Protein 4Y8W (pdb70)

Nearest PDB structures (foldseek):
  4y8w-assembly1_A  TM=1.002E+00  e=1.448E-76  Homo sapiens
  4y8w-assembly2_B  TM=9.944E-01  e=1.401E-67  Homo sapiens
  3g5n-assembly4_C  TM=7.911E-01  e=2.872E-20  Oryctolagus cuniculus
  4c0c-assembly1_A  TM=8.178E-01  e=2.407E-16  Trypanosoma cruzi
  2x2n-assembly1_B  TM=8.225E-01  e=1.013E-14  Trypanosoma brucei

Structure (mmCIF, N/CA/C/O backbone):
data_4Y8W
#
_entry.id   4Y8W
#
_cell.length_a   150.383
_cell.length_b   86.860
_cell.length_c   108.923
_cell.angle_alpha   90.00
_cell.angle_beta   102.11
_cell.angle_gamma   90.00
#
_symmetry.space_group_name_H-M   'C 1 2 1'
#
loop_
_entity.id
_entity.type
_entity.pdbx_description
1 polymer 'Cytochrome P450 21-hydroxylase'
2 non-polymer 'SULFATE ION'
3 non-polymer 'PROTOPORPHYRIN IX CONTAINING FE'
4 non-polymer PROGESTERONE
5 water water
#
loop_
_atom_site.group_PDB
_atom_site.id
_atom_site.type_symbol
_atom_site.label_atom_id
_atom_site.label_alt_id
_atom_site.label_comp_id
_atom_site.label_asym_id
_atom_site.label_entity_id
_atom_site.label_seq_id
_atom_site.pdbx_PDB_ins_code
_atom_site.Cartn_x
_atom_site.Cartn_y
_atom_site.Cartn_z
_atom_site.occupancy
_atom_site.B_iso_or_equiv
_atom_site.auth_seq_id
_atom_site.auth_comp_id
_atom_site.auth_asym_id
_atom_site.auth_atom_id
_atom_site.pdbx_PDB_model_num
ATOM 1 N N . LYS A 1 10 ? -28.372 16.573 59.144 1.00 43.53 29 LYS A N 1
ATOM 2 C CA . LYS A 1 10 ? -29.009 15.334 58.607 1.00 43.13 29 LYS A CA 1
ATOM 3 C C . LYS A 1 10 ? -28.495 14.957 57.209 1.00 42.25 29 LYS A C 1
ATOM 4 O O . LYS A 1 10 ? -28.852 15.584 56.202 1.00 41.96 29 LYS A O 1
ATOM 6 N N . LEU A 1 11 ? -27.644 13.932 57.180 1.00 40.68 30 LEU A N 1
ATOM 7 C CA . LEU A 1 11 ? -27.103 13.331 55.956 1.00 39.91 30 LEU A CA 1
ATOM 8 C C . LEU A 1 11 ? -28.186 12.566 55.171 1.00 39.93 30 LEU A C 1
ATOM 9 O O . LEU A 1 11 ? -29.171 12.130 55.775 1.00 40.85 30 LEU A O 1
ATOM 14 N N . PRO A 1 12 ? -28.018 12.404 53.831 1.00 39.64 31 PRO A N 1
ATOM 15 C CA . PRO A 1 12 ? -28.981 11.599 53.054 1.00 39.36 31 PRO A CA 1
ATOM 16 C C . PRO A 1 12 ? -29.012 10.122 53.495 1.00 39.83 31 PRO A C 1
ATOM 17 O O . PRO A 1 12 ? -27.957 9.588 53.856 1.00 41.24 31 PRO A O 1
ATOM 21 N N . PRO A 1 13 ? -30.208 9.473 53.477 1.00 39.43 32 PRO A N 1
ATOM 22 C CA . PRO A 1 13 ? -30.395 8.113 54.021 1.00 39.27 32 PRO A CA 1
ATOM 23 C C . PRO A 1 13 ? -29.411 7.075 53.476 1.00 40.13 32 PRO A C 1
ATOM 24 O O . PRO A 1 13 ? -29.063 7.107 52.294 1.00 41.06 32 PRO A O 1
ATOM 28 N N . LEU A 1 14 ? -28.977 6.168 54.348 1.00 40.47 33 LEU A N 1
ATOM 29 C CA . LEU A 1 14 ? -27.915 5.212 54.041 1.00 40.68 33 LEU A CA 1
ATOM 30 C C . LEU A 1 14 ? -28.456 3.817 53.699 1.00 42.06 33 LEU A C 1
ATOM 31 O O . LEU A 1 14 ? -29.047 3.130 54.548 1.00 43.77 33 LEU A O 1
ATOM 36 N N . ALA A 1 15 ? -28.257 3.419 52.443 1.00 41.46 34 ALA A N 1
ATOM 37 C CA . ALA A 1 15 ? -28.612 2.083 51.967 1.00 40.50 34 ALA A CA 1
ATOM 38 C C . ALA A 1 15 ? -27.613 1.053 52.507 1.00 40.64 34 ALA A C 1
ATOM 39 O O . ALA A 1 15 ? -26.402 1.293 52.455 1.00 41.65 34 ALA A O 1
ATOM 41 N N . PRO A 1 16 ? -28.112 -0.087 53.039 1.00 40.70 35 PRO A N 1
ATOM 42 C CA . PRO A 1 16 ? -27.220 -1.094 53.622 1.00 40.97 35 PRO A CA 1
ATOM 43 C C . PRO A 1 16 ? -26.520 -1.955 52.576 1.00 41.43 35 PRO A C 1
ATOM 44 O O . PRO A 1 16 ? -27.072 -2.195 51.500 1.00 41.36 35 PRO A O 1
ATOM 48 N N . GLY A 1 17 ? -25.309 -2.404 52.904 1.00 42.51 36 GLY A N 1
ATOM 49 C CA . GLY A 1 17 ? -24.529 -3.276 52.028 1.00 44.16 36 GLY A CA 1
ATOM 50 C C . GLY A 1 17 ? -23.149 -2.787 51.615 1.00 45.83 36 GLY A C 1
ATOM 51 O O . GLY A 1 17 ? -22.707 -1.701 52.000 1.00 45.46 36 GLY A O 1
ATOM 52 N N . PHE A 1 18 ? -22.499 -3.629 50.811 1.00 48.03 37 PHE A N 1
ATOM 53 C CA . PHE A 1 18 ? -21.140 -3.489 50.273 1.00 50.62 37 PHE A CA 1
ATOM 54 C C . PHE A 1 18 ? -20.965 -4.794 49.479 1.00 52.22 37 PHE A C 1
ATOM 55 O O . PHE A 1 18 ? -21.691 -5.754 49.748 1.00 55.01 37 PHE A O 1
ATOM 63 N N . LEU A 1 19 ? -20.083 -4.876 48.481 1.00 52.99 38 LEU A N 1
ATOM 64 C CA . LEU A 1 19 ? -19.648 -3.793 47.625 1.00 53.85 38 LEU A CA 1
ATOM 65 C C . LEU A 1 19 ? -20.692 -3.848 46.515 1.00 53.83 38 LEU A C 1
ATOM 66 O O . LEU A 1 19 ? -20.763 -4.835 45.763 1.00 52.96 38 LEU A O 1
ATOM 71 N N . HIS A 1 20 ? -21.511 -2.802 46.417 1.00 53.13 39 HIS A N 1
ATOM 72 C CA . HIS A 1 20 ? -22.540 -2.714 45.374 1.00 52.88 39 HIS A CA 1
ATOM 73 C C . HIS A 1 20 ? -21.935 -2.611 43.963 1.00 53.73 39 HIS A C 1
ATOM 74 O O . HIS A 1 20 ? -22.665 -2.672 42.969 1.00 55.35 39 HIS A O 1
ATOM 81 N N . LEU A 1 21 ? -20.607 -2.459 43.893 1.00 52.25 40 LEU A N 1
ATOM 82 C CA . LEU A 1 21 ? -19.836 -2.501 42.641 1.00 50.90 40 LEU A CA 1
ATOM 83 C C . LEU A 1 21 ? -20.068 -3.788 41.859 1.00 49.71 40 LEU A C 1
ATOM 84 O O . LEU A 1 21 ? -20.170 -3.758 40.629 1.00 49.53 40 LEU A O 1
ATOM 89 N N . LEU A 1 22 ? -20.140 -4.909 42.580 1.00 47.89 41 LEU A N 1
ATOM 90 C CA . LEU A 1 22 ? -20.258 -6.233 41.967 1.00 46.99 41 LEU A CA 1
ATOM 91 C C . LEU A 1 22 ? -21.620 -6.507 41.324 1.00 46.01 41 LEU A C 1
ATOM 92 O O . LEU A 1 22 ? -21.807 -7.552 40.691 1.00 45.50 41 LEU A O 1
ATOM 97 N N . GLN A 1 23 ? -22.553 -5.563 41.475 1.00 45.62 42 GLN A N 1
ATOM 98 C CA . GLN A 1 23 ? -23.854 -5.622 40.804 1.00 46.25 42 GLN A CA 1
ATOM 99 C C . GLN A 1 23 ? -23.712 -5.549 39.280 1.00 46.42 42 GLN A C 1
ATOM 100 O O . GLN A 1 23 ? -22.957 -4.711 38.778 1.00 45.09 42 GLN A O 1
ATOM 106 N N . PRO A 1 24 ? -24.426 -6.440 38.549 1.00 48.24 43 PRO A N 1
ATOM 107 C CA . PRO A 1 24 ? -24.320 -6.577 37.089 1.00 48.92 43 PRO A CA 1
ATOM 108 C C . PRO A 1 24 ? -24.462 -5.262 36.311 1.00 49.84 43 PRO A C 1
ATOM 109 O O . PRO A 1 24 ? -23.489 -4.833 35.696 1.00 49.90 43 PRO A O 1
ATOM 113 N N . ASP A 1 25 ? -25.634 -4.627 36.348 1.00 50.05 44 ASP A N 1
ATOM 114 C CA . ASP A 1 25 ? -25.827 -3.331 35.685 1.00 50.09 44 ASP A CA 1
ATOM 115 C C . ASP A 1 25 ? -25.933 -2.222 36.729 1.00 47.77 44 ASP A C 1
ATOM 116 O O . ASP A 1 25 ? -27.037 -1.800 37.097 1.00 48.82 44 ASP A O 1
ATOM 121 N N . LEU A 1 26 ? -24.767 -1.768 37.195 1.00 44.45 45 LEU A N 1
ATOM 122 C CA . LEU A 1 26 ? -24.643 -0.840 38.329 1.00 41.92 45 LEU A CA 1
ATOM 123 C C . LEU A 1 26 ? -25.534 0.418 38.231 1.00 41.00 45 LEU A C 1
ATOM 124 O O . LEU A 1 26 ? -26.303 0.666 39.161 1.00 41.14 45 LEU A O 1
ATOM 129 N N . PRO A 1 27 ? -25.448 1.201 37.118 1.00 39.63 46 PRO A N 1
ATOM 130 C CA . PRO A 1 27 ? -26.328 2.377 36.992 1.00 38.77 46 PRO A CA 1
ATOM 131 C C . PRO A 1 27 ? -27.826 2.067 37.111 1.00 38.41 46 PRO A C 1
ATOM 132 O O . PRO A 1 27 ? -28.577 2.883 37.650 1.00 38.47 46 PRO A O 1
ATOM 136 N N . ILE A 1 28 ? -28.242 0.896 36.629 1.00 38.10 47 ILE A N 1
ATOM 137 C CA . ILE A 1 28 ? -29.643 0.466 36.710 1.00 38.34 47 ILE A CA 1
ATOM 138 C C . ILE A 1 28 ? -29.969 -0.082 38.112 1.00 37.88 47 ILE A C 1
ATOM 139 O O . ILE A 1 28 ? -31.089 0.099 38.604 1.00 37.39 47 ILE A O 1
ATOM 144 N N . TYR A 1 29 ? -28.989 -0.719 38.755 1.00 38.12 48 TYR A N 1
ATOM 145 C CA . TYR A 1 29 ? -29.121 -1.142 40.158 1.00 38.85 48 TYR A CA 1
ATOM 146 C C . TYR A 1 29 ? -29.277 0.060 41.096 1.00 38.79 48 TYR A C 1
ATOM 147 O O . TYR A 1 29 ? -30.055 0.008 42.055 1.00 39.48 48 TYR A O 1
ATOM 156 N N . LEU A 1 30 ? -28.529 1.126 40.814 1.00 38.61 49 LEU A N 1
ATOM 157 C CA . LEU A 1 30 ? -28.594 2.365 41.591 1.00 38.51 49 LEU A CA 1
ATOM 158 C C . LEU A 1 30 ? -29.940 3.071 41.429 1.00 38.93 49 LEU A C 1
ATOM 159 O O . LEU A 1 30 ? -30.458 3.642 42.392 1.00 39.31 49 LEU A O 1
ATOM 164 N N . LEU A 1 31 ? -30.496 3.014 40.215 1.00 38.99 50 LEU A N 1
ATOM 165 C CA . LEU A 1 31 ? -31.835 3.538 39.924 1.00 39.17 50 LEU A CA 1
ATOM 166 C C . LEU A 1 31 ? -32.924 2.795 40.702 1.00 39.37 50 LEU A C 1
ATOM 167 O O . LEU A 1 31 ? -33.858 3.416 41.213 1.00 39.13 50 LEU A O 1
ATOM 172 N N . GLY A 1 32 ? -32.788 1.471 40.786 1.00 39.65 51 GLY A N 1
ATOM 173 C CA . GLY A 1 32 ? -33.717 0.616 41.526 1.00 40.50 51 GLY A CA 1
ATOM 174 C C . GLY A 1 32 ? -33.821 0.955 43.002 1.00 41.68 51 GLY A C 1
ATOM 175 O O . GLY A 1 32 ? -34.883 0.775 43.605 1.00 42.93 51 GLY A O 1
ATOM 176 N N . LEU A 1 33 ? -32.723 1.459 43.571 1.00 42.13 52 LEU A N 1
ATOM 177 C CA . LEU A 1 33 ? -32.656 1.852 44.984 1.00 42.22 52 LEU A CA 1
ATOM 178 C C . LEU A 1 33 ? -33.372 3.168 45.306 1.00 42.35 52 LEU A C 1
ATOM 179 O O . LEU A 1 33 ? -33.596 3.472 46.482 1.00 43.03 52 LEU A O 1
ATOM 184 N N . THR A 1 34 ? -33.726 3.938 44.273 1.00 42.81 53 THR A N 1
ATOM 185 C CA . THR A 1 34 ? -34.445 5.214 44.447 1.00 44.54 53 THR A CA 1
ATOM 186 C C . THR A 1 34 ? -35.897 5.019 44.878 1.00 46.05 53 THR A C 1
ATOM 187 O O . THR A 1 34 ? -36.490 5.906 45.498 1.00 45.86 53 THR A O 1
ATOM 191 N N . GLN A 1 35 ? -36.457 3.860 44.532 1.00 47.89 54 GLN A N 1
ATOM 192 C CA . GLN A 1 35 ? -37.800 3.463 44.946 1.00 50.24 54 GLN A CA 1
ATOM 193 C C . GLN A 1 35 ? -37.960 3.484 46.471 1.00 50.47 54 GLN A C 1
ATOM 194 O O . GLN A 1 35 ? -38.965 3.985 46.983 1.00 51.53 54 GLN A O 1
ATOM 200 N N . LYS A 1 36 ? -36.961 2.956 47.179 1.00 49.61 55 LYS A N 1
ATOM 201 C CA . LYS A 1 36 ? -36.989 2.882 48.638 1.00 48.14 55 LYS A CA 1
ATOM 202 C C . LYS A 1 36 ? -36.334 4.084 49.327 1.00 45.20 55 LYS A C 1
ATOM 203 O O . LYS A 1 36 ? -36.812 4.526 50.375 1.00 44.05 55 LYS A O 1
ATOM 209 N N . PHE A 1 37 ? -35.261 4.614 48.738 1.00 42.28 56 PHE A N 1
ATOM 210 C CA . PHE A 1 37 ? -34.454 5.653 49.399 1.00 40.30 56 PHE A CA 1
ATOM 211 C C . PHE A 1 37 ? -34.569 7.067 48.823 1.00 39.62 56 PHE A C 1
ATOM 212 O O . PHE A 1 37 ? -34.047 8.019 49.414 1.00 39.71 56 PHE A O 1
ATOM 220 N N . GLY A 1 38 ? -35.267 7.205 47.698 1.00 39.03 57 GLY A N 1
ATOM 221 C CA . GLY A 1 38 ? -35.410 8.497 47.023 1.00 38.48 57 GLY A CA 1
ATOM 222 C C . GLY A 1 38 ? -34.301 8.742 46.010 1.00 38.84 57 GLY A C 1
ATOM 223 O O . GLY A 1 38 ? -33.407 7.904 45.860 1.00 38.77 57 GLY A O 1
ATOM 224 N N . PRO A 1 39 ? -34.336 9.900 45.317 1.00 38.95 58 PRO A N 1
ATOM 225 C CA . PRO A 1 39 ? -33.343 10.209 44.277 1.00 38.70 58 PRO A CA 1
ATOM 226 C C . PRO A 1 39 ? -31.908 10.364 44.803 1.00 38.93 58 PRO A C 1
ATOM 227 O O . PRO A 1 39 ? -30.956 10.091 44.067 1.00 39.27 58 PRO A O 1
ATOM 231 N N . ILE A 1 40 ? -31.769 10.794 46.058 1.00 38.82 59 ILE A N 1
ATOM 232 C CA . ILE A 1 40 ? -30.463 11.010 46.701 1.00 38.33 59 ILE A CA 1
ATOM 233 C C . ILE A 1 40 ? -30.327 10.154 47.966 1.00 38.60 59 ILE A C 1
ATOM 234 O O . ILE A 1 40 ? -31.222 10.148 48.820 1.00 38.97 59 ILE A O 1
ATOM 239 N N . TYR A 1 41 ? -29.209 9.428 48.056 1.00 38.70 60 TYR A N 1
ATOM 240 C CA . TYR A 1 41 ? -28.892 8.547 49.195 1.00 39.42 60 TYR A CA 1
ATOM 241 C C . TYR A 1 41 ? -27.380 8.296 49.343 1.00 40.28 60 TYR A C 1
ATOM 242 O O . TYR A 1 41 ? -26.602 8.587 48.428 1.00 40.57 60 TYR A O 1
ATOM 251 N N . ARG A 1 42 ? -26.988 7.750 50.497 1.00 40.00 61 ARG A N 1
ATOM 252 C CA . ARG A 1 42 ? -25.626 7.270 50.743 1.00 40.06 61 ARG A CA 1
ATOM 253 C C . ARG A 1 42 ? -25.562 5.746 50.606 1.00 40.95 61 ARG A C 1
ATOM 254 O O . ARG A 1 42 ? -26.521 5.052 50.960 1.00 41.64 61 ARG A O 1
ATOM 262 N N . LEU A 1 43 ? -24.442 5.235 50.089 1.00 41.40 62 LEU A N 1
ATOM 263 C CA . LEU A 1 43 ? -24.156 3.787 50.077 1.00 42.94 62 LEU A CA 1
ATOM 264 C C . LEU A 1 43 ? -22.658 3.490 49.930 1.00 44.04 62 LEU A C 1
ATOM 265 O O . LEU A 1 43 ? -21.896 4.335 49.457 1.00 43.44 62 LEU A O 1
ATOM 270 N N . HIS A 1 44 ? -22.260 2.280 50.328 1.00 46.39 63 HIS A N 1
ATOM 271 C CA . HIS A 1 44 ? -20.867 1.835 50.251 1.00 48.44 63 HIS A CA 1
ATOM 272 C C . HIS A 1 44 ? -20.492 1.271 48.878 1.00 49.92 63 HIS A C 1
ATOM 273 O O . HIS A 1 44 ? -20.657 0.070 48.615 1.00 49.80 63 HIS A O 1
ATOM 280 N N . LEU A 1 45 ? -20.000 2.145 48.003 1.00 51.20 64 LEU A N 1
ATOM 281 C CA . LEU A 1 45 ? -19.343 1.706 46.782 1.00 53.32 64 LEU A CA 1
ATOM 282 C C . LEU A 1 45 ? -17.917 1.313 47.137 1.00 55.44 64 LEU A C 1
ATOM 283 O O . LEU A 1 45 ? -17.085 2.167 47.465 1.00 56.23 64 LEU A O 1
ATOM 288 N N . GLY A 1 46 ? -17.660 0.007 47.098 1.00 57.12 65 GLY A N 1
ATOM 289 C CA . GLY A 1 46 ? -16.417 -0.562 47.602 1.00 59.47 65 GLY A CA 1
ATOM 290 C C . GLY A 1 46 ? -16.431 -0.574 49.118 1.00 61.30 65 GLY A C 1
ATOM 291 O O . GLY A 1 46 ? -17.346 -1.126 49.735 1.00 62.19 65 GLY A O 1
ATOM 292 N N . LEU A 1 47 ? -15.416 0.052 49.707 1.00 62.98 66 LEU A N 1
ATOM 293 C CA . LEU A 1 47 ? -15.280 0.160 51.158 1.00 65.27 66 LEU A CA 1
ATOM 294 C C . LEU A 1 47 ? -15.557 1.587 51.640 1.00 65.73 66 LEU A C 1
ATOM 295 O O . LEU A 1 47 ? -15.616 1.854 52.846 1.00 66.66 66 LEU A O 1
ATOM 300 N N . GLN A 1 48 ? -15.746 2.484 50.676 1.00 65.75 67 GLN A N 1
ATOM 301 C CA . GLN A 1 48 ? -15.906 3.912 50.915 1.00 65.07 67 GLN A CA 1
ATOM 302 C C . GLN A 1 48 ? -17.381 4.307 50.964 1.00 62.82 67 GLN A C 1
ATOM 303 O O . GLN A 1 48 ? -18.208 3.732 50.250 1.00 61.53 67 GLN A O 1
ATOM 309 N N . ASP A 1 49 ? -17.695 5.287 51.812 1.00 60.17 68 ASP A N 1
ATOM 310 C CA . ASP A 1 49 ? -19.027 5.897 51.867 1.00 57.58 68 ASP A CA 1
ATOM 311 C C . ASP A 1 49 ? -19.136 6.987 50.792 1.00 54.52 68 ASP A C 1
ATOM 312 O O . ASP A 1 49 ? -18.302 7.900 50.737 1.00 55.70 68 ASP A O 1
ATOM 317 N N . VAL A 1 50 ? -20.161 6.873 49.943 1.00 49.53 69 VAL A N 1
ATOM 318 C CA . VAL A 1 50 ? -20.363 7.747 48.770 1.00 45.19 69 VAL A CA 1
ATOM 319 C C . VAL A 1 50 ? -21.860 8.065 48.604 1.00 42.45 69 VAL A C 1
ATOM 320 O O . VAL A 1 50 ? -22.711 7.196 48.831 1.00 41.47 69 VAL A O 1
ATOM 324 N N . VAL A 1 51 ? -22.177 9.305 48.218 1.00 39.82 70 VAL A N 1
ATOM 325 C CA . VAL A 1 51 ? -23.565 9.668 47.877 1.00 38.02 70 VAL A CA 1
ATOM 326 C C . VAL A 1 51 ? -23.807 9.610 46.357 1.00 37.02 70 VAL A C 1
ATOM 327 O O . VAL A 1 51 ? -22.944 9.996 45.563 1.00 36.53 70 VAL A O 1
ATOM 331 N N . VAL A 1 52 ? -24.980 9.107 45.975 1.00 36.64 71 VAL A N 1
ATOM 332 C CA . VAL A 1 52 ? -25.345 8.901 44.567 1.00 36.15 71 VAL A CA 1
ATOM 333 C C . VAL A 1 52 ? -26.568 9.749 44.208 1.00 35.97 71 VAL A C 1
ATOM 334 O O . VAL A 1 52 ? -27.550 9.792 44.959 1.00 36.79 71 VAL A O 1
ATOM 338 N N . LEU A 1 53 ? -26.485 10.426 43.062 1.00 34.73 72 LEU A N 1
ATOM 339 C CA . LEU A 1 53 ? -27.584 11.228 42.529 1.00 33.75 72 LEU A CA 1
ATOM 340 C C . LEU A 1 53 ? -28.205 10.504 41.339 1.00 33.63 72 LEU A C 1
ATOM 341 O O . LEU A 1 53 ? -27.488 10.031 40.459 1.00 33.50 72 LEU A O 1
ATOM 346 N N . ASN A 1 54 ? -29.536 10.417 41.322 1.00 34.36 73 ASN A N 1
ATOM 347 C CA . ASN A 1 54 ? -30.262 9.603 40.331 1.00 34.47 73 ASN A CA 1
ATOM 348 C C . ASN A 1 54 ? -31.394 10.325 39.586 1.00 34.35 73 ASN A C 1
ATOM 349 O O . ASN A 1 54 ? -32.198 9.688 38.899 1.00 34.44 73 ASN A O 1
ATOM 354 N N . SER A 1 55 ? -31.455 11.647 39.732 1.00 34.74 74 SER A N 1
ATOM 355 C CA . SER A 1 55 ? -32.405 12.477 38.991 1.00 35.22 74 SER A CA 1
ATOM 356 C C . SER A 1 55 ? -31.740 13.752 38.491 1.00 35.71 74 SER A C 1
ATOM 357 O O . SER A 1 55 ? -30.867 14.315 39.162 1.00 35.38 74 SER A O 1
ATOM 360 N N . LYS A 1 56 ? -32.172 14.191 37.309 1.00 36.57 75 LYS A N 1
ATOM 361 C CA . LYS A 1 56 ? -31.738 15.442 36.684 1.00 36.21 75 LYS A CA 1
ATOM 362 C C . LYS A 1 56 ? -31.807 16.629 37.654 1.00 37.06 75 LYS A C 1
ATOM 363 O O . LYS A 1 56 ? -30.855 17.406 37.744 1.00 37.92 75 LYS A O 1
ATOM 369 N N . ARG A 1 57 ? -32.920 16.741 38.384 1.00 37.80 76 ARG A N 1
ATOM 370 C CA . ARG A 1 57 ? -33.124 17.789 39.394 1.00 37.93 76 ARG A CA 1
ATOM 371 C C . ARG A 1 57 ? -32.011 17.831 40.457 1.00 37.54 76 ARG A C 1
ATOM 372 O O . ARG A 1 57 ? -31.479 18.905 40.746 1.00 37.99 76 ARG A O 1
ATOM 380 N N . THR A 1 58 ? -31.652 16.668 41.004 1.00 37.18 77 THR A N 1
ATOM 381 C CA . THR A 1 58 ? -30.592 16.567 42.024 1.00 36.59 77 THR A CA 1
ATOM 382 C C . THR A 1 58 ? -29.185 16.779 41.459 1.00 36.27 77 THR A C 1
ATOM 383 O O . THR A 1 58 ? -28.334 17.371 42.134 1.00 36.40 77 THR A O 1
ATOM 387 N N . ILE A 1 59 ? -28.950 16.301 40.232 1.00 35.37 78 ILE A N 1
ATOM 388 C CA . ILE A 1 59 ? -27.667 16.501 39.534 1.00 34.34 78 ILE A CA 1
ATOM 389 C C . ILE A 1 59 ? -27.449 17.986 39.184 1.00 34.55 78 ILE A C 1
ATOM 390 O O . ILE A 1 59 ? -26.351 18.525 39.385 1.00 33.78 78 ILE A O 1
ATOM 395 N N . GLU A 1 60 ? -28.502 18.640 38.692 1.00 34.80 79 GLU A N 1
ATOM 396 C CA . GLU A 1 60 ? -28.440 20.063 38.337 1.00 35.17 79 GLU A CA 1
ATOM 397 C C . GLU A 1 60 ? -28.365 20.983 39.555 1.00 34.37 79 GLU A C 1
ATOM 398 O O . GLU A 1 60 ? -27.705 22.019 39.503 1.00 34.11 79 GLU A O 1
ATOM 404 N N . GLU A 1 61 ? -29.034 20.604 40.643 1.00 33.72 80 GLU A N 1
ATOM 405 C CA . GLU A 1 61 ? -28.927 21.336 41.904 1.00 33.67 80 GLU A CA 1
ATOM 406 C C . GLU A 1 61 ? -27.480 21.318 42.403 1.00 33.12 80 GLU A C 1
ATOM 407 O O . GLU A 1 61 ? -26.954 22.347 42.824 1.00 33.71 80 GLU A O 1
ATOM 413 N N . ALA A 1 62 ? -26.847 20.150 42.332 1.00 32.76 81 ALA A N 1
ATOM 414 C CA . ALA A 1 62 ? -25.464 19.987 42.756 1.00 32.91 81 ALA A CA 1
ATOM 415 C C . ALA A 1 62 ? -24.491 20.678 41.798 1.00 33.44 81 ALA A C 1
ATOM 416 O O . ALA A 1 62 ? -23.736 21.556 42.218 1.00 34.20 81 ALA A O 1
ATOM 418 N N . MET A 1 63 ? -24.546 20.318 40.513 1.00 33.52 82 MET A N 1
ATOM 419 C CA . MET A 1 63 ? -23.533 20.745 39.538 1.00 33.56 82 MET A CA 1
ATOM 420 C C . MET A 1 63 ? -23.742 22.127 38.906 1.00 33.50 82 MET A C 1
ATOM 421 O O . MET A 1 63 ? -22.762 22.792 38.563 1.00 34.23 82 MET A O 1
ATOM 426 N N . VAL A 1 64 ? -24.998 22.551 38.752 1.00 33.39 83 VAL A N 1
ATOM 427 C CA . VAL A 1 64 ? -25.315 23.830 38.085 1.00 33.62 83 VAL A CA 1
ATOM 428 C C . VAL A 1 64 ? -25.616 24.944 39.098 1.00 33.86 83 VAL A C 1
ATOM 429 O O . VAL A 1 64 ? -25.063 26.043 38.984 1.00 33.58 83 VAL A O 1
ATOM 433 N N . LYS A 1 65 ? -26.479 24.661 40.076 1.00 34.33 84 LYS A N 1
ATOM 434 C CA . LYS A 1 65 ? -26.831 25.653 41.099 1.00 35.52 84 LYS A CA 1
ATOM 435 C C . LYS A 1 65 ? -25.697 25.869 42.106 1.00 35.16 84 LYS A C 1
ATOM 436 O O . LYS A 1 65 ? -25.358 27.013 42.416 1.00 35.03 84 LYS A O 1
ATOM 442 N N . LYS A 1 66 ? -25.125 24.770 42.600 1.00 35.15 85 LYS A N 1
ATOM 443 C CA . LYS A 1 66 ? -24.020 24.808 43.563 1.00 35.62 85 LYS A CA 1
ATOM 444 C C . LYS A 1 66 ? -22.672 24.537 42.875 1.00 35.35 85 LYS A C 1
ATOM 445 O O . LYS A 1 66 ? -21.902 23.668 43.302 1.00 36.08 85 LYS A O 1
ATOM 451 N N . TRP A 1 67 ? -22.417 25.305 41.813 1.00 34.34 86 TRP A N 1
ATOM 452 C CA . TRP A 1 67 ? -21.232 25.224 40.944 1.00 33.50 86 TRP A CA 1
ATOM 453 C C . TRP A 1 67 ? -19.935 24.767 41.620 1.00 33.46 86 TRP A C 1
ATOM 454 O O . TRP A 1 67 ? -19.426 23.681 41.325 1.00 33.55 86 TRP A O 1
ATOM 465 N N . ALA A 1 68 ? -19.421 25.599 42.523 1.00 33.35 87 ALA A N 1
ATOM 466 C CA . ALA A 1 68 ? -18.132 25.369 43.175 1.00 33.66 87 ALA A CA 1
ATOM 467 C C . ALA A 1 68 ? -18.180 24.259 44.222 1.00 33.93 87 ALA A C 1
ATOM 468 O O . ALA A 1 68 ? -17.166 23.605 44.476 1.00 33.83 87 ALA A O 1
ATOM 470 N N . ASP A 1 69 ? -19.363 24.046 44.802 1.00 34.23 88 ASP A N 1
ATOM 471 C CA . ASP A 1 69 ? -19.549 23.148 45.947 1.00 34.86 88 ASP A CA 1
ATOM 472 C C . ASP A 1 69 ? -19.168 21.695 45.678 1.00 35.51 88 ASP A C 1
ATOM 473 O O . ASP A 1 69 ? -18.784 20.982 46.604 1.00 36.22 88 ASP A O 1
ATOM 478 N N . PHE A 1 70 ? -19.265 21.259 44.422 1.00 35.84 89 PHE A N 1
ATOM 479 C CA . PHE A 1 70 ? -19.023 19.852 44.092 1.00 35.99 89 PHE A CA 1
ATOM 480 C C . PHE A 1 70 ? -17.930 19.603 43.037 1.00 36.43 89 PHE A C 1
ATOM 481 O O . PHE A 1 70 ? -17.259 18.568 43.082 1.00 40.08 89 PHE A O 1
ATOM 489 N N . ALA A 1 71 ? -17.780 20.547 42.103 1.00 34.68 90 ALA A N 1
ATOM 490 C CA . ALA A 1 71 ? -16.594 20.733 41.220 1.00 32.91 90 ALA A CA 1
ATOM 491 C C . ALA A 1 71 ? -15.260 19.934 41.379 1.00 31.91 90 ALA A C 1
ATOM 492 O O . ALA A 1 71 ? -14.476 19.872 40.427 1.00 31.49 90 ALA A O 1
ATOM 494 N N . GLY A 1 72 ? -14.989 19.362 42.552 1.00 30.72 91 GLY A N 1
ATOM 495 C CA . GLY A 1 72 ? -13.726 18.656 42.811 1.00 30.17 91 GLY A CA 1
ATOM 496 C C . GLY A 1 72 ? -13.641 17.213 42.334 1.00 29.90 91 GLY A C 1
ATOM 497 O O . GLY A 1 72 ? -14.636 16.632 41.894 1.00 29.89 91 GLY A O 1
ATOM 498 N N . ARG A 1 73 ? -12.434 16.648 42.412 1.00 29.57 92 ARG A N 1
ATOM 499 C CA . ARG A 1 73 ? -12.186 15.228 42.122 1.00 29.30 92 ARG A CA 1
ATOM 500 C C . ARG A 1 73 ? -11.590 14.529 43.352 1.00 29.94 92 ARG A C 1
ATOM 501 O O . ARG A 1 73 ? -10.921 15.179 44.163 1.00 29.59 92 ARG A O 1
ATOM 509 N N . PRO A 1 74 ? -11.849 13.210 43.517 1.00 30.66 93 PRO A N 1
ATOM 510 C CA . PRO A 1 74 ? -11.084 12.476 44.533 1.00 30.92 93 PRO A CA 1
ATOM 511 C C . PRO A 1 74 ? -9.705 12.112 43.979 1.00 31.59 93 PRO A C 1
ATOM 512 O O . PRO A 1 74 ? -9.450 12.326 42.789 1.00 31.78 93 PRO A O 1
ATOM 516 N N . GLU A 1 75 ? -8.827 11.576 44.822 1.00 32.43 94 GLU A N 1
ATOM 517 C CA . GLU A 1 75 ? -7.494 11.187 44.368 1.00 34.10 94 GLU A CA 1
ATOM 518 C C . GLU A 1 75 ? -7.072 9.787 44.863 1.00 35.37 94 GLU A C 1
ATOM 519 O O . GLU A 1 75 ? -6.191 9.671 45.726 1.00 36.80 94 GLU A O 1
ATOM 525 N N . PRO A 1 76 ? -7.695 8.715 44.320 1.00 35.95 95 PRO A N 1
ATOM 526 C CA . PRO A 1 76 ? -7.197 7.379 44.652 1.00 36.49 95 PRO A CA 1
ATOM 527 C C . PRO A 1 76 ? -5.950 7.050 43.816 1.00 37.24 95 PRO A C 1
ATOM 528 O O . PRO A 1 76 ? -5.626 7.800 42.889 1.00 36.90 95 PRO A O 1
ATOM 532 N N . LEU A 1 77 ? -5.271 5.943 44.135 1.00 38.24 96 LEU A N 1
ATOM 533 C CA . LEU A 1 77 ? -3.927 5.639 43.589 1.00 38.79 96 LEU A CA 1
ATOM 534 C C . LEU A 1 77 ? -3.749 5.734 42.060 1.00 38.41 96 LEU A C 1
ATOM 535 O O . LEU A 1 77 ? -2.728 6.255 41.593 1.00 37.88 96 LEU A O 1
ATOM 540 N N . THR A 1 78 ? -4.731 5.246 41.299 1.00 38.16 97 THR A N 1
ATOM 541 C CA . THR A 1 78 ? -4.629 5.204 39.827 1.00 38.28 97 THR A CA 1
ATOM 542 C C . THR A 1 78 ? -4.626 6.589 39.170 1.00 37.79 97 THR A C 1
ATOM 543 O O . THR A 1 78 ? -4.070 6.756 38.084 1.00 38.89 97 THR A O 1
ATOM 547 N N . TYR A 1 79 ? -5.246 7.564 39.834 1.00 36.31 98 TYR A N 1
ATOM 548 C CA . TYR A 1 79 ? -5.209 8.968 39.419 1.00 35.23 98 TYR A CA 1
ATOM 549 C C . TYR A 1 79 ? -3.775 9.497 39.486 1.00 34.62 98 TYR A C 1
ATOM 550 O O . TYR A 1 79 ? -3.314 10.178 38.564 1.00 33.42 98 TYR A O 1
ATOM 559 N N . LYS A 1 80 ? -3.085 9.160 40.579 1.00 34.51 99 LYS A N 1
ATOM 560 C CA . LYS A 1 80 ? -1.669 9.479 40.777 1.00 34.23 99 LYS A CA 1
ATOM 561 C C . LYS A 1 80 ? -0.772 8.705 39.802 1.00 34.44 99 LYS A C 1
ATOM 562 O O . LYS A 1 80 ? 0.143 9.290 39.214 1.00 34.53 99 LYS A O 1
ATOM 568 N N . LEU A 1 81 ? -1.059 7.410 39.624 1.00 33.83 100 LEU A N 1
ATOM 569 C CA . LEU A 1 81 ? -0.294 6.522 38.734 1.00 33.85 100 LEU A CA 1
ATOM 570 C C . LEU A 1 81 ? -0.259 6.954 37.261 1.00 34.31 100 LEU A C 1
ATOM 571 O O . LEU A 1 81 ? 0.761 6.756 36.588 1.00 35.05 100 LEU A O 1
ATOM 576 N N . VAL A 1 82 ? -1.359 7.529 36.769 1.00 33.07 101 VAL A N 1
ATOM 577 C CA . VAL A 1 82 ? -1.454 7.957 35.359 1.00 32.31 101 VAL A CA 1
ATOM 578 C C . VAL A 1 82 ? -0.871 9.351 35.114 1.00 31.67 101 VAL A C 1
ATOM 579 O O . VAL A 1 82 ? -0.664 9.753 33.967 1.00 30.97 101 VAL A O 1
ATOM 583 N N . SER A 1 83 ? -0.612 10.078 36.196 1.00 31.95 102 SER A N 1
ATOM 584 C CA . SER A 1 83 ? -0.062 11.428 36.120 1.00 33.01 102 SER A CA 1
ATOM 585 C C . SER A 1 83 ? 0.941 11.661 37.246 1.00 33.58 102 SER A C 1
ATOM 586 O O . SER A 1 83 ? 0.701 12.468 38.154 1.00 34.01 102 SER A O 1
ATOM 589 N N . ARG A 1 84 ? 2.031 10.928 37.229 1.00 34.61 103 ARG A N 1
ATOM 590 C CA . ARG A 1 84 ? 3.078 11.093 38.222 1.00 35.86 103 ARG A CA 1
ATOM 591 C C . ARG A 1 84 ? 3.795 12.399 38.051 1.00 37.97 103 ARG A C 1
ATOM 592 O O . ARG A 1 84 ? 4.132 13.050 38.996 1.00 38.38 103 ARG A O 1
ATOM 600 N N . ASN A 1 85 ? 4.052 12.753 36.814 1.00 41.14 104 ASN A N 1
ATOM 601 C CA . ASN A 1 85 ? 4.661 14.004 36.463 1.00 44.63 104 ASN A CA 1
ATOM 602 C C . ASN A 1 85 ? 3.665 15.131 36.613 1.00 46.94 104 ASN A C 1
ATOM 603 O O . ASN A 1 85 ? 4.028 16.262 36.782 1.00 46.25 104 ASN A O 1
ATOM 608 N N . TYR A 1 86 ? 2.397 14.767 36.469 1.00 51.18 105 TYR A N 1
ATOM 609 C CA . TYR A 1 86 ? 1.204 15.588 36.621 1.00 53.49 105 TYR A CA 1
ATOM 610 C C . TYR A 1 86 ? 1.120 16.509 35.496 1.00 53.03 105 TYR A C 1
ATOM 611 O O . TYR A 1 86 ? 2.026 16.524 34.700 1.00 53.25 105 TYR A O 1
ATOM 620 N N . PRO A 1 87 ? 0.117 17.491 35.504 1.00 38.55 106 PRO A N 1
ATOM 621 C CA . PRO A 1 87 ? -1.043 17.337 36.388 1.00 37.42 106 PRO A CA 1
ATOM 622 C C . PRO A 1 87 ? -2.247 17.244 35.433 1.00 35.89 106 PRO A C 1
ATOM 623 O O . PRO A 1 87 ? -2.342 17.994 34.495 1.00 35.86 106 PRO A O 1
ATOM 627 N N . ASP A 1 88 ? -3.121 16.286 35.640 1.00 34.24 107 ASP A N 1
ATOM 628 C CA . ASP A 1 88 ? -4.241 16.050 34.761 1.00 32.39 107 ASP A CA 1
ATOM 629 C C . ASP A 1 88 ? -5.395 17.027 34.846 1.00 31.63 107 ASP A C 1
ATOM 630 O O . ASP A 1 88 ? -5.620 17.591 35.863 1.00 30.77 107 ASP A O 1
ATOM 635 N N . LEU A 1 89 ? -6.121 17.199 33.745 1.00 30.80 108 LEU A N 1
ATOM 636 C CA . LEU A 1 89 ? -7.300 18.045 33.722 1.00 29.59 108 LEU A CA 1
ATOM 637 C C . LEU A 1 89 ? -8.509 17.262 34.233 1.00 29.24 108 LEU A C 1
ATOM 638 O O . LEU A 1 89 ? -9.132 17.660 35.223 1.00 29.18 108 LEU A O 1
ATOM 643 N N . SER A 1 90 ? -8.810 16.142 33.575 1.00 28.83 109 SER A N 1
ATOM 644 C CA . SER A 1 90 ? -10.021 15.359 33.831 1.00 28.52 109 SER A CA 1
ATOM 645 C C . SER A 1 90 ? -10.102 14.769 35.239 1.00 28.82 109 SER A C 1
ATOM 646 O O . SER A 1 90 ? -11.198 14.604 35.782 1.00 28.77 109 SER A O 1
ATOM 649 N N . LEU A 1 91 ? -8.940 14.460 35.814 1.00 28.89 110 LEU A N 1
ATOM 650 C CA . LEU A 1 91 ? -8.841 13.911 37.167 1.00 29.00 110 LEU A CA 1
ATOM 651 C C . LEU A 1 91 ? -8.301 14.919 38.184 1.00 29.15 110 LEU A C 1
ATOM 652 O O . LEU A 1 91 ? -8.230 14.630 39.384 1.00 29.87 110 LEU A O 1
ATOM 657 N N . GLY A 1 92 ? -7.928 16.101 37.703 1.00 29.22 111 GLY A N 1
ATOM 658 C CA . GLY A 1 92 ? -7.447 17.175 38.562 1.00 29.82 111 GLY A CA 1
ATOM 659 C C . GLY A 1 92 ? -8.545 17.740 39.435 1.00 30.76 111 GLY A C 1
ATOM 660 O O . GLY A 1 92 ? -9.682 17.911 38.985 1.00 31.40 111 GLY A O 1
ATOM 661 N N . ASP A 1 93 ? -8.190 18.015 40.691 1.00 31.54 112 ASP A N 1
ATOM 662 C CA . ASP A 1 93 ? -9.080 18.644 41.674 1.00 31.69 112 ASP A CA 1
ATOM 663 C C . ASP A 1 93 ? -9.422 20.078 41.263 1.00 31.26 112 ASP A C 1
ATOM 664 O O . ASP A 1 93 ? -8.694 20.696 40.484 1.00 31.06 112 ASP A O 1
ATOM 669 N N . TYR A 1 94 ? -10.535 20.592 41.779 1.00 31.47 113 TYR A N 1
ATOM 670 C CA . TYR A 1 94 ? -10.955 21.961 41.515 1.00 31.68 113 TYR A CA 1
ATOM 671 C C . TYR A 1 94 ? -10.039 22.947 42.229 1.00 31.66 113 TYR A C 1
ATOM 672 O O . TYR A 1 94 ? -9.861 22.878 43.451 1.00 31.61 113 TYR A O 1
ATOM 681 N N . SER A 1 95 ? -9.443 23.836 41.438 1.00 31.39 114 SER A N 1
ATOM 682 C CA . SER A 1 95 ? -8.540 24.883 41.921 1.00 30.93 114 SER A CA 1
ATOM 683 C C . SER A 1 95 ? -8.598 26.060 40.958 1.00 30.92 114 SER A C 1
ATOM 684 O O . SER A 1 95 ? -9.253 25.974 39.914 1.00 31.39 114 SER A O 1
ATOM 687 N N . LEU A 1 96 ? -7.919 27.154 41.299 1.00 30.90 115 LEU A N 1
ATOM 688 C CA . LEU A 1 96 ? -7.836 28.302 40.397 1.00 31.14 115 LEU A CA 1
ATOM 689 C C . LEU A 1 96 ? -6.983 27.976 39.161 1.00 30.98 115 LEU A C 1
ATOM 690 O O . LEU A 1 96 ? -7.314 28.386 38.043 1.00 30.75 115 LEU A O 1
ATOM 695 N N . LEU A 1 97 ? -5.915 27.209 39.375 1.00 30.89 116 LEU A N 1
ATOM 696 C CA . LEU A 1 97 ? -5.033 26.740 38.304 1.00 31.19 116 LEU A CA 1
ATOM 697 C C . LEU A 1 97 ? -5.678 25.701 37.372 1.00 31.28 116 LEU A C 1
ATOM 698 O O . LEU A 1 97 ? -5.426 25.719 36.161 1.00 31.45 116 LEU A O 1
ATOM 703 N N . TRP A 1 98 ? -6.492 24.801 37.933 1.00 30.81 117 TRP A N 1
ATOM 704 C CA . TRP A 1 98 ? -7.270 23.844 37.134 1.00 30.72 117 TRP A CA 1
ATOM 705 C C . TRP A 1 98 ? -8.252 24.547 36.182 1.00 30.86 117 TRP A C 1
ATOM 706 O O . TRP A 1 98 ? -8.445 24.102 35.043 1.00 31.17 117 TRP A O 1
ATOM 717 N N . LYS A 1 99 ? -8.880 25.623 36.663 1.00 29.89 118 LYS A N 1
ATOM 718 C CA . LYS A 1 99 ? -9.815 26.416 35.863 1.00 29.19 118 LYS A CA 1
ATOM 719 C C . LYS A 1 99 ? -9.119 27.020 34.651 1.00 28.35 118 LYS A C 1
ATOM 720 O O . LYS A 1 99 ? -9.643 26.942 33.538 1.00 28.36 118 LYS A O 1
ATOM 726 N N . ALA A 1 100 ? -7.934 27.592 34.880 1.00 27.51 119 ALA A N 1
ATOM 727 C CA . ALA A 1 100 ? -7.068 28.110 33.816 1.00 26.54 119 ALA A CA 1
ATOM 728 C C . ALA A 1 100 ? -6.623 26.993 32.872 1.00 26.32 119 ALA A C 1
ATOM 729 O O . ALA A 1 100 ? -6.551 27.198 31.655 1.00 26.46 119 ALA A O 1
ATOM 731 N N . HIS A 1 101 ? -6.343 25.818 33.440 1.00 26.05 120 HIS A N 1
ATOM 732 C CA . HIS A 1 101 ? -5.993 24.624 32.669 1.00 26.00 120 HIS A CA 1
ATOM 733 C C . HIS A 1 101 ? -7.098 24.279 31.671 1.00 26.48 120 HIS A C 1
ATOM 734 O O . HIS A 1 101 ? -6.833 24.221 30.468 1.00 26.07 120 HIS A O 1
ATOM 741 N N . LYS A 1 102 ? -8.325 24.088 32.173 1.00 27.02 121 LYS A N 1
ATOM 742 C CA . LYS A 1 102 ? -9.478 23.725 31.338 1.00 27.96 121 LYS A CA 1
ATOM 743 C C . LYS A 1 102 ? -9.845 24.811 30.322 1.00 29.55 121 LYS A C 1
ATOM 744 O O . LYS A 1 102 ? -10.084 24.502 29.152 1.00 29.57 121 LYS A O 1
ATOM 750 N N . LYS A 1 103 ? -9.871 26.067 30.778 1.00 31.22 122 LYS A N 1
ATOM 751 C CA . LYS A 1 103 ? -10.136 27.236 29.932 1.00 33.19 122 LYS A CA 1
ATOM 752 C C . LYS A 1 103 ? -9.279 27.234 28.656 1.00 33.94 122 LYS A C 1
ATOM 753 O O . LYS A 1 103 ? -9.793 27.485 27.558 1.00 34.43 122 LYS A O 1
ATOM 759 N N . LEU A 1 104 ? -7.986 26.942 28.823 1.00 34.29 123 LEU A N 1
ATOM 760 C CA . LEU A 1 104 ? -7.002 26.952 27.739 1.00 33.79 123 LEU A CA 1
ATOM 761 C C . LEU A 1 104 ? -7.235 25.866 26.683 1.00 34.52 123 LEU A C 1
ATOM 762 O O . LEU A 1 104 ? -7.173 26.144 25.480 1.00 34.45 123 LEU A O 1
ATOM 767 N N . THR A 1 105 ? -7.493 24.640 27.140 1.00 35.08 124 THR A N 1
ATOM 768 C CA . THR A 1 105 ? -7.725 23.496 26.245 1.00 35.54 124 THR A CA 1
ATOM 769 C C . THR A 1 105 ? -9.094 23.600 25.565 1.00 35.08 124 THR A C 1
ATOM 770 O O . THR A 1 105 ? -9.277 23.137 24.434 1.00 34.92 124 THR A O 1
ATOM 774 N N . ARG A 1 106 ? -10.041 24.207 26.279 1.00 34.84 125 ARG A N 1
ATOM 775 C CA . ARG A 1 106 ? -11.356 24.556 25.756 1.00 34.96 125 ARG A CA 1
ATOM 776 C C . ARG A 1 106 ? -11.230 25.548 24.596 1.00 35.25 125 ARG A C 1
ATOM 777 O O . ARG A 1 106 ? -11.941 25.427 23.596 1.00 35.60 125 ARG A O 1
ATOM 785 N N . SER A 1 107 ? -10.317 26.512 24.741 1.00 35.16 126 SER A N 1
ATOM 786 C CA . SER A 1 107 ? -10.002 27.487 23.696 1.00 35.16 126 SER A CA 1
ATOM 787 C C . SER A 1 107 ? -9.312 26.870 22.472 1.00 36.08 126 SER A C 1
ATOM 788 O O . SER A 1 107 ? -9.523 27.331 21.346 1.00 35.76 126 SER A O 1
ATOM 791 N N . ALA A 1 108 ? -8.488 25.844 22.700 1.00 36.75 127 ALA A N 1
ATOM 792 C CA . ALA A 1 108 ? -7.817 25.109 21.618 1.00 37.49 127 ALA A CA 1
ATOM 793 C C . ALA A 1 108 ? -8.806 24.362 20.728 1.00 38.05 127 ALA A C 1
ATOM 794 O O . ALA A 1 108 ? -8.638 24.323 19.505 1.00 37.83 127 ALA A O 1
ATOM 796 N N . LEU A 1 109 ? -9.835 23.788 21.354 1.00 38.11 128 LEU A N 1
ATOM 797 C CA . LEU A 1 109 ? -10.904 23.080 20.653 1.00 38.66 128 LEU A CA 1
ATOM 798 C C . LEU A 1 109 ? -11.862 24.036 19.927 1.00 39.26 128 LEU A C 1
ATOM 799 O O . LEU A 1 109 ? -12.314 23.736 18.816 1.00 40.38 128 LEU A O 1
ATOM 804 N N . LEU A 1 110 ? -12.153 25.182 20.542 1.00 39.28 129 LEU A N 1
ATOM 805 C CA . LEU A 1 110 ? -13.165 26.108 20.020 1.00 39.94 129 LEU A CA 1
ATOM 806 C C . LEU A 1 110 ? -12.644 27.198 19.079 1.00 41.17 129 LEU A C 1
ATOM 807 O O . LEU A 1 110 ? -13.335 27.561 18.125 1.00 41.42 129 LEU A O 1
ATOM 812 N N . LEU A 1 111 ? -11.439 27.710 19.341 1.00 42.76 130 LEU A N 1
ATOM 813 C CA . LEU A 1 111 ? -10.834 28.769 18.512 1.00 43.88 130 LEU A CA 1
ATOM 814 C C . LEU A 1 111 ? -9.610 28.305 17.725 1.00 44.27 130 LEU A C 1
ATOM 815 O O . LEU A 1 111 ? -9.433 28.708 16.572 1.00 45.77 130 LEU A O 1
ATOM 820 N N . GLY A 1 112 ? -8.773 27.477 18.356 1.00 44.17 131 GLY A N 1
ATOM 821 C CA . GLY A 1 112 ? -7.553 26.939 17.742 1.00 43.39 131 GLY A CA 1
ATOM 822 C C . GLY A 1 112 ? -7.834 26.151 16.478 1.00 43.88 131 GLY A C 1
ATOM 823 O O . GLY A 1 112 ? -7.122 26.276 15.481 1.00 43.23 131 GLY A O 1
ATOM 824 N N . ILE A 1 113 ? -8.885 25.339 16.537 1.00 44.68 132 ILE A N 1
ATOM 825 C CA . ILE A 1 113 ? -9.409 24.633 15.375 1.00 44.54 132 ILE A CA 1
ATOM 826 C C . ILE A 1 113 ? -10.859 25.083 15.119 1.00 46.58 132 ILE A C 1
ATOM 827 O O . ILE A 1 113 ? -11.774 24.257 15.030 1.00 48.27 132 ILE A O 1
ATOM 832 N N . ARG A 1 114 ? -11.058 26.400 15.000 1.00 48.27 133 ARG A N 1
ATOM 833 C CA . ARG A 1 114 ? -12.377 26.975 14.672 1.00 49.51 133 ARG A CA 1
ATOM 834 C C . ARG A 1 114 ? -12.799 26.554 13.259 1.00 49.23 133 ARG A C 1
ATOM 835 O O . ARG A 1 114 ? -13.887 26.003 13.071 1.00 48.41 133 ARG A O 1
ATOM 843 N N . ASP A 1 115 ? -11.924 26.820 12.286 1.00 50.14 134 ASP A N 1
ATOM 844 C CA . ASP A 1 115 ? -11.949 26.165 10.976 1.00 50.21 134 ASP A CA 1
ATOM 845 C C . ASP A 1 115 ? -11.250 24.812 11.179 1.00 51.02 134 ASP A C 1
ATOM 846 O O . ASP A 1 115 ? -10.899 24.478 12.308 1.00 53.10 134 ASP A O 1
ATOM 851 N N . SER A 1 116 ? -11.048 24.025 10.122 1.00 49.35 135 SER A N 1
ATOM 852 C CA . SER A 1 116 ? -10.413 22.684 10.232 1.00 48.66 135 SER A CA 1
ATOM 853 C C . SER A 1 116 ? -11.306 21.602 10.859 1.00 47.86 135 SER A C 1
ATOM 854 O O . SER A 1 116 ? -11.454 20.531 10.272 1.00 47.65 135 SER A O 1
ATOM 857 N N . MET A 1 117 ? -11.890 21.882 12.031 1.00 46.08 136 MET A N 1
ATOM 858 C CA . MET A 1 117 ? -12.720 20.917 12.775 1.00 44.71 136 MET A CA 1
ATOM 859 C C . MET A 1 117 ? -13.786 20.237 11.905 1.00 44.84 136 MET A C 1
ATOM 860 O O . MET A 1 117 ? -13.917 19.015 11.935 1.00 44.14 136 MET A O 1
ATOM 865 N N . GLU A 1 118 ? -14.521 21.032 11.128 1.00 45.58 137 GLU A N 1
ATOM 866 C CA . GLU A 1 118 ? -15.476 20.510 10.138 1.00 45.54 137 GLU A CA 1
ATOM 867 C C . GLU A 1 118 ? -14.796 19.732 8.986 1.00 44.16 137 GLU A C 1
ATOM 868 O O . GLU A 1 118 ? -15.105 18.547 8.809 1.00 43.86 137 GLU A O 1
ATOM 874 N N . PRO A 1 119 ? -13.877 20.381 8.212 1.00 43.00 138 PRO A N 1
ATOM 875 C CA . PRO A 1 119 ? -13.199 19.683 7.100 1.00 42.21 138 PRO A CA 1
ATOM 876 C C . PRO A 1 119 ? -12.409 18.415 7.454 1.00 41.66 138 PRO A C 1
ATOM 877 O O . PRO A 1 119 ? -12.438 17.459 6.677 1.00 41.91 138 PRO A O 1
ATOM 881 N N . VAL A 1 120 ? -11.720 18.413 8.598 1.00 40.98 139 VAL A N 1
ATOM 882 C CA . VAL A 1 120 ? -10.973 17.237 9.078 1.00 40.30 139 VAL A CA 1
ATOM 883 C C . VAL A 1 120 ? -11.941 16.089 9.403 1.00 40.63 139 VAL A C 1
ATOM 884 O O . VAL A 1 120 ? -11.685 14.938 9.027 1.00 41.31 139 VAL A O 1
ATOM 888 N N . VAL A 1 121 ? -13.050 16.409 10.074 1.00 40.61 140 VAL A N 1
ATOM 889 C CA . VAL A 1 121 ? -14.092 15.416 10.371 1.00 41.00 140 VAL A CA 1
ATOM 890 C C . VAL A 1 121 ? -14.719 14.896 9.072 1.00 41.87 140 VAL A C 1
ATOM 891 O O . VAL A 1 121 ? -14.793 13.682 8.881 1.00 42.32 140 VAL A O 1
ATOM 895 N N . GLU A 1 122 ? -15.115 15.798 8.170 1.00 42.72 141 GLU A N 1
ATOM 896 C CA . GLU A 1 122 ? -15.739 15.374 6.908 1.00 43.47 141 GLU A CA 1
ATOM 897 C C . GLU A 1 122 ? -14.807 14.607 5.946 1.00 42.31 141 GLU A C 1
ATOM 898 O O . GLU A 1 122 ? -15.277 13.741 5.204 1.00 42.38 141 GLU A O 1
ATOM 904 N N . GLN A 1 123 ? -13.506 14.908 5.986 1.00 41.12 142 GLN A N 1
ATOM 905 C CA . GLN A 1 123 ? -12.515 14.191 5.169 1.00 40.53 142 GLN A CA 1
ATOM 906 C C . GLN A 1 123 ? -12.320 12.759 5.649 1.00 39.77 142 GLN A C 1
ATOM 907 O O . GLN A 1 123 ? -12.302 11.832 4.839 1.00 40.04 142 GLN A O 1
ATOM 913 N N . LEU A 1 124 ? -12.184 12.589 6.963 1.00 39.44 143 LEU A N 1
ATOM 914 C CA . LEU A 1 124 ? -11.920 11.280 7.564 1.00 39.85 143 LEU A CA 1
ATOM 915 C C . LEU A 1 124 ? -13.117 10.330 7.554 1.00 40.69 143 LEU A C 1
ATOM 916 O O . LEU A 1 124 ? -12.931 9.114 7.459 1.00 41.51 143 LEU A O 1
ATOM 921 N N . THR A 1 125 ? -14.332 10.876 7.654 1.00 41.08 144 THR A N 1
ATOM 922 C CA . THR A 1 125 ? -15.548 10.061 7.535 1.00 42.36 144 THR A CA 1
ATOM 923 C C . THR A 1 125 ? -15.757 9.599 6.091 1.00 43.23 144 THR A C 1
ATOM 924 O O . THR A 1 125 ? -16.276 8.503 5.860 1.00 43.81 144 THR A O 1
ATOM 928 N N . GLN A 1 126 ? -15.353 10.436 5.132 1.00 43.32 145 GLN A N 1
ATOM 929 C CA . GLN A 1 126 ? -15.430 10.081 3.713 1.00 44.28 145 GLN A CA 1
ATOM 930 C C . GLN A 1 126 ? -14.447 8.964 3.354 1.00 43.86 145 GLN A C 1
ATOM 931 O O . GLN A 1 126 ? -14.794 8.077 2.578 1.00 44.11 145 GLN A O 1
ATOM 937 N N . GLU A 1 127 ? -13.242 9.010 3.932 1.00 43.46 146 GLU A N 1
ATOM 938 C CA . GLU A 1 127 ? -12.264 7.911 3.838 1.00 43.74 146 GLU A CA 1
ATOM 939 C C . GLU A 1 127 ? -12.810 6.617 4.444 1.00 43.77 146 GLU A C 1
ATOM 940 O O . GLU A 1 127 ? -12.611 5.538 3.884 1.00 44.01 146 GLU A O 1
ATOM 946 N N . PHE A 1 128 ? -13.483 6.751 5.590 1.00 43.94 147 PHE A N 1
ATOM 947 C CA . PHE A 1 128 ? -14.185 5.657 6.268 1.00 44.38 147 PHE A CA 1
ATOM 948 C C . PHE A 1 128 ? -15.251 5.025 5.365 1.00 44.72 147 PHE A C 1
ATOM 949 O O . PHE A 1 128 ? -15.287 3.804 5.229 1.00 45.13 147 PHE A O 1
ATOM 957 N N . CYS A 1 129 ? -16.092 5.858 4.747 1.00 44.54 148 CYS A N 1
ATOM 958 C CA . CYS A 1 129 ? -17.126 5.391 3.813 1.00 45.48 148 CYS A CA 1
ATOM 959 C C . CYS A 1 129 ? -16.535 4.701 2.577 1.00 48.15 148 CYS A C 1
ATOM 960 O O . CYS A 1 129 ? -17.070 3.686 2.125 1.00 49.71 148 CYS A O 1
ATOM 963 N N . GLU A 1 130 ? -15.435 5.252 2.055 1.00 50.82 149 GLU A N 1
ATOM 964 C CA . GLU A 1 130 ? -14.674 4.648 0.949 1.00 52.86 149 GLU A CA 1
ATOM 965 C C . GLU A 1 130 ? -14.084 3.290 1.344 1.00 52.87 149 GLU A C 1
ATOM 966 O O . GLU A 1 130 ? -14.068 2.358 0.534 1.00 52.06 149 GLU A O 1
ATOM 972 N N . ARG A 1 131 ? -13.603 3.196 2.587 1.00 53.52 150 ARG A N 1
ATOM 973 C CA . ARG A 1 131 ? -13.027 1.967 3.148 1.00 53.73 150 ARG A CA 1
ATOM 974 C C . ARG A 1 131 ? -14.085 0.875 3.323 1.00 53.13 150 ARG A C 1
ATOM 975 O O . ARG A 1 131 ? -13.778 -0.313 3.209 1.00 53.16 150 ARG A O 1
ATOM 983 N N . MET A 1 132 ? -15.322 1.291 3.600 1.00 51.55 151 MET A N 1
ATOM 984 C CA . MET A 1 132 ? -16.452 0.372 3.757 1.00 50.50 151 MET A CA 1
ATOM 985 C C . MET A 1 132 ? -16.949 -0.165 2.418 1.00 50.40 151 MET A C 1
ATOM 986 O O . MET A 1 132 ? -17.534 -1.249 2.360 1.00 50.82 151 MET A O 1
ATOM 991 N N . ARG A 1 133 ? -16.705 0.596 1.352 1.00 50.61 152 ARG A N 1
ATOM 992 C CA . ARG A 1 133 ? -17.050 0.196 -0.015 1.00 50.93 152 ARG A CA 1
ATOM 993 C C . ARG A 1 133 ? -16.145 -0.905 -0.584 1.00 51.57 152 ARG A C 1
ATOM 994 O O . ARG A 1 133 ? -16.408 -1.405 -1.681 1.00 51.77 152 ARG A O 1
ATOM 1002 N N . ALA A 1 134 ? -15.096 -1.273 0.160 1.00 52.57 153 ALA A N 1
ATOM 1003 C CA . ALA A 1 134 ? -14.117 -2.288 -0.264 1.00 53.47 153 ALA A CA 1
ATOM 1004 C C . ALA A 1 134 ? -14.761 -3.639 -0.578 1.00 54.20 153 ALA A C 1
ATOM 1005 O O . ALA A 1 134 ? -14.502 -4.225 -1.636 1.00 53.79 153 ALA A O 1
ATOM 1007 N N . GLN A 1 135 ? -15.598 -4.119 0.341 1.00 54.68 154 GLN A N 1
ATOM 1008 C CA . GLN A 1 135 ? -16.320 -5.378 0.170 1.00 55.19 154 GLN A CA 1
ATOM 1009 C C . GLN A 1 135 ? -17.764 -5.234 0.667 1.00 55.26 154 GLN A C 1
ATOM 1010 O O . GLN A 1 135 ? -18.055 -5.571 1.822 1.00 56.76 154 GLN A O 1
ATOM 1016 N N . PRO A 1 136 ? -18.671 -4.717 -0.197 1.00 54.52 155 PRO A N 1
ATOM 1017 C CA . PRO A 1 136 ? -20.082 -4.538 0.180 1.00 54.74 155 PRO A CA 1
ATOM 1018 C C . PRO A 1 136 ? -20.754 -5.859 0.558 1.00 54.35 155 PRO A C 1
ATOM 1019 O O . PRO A 1 136 ? -20.467 -6.894 -0.053 1.00 54.23 155 PRO A O 1
ATOM 1023 N N . GLY A 1 137 ? -21.613 -5.815 1.576 1.00 54.30 156 GLY A N 1
ATOM 1024 C CA . GLY A 1 137 ? -22.336 -6.995 2.063 1.00 54.62 156 GLY A CA 1
ATOM 1025 C C . GLY A 1 137 ? -21.510 -8.058 2.772 1.00 55.12 156 GLY A C 1
ATOM 1026 O O . GLY A 1 137 ? -21.926 -9.216 2.850 1.00 55.50 156 GLY A O 1
ATOM 1027 N N . THR A 1 138 ? -20.342 -7.665 3.281 1.00 56.59 157 THR A N 1
ATOM 1028 C CA . THR A 1 138 ? -19.476 -8.536 4.085 1.00 57.50 157 THR A CA 1
ATOM 1029 C C . THR A 1 138 ? -19.598 -8.114 5.563 1.00 56.91 157 THR A C 1
ATOM 1030 O O . THR A 1 138 ? -19.628 -6.911 5.845 1.00 55.35 157 THR A O 1
ATOM 1034 N N . PRO A 1 139 ? -19.707 -9.095 6.500 1.00 56.73 158 PRO A N 1
ATOM 1035 C CA . PRO A 1 139 ? -19.747 -8.815 7.947 1.00 56.30 158 PRO A CA 1
ATOM 1036 C C . PRO A 1 139 ? -18.613 -7.897 8.412 1.00 55.45 158 PRO A C 1
ATOM 1037 O O . PRO A 1 139 ? -17.435 -8.222 8.212 1.00 56.02 158 PRO A O 1
ATOM 1041 N N . VAL A 1 140 ? -18.976 -6.759 9.007 1.00 52.81 159 VAL A N 1
ATOM 1042 C CA . VAL A 1 140 ? -17.998 -5.751 9.431 1.00 50.70 159 VAL A CA 1
ATOM 1043 C C . VAL A 1 140 ? -18.001 -5.538 10.944 1.00 49.10 159 VAL A C 1
ATOM 1044 O O . VAL A 1 140 ? -19.054 -5.291 11.542 1.00 48.91 159 VAL A O 1
ATOM 1048 N N . ALA A 1 141 ? -16.813 -5.629 11.543 1.00 47.15 160 ALA A N 1
ATOM 1049 C CA . ALA A 1 141 ? -16.598 -5.243 12.938 1.00 46.47 160 ALA A CA 1
ATOM 1050 C C . ALA A 1 141 ? -16.601 -3.709 13.057 1.00 45.51 160 ALA A C 1
ATOM 1051 O O . ALA A 1 141 ? -15.543 -3.061 13.088 1.00 44.71 160 ALA A O 1
ATOM 1053 N N . ILE A 1 142 ? -17.811 -3.150 13.123 1.00 45.01 161 ILE A N 1
ATOM 1054 C CA . ILE A 1 142 ? -18.041 -1.699 13.036 1.00 44.88 161 ILE A CA 1
ATOM 1055 C C . ILE A 1 142 ? -17.573 -0.924 14.279 1.00 45.09 161 ILE A C 1
ATOM 1056 O O . ILE A 1 142 ? -17.278 0.272 14.185 1.00 44.79 161 ILE A O 1
ATOM 1061 N N . GLU A 1 143 ? -17.509 -1.615 15.422 1.00 45.83 162 GLU A N 1
ATOM 1062 C CA . GLU A 1 143 ? -16.927 -1.081 16.660 1.00 46.20 162 GLU A CA 1
ATOM 1063 C C . GLU A 1 143 ? -15.508 -0.575 16.409 1.00 45.52 162 GLU A C 1
ATOM 1064 O O . GLU A 1 143 ? -15.191 0.578 16.713 1.00 44.52 162 GLU A O 1
ATOM 1070 N N . GLU A 1 144 ? -14.684 -1.454 15.830 1.00 46.21 163 GLU A N 1
ATOM 1071 C CA . GLU A 1 144 ? -13.276 -1.192 15.523 1.00 47.01 163 GLU A CA 1
ATOM 1072 C C . GLU A 1 144 ? -13.099 -0.131 14.438 1.00 44.90 163 GLU A C 1
ATOM 1073 O O . GLU A 1 144 ? -12.132 0.630 14.472 1.00 43.77 163 GLU A O 1
ATOM 1079 N N . GLU A 1 145 ? -14.038 -0.090 13.490 1.00 43.35 164 GLU A N 1
ATOM 1080 C CA . GLU A 1 145 ? -14.046 0.908 12.415 1.00 41.66 164 GLU A CA 1
ATOM 1081 C C . GLU A 1 145 ? -14.364 2.317 12.921 1.00 40.02 164 GLU A C 1
ATOM 1082 O O . GLU A 1 145 ? -13.661 3.269 12.568 1.00 39.76 164 GLU A O 1
ATOM 1088 N N . PHE A 1 146 ? -15.415 2.443 13.739 1.00 38.52 165 PHE A N 1
ATOM 1089 C CA . PHE A 1 146 ? -15.770 3.717 14.389 1.00 36.53 165 PHE A CA 1
ATOM 1090 C C . PHE A 1 146 ? -14.664 4.222 15.319 1.00 35.71 165 PHE A C 1
ATOM 1091 O O . PHE A 1 146 ? -14.395 5.424 15.364 1.00 35.10 165 PHE A O 1
ATOM 1099 N N . SER A 1 147 ? -14.032 3.293 16.042 1.00 35.01 166 SER A N 1
ATOM 1100 C CA . SER A 1 147 ? -12.885 3.583 16.910 1.00 34.40 166 SER A CA 1
ATOM 1101 C C . SER A 1 147 ? -11.692 4.164 16.162 1.00 34.42 166 SER A C 1
ATOM 1102 O O . SER A 1 147 ? -11.052 5.084 16.662 1.00 34.57 166 SER A O 1
ATOM 1105 N N . LEU A 1 148 ? -11.403 3.627 14.975 1.00 34.39 167 LEU A N 1
ATOM 1106 C CA . LEU A 1 148 ? -10.321 4.132 14.129 1.00 35.04 167 LEU A CA 1
ATOM 1107 C C . LEU A 1 148 ? -10.657 5.521 13.582 1.00 34.96 167 LEU A C 1
ATOM 1108 O O . LEU A 1 148 ? -9.780 6.380 13.506 1.00 34.52 167 LEU A O 1
ATOM 1113 N N . LEU A 1 149 ? -11.927 5.722 13.218 1.00 34.91 168 LEU A N 1
ATOM 1114 C CA . LEU A 1 149 ? -12.429 6.998 12.707 1.00 34.43 168 LEU A CA 1
ATOM 1115 C C . LEU A 1 149 ? -12.290 8.104 13.752 1.00 33.93 168 LEU A C 1
ATOM 1116 O O . LEU A 1 149 ? -11.691 9.151 13.477 1.00 34.15 168 LEU A O 1
ATOM 1121 N N . THR A 1 150 ? -12.838 7.851 14.943 1.00 32.70 169 THR A N 1
ATOM 1122 C CA . THR A 1 150 ? -12.880 8.836 16.029 1.00 31.45 169 THR A CA 1
ATOM 1123 C C . THR A 1 150 ? -11.487 9.140 16.583 1.00 31.49 169 THR A C 1
ATOM 1124 O O . THR A 1 150 ? -11.195 10.293 16.925 1.00 31.93 169 THR A O 1
ATOM 1128 N N . CYS A 1 151 ? -10.641 8.107 16.657 1.00 31.02 170 CYS A N 1
ATOM 1129 C CA . CYS A 1 151 ? -9.248 8.252 17.088 1.00 31.13 170 CYS A CA 1
ATOM 1130 C C . CYS A 1 151 ? -8.446 9.072 16.087 1.00 30.77 170 CYS A C 1
ATOM 1131 O O . CYS A 1 151 ? -7.689 9.959 16.487 1.00 29.99 170 CYS A O 1
ATOM 1134 N N . SER A 1 152 ? -8.632 8.773 14.796 1.00 30.61 171 SER A N 1
ATOM 1135 C CA . SER A 1 152 ? -8.011 9.528 13.707 1.00 30.30 171 SER A CA 1
ATOM 1136 C C . SER A 1 152 ? -8.357 11.005 13.819 1.00 30.56 171 SER A C 1
ATOM 1137 O O . SER A 1 152 ? -7.452 11.837 13.874 1.00 31.07 171 SER A O 1
ATOM 1140 N N . ILE A 1 153 ? -9.659 11.304 13.905 1.00 30.71 172 ILE A N 1
ATOM 1141 C CA . ILE A 1 153 ? -10.183 12.671 14.064 1.00 30.40 172 ILE A CA 1
ATOM 1142 C C . ILE A 1 153 ? -9.481 13.451 15.185 1.00 30.70 172 ILE A C 1
ATOM 1143 O O . ILE A 1 153 ? -8.924 14.525 14.926 1.00 31.03 172 ILE A O 1
ATOM 1148 N N . ILE A 1 154 ? -9.478 12.898 16.401 1.00 30.57 173 ILE A N 1
ATOM 1149 C CA . ILE A 1 154 ? -8.885 13.582 17.559 1.00 31.06 173 ILE A CA 1
ATOM 1150 C C . ILE A 1 154 ? -7.355 13.710 17.460 1.00 31.79 173 ILE A C 1
ATOM 1151 O O . ILE A 1 154 ? -6.786 14.701 17.930 1.00 32.07 173 ILE A O 1
ATOM 1156 N N . CYS A 1 155 ? -6.708 12.728 16.825 1.00 31.90 174 CYS A N 1
ATOM 1157 C CA . CYS A 1 155 ? -5.269 12.789 16.568 1.00 32.11 174 CYS A CA 1
ATOM 1158 C C . CYS A 1 155 ? -4.915 13.933 15.614 1.00 33.17 174 CYS A C 1
ATOM 1159 O O . CYS A 1 155 ? -4.094 14.787 15.968 1.00 33.77 174 CYS A O 1
ATOM 1162 N N . TYR A 1 156 ? -5.544 13.953 14.431 1.00 32.57 175 TYR A N 1
ATOM 1163 C CA . TYR A 1 156 ? -5.338 14.996 13.411 1.00 32.48 175 TYR A CA 1
ATOM 1164 C C . TYR A 1 156 ? -5.581 16.405 13.943 1.00 32.02 175 TYR A C 1
ATOM 1165 O O . TYR A 1 156 ? -4.871 17.343 13.580 1.00 31.21 175 TYR A O 1
ATOM 1174 N N . LEU A 1 157 ? -6.591 16.542 14.798 1.00 31.82 176 LEU A N 1
ATOM 1175 C CA . LEU A 1 157 ? -6.938 17.834 15.375 1.00 31.51 176 LEU A CA 1
ATOM 1176 C C . LEU A 1 157 ? -6.001 18.265 16.508 1.00 31.15 176 LEU A C 1
ATOM 1177 O O . LEU A 1 157 ? -5.817 19.464 16.731 1.00 31.51 176 LEU A O 1
ATOM 1182 N N . THR A 1 158 ? -5.415 17.294 17.211 1.00 30.60 177 THR A N 1
ATOM 1183 C CA . THR A 1 158 ? -4.442 17.582 18.273 1.00 30.64 177 THR A CA 1
ATOM 1184 C C . THR A 1 158 ? -3.021 17.712 17.716 1.00 30.73 177 THR A C 1
ATOM 1185 O O . THR A 1 158 ? -2.304 18.651 18.067 1.00 30.80 177 THR A O 1
ATOM 1189 N N . PHE A 1 159 ? -2.633 16.785 16.840 1.00 31.26 178 PHE A N 1
ATOM 1190 C CA . PHE A 1 159 ? -1.239 16.674 16.399 1.00 32.15 178 PHE A CA 1
ATOM 1191 C C . PHE A 1 159 ? -0.933 17.216 14.989 1.00 33.49 178 PHE A C 1
ATOM 1192 O O . PHE A 1 159 ? 0.227 17.503 14.677 1.00 33.52 178 PHE A O 1
ATOM 1200 N N . GLY A 1 160 ? -1.958 17.353 14.149 1.00 34.98 179 GLY A N 1
ATOM 1201 C CA . GLY A 1 160 ? -1.796 17.924 12.807 1.00 37.74 179 GLY A CA 1
ATOM 1202 C C . GLY A 1 160 ? -1.509 16.922 11.703 1.00 40.57 179 GLY A C 1
ATOM 1203 O O . GLY A 1 160 ? -1.871 15.747 11.809 1.00 41.00 179 GLY A O 1
ATOM 1204 N N . ASP A 1 161 ? -0.834 17.400 10.655 1.00 43.75 180 ASP A N 1
ATOM 1205 C CA . ASP A 1 161 ? -0.650 16.667 9.391 1.00 46.97 180 ASP A CA 1
ATOM 1206 C C . ASP A 1 161 ? 0.256 15.438 9.458 1.00 48.02 180 ASP A C 1
ATOM 1207 O O . ASP A 1 161 ? -0.003 14.445 8.771 1.00 47.97 180 ASP A O 1
ATOM 1212 N N . LYS A 1 162 ? 1.297 15.514 10.289 1.00 49.74 181 LYS A N 1
ATOM 1213 C CA . LYS A 1 162 ? 2.336 14.474 10.409 1.00 50.91 181 LYS A CA 1
ATOM 1214 C C . LYS A 1 162 ? 1.833 13.054 10.723 1.00 50.81 181 LYS A C 1
ATOM 1215 O O . LYS A 1 162 ? 2.586 12.085 10.586 1.00 50.56 181 LYS A O 1
ATOM 1221 N N . ILE A 1 163 ? 0.562 12.944 11.116 1.00 50.53 182 ILE A N 1
ATOM 1222 C CA . ILE A 1 163 ? -0.042 11.677 11.546 1.00 50.89 182 ILE A CA 1
ATOM 1223 C C . ILE A 1 163 ? -0.161 10.642 10.429 1.00 52.33 182 ILE A C 1
ATOM 1224 O O . ILE A 1 163 ? 0.278 9.515 10.611 1.00 53.46 182 ILE A O 1
ATOM 1229 N N . LYS A 1 164 ? -0.757 11.001 9.296 1.00 54.12 183 LYS A N 1
ATOM 1230 C CA . LYS A 1 164 ? -0.625 10.151 8.109 1.00 56.53 183 LYS A CA 1
ATOM 1231 C C . LYS A 1 164 ? 0.125 10.902 7.021 1.00 55.75 183 LYS A C 1
ATOM 1232 O O . LYS A 1 164 ? -0.451 11.596 6.175 1.00 55.92 183 LYS A O 1
ATOM 1238 N N . ASP A 1 165 ? 1.439 10.722 7.101 1.00 54.49 184 ASP A N 1
ATOM 1239 C CA . ASP A 1 165 ? 2.466 11.538 6.474 1.00 54.19 184 ASP A CA 1
ATOM 1240 C C . ASP A 1 165 ? 3.757 10.872 6.948 1.00 53.02 184 ASP A C 1
ATOM 1241 O O . ASP A 1 165 ? 4.647 10.571 6.147 1.00 52.77 184 ASP A O 1
ATOM 1246 N N . ASP A 1 166 ? 3.834 10.654 8.266 1.00 50.83 185 ASP A N 1
ATOM 1247 C CA . ASP A 1 166 ? 4.745 9.691 8.887 1.00 48.62 185 ASP A CA 1
ATOM 1248 C C . ASP A 1 166 ? 4.002 8.377 9.201 1.00 47.24 185 ASP A C 1
ATOM 1249 O O . ASP A 1 166 ? 4.585 7.451 9.779 1.00 46.73 185 ASP A O 1
ATOM 1254 N N . ASN A 1 167 ? 2.723 8.315 8.802 1.00 45.46 186 ASN A N 1
ATOM 1255 C CA . ASN A 1 167 ? 1.820 7.160 8.994 1.00 43.97 186 ASN A CA 1
ATOM 1256 C C . ASN A 1 167 ? 1.816 6.614 10.432 1.00 42.36 186 ASN A C 1
ATOM 1257 O O . ASN A 1 167 ? 2.216 5.475 10.689 1.00 42.92 186 ASN A O 1
ATOM 1259 N N . LEU A 1 168 ? 1.351 7.452 11.356 1.00 40.37 187 LEU A N 1
ATOM 1260 C CA . LEU A 1 168 ? 1.434 7.194 12.797 1.00 39.06 187 LEU A CA 1
ATOM 1261 C C . LEU A 1 168 ? 0.137 6.684 13.444 1.00 38.34 187 LEU A C 1
ATOM 1262 O O . LEU A 1 168 ? 0.171 6.219 14.582 1.00 38.16 187 LEU A O 1
ATOM 1267 N N . MET A 1 169 ? -0.984 6.756 12.723 1.00 38.52 188 MET A N 1
ATOM 1268 C CA . MET A 1 169 ? -2.268 6.212 13.203 1.00 38.64 188 MET A CA 1
ATOM 1269 C C . MET A 1 169 ? -2.246 4.756 13.700 1.00 38.98 188 MET A C 1
ATOM 1270 O O . MET A 1 169 ? -2.844 4.481 14.740 1.00 40.25 188 MET A O 1
ATOM 1275 N N . PRO A 1 170 ? -1.573 3.824 12.972 1.00 38.65 189 PRO A N 1
ATOM 1276 C CA . PRO A 1 170 ? -1.433 2.456 13.500 1.00 38.33 189 PRO A CA 1
ATOM 1277 C C . PRO A 1 170 ? -0.908 2.356 14.944 1.00 38.01 189 PRO A C 1
ATOM 1278 O O . PRO A 1 170 ? -1.591 1.788 15.803 1.00 38.07 189 PRO A O 1
ATOM 1282 N N . ALA A 1 171 ? 0.275 2.919 15.196 1.00 37.82 190 ALA A N 1
ATOM 1283 C CA . ALA A 1 171 ? 0.905 2.901 16.523 1.00 37.55 190 ALA A CA 1
ATOM 1284 C C . ALA A 1 171 ? 0.123 3.693 17.576 1.00 36.98 190 ALA A C 1
ATOM 1285 O O . ALA A 1 171 ? 0.033 3.270 18.733 1.00 37.28 190 ALA A O 1
ATOM 1287 N N . TYR A 1 172 ? -0.442 4.828 17.158 1.00 35.85 191 TYR A N 1
ATOM 1288 C CA . TYR A 1 172 ? -1.197 5.724 18.041 1.00 35.53 191 TYR A CA 1
ATOM 1289 C C . TYR A 1 172 ? -2.518 5.113 18.493 1.00 35.30 191 TYR A C 1
ATOM 1290 O O . TYR A 1 172 ? -2.860 5.189 19.675 1.00 35.31 191 TYR A O 1
ATOM 1299 N N . TYR A 1 173 ? -3.245 4.509 17.550 1.00 35.35 192 TYR A N 1
ATOM 1300 C CA . TYR A 1 173 ? -4.468 3.768 17.848 1.00 34.93 192 TYR A CA 1
ATOM 1301 C C . TYR A 1 173 ? -4.179 2.664 18.864 1.00 35.15 192 TYR A C 1
ATOM 1302 O O . TYR A 1 173 ? -4.821 2.618 19.916 1.00 35.43 192 TYR A O 1
ATOM 1311 N N . LYS A 1 174 ? -3.192 1.816 18.558 1.00 35.09 193 LYS A N 1
ATOM 1312 C CA . LYS A 1 174 ? -2.770 0.716 19.434 1.00 34.67 193 LYS A CA 1
ATOM 1313 C C . LYS A 1 174 ? -2.497 1.187 20.863 1.00 34.97 193 LYS A C 1
ATOM 1314 O O . LYS A 1 174 ? -2.991 0.582 21.821 1.00 35.39 193 LYS A O 1
ATOM 1316 N N . CYS A 1 175 ? -1.746 2.284 20.987 1.00 35.20 194 CYS A N 1
ATOM 1317 C CA . CYS A 1 175 ? -1.374 2.854 22.281 1.00 35.43 194 CYS A CA 1
ATOM 1318 C C . CYS A 1 175 ? -2.572 3.413 23.044 1.00 35.36 194 CYS A C 1
ATOM 1319 O O . CYS A 1 175 ? -2.785 3.039 24.198 1.00 34.73 194 CYS A O 1
ATOM 1322 N N . ILE A 1 176 ? -3.346 4.286 22.393 1.00 35.17 195 ILE A N 1
ATOM 1323 C CA . ILE A 1 176 ? -4.543 4.895 22.996 1.00 35.64 195 ILE A CA 1
ATOM 1324 C C . ILE A 1 176 ? -5.550 3.840 23.486 1.00 36.00 195 ILE A C 1
ATOM 1325 O O . ILE A 1 176 ? -6.059 3.947 24.605 1.00 35.76 195 ILE A O 1
ATOM 1330 N N . GLN A 1 177 ? -5.802 2.822 22.662 1.00 37.22 196 GLN A N 1
ATOM 1331 C CA . GLN A 1 177 ? -6.698 1.719 23.031 1.00 38.63 196 GLN A CA 1
ATOM 1332 C C . GLN A 1 177 ? -6.208 0.995 24.286 1.00 39.26 196 GLN A C 1
ATOM 1333 O O . GLN A 1 177 ? -6.988 0.790 25.217 1.00 39.20 196 GLN A O 1
ATOM 1339 N N . GLU A 1 178 ? -4.918 0.644 24.305 1.00 39.68 197 GLU A N 1
ATOM 1340 C CA . GLU A 1 178 ? -4.298 -0.100 25.409 1.00 40.07 197 GLU A CA 1
ATOM 1341 C C . GLU A 1 178 ? -4.340 0.618 26.753 1.00 39.26 197 GLU A C 1
ATOM 1342 O O . GLU A 1 178 ? -4.609 -0.009 27.781 1.00 38.38 197 GLU A O 1
ATOM 1348 N N . VAL A 1 179 ? -4.077 1.926 26.720 1.00 39.01 198 VAL A N 1
ATOM 1349 C CA . VAL A 1 179 ? -4.063 2.789 27.906 1.00 38.74 198 VAL A CA 1
ATOM 1350 C C . VAL A 1 179 ? -5.414 2.740 28.627 1.00 38.69 198 VAL A C 1
ATOM 1351 O O . VAL A 1 179 ? -5.465 2.484 29.833 1.00 38.81 198 VAL A O 1
ATOM 1355 N N . LEU A 1 180 ? -6.494 2.966 27.879 1.00 39.01 199 LEU A N 1
ATOM 1356 C CA . LEU A 1 180 ? -7.849 2.895 28.426 1.00 39.72 199 LEU A CA 1
ATOM 1357 C C . LEU A 1 180 ? -8.255 1.463 28.787 1.00 40.32 199 LEU A C 1
ATOM 1358 O O . LEU A 1 180 ? -8.930 1.252 29.798 1.00 40.57 199 LEU A O 1
ATOM 1363 N N . LYS A 1 181 ? -7.828 0.502 27.963 1.00 41.01 200 LYS A N 1
ATOM 1364 C CA . LYS A 1 181 ? -8.086 -0.931 28.171 1.00 41.88 200 LYS A CA 1
ATOM 1365 C C . LYS A 1 181 ? -7.550 -1.410 29.519 1.00 42.45 200 LYS A C 1
ATOM 1366 O O . LYS A 1 181 ? -8.242 -2.127 30.252 1.00 42.86 200 LYS A O 1
ATOM 1372 N N . THR A 1 182 ? -6.322 -1.001 29.837 1.00 41.93 201 THR A N 1
ATOM 1373 C CA . THR A 1 182 ? -5.675 -1.400 31.079 1.00 42.12 201 THR A CA 1
ATOM 1374 C C . THR A 1 182 ? -6.294 -0.677 32.271 1.00 41.52 201 THR A C 1
ATOM 1375 O O . THR A 1 182 ? -6.725 -1.329 33.220 1.00 43.75 201 THR A O 1
ATOM 1379 N N . TRP A 1 183 ? -6.379 0.652 32.196 1.00 39.81 202 TRP A N 1
ATOM 1380 C CA . TRP A 1 183 ? -6.891 1.475 33.300 1.00 38.82 202 TRP A CA 1
ATOM 1381 C C . TRP A 1 183 ? -8.304 1.100 33.768 1.00 39.56 202 TRP A C 1
ATOM 1382 O O . TRP A 1 183 ? -8.565 1.069 34.975 1.00 39.71 202 TRP A O 1
ATOM 1393 N N . SER A 1 184 ? -9.194 0.804 32.820 1.00 40.25 203 SER A N 1
ATOM 1394 C CA . SER A 1 184 ? -10.595 0.494 33.130 1.00 41.04 203 SER A CA 1
ATOM 1395 C C . SER A 1 184 ? -10.861 -0.966 33.552 1.00 42.28 203 SER A C 1
ATOM 1396 O O . SER A 1 184 ? -11.977 -1.299 33.956 1.00 41.82 203 SER A O 1
ATOM 1399 N N . HIS A 1 185 ? -9.838 -1.820 33.474 1.00 44.46 204 HIS A N 1
ATOM 1400 C CA . HIS A 1 185 ? -9.941 -3.229 33.886 1.00 47.07 204 HIS A CA 1
ATOM 1401 C C . HIS A 1 185 ? -10.188 -3.356 35.395 1.00 47.57 204 HIS A C 1
ATOM 1402 O O . HIS A 1 185 ? -9.817 -2.457 36.154 1.00 47.32 204 HIS A O 1
ATOM 1409 N N . TRP A 1 186 ? -10.816 -4.459 35.819 1.00 48.03 205 TRP A N 1
ATOM 1410 C CA . TRP A 1 186 ? -11.136 -4.687 37.240 1.00 47.76 205 TRP A CA 1
ATOM 1411 C C . TRP A 1 186 ? -9.879 -4.698 38.125 1.00 48.14 205 TRP A C 1
ATOM 1412 O O . TRP A 1 186 ? -9.859 -4.056 39.177 1.00 48.07 205 TRP A O 1
ATOM 1423 N N . SER A 1 187 ? -8.837 -5.405 37.683 1.00 47.81 206 SER A N 1
ATOM 1424 C CA . SER A 1 187 ? -7.492 -5.221 38.223 1.00 48.58 206 SER A CA 1
ATOM 1425 C C . SER A 1 187 ? -7.047 -3.831 37.777 1.00 49.52 206 SER A C 1
ATOM 1426 O O . SER A 1 187 ? -7.231 -3.480 36.608 1.00 52.15 206 SER A O 1
ATOM 1429 N N . ILE A 1 188 ? -6.463 -3.068 38.704 1.00 48.43 207 ILE A N 1
ATOM 1430 C CA . ILE A 1 188 ? -6.236 -1.602 38.600 1.00 47.00 207 ILE A CA 1
ATOM 1431 C C . ILE A 1 188 ? -7.373 -0.842 39.296 1.00 46.18 207 ILE A C 1
ATOM 1432 O O . ILE A 1 188 ? -7.123 -0.150 40.286 1.00 47.82 207 ILE A O 1
ATOM 1437 N N . GLN A 1 189 ? -8.606 -0.988 38.801 1.00 44.84 208 GLN A N 1
ATOM 1438 C CA . GLN A 1 189 ? -9.776 -0.312 39.396 1.00 43.97 208 GLN A CA 1
ATOM 1439 C C . GLN A 1 189 ? -10.096 -0.795 40.814 1.00 44.95 208 GLN A C 1
ATOM 1440 O O . GLN A 1 189 ? -10.691 -0.056 41.604 1.00 45.97 208 GLN A O 1
ATOM 1446 N N . ILE A 1 190 ? -9.691 -2.028 41.126 1.00 45.36 209 ILE A N 1
ATOM 1447 C CA . ILE A 1 190 ? -9.900 -2.628 42.449 1.00 45.57 209 ILE A CA 1
ATOM 1448 C C . ILE A 1 190 ? -8.974 -2.047 43.529 1.00 45.96 209 ILE A C 1
ATOM 1449 O O . ILE A 1 190 ? -9.280 -2.119 44.726 1.00 47.47 209 ILE A O 1
ATOM 1454 N N . VAL A 1 191 ? -7.854 -1.466 43.097 1.00 45.17 210 VAL A N 1
ATOM 1455 C CA . VAL A 1 191 ? -6.901 -0.815 44.002 1.00 45.02 210 VAL A CA 1
ATOM 1456 C C . VAL A 1 191 ? -7.455 0.543 44.467 1.00 45.52 210 VAL A C 1
ATOM 1457 O O . VAL A 1 191 ? -7.215 0.958 45.604 1.00 45.02 210 VAL A O 1
ATOM 1461 N N . ASP A 1 192 ? -8.209 1.213 43.592 1.00 47.17 211 ASP A N 1
ATOM 1462 C CA . ASP A 1 192 ? -8.890 2.475 43.921 1.00 47.95 211 ASP A CA 1
ATOM 1463 C C . ASP A 1 192 ? -9.948 2.322 45.014 1.00 48.05 211 ASP A C 1
ATOM 1464 O O . ASP A 1 192 ? -10.033 3.155 45.920 1.00 47.61 211 ASP A O 1
ATOM 1469 N N . VAL A 1 193 ? -10.737 1.251 44.924 1.00 49.18 212 VAL A N 1
ATOM 1470 C CA . VAL A 1 193 ? -11.840 1.003 45.864 1.00 50.68 212 VAL A CA 1
ATOM 1471 C C . VAL A 1 193 ? -11.387 0.346 47.173 1.00 50.47 212 VAL A C 1
ATOM 1472 O O . VAL A 1 193 ? -11.971 0.606 48.230 1.00 49.65 212 VAL A O 1
ATOM 1476 N N . ILE A 1 194 ? -10.366 -0.511 47.083 1.00 50.43 213 ILE A N 1
ATOM 1477 C CA . ILE A 1 194 ? -9.737 -1.142 48.251 1.00 50.83 213 ILE A CA 1
ATOM 1478 C C . ILE A 1 194 ? -8.222 -0.838 48.236 1.00 51.01 213 ILE A C 1
ATOM 1479 O O . ILE A 1 194 ? -7.442 -1.599 47.647 1.00 51.01 213 ILE A O 1
ATOM 1484 N N . PRO A 1 195 ? -7.804 0.278 48.887 1.00 50.81 214 PRO A N 1
ATOM 1485 C CA . PRO A 1 195 ? -6.446 0.838 48.765 1.00 50.44 214 PRO A CA 1
ATOM 1486 C C . PRO A 1 195 ? -5.280 -0.089 49.132 1.00 50.97 214 PRO A C 1
ATOM 1487 O O . PRO A 1 195 ? -4.213 0.031 48.524 1.00 50.81 214 PRO A O 1
ATOM 1491 N N . PHE A 1 196 ? -5.484 -0.997 50.092 1.00 51.34 215 PHE A N 1
ATOM 1492 C CA . PHE A 1 196 ? -4.395 -1.849 50.612 1.00 50.74 215 PHE A CA 1
ATOM 1493 C C . PHE A 1 196 ? -3.886 -2.935 49.647 1.00 49.49 215 PHE A C 1
ATOM 1494 O O . PHE A 1 196 ? -2.803 -3.491 49.856 1.00 50.09 215 PHE A O 1
ATOM 1502 N N . LEU A 1 197 ? -4.665 -3.231 48.605 1.00 47.92 216 LEU A N 1
ATOM 1503 C CA . LEU A 1 197 ? -4.258 -4.181 47.562 1.00 46.69 216 LEU A CA 1
ATOM 1504 C C . LEU A 1 197 ? -3.193 -3.628 46.609 1.00 44.53 216 LEU A C 1
ATOM 1505 O O . LEU A 1 197 ? -2.855 -4.271 45.612 1.00 44.03 216 LEU A O 1
ATOM 1510 N N . ARG A 1 198 ? -2.674 -2.442 46.924 1.00 43.20 217 ARG A N 1
ATOM 1511 C CA . ARG A 1 198 ? -1.566 -1.832 46.184 1.00 42.60 217 ARG A CA 1
ATOM 1512 C C . ARG A 1 198 ? -0.249 -2.593 46.376 1.00 42.74 217 ARG A C 1
ATOM 1513 O O . ARG A 1 198 ? 0.571 -2.660 45.460 1.00 41.47 217 ARG A O 1
ATOM 1521 N N . PHE A 1 199 ? -0.074 -3.163 47.568 1.00 44.40 218 PHE A N 1
ATOM 1522 C CA . PHE A 1 199 ? 1.131 -3.908 47.934 1.00 46.77 218 PHE A CA 1
ATOM 1523 C C . PHE A 1 199 ? 1.104 -5.345 47.409 1.00 48.39 218 PHE A C 1
ATOM 1524 O O . PHE A 1 199 ? 2.157 -5.985 47.287 1.00 48.55 218 PHE A O 1
ATOM 1532 N N . PHE A 1 200 ? -0.105 -5.834 47.116 1.00 49.43 219 PHE A N 1
ATOM 1533 C CA . PHE A 1 200 ? -0.338 -7.119 46.450 1.00 50.20 219 PHE A CA 1
ATOM 1534 C C . PHE A 1 200 ? 0.247 -7.139 45.034 1.00 49.85 219 PHE A C 1
ATOM 1535 O O . PHE A 1 200 ? 0.254 -6.105 44.357 1.00 49.97 219 PHE A O 1
ATOM 1543 N N . PRO A 1 201 ? 0.747 -8.311 44.585 1.00 49.82 220 PRO A N 1
ATOM 1544 C CA . PRO A 1 201 ? 1.149 -8.458 43.181 1.00 50.24 220 PRO A CA 1
ATOM 1545 C C . PRO A 1 201 ? -0.055 -8.355 42.240 1.00 49.84 220 PRO A C 1
ATOM 1546 O O . PRO A 1 201 ? -1.098 -8.966 42.493 1.00 50.40 220 PRO A O 1
ATOM 1550 N N . ASN A 1 202 ? 0.101 -7.569 41.178 1.00 50.03 221 ASN A N 1
ATOM 1551 C CA . ASN A 1 202 ? -0.984 -7.262 40.253 1.00 50.43 221 ASN A CA 1
ATOM 1552 C C . ASN A 1 202 ? -0.454 -7.107 38.827 1.00 51.39 221 ASN A C 1
ATOM 1553 O O . ASN A 1 202 ? 0.060 -6.043 38.478 1.00 53.85 221 ASN A O 1
ATOM 1558 N N . PRO A 1 203 ? -0.569 -8.172 37.998 1.00 52.51 222 PRO A N 1
ATOM 1559 C CA . PRO A 1 203 ? -0.415 -7.990 36.553 1.00 52.47 222 PRO A CA 1
ATOM 1560 C C . PRO A 1 203 ? -1.611 -7.193 36.051 1.00 53.03 222 PRO A C 1
ATOM 1561 O O . PRO A 1 203 ? -2.762 -7.639 36.153 1.00 54.27 222 PRO A O 1
ATOM 1565 N N . GLY A 1 204 ? -1.325 -6.002 35.546 1.00 52.02 223 GLY A N 1
ATOM 1566 C CA . GLY A 1 204 ? -2.342 -4.999 35.282 1.00 50.61 223 GLY A CA 1
ATOM 1567 C C . GLY A 1 204 ? -1.705 -3.663 35.581 1.00 50.09 223 GLY A C 1
ATOM 1568 O O . GLY A 1 204 ? -1.590 -2.824 34.689 1.00 49.70 223 GLY A O 1
ATOM 1569 N N . LEU A 1 205 ? -1.277 -3.480 36.833 1.00 49.33 224 LEU A N 1
ATOM 1570 C CA . LEU A 1 205 ? -0.530 -2.288 37.249 1.00 48.87 224 LEU A CA 1
ATOM 1571 C C . LEU A 1 205 ? 0.779 -2.142 36.475 1.00 48.91 224 LEU A C 1
ATOM 1572 O O . LEU A 1 205 ? 1.117 -1.042 36.028 1.00 49.13 224 LEU A O 1
ATOM 1577 N N . ARG A 1 206 ? 1.484 -3.263 36.306 1.00 48.89 225 ARG A N 1
ATOM 1578 C CA . ARG A 1 206 ? 2.750 -3.330 35.569 1.00 48.65 225 ARG A CA 1
ATOM 1579 C C . ARG A 1 206 ? 2.515 -3.167 34.067 1.00 47.78 225 ARG A C 1
ATOM 1580 O O . ARG A 1 206 ? 3.354 -2.599 33.361 1.00 47.86 225 ARG A O 1
ATOM 1588 N N . ARG A 1 207 ? 1.371 -3.666 33.597 1.00 47.09 226 ARG A N 1
ATOM 1589 C CA . ARG A 1 207 ? 0.908 -3.475 32.219 1.00 46.63 226 ARG A CA 1
ATOM 1590 C C . ARG A 1 207 ? 0.516 -2.013 31.964 1.00 45.51 226 ARG A C 1
ATOM 1591 O O . ARG A 1 207 ? 0.745 -1.491 30.870 1.00 45.37 226 ARG A O 1
ATOM 1599 N N . LEU A 1 208 ? -0.068 -1.374 32.982 1.00 44.96 227 LEU A N 1
ATOM 1600 C CA . LEU A 1 208 ? -0.491 0.032 32.936 1.00 43.46 227 LEU A CA 1
ATOM 1601 C C . LEU A 1 208 ? 0.698 0.991 32.884 1.00 43.79 227 LEU A C 1
ATOM 1602 O O . LEU A 1 208 ? 0.710 1.904 32.055 1.00 43.67 227 LEU A O 1
ATOM 1607 N N . LYS A 1 209 ? 1.681 0.779 33.766 1.00 44.03 228 LYS A N 1
ATOM 1608 C CA . LYS A 1 209 ? 2.927 1.563 33.790 1.00 44.64 228 LYS A CA 1
ATOM 1609 C C . LYS A 1 209 ? 3.666 1.539 32.450 1.00 45.31 228 LYS A C 1
ATOM 1610 O O . LYS A 1 209 ? 4.127 2.581 31.974 1.00 45.34 228 LYS A O 1
ATOM 1616 N N . GLN A 1 210 ? 3.753 0.353 31.845 1.00 46.55 229 GLN A N 1
ATOM 1617 C CA . GLN A 1 210 ? 4.346 0.174 30.512 1.00 47.21 229 GLN A CA 1
ATOM 1618 C C . GLN A 1 210 ? 3.516 0.821 29.394 1.00 45.82 229 GLN A C 1
ATOM 1619 O O . GLN A 1 210 ? 4.046 1.110 28.318 1.00 45.34 229 GLN A O 1
ATOM 1625 N N . ALA A 1 211 ? 2.225 1.033 29.662 1.00 45.18 230 ALA A N 1
ATOM 1626 C CA . ALA A 1 211 ? 1.309 1.715 28.741 1.00 44.24 230 ALA A CA 1
ATOM 1627 C C . ALA A 1 211 ? 1.260 3.235 28.953 1.00 43.70 230 ALA A C 1
ATOM 1628 O O . ALA A 1 211 ? 0.726 3.961 28.119 1.00 43.82 230 ALA A O 1
ATOM 1630 N N . ILE A 1 212 ? 1.808 3.710 30.069 1.00 43.65 231 ILE A N 1
ATOM 1631 C CA . ILE A 1 212 ? 1.911 5.149 30.333 1.00 43.37 231 ILE A CA 1
ATOM 1632 C C . ILE A 1 212 ? 3.227 5.724 29.774 1.00 43.87 231 ILE A C 1
ATOM 1633 O O . ILE A 1 212 ? 3.244 6.870 29.328 1.00 43.53 231 ILE A O 1
ATOM 1638 N N . GLU A 1 213 ? 4.298 4.918 29.777 1.00 45.12 232 GLU A N 1
ATOM 1639 C CA . GLU A 1 213 ? 5.635 5.312 29.267 1.00 46.14 232 GLU A CA 1
ATOM 1640 C C . GLU A 1 213 ? 5.572 5.935 27.864 1.00 45.83 232 GLU A C 1
ATOM 1641 O O . GLU A 1 213 ? 6.131 7.008 27.631 1.00 46.01 232 GLU A O 1
ATOM 1647 N N . LYS A 1 214 ? 4.938 5.217 26.941 1.00 44.50 233 LYS A N 1
ATOM 1648 C CA . LYS A 1 214 ? 4.188 5.800 25.831 1.00 44.60 233 LYS A CA 1
ATOM 1649 C C . LYS A 1 214 ? 2.833 5.184 26.118 1.00 44.67 233 LYS A C 1
ATOM 1650 O O . LYS A 1 214 ? 2.776 3.955 26.227 1.00 46.38 233 LYS A O 1
ATOM 1652 N N . ARG A 1 215 ? 1.727 5.932 26.258 1.00 42.63 234 ARG A N 1
ATOM 1653 C CA . ARG A 1 215 ? 1.419 7.331 25.841 1.00 40.78 234 ARG A CA 1
ATOM 1654 C C . ARG A 1 215 ? 2.356 8.537 26.039 1.00 39.69 234 ARG A C 1
ATOM 1655 O O . ARG A 1 215 ? 2.289 9.478 25.243 1.00 39.56 234 ARG A O 1
ATOM 1663 N N . ASP A 1 216 ? 3.180 8.545 27.086 1.00 39.12 235 ASP A N 1
ATOM 1664 C CA . ASP A 1 216 ? 4.056 9.701 27.349 1.00 39.74 235 ASP A CA 1
ATOM 1665 C C . ASP A 1 216 ? 5.144 9.963 26.300 1.00 40.62 235 ASP A C 1
ATOM 1666 O O . ASP A 1 216 ? 5.410 11.122 25.995 1.00 41.09 235 ASP A O 1
ATOM 1671 N N . HIS A 1 217 ? 5.754 8.909 25.751 1.00 42.43 236 HIS A N 1
ATOM 1672 C CA . HIS A 1 217 ? 6.738 9.060 24.667 1.00 44.15 236 HIS A CA 1
ATOM 1673 C C . HIS A 1 217 ? 6.105 9.703 23.430 1.00 43.26 236 HIS A C 1
ATOM 1674 O O . HIS A 1 217 ? 6.684 10.618 22.847 1.00 43.52 236 HIS A O 1
ATOM 1681 N N . ILE A 1 218 ? 4.914 9.224 23.061 1.00 42.18 237 ILE A N 1
ATOM 1682 C CA . ILE A 1 218 ? 4.132 9.739 21.925 1.00 41.08 237 ILE A CA 1
ATOM 1683 C C . ILE A 1 218 ? 3.822 11.240 22.056 1.00 41.28 237 ILE A C 1
ATOM 1684 O O . ILE A 1 218 ? 4.157 12.026 21.161 1.00 40.73 237 ILE A O 1
ATOM 1689 N N . VAL A 1 219 ? 3.211 11.616 23.182 1.00 41.73 238 VAL A N 1
ATOM 1690 C CA . VAL A 1 219 ? 2.749 12.986 23.440 1.00 41.62 238 VAL A CA 1
ATOM 1691 C C . VAL A 1 219 ? 3.941 13.948 23.566 1.00 42.65 238 VAL A C 1
ATOM 1692 O O . VAL A 1 219 ? 3.883 15.076 23.065 1.00 42.66 238 VAL A O 1
ATOM 1696 N N . GLU A 1 220 ? 5.020 13.475 24.197 1.00 43.22 239 GLU A N 1
ATOM 1697 C CA . GLU A 1 220 ? 6.259 14.245 24.364 1.00 43.74 239 GLU A CA 1
ATOM 1698 C C . GLU A 1 220 ? 7.012 14.453 23.050 1.00 43.59 239 GLU A C 1
ATOM 1699 O O . GLU A 1 220 ? 7.498 15.557 22.787 1.00 43.30 239 GLU A O 1
ATOM 1705 N N . MET A 1 221 ? 7.117 13.393 22.244 1.00 43.95 240 MET A N 1
ATOM 1706 C CA . MET A 1 221 ? 7.722 13.470 20.908 1.00 44.52 240 MET A CA 1
ATOM 1707 C C . MET A 1 221 ? 6.991 14.473 20.029 1.00 43.00 240 MET A C 1
ATOM 1708 O O . MET A 1 221 ? 7.619 15.247 19.305 1.00 42.80 240 MET A O 1
ATOM 1713 N N . GLN A 1 222 ? 5.665 14.455 20.122 1.00 41.67 241 GLN A N 1
ATOM 1714 C CA . GLN A 1 222 ? 4.812 15.364 19.380 1.00 40.47 241 GLN A CA 1
ATOM 1715 C C . GLN A 1 222 ? 4.845 16.787 19.948 1.00 40.55 241 GLN A C 1
ATOM 1716 O O . GLN A 1 222 ? 4.745 17.754 19.188 1.00 40.71 241 GLN A O 1
ATOM 1722 N N . LEU A 1 223 ? 4.988 16.897 21.273 1.00 40.61 242 LEU A N 1
ATOM 1723 C CA . LEU A 1 223 ? 5.136 18.182 21.978 1.00 40.87 242 LEU A CA 1
ATOM 1724 C C . LEU A 1 223 ? 6.365 18.945 21.478 1.00 40.86 242 LEU A C 1
ATOM 1725 O O . LEU A 1 223 ? 6.264 20.109 21.076 1.00 41.05 242 LEU A O 1
ATOM 1730 N N . ARG A 1 224 ? 7.510 18.264 21.495 1.00 40.94 243 ARG A N 1
ATOM 1731 C CA . ARG A 1 224 ? 8.788 18.809 21.043 1.00 41.48 243 ARG A CA 1
ATOM 1732 C C . ARG A 1 224 ? 8.823 19.103 19.541 1.00 41.56 243 ARG A C 1
ATOM 1733 O O . ARG A 1 224 ? 9.414 20.100 19.126 1.00 41.72 243 ARG A O 1
ATOM 1741 N N . GLN A 1 225 ? 8.200 18.232 18.742 1.00 41.65 244 GLN A N 1
ATOM 1742 C CA . GLN A 1 225 ? 8.091 18.422 17.289 1.00 42.02 244 GLN A CA 1
ATOM 1743 C C . GLN A 1 225 ? 7.237 19.628 16.904 1.00 41.57 244 GLN A C 1
ATOM 1744 O O . GLN A 1 225 ? 7.497 20.262 15.883 1.00 41.60 244 GLN A O 1
ATOM 1750 N N . HIS A 1 226 ? 6.213 19.919 17.708 1.00 41.35 245 HIS A N 1
ATOM 1751 C CA . HIS A 1 226 ? 5.396 21.119 17.529 1.00 40.27 245 HIS A CA 1
ATOM 1752 C C . HIS A 1 226 ? 6.137 22.382 17.952 1.00 41.41 245 HIS A C 1
ATOM 1753 O O . HIS A 1 226 ? 5.950 23.432 17.340 1.00 42.77 245 HIS A O 1
ATOM 1760 N N . LYS A 1 227 ? 6.976 22.266 18.985 1.00 41.67 246 LYS A N 1
ATOM 1761 C CA . LYS A 1 227 ? 7.783 23.380 19.509 1.00 42.36 246 LYS A CA 1
ATOM 1762 C C . LYS A 1 227 ? 8.815 23.922 18.518 1.00 43.15 246 LYS A C 1
ATOM 1763 O O . LYS A 1 227 ? 8.960 25.137 18.375 1.00 44.01 246 LYS A O 1
ATOM 1769 N N . GLU A 1 228 ? 9.544 23.018 17.862 1.00 44.30 247 GLU A N 1
ATOM 1770 C CA . GLU A 1 228 ? 10.258 23.335 16.626 1.00 45.16 247 GLU A CA 1
ATOM 1771 C C . GLU A 1 228 ? 9.160 23.509 15.590 1.00 47.10 247 GLU A C 1
ATOM 1772 O O . GLU A 1 228 ? 8.134 22.830 15.664 1.00 49.09 247 GLU A O 1
ATOM 1778 N N . SER A 1 229 ? 9.348 24.418 14.636 1.00 47.71 248 SER A N 1
ATOM 1779 C CA . SER A 1 229 ? 8.355 24.635 13.557 1.00 49.40 248 SER A CA 1
ATOM 1780 C C . SER A 1 229 ? 7.095 25.434 13.982 1.00 48.53 248 SER A C 1
ATOM 1781 O O . SER A 1 229 ? 6.235 25.731 13.143 1.00 48.99 248 SER A O 1
ATOM 1784 N N . LEU A 1 230 ? 7.002 25.785 15.267 1.00 47.37 249 LEU A N 1
ATOM 1785 C CA . LEU A 1 230 ? 5.919 26.629 15.789 1.00 46.52 249 LEU A CA 1
ATOM 1786 C C . LEU A 1 230 ? 6.131 28.086 15.385 1.00 46.06 249 LEU A C 1
ATOM 1787 O O . LEU A 1 230 ? 7.226 28.634 15.551 1.00 45.92 249 LEU A O 1
ATOM 1792 N N . VAL A 1 231 ? 5.075 28.704 14.865 1.00 45.36 250 VAL A N 1
ATOM 1793 C CA . VAL A 1 231 ? 5.086 30.126 14.519 1.00 44.68 250 VAL A CA 1
ATOM 1794 C C . VAL A 1 231 ? 4.157 30.867 15.484 1.00 43.68 250 VAL A C 1
ATOM 1795 O O . VAL A 1 231 ? 2.994 30.490 15.642 1.00 42.92 250 VAL A O 1
ATOM 1799 N N . ALA A 1 232 ? 4.686 31.906 16.131 1.00 43.74 251 ALA A N 1
ATOM 1800 C CA . ALA A 1 232 ? 3.918 32.733 17.063 1.00 43.57 251 ALA A CA 1
ATOM 1801 C C . ALA A 1 232 ? 2.866 33.550 16.312 1.00 44.28 251 ALA A C 1
ATOM 1802 O O . ALA A 1 232 ? 3.197 34.306 15.391 1.00 45.79 251 ALA A O 1
ATOM 1804 N N . GLY A 1 233 ? 1.603 33.369 16.703 1.00 43.56 252 GLY A N 1
ATOM 1805 C CA . GLY A 1 233 ? 0.454 33.998 16.040 1.00 43.36 252 GLY A CA 1
ATOM 1806 C C . GLY A 1 233 ? -0.348 33.067 15.139 1.00 42.97 252 GLY A C 1
ATOM 1807 O O . GLY A 1 233 ? -1.500 33.363 14.803 1.00 42.66 252 GLY A O 1
ATOM 1808 N N . GLN A 1 234 ? 0.267 31.950 14.748 1.00 42.52 253 GLN A N 1
ATOM 1809 C CA . GLN A 1 234 ? -0.355 30.952 13.875 1.00 42.44 253 GLN A CA 1
ATOM 1810 C C . GLN A 1 234 ? -0.513 29.602 14.584 1.00 42.53 253 GLN A C 1
ATOM 1811 O O . GLN A 1 234 ? 0.315 29.231 15.424 1.00 42.42 253 GLN A O 1
ATOM 1813 N N . TRP A 1 235 ? -1.584 28.881 14.243 1.00 42.01 254 TRP A N 1
ATOM 1814 C CA . TRP A 1 235 ? -1.845 27.544 14.793 1.00 40.97 254 TRP A CA 1
ATOM 1815 C C . TRP A 1 235 ? -2.518 26.587 13.805 1.00 39.89 254 TRP A C 1
ATOM 1816 O O . TRP A 1 235 ? -3.610 26.857 13.301 1.00 39.72 254 TRP A O 1
ATOM 1827 N N . ARG A 1 236 ? -1.844 25.468 13.549 1.00 39.27 255 ARG A N 1
ATOM 1828 C CA . ARG A 1 236 ? -2.304 24.436 12.609 1.00 39.57 255 ARG A CA 1
ATOM 1829 C C . ARG A 1 236 ? -3.194 23.385 13.292 1.00 37.93 255 ARG A C 1
ATOM 1830 O O . ARG A 1 236 ? -4.000 22.721 12.635 1.00 37.84 255 ARG A O 1
ATOM 1838 N N . ASP A 1 237 ? -3.024 23.239 14.606 1.00 36.31 256 ASP A N 1
ATOM 1839 C CA . ASP A 1 237 ? -3.755 22.261 15.421 1.00 35.09 256 ASP A CA 1
ATOM 1840 C C . ASP A 1 237 ? -3.938 22.761 16.862 1.00 34.40 256 ASP A C 1
ATOM 1841 O O . ASP A 1 237 ? -3.638 23.921 17.166 1.00 34.03 256 ASP A O 1
ATOM 1846 N N . MET A 1 238 ? -4.421 21.879 17.738 1.00 33.90 257 MET A N 1
ATOM 1847 C CA . MET A 1 238 ? -4.693 22.219 19.139 1.00 34.07 257 MET A CA 1
ATOM 1848 C C . MET A 1 238 ? -3.444 22.353 20.009 1.00 35.04 257 MET A C 1
ATOM 1849 O O . MET A 1 238 ? -3.460 23.089 21.000 1.00 35.49 257 MET A O 1
ATOM 1854 N N . MET A 1 239 ? -2.375 21.644 19.642 1.00 36.29 258 MET A N 1
ATOM 1855 C CA . MET A 1 239 ? -1.111 21.704 20.378 1.00 37.32 258 MET A CA 1
ATOM 1856 C C . MET A 1 239 ? -0.354 23.003 20.115 1.00 37.70 258 MET A C 1
ATOM 1857 O O . MET A 1 239 ? 0.254 23.561 21.033 1.00 38.36 258 MET A O 1
ATOM 1862 N N . ASP A 1 240 ? -0.392 23.470 18.868 1.00 38.26 259 ASP A N 1
ATOM 1863 C CA . ASP A 1 240 ? 0.139 24.784 18.506 1.00 38.97 259 ASP A CA 1
ATOM 1864 C C . ASP A 1 240 ? -0.520 25.886 19.338 1.00 38.79 259 ASP A C 1
ATOM 1865 O O . ASP A 1 240 ? 0.163 26.785 19.839 1.00 38.82 259 ASP A O 1
ATOM 1870 N N . TYR A 1 241 ? -1.842 25.786 19.495 1.00 38.32 260 TYR A N 1
ATOM 1871 C CA . TYR A 1 241 ? -2.613 26.732 20.288 1.00 38.24 260 TYR A CA 1
ATOM 1872 C C . TYR A 1 241 ? -2.217 26.713 21.768 1.00 37.66 260 TYR A C 1
ATOM 1873 O O . TYR A 1 241 ? -1.902 27.762 22.336 1.00 38.34 260 TYR A O 1
ATOM 1882 N N . MET A 1 242 ? -2.226 25.523 22.372 1.00 36.48 261 MET A N 1
ATOM 1883 C CA . MET A 1 242 ? -1.945 25.351 23.804 1.00 35.72 261 MET A CA 1
ATOM 1884 C C . MET A 1 242 ? -0.517 25.717 24.229 1.00 35.72 261 MET A C 1
ATOM 1885 O O . MET A 1 242 ? -0.316 26.228 25.333 1.00 35.86 261 MET A O 1
ATOM 1890 N N . LEU A 1 243 ? 0.457 25.462 23.354 1.00 35.79 262 LEU A N 1
ATOM 1891 C CA . LEU A 1 243 ? 1.861 25.831 23.590 1.00 36.24 262 LEU A CA 1
ATOM 1892 C C . LEU A 1 243 ? 2.074 27.341 23.739 1.00 37.29 262 LEU A C 1
ATOM 1893 O O . LEU A 1 243 ? 2.875 27.781 24.571 1.00 37.65 262 LEU A O 1
ATOM 1898 N N . GLN A 1 244 ? 1.336 28.118 22.946 1.00 38.34 263 GLN A N 1
ATOM 1899 C CA . GLN A 1 244 ? 1.427 29.583 22.934 1.00 38.80 263 GLN A CA 1
ATOM 1900 C C . GLN A 1 244 ? 0.655 30.292 24.057 1.00 39.63 263 GLN A C 1
ATOM 1901 O O . GLN A 1 244 ? 0.795 31.505 24.232 1.00 40.01 263 GLN A O 1
ATOM 1907 N N . GLY A 1 245 ? -0.155 29.539 24.804 1.00 40.53 264 GLY A N 1
ATOM 1908 C CA . GLY A 1 245 ? -0.822 30.049 26.009 1.00 41.95 264 GLY A CA 1
ATOM 1909 C C . GLY A 1 245 ? -0.128 29.596 27.282 1.00 43.36 264 GLY A C 1
ATOM 1910 O O . GLY A 1 245 ? -0.713 29.628 28.368 1.00 43.30 264 GLY A O 1
ATOM 1911 N N . VAL A 1 246 ? 1.135 29.201 27.137 1.00 45.17 265 VAL A N 1
ATOM 1912 C CA . VAL A 1 246 ? 1.901 28.501 28.167 1.00 47.35 265 VAL A CA 1
ATOM 1913 C C . VAL A 1 246 ? 3.362 28.983 28.165 1.00 48.79 265 VAL A C 1
ATOM 1914 O O . VAL A 1 246 ? 3.797 29.653 27.217 1.00 48.24 265 VAL A O 1
ATOM 1918 N N . ALA A 1 247 ? 4.073 28.653 29.253 1.00 50.25 266 ALA A N 1
ATOM 1919 C CA . ALA A 1 247 ? 5.518 28.872 29.497 1.00 51.89 266 ALA A CA 1
ATOM 1920 C C . ALA A 1 247 ? 5.738 30.040 30.449 1.00 52.83 266 ALA A C 1
ATOM 1921 O O . ALA A 1 247 ? 5.308 29.988 31.602 1.00 53.50 266 ALA A O 1
ATOM 1923 N N . GLN A 1 257 ? 2.165 30.383 35.010 1.00 49.58 276 GLN A N 1
ATOM 1924 C CA . GLN A 1 257 ? 2.014 29.221 35.892 1.00 49.75 276 GLN A CA 1
ATOM 1925 C C . GLN A 1 257 ? 1.482 27.965 35.190 1.00 47.20 276 GLN A C 1
ATOM 1926 O O . GLN A 1 257 ? 1.710 26.849 35.664 1.00 47.08 276 GLN A O 1
ATOM 1932 N N . LEU A 1 258 ? 0.762 28.148 34.084 1.00 44.88 277 LEU A N 1
ATOM 1933 C CA . LEU A 1 258 ? 0.427 27.029 33.210 1.00 43.66 277 LEU A CA 1
ATOM 1934 C C . LEU A 1 258 ? 1.671 26.667 32.411 1.00 44.12 277 LEU A C 1
ATOM 1935 O O . LEU A 1 258 ? 2.198 27.491 31.653 1.00 45.17 277 LEU A O 1
ATOM 1940 N N . LEU A 1 259 ? 2.143 25.440 32.619 1.00 43.75 278 LEU A N 1
ATOM 1941 C CA . LEU A 1 259 ? 3.384 24.941 32.030 1.00 42.72 278 LEU A CA 1
ATOM 1942 C C . LEU A 1 259 ? 3.104 23.936 30.912 1.00 42.52 278 LEU A C 1
ATOM 1943 O O . LEU A 1 259 ? 1.950 23.558 30.687 1.00 42.71 278 LEU A O 1
ATOM 1948 N N . GLU A 1 260 ? 4.159 23.522 30.208 1.00 41.86 279 GLU A N 1
ATOM 1949 C CA . GLU A 1 260 ? 4.064 22.537 29.122 1.00 41.45 279 GLU A CA 1
ATOM 1950 C C . GLU A 1 260 ? 3.556 21.169 29.586 1.00 41.03 279 GLU A C 1
ATOM 1951 O O . GLU A 1 260 ? 3.014 20.401 28.784 1.00 40.94 279 GLU A O 1
ATOM 1957 N N . GLY A 1 261 ? 3.733 20.882 30.878 1.00 40.04 280 GLY A N 1
ATOM 1958 C CA . GLY A 1 261 ? 3.163 19.701 31.533 1.00 38.47 280 GLY A CA 1
ATOM 1959 C C . GLY A 1 261 ? 1.641 19.674 31.549 1.00 37.67 280 GLY A C 1
ATOM 1960 O O . GLY A 1 261 ? 1.039 18.597 31.481 1.00 37.55 280 GLY A O 1
ATOM 1961 N N . HIS A 1 262 ? 1.024 20.854 31.649 1.00 37.06 281 HIS A N 1
ATOM 1962 C CA . HIS A 1 262 ? -0.430 20.999 31.516 1.00 36.88 281 HIS A CA 1
ATOM 1963 C C . HIS A 1 262 ? -0.890 20.658 30.101 1.00 36.28 281 HIS A C 1
ATOM 1964 O O . HIS A 1 262 ? -1.926 20.012 29.936 1.00 36.77 281 HIS A O 1
ATOM 1971 N N . VAL A 1 263 ? -0.111 21.089 29.102 1.00 34.71 282 VAL A N 1
ATOM 1972 C CA . VAL A 1 263 ? -0.376 20.807 27.679 1.00 32.98 282 VAL A CA 1
ATOM 1973 C C . VAL A 1 263 ? -0.301 19.300 27.408 1.00 32.18 282 VAL A C 1
ATOM 1974 O O . VAL A 1 263 ? -1.195 18.738 26.771 1.00 32.24 282 VAL A O 1
ATOM 1978 N N . HIS A 1 264 ? 0.764 18.669 27.909 1.00 31.67 283 HIS A N 1
ATOM 1979 C CA . HIS A 1 264 ? 1.016 17.230 27.774 1.00 30.95 283 HIS A CA 1
ATOM 1980 C C . HIS A 1 264 ? -0.202 16.394 28.188 1.00 31.27 283 HIS A C 1
ATOM 1981 O O . HIS A 1 264 ? -0.708 15.588 27.395 1.00 31.11 283 HIS A O 1
ATOM 1988 N N . MET A 1 265 ? -0.666 16.612 29.420 1.00 31.31 284 MET A N 1
ATOM 1989 C CA . MET A 1 265 ? -1.838 15.926 29.974 1.00 31.16 284 MET A CA 1
ATOM 1990 C C . MET A 1 265 ? -3.146 16.319 29.287 1.00 30.57 284 MET A C 1
ATOM 1991 O O . MET A 1 265 ? -4.055 15.495 29.167 1.00 30.33 284 MET A O 1
ATOM 1996 N N . ALA A 1 266 ? -3.230 17.576 28.848 1.00 30.31 285 ALA A N 1
ATOM 1997 C CA . ALA A 1 266 ? -4.396 18.093 28.123 1.00 30.14 285 ALA A CA 1
ATOM 1998 C C . ALA A 1 266 ? -4.600 17.370 26.794 1.00 29.75 285 ALA A C 1
ATOM 1999 O O . ALA A 1 266 ? -5.739 17.111 26.393 1.00 30.00 285 ALA A O 1
ATOM 2001 N N . ALA A 1 267 ? -3.489 17.056 26.124 1.00 29.43 286 ALA A N 1
ATOM 2002 C CA . ALA A 1 267 ? -3.502 16.271 24.893 1.00 29.27 286 ALA A CA 1
ATOM 2003 C C . ALA A 1 267 ? -3.939 14.838 25.184 1.00 28.82 286 ALA A C 1
ATOM 2004 O O . ALA A 1 267 ? -4.747 14.287 24.447 1.00 28.62 286 ALA A O 1
ATOM 2006 N N . VAL A 1 268 ? -3.413 14.266 26.272 1.00 28.83 287 VAL A N 1
ATOM 2007 C CA . VAL A 1 268 ? -3.757 12.917 26.758 1.00 28.80 287 VAL A CA 1
ATOM 2008 C C . VAL A 1 268 ? -5.270 12.786 27.005 1.00 29.53 287 VAL A C 1
ATOM 2009 O O . VAL A 1 268 ? -5.898 11.814 26.556 1.00 30.02 287 VAL A O 1
ATOM 2013 N N . ASP A 1 269 ? -5.838 13.779 27.694 1.00 29.51 288 ASP A N 1
ATOM 2014 C CA . ASP A 1 269 ? -7.269 13.834 28.006 1.00 29.45 288 ASP A CA 1
ATOM 2015 C C . ASP A 1 269 ? -8.150 13.975 26.765 1.00 29.59 288 ASP A C 1
ATOM 2016 O O . ASP A 1 269 ? -9.195 13.329 26.670 1.00 29.36 288 ASP A O 1
ATOM 2021 N N . LEU A 1 270 ? -7.717 14.821 25.828 1.00 29.80 289 LEU A N 1
ATOM 2022 C CA . LEU A 1 270 ? -8.306 14.909 24.490 1.00 30.28 289 LEU A CA 1
ATOM 2023 C C . LEU A 1 270 ? -8.275 13.561 23.769 1.00 30.80 289 LEU A C 1
ATOM 2024 O O . LEU A 1 270 ? -9.319 13.069 23.337 1.00 31.64 289 LEU A O 1
ATOM 2029 N N . LEU A 1 271 ? -7.086 12.960 23.674 1.00 31.09 290 LEU A N 1
ATOM 2030 C CA . LEU A 1 271 ? -6.886 11.695 22.956 1.00 31.35 290 LEU A CA 1
ATOM 2031 C C . LEU A 1 271 ? -7.739 10.549 23.507 1.00 32.45 290 LEU A C 1
ATOM 2032 O O . LEU A 1 271 ? -8.571 10.009 22.783 1.00 33.39 290 LEU A O 1
ATOM 2037 N N . ILE A 1 272 ? -7.557 10.207 24.783 1.00 33.14 291 ILE A N 1
ATOM 2038 C CA . ILE A 1 272 ? -8.255 9.061 25.399 1.00 33.30 291 ILE A CA 1
ATOM 2039 C C . ILE A 1 272 ? -9.745 9.338 25.617 1.00 33.36 291 ILE A C 1
ATOM 2040 O O . ILE A 1 272 ? -10.579 8.461 25.375 1.00 34.60 291 ILE A O 1
ATOM 2045 N N . GLY A 1 273 ? -10.071 10.559 26.042 1.00 33.12 292 GLY A N 1
ATOM 2046 C CA . GLY A 1 273 ? -11.458 10.975 26.240 1.00 32.67 292 GLY A CA 1
ATOM 2047 C C . GLY A 1 273 ? -12.272 11.092 24.963 1.00 32.81 292 GLY A C 1
ATOM 2048 O O . GLY A 1 273 ? -13.501 11.071 25.008 1.00 32.70 292 GLY A O 1
ATOM 2049 N N . GLY A 1 274 ? -11.582 11.188 23.827 1.00 32.88 293 GLY A N 1
ATOM 2050 C CA . GLY A 1 274 ? -12.211 11.463 22.542 1.00 32.38 293 GLY A CA 1
ATOM 2051 C C . GLY A 1 274 ? -12.413 10.318 21.568 1.00 33.05 293 GLY A C 1
ATOM 2052 O O . GLY A 1 274 ? -13.140 10.488 20.584 1.00 32.65 293 GLY A O 1
ATOM 2053 N N . THR A 1 275 ? -11.784 9.163 21.812 1.00 33.64 294 THR A N 1
ATOM 2054 C CA . THR A 1 275 ? -11.894 8.031 20.865 1.00 34.41 294 THR A CA 1
ATOM 2055 C C . THR A 1 275 ? -13.062 7.092 21.187 1.00 35.02 294 THR A C 1
ATOM 2056 O O . THR A 1 275 ? -14.053 7.077 20.458 1.00 35.99 294 THR A O 1
ATOM 2060 N N . GLU A 1 276 ? -12.945 6.335 22.279 1.00 35.88 295 GLU A N 1
ATOM 2061 C CA . GLU A 1 276 ? -13.904 5.275 22.628 1.00 36.77 295 GLU A CA 1
ATOM 2062 C C . GLU A 1 276 ? -15.306 5.767 23.009 1.00 36.31 295 GLU A C 1
ATOM 2063 O O . GLU A 1 276 ? -16.270 5.007 22.911 1.00 36.44 295 GLU A O 1
ATOM 2069 N N . THR A 1 277 ? -15.409 7.026 23.440 1.00 35.46 296 THR A N 1
ATOM 2070 C CA . THR A 1 277 ? -16.691 7.638 23.815 1.00 34.65 296 THR A CA 1
ATOM 2071 C C . THR A 1 277 ? -17.607 7.889 22.606 1.00 34.21 296 THR A C 1
ATOM 2072 O O . THR A 1 277 ? -18.762 7.450 22.593 1.00 33.48 296 THR A O 1
ATOM 2076 N N . THR A 1 278 ? -17.080 8.583 21.597 1.00 33.73 297 THR A N 1
ATOM 2077 C CA . THR A 1 278 ? -17.830 8.893 20.376 1.00 33.36 297 THR A CA 1
ATOM 2078 C C . THR A 1 278 ? -18.025 7.665 19.493 1.00 32.93 297 THR A C 1
ATOM 2079 O O . THR A 1 278 ? -19.041 7.560 18.804 1.00 32.95 297 THR A O 1
ATOM 2083 N N . ALA A 1 279 ? -17.057 6.746 19.529 1.00 32.37 298 ALA A N 1
ATOM 2084 C CA . ALA A 1 279 ? -17.122 5.489 18.770 1.00 31.97 298 ALA A CA 1
ATOM 2085 C C . ALA A 1 279 ? -18.223 4.554 19.272 1.00 31.91 298 ALA A C 1
ATOM 2086 O O . ALA A 1 279 ? -18.942 3.960 18.465 1.00 32.17 298 ALA A O 1
ATOM 2088 N N . ASN A 1 280 ? -18.349 4.427 20.594 1.00 31.30 299 ASN A N 1
ATOM 2089 C CA . ASN A 1 280 ? -19.380 3.577 21.188 1.00 31.45 299 ASN A CA 1
ATOM 2090 C C . ASN A 1 280 ? -20.786 4.167 21.088 1.00 31.88 299 ASN A C 1
ATOM 2091 O O . ASN A 1 280 ? -21.755 3.422 20.929 1.00 31.97 299 ASN A O 1
ATOM 2096 N N . THR A 1 281 ? -20.890 5.495 21.164 1.00 31.91 300 THR A N 1
ATOM 2097 C CA . THR A 1 281 ? -22.157 6.195 20.922 1.00 32.09 300 THR A CA 1
ATOM 2098 C C . THR A 1 281 ? -22.652 5.919 19.495 1.00 31.64 300 THR A C 1
ATOM 2099 O O . THR A 1 281 ? -23.834 5.610 19.299 1.00 30.67 300 THR A O 1
ATOM 2103 N N . LEU A 1 282 ? -21.738 6.015 18.523 1.00 31.42 301 LEU A N 1
ATOM 2104 C CA . LEU A 1 282 ? -22.024 5.693 17.118 1.00 32.02 301 LEU A CA 1
ATOM 2105 C C . LEU A 1 282 ? -22.494 4.249 16.942 1.00 32.89 301 LEU A C 1
ATOM 2106 O O . LEU A 1 282 ? -23.479 3.996 16.241 1.00 33.06 301 LEU A O 1
ATOM 2111 N N . SER A 1 283 ? -21.796 3.322 17.601 1.00 33.69 302 SER A N 1
ATOM 2112 C CA . SER A 1 283 ? -22.148 1.904 17.598 1.00 33.77 302 SER A CA 1
ATOM 2113 C C . SER A 1 283 ? -23.521 1.652 18.218 1.00 34.40 302 SER A C 1
ATOM 2114 O O . SER A 1 283 ? -24.289 0.846 17.695 1.00 35.65 302 SER A O 1
ATOM 2117 N N . TRP A 1 284 ? -23.828 2.349 19.314 1.00 34.12 303 TRP A N 1
ATOM 2118 C CA . TRP A 1 284 ? -25.150 2.272 19.945 1.00 33.86 303 TRP A CA 1
ATOM 2119 C C . TRP A 1 284 ? -26.278 2.690 19.000 1.00 33.69 303 TRP A C 1
ATOM 2120 O O . TRP A 1 284 ? -27.278 1.979 18.877 1.00 33.34 303 TRP A O 1
ATOM 2131 N N . ALA A 1 285 ? -26.090 3.828 18.329 1.00 33.81 304 ALA A N 1
ATOM 2132 C CA . ALA A 1 285 ? -27.003 4.319 17.297 1.00 34.14 304 ALA A CA 1
ATOM 2133 C C . ALA A 1 285 ? -27.244 3.281 16.196 1.00 34.68 304 ALA A C 1
ATOM 2134 O O . ALA A 1 285 ? -28.377 3.120 15.748 1.00 34.87 304 ALA A O 1
ATOM 2136 N N . VAL A 1 286 ? -26.184 2.575 15.795 1.00 34.95 305 VAL A N 1
ATOM 2137 C CA . VAL A 1 286 ? -26.256 1.510 14.783 1.00 35.77 305 VAL A CA 1
ATOM 2138 C C . VAL A 1 286 ? -27.193 0.374 15.224 1.00 36.74 305 VAL A C 1
ATOM 2139 O O . VAL A 1 286 ? -28.122 0.026 14.486 1.00 36.87 305 VAL A O 1
ATOM 2143 N N . VAL A 1 287 ? -26.955 -0.173 16.423 1.00 37.72 306 VAL A N 1
ATOM 2144 C CA . VAL A 1 287 ? -27.755 -1.286 16.968 1.00 39.12 306 VAL A CA 1
ATOM 2145 C C . VAL A 1 287 ? -29.224 -0.877 17.135 1.00 40.16 306 VAL A C 1
ATOM 2146 O O . VAL A 1 287 ? -30.125 -1.653 16.799 1.00 41.21 306 VAL A O 1
ATOM 2150 N N . PHE A 1 288 ? -29.448 0.340 17.634 1.00 40.91 307 PHE A N 1
ATOM 2151 C CA . PHE A 1 288 ? -30.792 0.912 17.745 1.00 41.64 307 PHE A CA 1
ATOM 2152 C C . PHE A 1 288 ? -31.480 1.036 16.386 1.00 42.25 307 PHE A C 1
ATOM 2153 O O . PHE A 1 288 ? -32.652 0.670 16.251 1.00 43.57 307 PHE A O 1
ATOM 2161 N N . LEU A 1 289 ? -30.746 1.539 15.390 1.00 41.70 308 LEU A N 1
ATOM 2162 C CA . LEU A 1 289 ? -31.251 1.643 14.018 1.00 41.33 308 LEU A CA 1
ATOM 2163 C C . LEU A 1 289 ? -31.624 0.276 13.456 1.00 41.36 308 LEU A C 1
ATOM 2164 O O . LEU A 1 289 ? -32.675 0.136 12.830 1.00 40.72 308 LEU A O 1
ATOM 2169 N N . LEU A 1 290 ? -30.772 -0.721 13.711 1.00 42.11 309 LEU A N 1
ATOM 2170 C CA . LEU A 1 290 ? -31.004 -2.107 13.283 1.00 43.26 309 LEU A CA 1
ATOM 2171 C C . LEU A 1 290 ? -32.285 -2.711 13.851 1.00 44.21 309 LEU A C 1
ATOM 2172 O O . LEU A 1 290 ? -32.955 -3.499 13.179 1.00 43.88 309 LEU A O 1
ATOM 2177 N N . HIS A 1 291 ? -32.609 -2.332 15.086 1.00 45.02 310 HIS A N 1
ATOM 2178 C CA . HIS A 1 291 ? -33.826 -2.771 15.759 1.00 45.78 310 HIS A CA 1
ATOM 2179 C C . HIS A 1 291 ? -35.070 -2.014 15.305 1.00 47.92 310 HIS A C 1
ATOM 2180 O O . HIS A 1 291 ? -36.190 -2.494 15.493 1.00 48.98 310 HIS A O 1
ATOM 2187 N N . HIS A 1 292 ? -34.869 -0.838 14.711 1.00 50.96 311 HIS A N 1
ATOM 2188 C CA . HIS A 1 292 ? -35.968 0.008 14.239 1.00 53.35 311 HIS A CA 1
ATOM 2189 C C . HIS A 1 292 ? -35.771 0.425 12.770 1.00 53.85 311 HIS A C 1
ATOM 2190 O O . HIS A 1 292 ? -35.355 1.561 12.504 1.00 55.06 311 HIS A O 1
ATOM 2197 N N . PRO A 1 293 ? -36.059 -0.492 11.809 1.00 54.51 312 PRO A N 1
ATOM 2198 C CA . PRO A 1 293 ? -35.979 -0.134 10.379 1.00 54.91 312 PRO A CA 1
ATOM 2199 C C . PRO A 1 293 ? -36.987 0.949 9.980 1.00 54.60 312 PRO A C 1
ATOM 2200 O O . PRO A 1 293 ? -36.812 1.606 8.951 1.00 54.47 312 PRO A O 1
ATOM 2204 N N . GLU A 1 294 ? -38.026 1.107 10.802 1.00 54.39 313 GLU A N 1
ATOM 2205 C CA . GLU A 1 294 ? -38.962 2.239 10.763 1.00 54.96 313 GLU A CA 1
ATOM 2206 C C . GLU A 1 294 ? -38.264 3.604 10.870 1.00 53.96 313 GLU A C 1
ATOM 2207 O O . GLU A 1 294 ? -38.634 4.554 10.171 1.00 52.91 313 GLU A O 1
ATOM 2213 N N . ILE A 1 295 ? -37.259 3.679 11.749 1.00 53.08 314 ILE A N 1
ATOM 2214 C CA . ILE A 1 295 ? -36.512 4.912 12.025 1.00 51.63 314 ILE A CA 1
ATOM 2215 C C . ILE A 1 295 ? -35.464 5.169 10.940 1.00 50.33 314 ILE A C 1
ATOM 2216 O O . ILE A 1 295 ? -35.371 6.290 10.427 1.00 49.47 314 ILE A O 1
ATOM 2221 N N . GLN A 1 296 ? -34.696 4.134 10.590 1.00 48.76 315 GLN A N 1
ATOM 2222 C CA . GLN A 1 296 ? -33.690 4.230 9.528 1.00 49.84 315 GLN A CA 1
ATOM 2223 C C . GLN A 1 296 ? -34.287 4.732 8.205 1.00 50.81 315 GLN A C 1
ATOM 2224 O O . GLN A 1 296 ? -33.734 5.645 7.589 1.00 50.51 315 GLN A O 1
ATOM 2230 N N . GLN A 1 297 ? -35.413 4.136 7.799 1.00 53.12 316 GLN A N 1
ATOM 2231 C CA . GLN A 1 297 ? -36.144 4.527 6.584 1.00 54.80 316 GLN A CA 1
ATOM 2232 C C . GLN A 1 297 ? -36.622 5.984 6.648 1.00 54.27 316 GLN A C 1
ATOM 2233 O O . GLN A 1 297 ? -36.429 6.736 5.685 1.00 55.53 316 GLN A O 1
ATOM 2239 N N . ARG A 1 298 ? -37.224 6.370 7.778 1.00 51.98 317 ARG A N 1
ATOM 2240 C CA . ARG A 1 298 ? -37.648 7.757 8.018 1.00 50.48 317 ARG A CA 1
ATOM 2241 C C . ARG A 1 298 ? -36.477 8.742 7.986 1.00 50.62 317 ARG A C 1
ATOM 2242 O O . ARG A 1 298 ? -36.648 9.899 7.585 1.00 50.22 317 ARG A O 1
ATOM 2250 N N . LEU A 1 299 ? -35.301 8.269 8.408 1.00 50.93 318 LEU A N 1
ATOM 2251 C CA . LEU A 1 299 ? -34.053 9.040 8.348 1.00 50.66 318 LEU A CA 1
ATOM 2252 C C . LEU A 1 299 ? -33.447 9.108 6.949 1.00 50.21 318 LEU A C 1
ATOM 2253 O O . LEU A 1 299 ? -32.829 10.115 6.592 1.00 50.91 318 LEU A O 1
ATOM 2258 N N . GLN A 1 300 ? -33.615 8.034 6.175 1.00 49.27 319 GLN A N 1
ATOM 2259 C CA . GLN A 1 300 ? -33.200 7.999 4.771 1.00 49.14 319 GLN A CA 1
ATOM 2260 C C . GLN A 1 300 ? -34.053 8.936 3.912 1.00 49.48 319 GLN A C 1
ATOM 2261 O O . GLN A 1 300 ? -33.543 9.554 2.975 1.00 48.99 319 GLN A O 1
ATOM 2267 N N . GLU A 1 301 ? -35.339 9.038 4.256 1.00 50.56 320 GLU A N 1
ATOM 2268 C CA . GLU A 1 301 ? -36.299 9.917 3.577 1.00 52.41 320 GLU A CA 1
ATOM 2269 C C . GLU A 1 301 ? -36.084 11.397 3.876 1.00 53.20 320 GLU A C 1
ATOM 2270 O O . GLU A 1 301 ? -36.393 12.250 3.039 1.00 53.78 320 GLU A O 1
ATOM 2276 N N . GLU A 1 302 ? -35.579 11.689 5.075 1.00 54.22 321 GLU A N 1
ATOM 2277 C CA . GLU A 1 302 ? -35.321 13.060 5.525 1.00 54.63 321 GLU A CA 1
ATOM 2278 C C . GLU A 1 302 ? -34.120 13.687 4.808 1.00 54.84 321 GLU A C 1
ATOM 2279 O O . GLU A 1 302 ? -34.199 14.833 4.358 1.00 55.44 321 GLU A O 1
ATOM 2285 N N . LEU A 1 303 ? -33.022 12.930 4.717 1.00 54.80 322 LEU A N 1
ATOM 2286 C CA . LEU A 1 303 ? -31.810 13.340 4.001 1.00 54.73 322 LEU A CA 1
ATOM 2287 C C . LEU A 1 303 ? -32.071 13.583 2.512 1.00 55.65 322 LEU A C 1
ATOM 2288 O O . LEU A 1 303 ? -31.648 14.610 1.966 1.00 55.68 322 LEU A O 1
ATOM 2293 N N . ASP A 1 304 ? -32.767 12.638 1.873 1.00 56.79 323 ASP A N 1
ATOM 2294 C CA . ASP A 1 304 ? -33.207 12.766 0.477 1.00 57.66 323 ASP A CA 1
ATOM 2295 C C . ASP A 1 304 ? -34.426 13.683 0.401 1.00 57.80 323 ASP A C 1
ATOM 2296 O O . ASP A 1 304 ? -35.576 13.219 0.359 1.00 58.93 323 ASP A O 1
ATOM 2301 N N . HIS A 1 305 ? -34.146 14.987 0.388 1.00 56.97 324 HIS A N 1
ATOM 2302 C CA . HIS A 1 305 ? -35.138 16.069 0.426 1.00 55.64 324 HIS A CA 1
ATOM 2303 C C . HIS A 1 305 ? -34.359 17.336 0.740 1.00 55.18 324 HIS A C 1
ATOM 2304 O O . HIS A 1 305 ? -34.632 18.402 0.181 1.00 57.43 324 HIS A O 1
ATOM 2311 N N . GLU A 1 306 ? -33.393 17.204 1.649 1.00 53.96 325 GLU A N 1
ATOM 2312 C CA . GLU A 1 306 ? -32.326 18.180 1.797 1.00 53.29 325 GLU A CA 1
ATOM 2313 C C . GLU A 1 306 ? -31.389 18.046 0.588 1.00 52.45 325 GLU A C 1
ATOM 2314 O O . GLU A 1 306 ? -30.872 19.049 0.087 1.00 51.80 325 GLU A O 1
ATOM 2316 N N . LEU A 1 307 ? -31.202 16.805 0.122 1.00 52.02 326 LEU A N 1
ATOM 2317 C CA . LEU A 1 307 ? -30.401 16.486 -1.068 1.00 51.59 326 LEU A CA 1
ATOM 2318 C C . LEU A 1 307 ? -31.292 15.915 -2.182 1.00 51.71 326 LEU A C 1
ATOM 2319 O O . LEU A 1 307 ? -30.819 15.546 -3.265 1.00 50.95 326 LEU A O 1
ATOM 2321 N N . SER A 1 314 ? -23.097 17.938 -1.751 1.00 61.70 333 SER A N 1
ATOM 2322 C CA . SER A 1 314 ? -23.950 16.764 -1.580 1.00 61.87 333 SER A CA 1
ATOM 2323 C C . SER A 1 314 ? -23.731 16.113 -0.208 1.00 62.14 333 SER A C 1
ATOM 2324 O O . SER A 1 314 ? -23.688 14.879 -0.094 1.00 62.22 333 SER A O 1
ATOM 2327 N N . ARG A 1 315 ? -23.612 16.942 0.833 1.00 62.30 334 ARG A N 1
ATOM 2328 C CA . ARG A 1 315 ? -23.236 16.453 2.169 1.00 61.00 334 ARG A CA 1
ATOM 2329 C C . ARG A 1 315 ? -24.143 16.844 3.353 1.00 58.70 334 ARG A C 1
ATOM 2330 O O . ARG A 1 315 ? -24.215 16.099 4.338 1.00 59.93 334 ARG A O 1
ATOM 2338 N N . VAL A 1 316 ? -24.827 17.990 3.236 1.00 54.15 335 VAL A N 1
ATOM 2339 C CA . VAL A 1 316 ? -25.574 18.648 4.342 1.00 50.39 335 VAL A CA 1
ATOM 2340 C C . VAL A 1 316 ? -24.605 19.065 5.472 1.00 48.10 335 VAL A C 1
ATOM 2341 O O . VAL A 1 316 ? -24.258 18.243 6.329 1.00 46.34 335 VAL A O 1
ATOM 2345 N N . PRO A 1 317 ? -24.157 20.343 5.462 1.00 46.52 336 PRO A N 1
ATOM 2346 C CA . PRO A 1 317 ? -23.183 20.824 6.447 1.00 45.78 336 PRO A CA 1
ATOM 2347 C C . PRO A 1 317 ? -23.793 20.969 7.836 1.00 45.79 336 PRO A C 1
ATOM 2348 O O . PRO A 1 317 ? -25.019 21.047 7.964 1.00 46.78 336 PRO A O 1
ATOM 2352 N N . TYR A 1 318 ? -22.933 21.006 8.856 1.00 45.18 337 TYR A N 1
ATOM 2353 C CA . TYR A 1 318 ? -23.343 21.167 10.258 1.00 43.89 337 TYR A CA 1
ATOM 2354 C C . TYR A 1 318 ? -24.047 22.498 10.500 1.00 45.01 337 TYR A C 1
ATOM 2355 O O . TYR A 1 318 ? -24.880 22.604 11.401 1.00 45.50 337 TYR A O 1
ATOM 2364 N N . LYS A 1 319 ? -23.696 23.496 9.687 1.00 46.20 338 LYS A N 1
ATOM 2365 C CA . LYS A 1 319 ? -24.351 24.806 9.653 1.00 48.78 338 LYS A CA 1
ATOM 2366 C C . LYS A 1 319 ? -25.876 24.693 9.516 1.00 49.94 338 LYS A C 1
ATOM 2367 O O . LYS A 1 319 ? -26.619 25.429 10.176 1.00 50.00 338 LYS A O 1
ATOM 2373 N N . ASP A 1 320 ? -26.325 23.763 8.669 1.00 49.97 339 ASP A N 1
ATOM 2374 C CA . ASP A 1 320 ? -27.747 23.518 8.440 1.00 49.94 339 ASP A CA 1
ATOM 2375 C C . ASP A 1 320 ? -28.361 22.787 9.627 1.00 50.44 339 ASP A C 1
ATOM 2376 O O . ASP A 1 320 ? -29.052 23.425 10.428 1.00 52.03 339 ASP A O 1
ATOM 2381 N N . ARG A 1 321 ? -28.100 21.477 9.738 1.00 49.57 340 ARG A N 1
ATOM 2382 C CA . ARG A 1 321 ? -28.420 20.643 10.922 1.00 49.49 340 ARG A CA 1
ATOM 2383 C C . ARG A 1 321 ? -29.908 20.602 11.294 1.00 49.46 340 ARG A C 1
ATOM 2384 O O . ARG A 1 321 ? -30.497 19.521 11.388 1.00 49.96 340 ARG A O 1
ATOM 2392 N N . ALA A 1 322 ? -30.483 21.787 11.517 1.00 48.81 341 ALA A N 1
ATOM 2393 C CA . ALA A 1 322 ? -31.908 21.993 11.772 1.00 48.92 341 ALA A CA 1
ATOM 2394 C C . ALA A 1 322 ? -32.803 21.451 10.655 1.00 49.72 341 ALA A C 1
ATOM 2395 O O . ALA A 1 322 ? -33.939 21.041 10.918 1.00 49.87 341 ALA A O 1
ATOM 2397 N N . ARG A 1 323 ? -32.285 21.444 9.422 1.00 50.23 342 ARG A N 1
ATOM 2398 C CA . ARG A 1 323 ? -32.970 20.836 8.269 1.00 50.10 342 ARG A CA 1
ATOM 2399 C C . ARG A 1 323 ? -33.197 19.324 8.389 1.00 49.21 342 ARG A C 1
ATOM 2400 O O . ARG A 1 323 ? -33.966 18.750 7.613 1.00 50.21 342 ARG A O 1
ATOM 2408 N N . LEU A 1 324 ? -32.538 18.690 9.361 1.00 47.53 343 LEU A N 1
ATOM 2409 C CA . LEU A 1 324 ? -32.757 17.275 9.658 1.00 46.60 343 LEU A CA 1
ATOM 2410 C C . LEU A 1 324 ? -33.208 17.092 11.120 1.00 45.81 343 LEU A C 1
ATOM 2411 O O . LEU A 1 324 ? -32.410 16.654 11.959 1.00 46.30 343 LEU A O 1
ATOM 2416 N N . PRO A 1 325 ? -34.490 17.424 11.429 1.00 45.09 344 PRO A N 1
ATOM 2417 C CA . PRO A 1 325 ? -34.947 17.441 12.829 1.00 43.96 344 PRO A CA 1
ATOM 2418 C C . PRO A 1 325 ? -35.055 16.071 13.500 1.00 42.85 344 PRO A C 1
ATOM 2419 O O . PRO A 1 325 ? -34.886 15.982 14.718 1.00 42.99 344 PRO A O 1
ATOM 2423 N N . LEU A 1 326 ? -35.329 15.028 12.719 1.00 42.22 345 LEU A N 1
ATOM 2424 C CA . LEU A 1 326 ? -35.482 13.671 13.252 1.00 42.13 345 LEU A CA 1
ATOM 2425 C C . LEU A 1 326 ? -34.132 13.014 13.538 1.00 42.81 345 LEU A C 1
ATOM 2426 O O . LEU A 1 326 ? -34.035 12.166 14.428 1.00 43.45 345 LEU A O 1
ATOM 2431 N N . LEU A 1 327 ? -33.101 13.422 12.792 1.00 42.74 346 LEU A N 1
ATOM 2432 C CA . LEU A 1 327 ? -31.728 12.927 12.972 1.00 42.60 346 LEU A CA 1
ATOM 2433 C C . LEU A 1 327 ? -31.118 13.413 14.282 1.00 42.42 346 LEU A C 1
ATOM 2434 O O . LEU A 1 327 ? -30.489 12.634 15.008 1.00 42.14 346 LEU A O 1
ATOM 2439 N N . ASN A 1 328 ? -31.318 14.700 14.570 1.00 41.87 347 ASN A N 1
ATOM 2440 C CA . ASN A 1 328 ? -30.920 15.304 15.841 1.00 41.19 347 ASN A CA 1
ATOM 2441 C C . ASN A 1 328 ? -31.720 14.749 17.018 1.00 40.74 347 ASN A C 1
ATOM 2442 O O . ASN A 1 328 ? -31.193 14.626 18.124 1.00 40.91 347 ASN A O 1
ATOM 2447 N N . ALA A 1 329 ? -32.986 14.415 16.764 1.00 40.06 348 ALA A N 1
ATOM 2448 C CA . ALA A 1 329 ? -33.846 13.770 17.754 1.00 39.44 348 ALA A CA 1
ATOM 2449 C C . ALA A 1 329 ? -33.417 12.324 18.012 1.00 39.09 348 ALA A C 1
ATOM 2450 O O . ALA A 1 329 ? -33.455 11.865 19.158 1.00 39.20 348 ALA A O 1
ATOM 2452 N N . THR A 1 330 ? -33.001 11.625 16.951 1.00 38.75 349 THR A N 1
ATOM 2453 C CA . THR A 1 330 ? -32.475 10.253 17.045 1.00 38.22 349 THR A CA 1
ATOM 2454 C C . THR A 1 330 ? -31.152 10.215 17.818 1.00 37.38 349 THR A C 1
ATOM 2455 O O . THR A 1 330 ? -30.997 9.394 18.720 1.00 37.09 349 THR A O 1
ATOM 2459 N N . ILE A 1 331 ? -30.222 11.110 17.465 1.00 37.51 350 ILE A N 1
ATOM 2460 C CA . ILE A 1 331 ? -28.921 11.252 18.152 1.00 36.84 350 ILE A CA 1
ATOM 2461 C C . ILE A 1 331 ? -29.113 11.517 19.657 1.00 37.19 350 ILE A C 1
ATOM 2462 O O . ILE A 1 331 ? -28.488 10.850 20.494 1.00 37.57 350 ILE A O 1
ATOM 2467 N N . ALA A 1 332 ? -30.003 12.462 19.978 1.00 35.88 351 ALA A N 1
ATOM 2468 C CA . ALA A 1 332 ? -30.341 12.808 21.359 1.00 34.91 351 ALA A CA 1
ATOM 2469 C C . ALA A 1 332 ? -30.890 11.626 22.156 1.00 35.10 351 ALA A C 1
ATOM 2470 O O . ALA A 1 332 ? -30.610 11.514 23.353 1.00 35.40 351 ALA A O 1
ATOM 2472 N N . GLU A 1 333 ? -31.652 10.751 21.490 1.00 34.38 352 GLU A N 1
ATOM 2473 C CA . GLU A 1 333 ? -32.224 9.562 22.127 1.00 33.81 352 GLU A CA 1
ATOM 2474 C C . GLU A 1 333 ? -31.195 8.502 22.465 1.00 34.19 352 GLU A C 1
ATOM 2475 O O . GLU A 1 333 ? -31.281 7.884 23.528 1.00 34.76 352 GLU A O 1
ATOM 2481 N N . VAL A 1 334 ? -30.233 8.295 21.563 1.00 33.76 353 VAL A N 1
ATOM 2482 C CA . VAL A 1 334 ? -29.117 7.374 21.800 1.00 33.48 353 VAL A CA 1
ATOM 2483 C C . VAL A 1 334 ? -28.304 7.862 23.005 1.00 33.01 353 VAL A C 1
ATOM 2484 O O . VAL A 1 334 ? -27.976 7.069 23.889 1.00 32.50 353 VAL A O 1
ATOM 2488 N N . LEU A 1 335 ? -28.019 9.166 23.035 1.00 33.02 354 LEU A N 1
ATOM 2489 C CA . LEU A 1 335 ? -27.351 9.820 24.168 1.00 33.77 354 LEU A CA 1
ATOM 2490 C C . LEU A 1 335 ? -28.154 9.711 25.472 1.00 34.49 354 LEU A C 1
ATOM 2491 O O . LEU A 1 335 ? -27.576 9.506 26.545 1.00 34.24 354 LEU A O 1
ATOM 2496 N N . ARG A 1 336 ? -29.479 9.833 25.359 1.00 35.39 355 ARG A N 1
ATOM 2497 C CA . ARG A 1 336 ? -30.402 9.737 26.497 1.00 36.94 355 ARG A CA 1
ATOM 2498 C C . ARG A 1 336 ? -30.490 8.307 27.035 1.00 37.91 355 ARG A C 1
ATOM 2499 O O . ARG A 1 336 ? -30.423 8.092 28.245 1.00 39.24 355 ARG A O 1
ATOM 2507 N N . LEU A 1 337 ? -30.610 7.337 26.130 1.00 37.94 356 LEU A N 1
ATOM 2508 C CA . LEU A 1 337 ? -30.904 5.954 26.501 1.00 37.65 356 LEU A CA 1
ATOM 2509 C C . LEU A 1 337 ? -29.663 5.087 26.735 1.00 37.18 356 LEU A C 1
ATOM 2510 O O . LEU A 1 337 ? -29.706 4.143 27.533 1.00 37.50 356 LEU A O 1
ATOM 2515 N N . ARG A 1 338 ? -28.573 5.404 26.036 1.00 35.72 357 ARG A N 1
ATOM 2516 C CA . ARG A 1 338 ? -27.280 4.751 26.240 1.00 33.93 357 ARG A CA 1
ATOM 2517 C C . ARG A 1 338 ? -26.143 5.773 26.377 1.00 33.16 357 ARG A C 1
ATOM 2518 O O . ARG A 1 338 ? -25.322 5.917 25.456 1.00 33.05 357 ARG A O 1
ATOM 2526 N N . PRO A 1 339 ? -26.091 6.490 27.530 1.00 32.20 358 PRO A N 1
ATOM 2527 C CA . PRO A 1 339 ? -25.023 7.468 27.715 1.00 31.25 358 PRO A CA 1
ATOM 2528 C C . PRO A 1 339 ? -23.704 6.743 27.947 1.00 31.05 358 PRO A C 1
ATOM 2529 O O . PRO A 1 339 ? -23.576 5.936 28.880 1.00 30.23 358 PRO A O 1
ATOM 2533 N N . VAL A 1 340 ? -22.746 7.028 27.069 1.00 30.99 359 VAL A N 1
ATOM 2534 C CA . VAL A 1 340 ? -21.506 6.259 26.966 1.00 30.52 359 VAL A CA 1
ATOM 2535 C C . VAL A 1 340 ? -20.613 6.341 28.221 1.00 30.19 359 VAL A C 1
ATOM 2536 O O . VAL A 1 340 ? -19.788 5.452 28.453 1.00 30.78 359 VAL A O 1
ATOM 2540 N N . VAL A 1 341 ? -20.793 7.398 29.017 1.00 28.99 360 VAL A N 1
ATOM 2541 C CA . VAL A 1 341 ? -20.167 7.519 30.339 1.00 28.01 360 VAL A CA 1
ATOM 2542 C C . VAL A 1 341 ? -21.309 7.549 31.380 1.00 27.74 360 VAL A C 1
ATOM 2543 O O . VAL A 1 341 ? -21.685 8.628 31.863 1.00 27.95 360 VAL A O 1
ATOM 2547 N N . PRO A 1 342 ? -21.864 6.358 31.722 1.00 27.19 361 PRO A N 1
ATOM 2548 C CA . PRO A 1 342 ? -23.147 6.257 32.442 1.00 26.90 361 PRO A CA 1
ATOM 2549 C C . PRO A 1 342 ? -23.159 6.791 33.876 1.00 26.90 361 PRO A C 1
ATOM 2550 O O . PRO A 1 342 ? -24.216 7.208 34.354 1.00 27.03 361 PRO A O 1
ATOM 2554 N N . LEU A 1 343 ? -22.012 6.763 34.553 1.00 27.06 362 LEU A N 1
ATOM 2555 C CA . LEU A 1 343 ? -21.909 7.273 35.929 1.00 27.50 362 LEU A CA 1
ATOM 2556 C C . LEU A 1 343 ? -21.030 8.515 36.027 1.00 28.03 362 LEU A C 1
ATOM 2557 O O . LEU A 1 343 ? -20.539 8.847 37.116 1.00 28.09 362 LEU A O 1
ATOM 2562 N N . ALA A 1 344 ? -20.867 9.206 34.891 1.00 28.35 363 ALA A N 1
ATOM 2563 C CA . ALA A 1 344 ? -19.937 10.335 34.732 1.00 28.67 363 ALA A CA 1
ATOM 2564 C C . ALA A 1 344 ? -18.537 9.987 35.274 1.00 28.99 363 ALA A C 1
ATOM 2565 O O . ALA A 1 344 ? -18.065 8.861 35.089 1.00 29.04 363 ALA A O 1
ATOM 2567 N N . LEU A 1 345 ? -17.883 10.956 35.915 1.00 29.31 364 LEU A N 1
ATOM 2568 C CA . LEU A 1 345 ? -16.684 10.720 36.713 1.00 29.25 364 LEU A CA 1
ATOM 2569 C C . LEU A 1 345 ? -16.970 11.130 38.157 1.00 29.40 364 LEU A C 1
ATOM 2570 O O . LEU A 1 345 ? -17.871 11.940 38.384 1.00 29.71 364 LEU A O 1
ATOM 2575 N N . PRO A 1 346 ? -16.227 10.566 39.139 1.00 29.44 365 PRO A N 1
ATOM 2576 C CA . PRO A 1 346 ? -16.508 10.924 40.540 1.00 29.72 365 PRO A CA 1
ATOM 2577 C C . PRO A 1 346 ? -16.238 12.397 40.876 1.00 30.15 365 PRO A C 1
ATOM 2578 O O . PRO A 1 346 ? -15.229 12.962 40.443 1.00 30.20 365 PRO A O 1
ATOM 2582 N N . HIS A 1 347 ? -17.165 13.001 41.620 1.00 30.64 366 HIS A N 1
ATOM 2583 C CA . HIS A 1 347 ? -17.043 14.379 42.104 1.00 30.89 366 HIS A CA 1
ATOM 2584 C C . HIS A 1 347 ? -16.712 14.386 43.594 1.00 31.60 366 HIS A C 1
ATOM 2585 O O . HIS A 1 347 ? -17.185 13.526 44.338 1.00 31.25 366 HIS A O 1
ATOM 2592 N N . ARG A 1 348 ? -15.905 15.358 44.019 1.00 32.40 367 ARG A N 1
ATOM 2593 C CA . ARG A 1 348 ? -15.603 15.561 45.435 1.00 33.28 367 ARG A CA 1
ATOM 2594 C C . ARG A 1 348 ? -16.097 16.930 45.895 1.00 34.07 367 ARG A C 1
ATOM 2595 O O . ARG A 1 348 ? -15.868 17.933 45.220 1.00 32.90 367 ARG A O 1
ATOM 2603 N N . THR A 1 349 ? -16.764 16.951 47.051 1.00 35.85 368 THR A N 1
ATOM 2604 C CA . THR A 1 349 ? -17.277 18.179 47.681 1.00 36.75 368 THR A CA 1
ATOM 2605 C C . THR A 1 349 ? -16.112 19.061 48.155 1.00 37.86 368 THR A C 1
ATOM 2606 O O . THR A 1 349 ? -15.216 18.589 48.867 1.00 38.15 368 THR A O 1
ATOM 2610 N N . THR A 1 350 ? -16.135 20.332 47.750 1.00 39.32 369 THR A N 1
ATOM 2611 C CA . THR A 1 350 ? -15.042 21.280 48.027 1.00 40.63 369 THR A CA 1
ATOM 2612 C C . THR A 1 350 ? -15.206 22.030 49.354 1.00 42.29 369 THR A C 1
ATOM 2613 O O . THR A 1 350 ? -14.211 22.356 50.011 1.00 43.24 369 THR A O 1
ATOM 2617 N N . ARG A 1 351 ? -16.455 22.316 49.724 1.00 43.85 370 ARG A N 1
ATOM 2618 C CA . ARG A 1 351 ? -16.795 22.957 51.004 1.00 44.80 370 ARG A CA 1
ATOM 2619 C C . ARG A 1 351 ? -18.157 22.452 51.518 1.00 43.30 370 ARG A C 1
ATOM 2620 O O . ARG A 1 351 ? -18.972 22.004 50.706 1.00 42.58 370 ARG A O 1
ATOM 2628 N N . PRO A 1 352 ? -18.406 22.511 52.855 1.00 42.69 371 PRO A N 1
ATOM 2629 C CA . PRO A 1 352 ? -19.702 22.065 53.399 1.00 41.92 371 PRO A CA 1
ATOM 2630 C C . PRO A 1 352 ? -20.898 22.652 52.648 1.00 41.24 371 PRO A C 1
ATOM 2631 O O . PRO A 1 352 ? -20.960 23.868 52.415 1.00 41.28 371 PRO A O 1
ATOM 2635 N N . SER A 1 353 ? -21.815 21.774 52.246 1.00 40.21 372 SER A N 1
ATOM 2636 C CA . SER A 1 353 ? -22.940 22.141 51.386 1.00 39.22 372 SER A CA 1
ATOM 2637 C C . SER A 1 353 ? -24.156 21.241 51.617 1.00 38.62 372 SER A C 1
ATOM 2638 O O . SER A 1 353 ? -24.182 20.452 52.562 1.00 38.41 372 SER A O 1
ATOM 2641 N N . SER A 1 354 ? -25.162 21.386 50.755 1.00 37.90 373 SER A N 1
ATOM 2642 C CA . SER A 1 354 ? -26.361 20.560 50.791 1.00 37.76 373 SER A CA 1
ATOM 2643 C C . SER A 1 354 ? -26.875 20.237 49.387 1.00 37.77 373 SER A C 1
ATOM 2644 O O . SER A 1 354 ? -26.676 21.013 48.445 1.00 38.76 373 SER A O 1
ATOM 2647 N N . ILE A 1 355 ? -27.507 19.072 49.252 1.00 36.76 374 ILE A N 1
ATOM 2648 C CA . ILE A 1 355 ? -28.307 18.738 48.070 1.00 37.02 374 ILE A CA 1
ATOM 2649 C C . ILE A 1 355 ? -29.653 18.209 48.556 1.00 37.27 374 ILE A C 1
ATOM 2650 O O . ILE A 1 355 ? -29.704 17.328 49.427 1.00 36.94 374 ILE A O 1
ATOM 2655 N N . SER A 1 356 ? -30.728 18.774 47.998 1.00 37.49 375 SER A N 1
ATOM 2656 C CA . SER A 1 356 ? -32.119 18.334 48.227 1.00 37.37 375 SER A CA 1
ATOM 2657 C C . SER A 1 356 ? -32.558 18.386 49.706 1.00 36.44 375 SER A C 1
ATOM 2658 O O . SER A 1 356 ? -33.415 17.613 50.144 1.00 36.17 375 SER A O 1
ATOM 2661 N N . GLY A 1 357 ? -31.963 19.314 50.455 1.00 36.22 376 GLY A N 1
ATOM 2662 C CA . GLY A 1 357 ? -32.265 19.515 51.875 1.00 36.84 376 GLY A CA 1
ATOM 2663 C C . GLY A 1 357 ? -31.405 18.734 52.857 1.00 37.31 376 GLY A C 1
ATOM 2664 O O . GLY A 1 357 ? -31.606 18.838 54.069 1.00 37.42 376 GLY A O 1
ATOM 2665 N N . TYR A 1 358 ? -30.450 17.959 52.337 1.00 37.43 377 TYR A N 1
ATOM 2666 C CA . TYR A 1 358 ? -29.584 17.107 53.153 1.00 37.45 377 TYR A CA 1
ATOM 2667 C C . TYR A 1 358 ? -28.187 17.685 53.272 1.00 38.52 377 TYR A C 1
ATOM 2668 O O . TYR A 1 358 ? -27.612 18.118 52.277 1.00 39.36 377 TYR A O 1
ATOM 2677 N N . ASP A 1 359 ? -27.636 17.652 54.484 1.00 39.27 378 ASP A N 1
ATOM 2678 C CA . ASP A 1 359 ? -26.261 18.082 54.738 1.00 40.06 378 ASP A CA 1
ATOM 2679 C C . ASP A 1 359 ? -25.243 17.208 53.998 1.00 39.80 378 ASP A C 1
ATOM 2680 O O . ASP A 1 359 ? -25.326 15.977 54.024 1.00 40.22 378 ASP A O 1
ATOM 2685 N N . ILE A 1 360 ? -24.310 17.866 53.315 1.00 39.82 379 ILE A N 1
ATOM 2686 C CA . ILE A 1 360 ? -23.249 17.206 52.543 1.00 39.89 379 ILE A CA 1
ATOM 2687 C C . ILE A 1 360 ? -21.886 17.763 53.009 1.00 39.61 379 ILE A C 1
ATOM 2688 O O . ILE A 1 360 ? -21.531 18.898 52.659 1.00 39.10 379 ILE A O 1
ATOM 2693 N N . PRO A 1 361 ? -21.128 16.974 53.809 1.00 39.37 380 PRO A N 1
ATOM 2694 C CA . PRO A 1 361 ? -19.820 17.406 54.326 1.00 39.78 380 PRO A CA 1
ATOM 2695 C C . PRO A 1 361 ? -18.752 17.549 53.241 1.00 40.74 380 PRO A C 1
ATOM 2696 O O . PRO A 1 361 ? -18.915 17.020 52.137 1.00 41.83 380 PRO A O 1
ATOM 2700 N N . GLU A 1 362 ? -17.681 18.274 53.572 1.00 41.09 381 GLU A N 1
ATOM 2701 C CA . GLU A 1 362 ? -16.502 18.440 52.715 1.00 40.80 381 GLU A CA 1
ATOM 2702 C C . GLU A 1 362 ? -15.744 17.118 52.570 1.00 40.02 381 GLU A C 1
ATOM 2703 O O . GLU A 1 362 ? -15.574 16.379 53.546 1.00 39.21 381 GLU A O 1
ATOM 2709 N N . GLY A 1 363 ? -15.301 16.828 51.346 1.00 39.36 382 GLY A N 1
ATOM 2710 C CA . GLY A 1 363 ? -14.537 15.611 51.053 1.00 37.65 382 GLY A CA 1
ATOM 2711 C C . GLY A 1 363 ? -15.358 14.403 50.622 1.00 37.07 382 GLY A C 1
ATOM 2712 O O . GLY A 1 363 ? -14.787 13.377 50.232 1.00 36.53 382 GLY A O 1
ATOM 2713 N N . THR A 1 364 ? -16.688 14.520 50.692 1.00 35.85 383 THR A N 1
ATOM 2714 C CA . THR A 1 364 ? -17.599 13.434 50.304 1.00 35.39 383 THR A CA 1
ATOM 2715 C C . THR A 1 364 ? -17.668 13.266 48.783 1.00 34.21 383 THR A C 1
ATOM 2716 O O . THR A 1 364 ? -17.873 14.237 48.040 1.00 33.31 383 THR A O 1
ATOM 2720 N N . VAL A 1 365 ? -17.477 12.024 48.342 1.00 32.76 384 VAL A N 1
ATOM 2721 C CA . VAL A 1 365 ? -17.509 11.656 46.924 1.00 31.49 384 VAL A CA 1
ATOM 2722 C C . VAL A 1 365 ? -18.967 11.523 46.443 1.00 30.65 384 VAL A C 1
ATOM 2723 O O . VAL A 1 365 ? -19.828 11.021 47.175 1.00 30.66 384 VAL A O 1
ATOM 2727 N N . ILE A 1 366 ? -19.223 11.997 45.221 1.00 29.62 385 ILE A N 1
ATOM 2728 C CA . ILE A 1 366 ? -20.555 12.010 44.604 1.00 28.73 385 ILE A CA 1
ATOM 2729 C C . ILE A 1 366 ? -20.508 11.328 43.238 1.00 27.99 385 ILE A C 1
ATOM 2730 O O . ILE A 1 366 ? -19.647 11.646 42.411 1.00 27.49 385 ILE A O 1
ATOM 2735 N N . ILE A 1 367 ? -21.433 10.393 43.020 1.00 27.23 386 ILE A N 1
ATOM 2736 C CA . ILE A 1 367 ? -21.592 9.731 41.725 1.00 26.17 386 ILE A CA 1
ATOM 2737 C C . ILE A 1 367 ? -22.842 10.280 41.028 1.00 26.20 386 ILE A C 1
ATOM 2738 O O . ILE A 1 367 ? -23.965 10.025 41.476 1.00 25.82 386 ILE A O 1
ATOM 2743 N N . PRO A 1 368 ? -22.652 11.054 39.938 1.00 26.70 387 PRO A N 1
ATOM 2744 C CA . PRO A 1 368 ? -23.817 11.431 39.153 1.00 26.78 387 PRO A CA 1
ATOM 2745 C C . PRO A 1 368 ? -24.185 10.281 38.219 1.00 27.04 387 PRO A C 1
ATOM 2746 O O . PRO A 1 368 ? -23.529 10.064 37.194 1.00 26.82 387 PRO A O 1
ATOM 2750 N N . ASN A 1 369 ? -25.208 9.530 38.616 1.00 27.35 388 ASN A N 1
ATOM 2751 C CA . ASN A 1 369 ? -25.749 8.442 37.809 1.00 28.00 388 ASN A CA 1
ATOM 2752 C C . ASN A 1 369 ? -26.561 9.016 36.648 1.00 28.09 388 ASN A C 1
ATOM 2753 O O . ASN A 1 369 ? -27.757 9.307 36.787 1.00 27.89 388 ASN A O 1
ATOM 2758 N N . LEU A 1 370 ? -25.888 9.175 35.508 1.00 27.99 389 LEU A N 1
ATOM 2759 C CA . LEU A 1 370 ? -26.491 9.774 34.318 1.00 27.78 389 LEU A CA 1
ATOM 2760 C C . LEU A 1 370 ? -27.488 8.853 33.616 1.00 28.29 389 LEU A C 1
ATOM 2761 O O . LEU A 1 370 ? -28.556 9.316 33.212 1.00 28.59 389 LEU A O 1
ATOM 2766 N N . GLN A 1 371 ? -27.152 7.566 33.488 1.00 28.77 390 GLN A N 1
ATOM 2767 C CA . GLN A 1 371 ? -28.043 6.581 32.856 1.00 29.75 390 GLN A CA 1
ATOM 2768 C C . GLN A 1 371 ? -29.370 6.404 33.604 1.00 30.19 390 GLN A C 1
ATOM 2769 O O . GLN A 1 371 ? -30.434 6.391 32.974 1.00 30.20 390 GLN A O 1
ATOM 2775 N N . GLY A 1 372 ? -29.288 6.267 34.931 1.00 30.33 391 GLY A N 1
ATOM 2776 C CA . GLY A 1 372 ? -30.460 6.188 35.811 1.00 30.48 391 GLY A CA 1
ATOM 2777 C C . GLY A 1 372 ? -31.357 7.413 35.734 1.00 31.28 391 GLY A C 1
ATOM 2778 O O . GLY A 1 372 ? -32.580 7.282 35.616 1.00 31.47 391 GLY A O 1
ATOM 2779 N N . ALA A 1 373 ? -30.739 8.597 35.776 1.00 31.66 392 ALA A N 1
ATOM 2780 C CA . ALA A 1 373 ? -31.440 9.885 35.696 1.00 31.98 392 ALA A CA 1
ATOM 2781 C C . ALA A 1 373 ? -32.275 10.039 34.429 1.00 33.12 392 ALA A C 1
ATOM 2782 O O . ALA A 1 373 ? -33.374 10.592 34.478 1.00 33.89 392 ALA A O 1
ATOM 2784 N N . HIS A 1 374 ? -31.751 9.537 33.309 1.00 34.22 393 HIS A N 1
ATOM 2785 C CA . HIS A 1 374 ? -32.438 9.574 32.013 1.00 34.46 393 HIS A CA 1
ATOM 2786 C C . HIS A 1 374 ? -33.637 8.627 31.947 1.00 35.17 393 HIS A C 1
ATOM 2787 O O . HIS A 1 374 ? -34.502 8.771 31.075 1.00 35.95 393 HIS A O 1
ATOM 2794 N N . LEU A 1 375 ? -33.672 7.664 32.868 1.00 34.87 394 LEU A N 1
ATOM 2795 C CA . LEU A 1 375 ? -34.737 6.668 32.945 1.00 34.07 394 LEU A CA 1
ATOM 2796 C C . LEU A 1 375 ? -35.877 7.077 33.898 1.00 33.61 394 LEU A C 1
ATOM 2797 O O . LEU A 1 375 ? -36.721 6.253 34.255 1.00 33.69 394 LEU A O 1
ATOM 2802 N N . ASP A 1 376 ? -35.897 8.356 34.283 1.00 33.38 395 ASP A N 1
ATOM 2803 C CA . ASP A 1 376 ? -36.947 8.936 35.124 1.00 33.57 395 ASP A CA 1
ATOM 2804 C C . ASP A 1 376 ? -38.252 9.102 34.327 1.00 34.49 395 ASP A C 1
ATOM 2805 O O . ASP A 1 376 ? -38.320 9.898 33.376 1.00 33.82 395 ASP A O 1
ATOM 2810 N N . GLU A 1 377 ? -39.275 8.342 34.728 1.00 35.38 396 GLU A N 1
ATOM 2811 C CA . GLU A 1 377 ? -40.598 8.353 34.081 1.00 36.70 396 GLU A CA 1
ATOM 2812 C C . GLU A 1 377 ? -41.339 9.689 34.245 1.00 37.30 396 GLU A C 1
ATOM 2813 O O . GLU A 1 377 ? -42.208 10.027 33.432 1.00 37.76 396 GLU A O 1
ATOM 2819 N N . THR A 1 378 ? -40.990 10.428 35.300 1.00 37.26 397 THR A N 1
ATOM 2820 C CA . THR A 1 378 ? -41.589 11.729 35.602 1.00 38.04 397 THR A CA 1
ATOM 2821 C C . THR A 1 378 ? -41.108 12.798 34.619 1.00 38.66 397 THR A C 1
ATOM 2822 O O . THR A 1 378 ? -41.811 13.778 34.363 1.00 39.95 397 THR A O 1
ATOM 2826 N N . VAL A 1 379 ? -39.911 12.590 34.075 1.00 38.85 398 VAL A N 1
ATOM 2827 C CA . VAL A 1 379 ? -39.287 13.517 33.128 1.00 39.24 398 VAL A CA 1
ATOM 2828 C C . VAL A 1 379 ? -39.458 13.016 31.684 1.00 39.63 398 VAL A C 1
ATOM 2829 O O . VAL A 1 379 ? -39.699 13.812 30.773 1.00 38.99 398 VAL A O 1
ATOM 2833 N N . TRP A 1 380 ? -39.337 11.700 31.496 1.00 41.31 399 TRP A N 1
ATOM 2834 C CA . TRP A 1 380 ? -39.490 11.055 30.185 1.00 42.40 399 TRP A CA 1
ATOM 2835 C C . TRP A 1 380 ? -40.479 9.888 30.239 1.00 43.85 399 TRP A C 1
ATOM 2836 O O . TRP A 1 380 ? -40.177 8.834 30.813 1.00 44.58 399 TRP A O 1
ATOM 2847 N N . GLU A 1 381 ? -41.657 10.089 29.645 1.00 45.37 400 GLU A N 1
ATOM 2848 C CA . GLU A 1 381 ? -42.693 9.047 29.567 1.00 46.88 400 GLU A CA 1
ATOM 2849 C C . GLU A 1 381 ? -42.249 7.888 28.674 1.00 47.17 400 GLU A C 1
ATOM 2850 O O . GLU A 1 381 ? -41.494 8.094 27.718 1.00 46.76 400 GLU A O 1
ATOM 2856 N N . ARG A 1 382 ? -42.734 6.684 28.996 1.00 48.33 401 ARG A N 1
ATOM 2857 C CA . ARG A 1 382 ? -42.282 5.412 28.396 1.00 48.54 401 ARG A CA 1
ATOM 2858 C C . ARG A 1 382 ? -40.739 5.352 28.295 1.00 48.68 401 ARG A C 1
ATOM 2859 O O . ARG A 1 382 ? -40.188 5.303 27.188 1.00 48.27 401 ARG A O 1
ATOM 2861 N N . PRO A 1 383 ? -40.043 5.357 29.460 1.00 49.29 402 PRO A N 1
ATOM 2862 C CA . PRO A 1 383 ? -38.607 5.692 29.511 1.00 48.84 402 PRO A CA 1
ATOM 2863 C C . PRO A 1 383 ? -37.590 4.668 28.985 1.00 48.57 402 PRO A C 1
ATOM 2864 O O . PRO A 1 383 ? -36.500 5.080 28.584 1.00 48.78 402 PRO A O 1
ATOM 2868 N N . HIS A 1 384 ? -37.923 3.375 28.993 1.00 48.51 403 HIS A N 1
ATOM 2869 C CA . HIS A 1 384 ? -36.998 2.326 28.513 1.00 50.15 403 HIS A CA 1
ATOM 2870 C C . HIS A 1 384 ? -37.087 2.085 27.002 1.00 50.61 403 HIS A C 1
ATOM 2871 O O . HIS A 1 384 ? -36.375 1.235 26.449 1.00 50.96 403 HIS A O 1
ATOM 2878 N N . GLU A 1 385 ? -37.954 2.860 26.352 1.00 51.51 404 GLU A N 1
ATOM 2879 C CA . GLU A 1 385 ? -38.263 2.731 24.932 1.00 52.73 404 GLU A CA 1
ATOM 2880 C C . GLU A 1 385 ? -37.432 3.694 24.094 1.00 51.72 404 GLU A C 1
ATOM 2881 O O . GLU A 1 385 ? -37.231 4.853 24.477 1.00 50.48 404 GLU A O 1
ATOM 2887 N N . PHE A 1 386 ? -36.956 3.202 22.953 1.00 50.99 405 PHE A N 1
ATOM 2888 C CA . PHE A 1 386 ? -36.266 4.037 21.980 1.00 50.83 405 PHE A CA 1
ATOM 2889 C C . PHE A 1 386 ? -37.305 4.768 21.146 1.00 50.71 405 PHE A C 1
ATOM 2890 O O . PHE A 1 386 ? -38.092 4.144 20.427 1.00 51.11 405 PHE A O 1
ATOM 2898 N N . TRP A 1 387 ? -37.300 6.093 21.256 1.00 51.32 406 TRP A N 1
ATOM 2899 C CA . TRP A 1 387 ? -38.364 6.916 20.705 1.00 52.00 406 TRP A CA 1
ATOM 2900 C C . TRP A 1 387 ? -37.867 8.324 20.334 1.00 49.38 406 TRP A C 1
ATOM 2901 O O . TRP A 1 387 ? -38.045 9.263 21.112 1.00 47.93 406 TRP A O 1
ATOM 2912 N N . PRO A 1 388 ? -37.238 8.471 19.139 1.00 48.53 407 PRO A N 1
ATOM 2913 C CA . PRO A 1 388 ? -36.731 9.775 18.688 1.00 48.49 407 PRO A CA 1
ATOM 2914 C C . PRO A 1 388 ? -37.794 10.868 18.570 1.00 48.34 407 PRO A C 1
ATOM 2915 O O . PRO A 1 388 ? -37.478 12.041 18.787 1.00 48.57 407 PRO A O 1
ATOM 2919 N N . ASP A 1 389 ? -39.034 10.482 18.258 1.00 47.31 408 ASP A N 1
ATOM 2920 C CA . ASP A 1 389 ? -40.161 11.421 18.124 1.00 46.91 408 ASP A CA 1
ATOM 2921 C C . ASP A 1 389 ? -40.438 12.283 19.354 1.00 46.29 408 ASP A C 1
ATOM 2922 O O . ASP A 1 389 ? -40.960 13.392 19.230 1.00 46.53 408 ASP A O 1
ATOM 2927 N N . ARG A 1 390 ? -40.091 11.753 20.526 1.00 46.19 409 ARG A N 1
ATOM 2928 C CA . ARG A 1 390 ? -40.156 12.449 21.816 1.00 45.89 409 ARG A CA 1
ATOM 2929 C C . ARG A 1 390 ? -39.460 13.819 21.816 1.00 46.19 409 ARG A C 1
ATOM 2930 O O . ARG A 1 390 ? -39.954 14.759 22.443 1.00 45.68 409 ARG A O 1
ATOM 2938 N N . PHE A 1 391 ? -38.332 13.922 21.107 1.00 47.59 410 PHE A N 1
ATOM 2939 C CA . PHE A 1 391 ? -37.577 15.181 20.989 1.00 49.04 410 PHE A CA 1
ATOM 2940 C C . PHE A 1 391 ? -37.994 16.093 19.821 1.00 51.16 410 PHE A C 1
ATOM 2941 O O . PHE A 1 391 ? -37.293 17.066 19.508 1.00 52.06 410 PHE A O 1
ATOM 2949 N N . LEU A 1 392 ? -39.142 15.795 19.205 1.00 53.09 411 LEU A N 1
ATOM 2950 C CA . LEU A 1 392 ? -39.717 16.636 18.144 1.00 53.97 411 LEU A CA 1
ATOM 2951 C C . LEU A 1 392 ? -40.889 17.477 18.647 1.00 55.48 411 LEU A C 1
ATOM 2952 O O . LEU A 1 392 ? -41.754 16.988 19.379 1.00 56.75 411 LEU A O 1
ATOM 2957 N N . GLY A 1 395 ? -36.372 22.154 19.228 1.00 81.23 414 GLY A N 1
ATOM 2958 C CA . GLY A 1 395 ? -35.940 21.673 20.535 1.00 80.42 414 GLY A CA 1
ATOM 2959 C C . GLY A 1 395 ? -37.102 21.423 21.477 1.00 80.66 414 GLY A C 1
ATOM 2960 O O . GLY A 1 395 ? -37.487 22.312 22.244 1.00 80.10 414 GLY A O 1
ATOM 2961 N N . LYS A 1 396 ? -37.653 20.209 21.413 1.00 79.80 415 LYS A N 1
ATOM 2962 C CA . LYS A 1 396 ? -38.768 19.793 22.272 1.00 78.22 415 LYS A CA 1
ATOM 2963 C C . LYS A 1 396 ? -38.341 19.559 23.724 1.00 77.42 415 LYS A C 1
ATOM 2964 O O . LYS A 1 396 ? -37.146 19.433 24.023 1.00 79.58 415 LYS A O 1
ATOM 2966 N N . ASN A 1 397 ? -39.343 19.474 24.601 1.00 73.04 416 ASN A N 1
ATOM 2967 C CA . ASN A 1 397 ? -39.186 19.592 26.056 1.00 69.21 416 ASN A CA 1
ATOM 2968 C C . ASN A 1 397 ? -38.249 18.599 26.757 1.00 65.63 416 ASN A C 1
ATOM 2969 O O . ASN A 1 397 ? -38.188 17.415 26.401 1.00 64.30 416 ASN A O 1
ATOM 2974 N N . SER A 1 398 ? -37.521 19.130 27.743 1.00 60.60 417 SER A N 1
ATOM 2975 C CA . SER A 1 398 ? -36.674 18.391 28.698 1.00 56.36 417 SER A CA 1
ATOM 2976 C C . SER A 1 398 ? -35.441 17.677 28.121 1.00 53.32 417 SER A C 1
ATOM 2977 O O . SER A 1 398 ? -35.543 16.655 27.428 1.00 53.38 417 SER A O 1
ATOM 2980 N N . ARG A 1 399 ? -34.281 18.234 28.463 1.00 48.13 418 ARG A N 1
ATOM 2981 C CA . ARG A 1 399 ? -32.970 17.834 27.940 1.00 45.18 418 ARG A CA 1
ATOM 2982 C C . ARG A 1 399 ? -32.280 16.824 28.860 1.00 42.06 418 ARG A C 1
ATOM 2983 O O . ARG A 1 399 ? -32.357 16.930 30.088 1.00 40.86 418 ARG A O 1
ATOM 2991 N N . ALA A 1 400 ? -31.600 15.856 28.248 1.00 38.99 419 ALA A N 1
ATOM 2992 C CA . ALA A 1 400 ? -30.755 14.899 28.964 1.00 36.60 419 ALA A CA 1
ATOM 2993 C C . ALA A 1 400 ? -29.363 15.489 29.220 1.00 35.03 419 ALA A C 1
ATOM 2994 O O . ALA A 1 400 ? -29.069 16.611 28.791 1.00 33.91 419 ALA A O 1
ATOM 2996 N N . LEU A 1 401 ? -28.519 14.741 29.934 1.00 34.00 420 LEU A N 1
ATOM 2997 C CA . LEU A 1 401 ? -27.152 15.184 30.231 1.00 33.42 420 LEU A CA 1
ATOM 2998 C C . LEU A 1 401 ? -26.126 14.059 30.089 1.00 32.48 420 LEU A C 1
ATOM 2999 O O . LEU A 1 401 ? -25.444 13.707 31.057 1.00 32.73 420 LEU A O 1
ATOM 3004 N N . ALA A 1 402 ? -26.011 13.513 28.876 1.00 31.08 421 ALA A N 1
ATOM 3005 C CA . ALA A 1 402 ? -24.988 12.504 28.557 1.00 30.27 421 ALA A CA 1
ATOM 3006 C C . ALA A 1 402 ? -23.563 13.048 28.729 1.00 29.81 421 ALA A C 1
ATOM 3007 O O . ALA A 1 402 ? -22.612 12.277 28.904 1.00 30.21 421 ALA A O 1
ATOM 3009 N N . PHE A 1 403 ? -23.443 14.377 28.693 1.00 28.48 422 PHE A N 1
ATOM 3010 C CA . PHE A 1 403 ? -22.173 15.092 28.798 1.00 27.73 422 PHE A CA 1
ATOM 3011 C C . PHE A 1 403 ? -21.963 15.729 30.172 1.00 27.57 422 PHE A C 1
ATOM 3012 O O . PHE A 1 403 ? -20.951 16.406 30.404 1.00 27.10 422 PHE A O 1
ATOM 3020 N N . GLY A 1 404 ? -22.917 15.508 31.074 1.00 27.40 423 GLY A N 1
ATOM 3021 C CA . GLY A 1 404 ? -22.915 16.138 32.387 1.00 27.43 423 GLY A CA 1
ATOM 3022 C C . GLY A 1 404 ? -23.296 17.603 32.309 1.00 28.10 423 GLY A C 1
ATOM 3023 O O . GLY A 1 404 ? -23.803 18.075 31.287 1.00 28.69 423 GLY A O 1
ATOM 3024 N N . CYS A 1 405 ? -23.049 18.315 33.403 1.00 28.77 424 CYS A N 1
ATOM 3025 C CA . CYS A 1 405 ? -23.372 19.735 33.532 1.00 29.29 424 CYS A CA 1
ATOM 3026 C C . CYS A 1 405 ? -22.486 20.377 34.602 1.00 29.38 424 CYS A C 1
ATOM 3027 O O . CYS A 1 405 ? -21.978 19.684 35.490 1.00 30.04 424 CYS A O 1
ATOM 3030 N N . GLY A 1 406 ? -22.300 21.693 34.510 1.00 28.95 425 GLY A N 1
ATOM 3031 C CA . GLY A 1 406 ? -21.506 22.438 35.487 1.00 28.89 425 GLY A CA 1
ATOM 3032 C C . GLY A 1 406 ? -20.042 22.546 35.106 1.00 29.19 425 GLY A C 1
ATOM 3033 O O . GLY A 1 406 ? -19.686 22.342 33.943 1.00 29.46 425 GLY A O 1
ATOM 3034 N N . ALA A 1 407 ? -19.196 22.852 36.094 1.00 28.91 426 ALA A N 1
ATOM 3035 C CA . ALA A 1 407 ? -17.746 23.042 35.892 1.00 29.01 426 ALA A CA 1
ATOM 3036 C C . ALA A 1 407 ? -17.026 21.852 35.245 1.00 29.50 426 ALA A C 1
ATOM 3037 O O . ALA A 1 407 ? -15.988 22.032 34.599 1.00 29.88 426 ALA A O 1
ATOM 3039 N N . ARG A 1 408 ? -17.593 20.653 35.403 1.00 29.74 427 ARG A N 1
ATOM 3040 C CA . ARG A 1 408 ? -16.970 19.423 34.904 1.00 29.48 427 ARG A CA 1
ATOM 3041 C C . ARG A 1 408 ? -17.570 18.886 33.596 1.00 29.44 427 ARG A C 1
ATOM 3042 O O . ARG A 1 408 ? -17.271 17.748 33.213 1.00 29.66 427 ARG A O 1
ATOM 3050 N N . VAL A 1 409 ? -18.387 19.701 32.911 1.00 29.00 428 VAL A N 1
ATOM 3051 C CA . VAL A 1 409 ? -18.931 19.351 31.581 1.00 29.00 428 VAL A CA 1
ATOM 3052 C C . VAL A 1 409 ? -17.863 18.764 30.679 1.00 28.79 428 VAL A C 1
ATOM 3053 O O . VAL A 1 409 ? -16.718 19.227 30.681 1.00 29.33 428 VAL A O 1
ATOM 3057 N N . CYS A 1 410 ? -18.250 17.748 29.916 1.00 28.31 429 CYS A N 1
ATOM 3058 C CA . C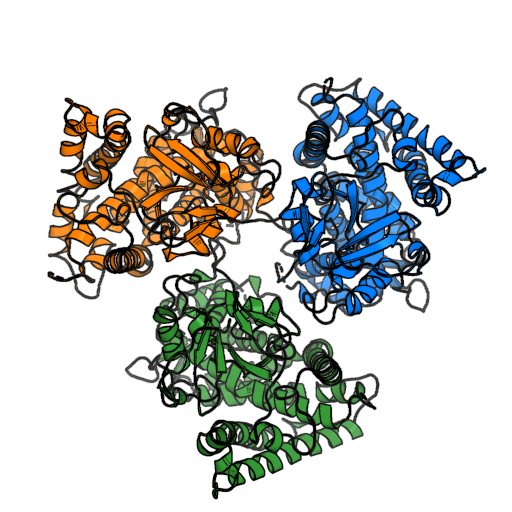YS A 1 410 ? -17.381 17.142 28.926 1.00 27.94 429 CYS A CA 1
ATOM 3059 C C . CYS A 1 410 ? -16.684 18.220 28.101 1.00 28.42 429 CYS A C 1
ATOM 3060 O O . CYS A 1 410 ? -17.339 19.097 27.530 1.00 28.50 429 CYS A O 1
ATOM 3063 N N . LEU A 1 411 ? -15.353 18.158 28.082 1.00 29.05 430 LEU A N 1
ATOM 3064 C CA . LEU A 1 411 ? -14.518 19.116 27.356 1.00 29.37 430 LEU A CA 1
ATOM 3065 C C . LEU A 1 411 ? -14.779 19.045 25.853 1.00 29.45 430 LEU A C 1
ATOM 3066 O O . LEU A 1 411 ? -14.756 20.068 25.170 1.00 28.98 430 LEU A O 1
ATOM 3071 N N . GLY A 1 412 ? -15.036 17.838 25.353 1.00 29.74 431 GLY A N 1
ATOM 3072 C CA . GLY A 1 412 ? -15.143 17.601 23.920 1.00 31.07 431 GLY A CA 1
ATOM 3073 C C . GLY A 1 412 ? -16.538 17.529 23.334 1.00 32.53 431 GLY A C 1
ATOM 3074 O O . GLY A 1 412 ? -16.684 17.139 22.177 1.00 32.86 431 GLY A O 1
ATOM 3075 N N . GLU A 1 413 ? -17.555 17.908 24.116 1.00 33.12 432 GLU A N 1
ATOM 3076 C CA . GLU A 1 413 ? -18.951 17.964 23.639 1.00 33.86 432 GLU A CA 1
ATOM 3077 C C . GLU A 1 413 ? -19.131 18.598 22.236 1.00 33.78 432 GLU A C 1
ATOM 3078 O O . GLU A 1 413 ? -19.699 17.938 21.365 1.00 33.82 432 GLU A O 1
ATOM 3084 N N . PRO A 1 414 ? -18.634 19.846 22.001 1.00 33.62 433 PRO A N 1
ATOM 3085 C CA . PRO A 1 414 ? -18.856 20.451 20.672 1.00 33.34 433 PRO A CA 1
ATOM 3086 C C . PRO A 1 414 ? -18.308 19.608 19.517 1.00 33.55 433 PRO A C 1
ATOM 3087 O O . PRO A 1 414 ? -18.984 19.455 18.492 1.00 34.11 433 PRO A O 1
ATOM 3091 N N . LEU A 1 415 ? -17.108 19.060 19.704 1.00 33.32 434 LEU A N 1
ATOM 3092 C CA . LEU A 1 415 ? -16.480 18.163 18.734 1.00 33.19 434 LEU A CA 1
ATOM 3093 C C . LEU A 1 415 ? -17.184 16.802 18.664 1.00 33.48 434 LEU A C 1
ATOM 3094 O O . LEU A 1 415 ? -17.247 16.198 17.595 1.00 34.48 434 LEU A O 1
ATOM 3099 N N . ALA A 1 416 ? -17.711 16.336 19.799 1.00 33.09 435 ALA A N 1
ATOM 3100 C CA . ALA A 1 416 ? -18.441 15.065 19.881 1.00 32.52 435 ALA A CA 1
ATOM 3101 C C . ALA A 1 416 ? -19.755 15.073 19.087 1.00 32.35 435 ALA A C 1
ATOM 3102 O O . ALA A 1 416 ? -20.029 14.135 18.328 1.00 32.02 435 ALA A O 1
ATOM 3104 N N . ARG A 1 417 ? -20.545 16.136 19.258 1.00 31.72 436 ARG A N 1
ATOM 3105 C CA . ARG A 1 417 ? -21.848 16.284 18.596 1.00 31.65 436 ARG A CA 1
ATOM 3106 C C . ARG A 1 417 ? -21.698 16.472 17.080 1.00 31.92 436 ARG A C 1
ATOM 3107 O O . ARG A 1 417 ? -22.561 16.040 16.310 1.00 31.76 436 ARG A O 1
ATOM 3115 N N . LEU A 1 418 ? -20.596 17.105 16.669 1.00 32.48 437 LEU A N 1
ATOM 3116 C CA . LEU A 1 418 ? -20.242 17.261 15.256 1.00 33.65 437 LEU A CA 1
ATOM 3117 C C . LEU A 1 418 ? -19.929 15.918 14.590 1.00 34.64 437 LEU A C 1
ATOM 3118 O O . LEU A 1 418 ? -20.373 15.662 13.467 1.00 35.26 437 LEU A O 1
ATOM 3123 N N . GLU A 1 419 ? -19.157 15.084 15.286 1.00 35.48 438 GLU A N 1
ATOM 3124 C CA . GLU A 1 419 ? -18.800 13.750 14.808 1.00 36.22 438 GLU A CA 1
ATOM 3125 C C . GLU A 1 419 ? -20.045 12.886 14.629 1.00 36.47 438 GLU A C 1
ATOM 3126 O O . GLU A 1 419 ? -20.212 12.255 13.592 1.00 37.16 438 GLU A O 1
ATOM 3132 N N . LEU A 1 420 ? -20.929 12.896 15.626 1.00 36.49 439 LEU A N 1
ATOM 3133 C CA . LEU A 1 420 ? -22.176 12.125 15.580 1.00 36.03 439 LEU A CA 1
ATOM 3134 C C . LEU A 1 420 ? -23.083 12.549 14.421 1.00 35.81 439 LEU A C 1
ATOM 3135 O O . LEU A 1 420 ? -23.694 11.701 13.771 1.00 35.32 439 LEU A O 1
ATOM 3140 N N . PHE A 1 421 ? -23.142 13.856 14.164 1.00 36.29 440 PHE A N 1
ATOM 3141 C CA . PHE A 1 421 ? -23.859 14.400 13.012 1.00 36.69 440 PHE A CA 1
ATOM 3142 C C . PHE A 1 421 ? -23.212 13.964 11.693 1.00 37.06 440 PHE A C 1
ATOM 3143 O O . PHE A 1 421 ? -23.861 13.294 10.895 1.00 37.31 440 PHE A O 1
ATOM 3151 N N . VAL A 1 422 ? -21.939 14.325 11.494 1.00 37.01 441 VAL A N 1
ATOM 3152 C CA . VAL A 1 422 ? -21.216 14.083 10.230 1.00 37.03 441 VAL A CA 1
ATOM 3153 C C . VAL A 1 422 ? -21.085 12.599 9.887 1.00 37.78 441 VAL A C 1
ATOM 3154 O O . VAL A 1 422 ? -21.337 12.221 8.742 1.00 39.50 441 VAL A O 1
ATOM 3158 N N . VAL A 1 423 ? -20.718 11.767 10.865 1.00 38.50 442 VAL A N 1
ATOM 3159 C CA . VAL A 1 423 ? -20.576 10.314 10.637 1.00 40.01 442 VAL A CA 1
ATOM 3160 C C . VAL A 1 423 ? -21.911 9.663 10.240 1.00 40.97 442 VAL A C 1
ATOM 3161 O O . VAL A 1 423 ? -21.985 9.019 9.188 1.00 42.04 442 VAL A O 1
ATOM 3165 N N . LEU A 1 424 ? -22.950 9.852 11.059 1.00 41.65 443 LEU A N 1
ATOM 3166 C CA . LEU A 1 424 ? -24.273 9.248 10.810 1.00 43.00 443 LEU A CA 1
ATOM 3167 C C . LEU A 1 424 ? -25.001 9.820 9.591 1.00 43.82 443 LEU A C 1
ATOM 3168 O O . LEU A 1 424 ? -25.768 9.106 8.935 1.00 43.52 443 LEU A O 1
ATOM 3173 N N . THR A 1 425 ? -24.762 11.102 9.302 1.00 45.12 444 THR A N 1
ATOM 3174 C CA . THR A 1 425 ? -25.360 11.773 8.141 1.00 45.34 444 THR A CA 1
ATOM 3175 C C . THR A 1 425 ? -24.770 11.236 6.828 1.00 45.69 444 THR A C 1
ATOM 3176 O O . THR A 1 425 ? -25.491 11.083 5.843 1.00 45.85 444 THR A O 1
ATOM 3180 N N . ARG A 1 426 ? -23.470 10.935 6.847 1.00 46.38 445 ARG A N 1
ATOM 3181 C CA . ARG A 1 426 ? -22.756 10.388 5.696 1.00 47.02 445 ARG A CA 1
ATOM 3182 C C . ARG A 1 426 ? -22.834 8.862 5.617 1.00 46.97 445 ARG A C 1
ATOM 3183 O O . ARG A 1 426 ? -22.456 8.276 4.600 1.00 47.20 445 ARG A O 1
ATOM 3191 N N . LEU A 1 427 ? -23.317 8.229 6.687 1.00 46.97 446 LEU A N 1
ATOM 3192 C CA . LEU A 1 427 ? -23.530 6.782 6.711 1.00 46.76 446 LEU A CA 1
ATOM 3193 C C . LEU A 1 427 ? -24.911 6.415 6.163 1.00 47.14 446 LEU A C 1
ATOM 3194 O O . LEU A 1 427 ? -25.031 5.485 5.363 1.00 47.33 446 LEU A O 1
ATOM 3199 N N . LEU A 1 428 ? -25.935 7.155 6.593 1.00 47.16 447 LEU A N 1
ATOM 3200 C CA . LEU A 1 428 ? -27.337 6.879 6.244 1.00 48.10 447 LEU A CA 1
ATOM 3201 C C . LEU A 1 428 ? -27.662 7.118 4.766 1.00 49.41 447 LEU A C 1
ATOM 3202 O O . LEU A 1 428 ? -28.405 6.337 4.162 1.00 50.20 447 LEU A O 1
ATOM 3207 N N . GLN A 1 429 ? -27.122 8.199 4.201 1.00 49.67 448 GLN A N 1
ATOM 3208 C CA . GLN A 1 429 ? -26.974 8.305 2.750 1.00 49.62 448 GLN A CA 1
ATOM 3209 C C . GLN A 1 429 ? -25.727 7.507 2.388 1.00 49.84 448 GLN A C 1
ATOM 3210 O O . GLN A 1 429 ? -24.760 7.494 3.151 1.00 52.24 448 GLN A O 1
ATOM 3216 N N . ALA A 1 430 ? -25.774 6.820 1.247 1.00 49.14 449 ALA A N 1
ATOM 3217 C CA . ALA A 1 430 ? -24.697 5.932 0.751 1.00 48.69 449 ALA A CA 1
ATOM 3218 C C . ALA A 1 430 ? -24.689 4.500 1.309 1.00 48.00 449 ALA A C 1
ATOM 3219 O O . ALA A 1 430 ? -24.115 3.613 0.677 1.00 48.55 449 ALA A O 1
ATOM 3221 N N . PHE A 1 431 ? -25.310 4.269 2.468 1.00 47.41 450 PHE A N 1
ATOM 3222 C CA . PHE A 1 431 ? -25.426 2.905 3.020 1.00 47.42 450 PHE A CA 1
ATOM 3223 C C . PHE A 1 431 ? -26.760 2.591 3.701 1.00 47.14 450 PHE A C 1
ATOM 3224 O O . PHE A 1 431 ? -27.416 3.475 4.263 1.00 47.58 450 PHE A O 1
ATOM 3232 N N . THR A 1 432 ? -27.147 1.319 3.623 1.00 46.15 451 THR A N 1
ATOM 3233 C CA . THR A 1 432 ? -28.246 0.773 4.404 1.00 45.79 451 THR A CA 1
ATOM 3234 C C . THR A 1 432 ? -27.648 -0.225 5.392 1.00 46.25 451 THR A C 1
ATOM 3235 O O . THR A 1 432 ? -26.897 -1.131 5.008 1.00 45.64 451 THR A O 1
ATOM 3239 N N . LEU A 1 433 ? -27.971 -0.028 6.667 1.00 46.87 452 LEU A N 1
ATOM 3240 C CA . LEU A 1 433 ? -27.506 -0.882 7.751 1.00 47.32 452 LEU A CA 1
ATOM 3241 C C . LEU A 1 433 ? -28.395 -2.116 7.840 1.00 47.90 452 LEU A C 1
ATOM 3242 O O . LEU A 1 433 ? -29.612 -2.012 8.024 1.00 46.91 452 LEU A O 1
ATOM 3247 N N . LEU A 1 434 ? -27.767 -3.278 7.678 1.00 49.50 453 LEU A N 1
ATOM 3248 C CA . LEU A 1 434 ? -28.429 -4.578 7.749 1.00 51.12 453 LEU A CA 1
ATOM 3249 C C . LEU A 1 434 ? -27.734 -5.456 8.790 1.00 53.21 453 LEU A C 1
ATOM 3250 O O . LEU A 1 434 ? -26.519 -5.325 8.980 1.00 54.83 453 LEU A O 1
ATOM 3255 N N . PRO A 1 435 ? -28.497 -6.335 9.485 1.00 53.67 454 PRO A N 1
ATOM 3256 C CA . PRO A 1 435 ? -27.877 -7.291 10.414 1.00 53.71 454 PRO A CA 1
ATOM 3257 C C . PRO A 1 435 ? -26.892 -8.225 9.711 1.00 54.60 454 PRO A C 1
ATOM 3258 O O . PRO A 1 435 ? -27.132 -8.624 8.566 1.00 55.97 454 PRO A O 1
ATOM 3262 N N . SER A 1 436 ? -25.788 -8.542 10.388 1.00 54.96 455 SER A N 1
ATOM 3263 C CA . SER A 1 436 ? -24.766 -9.450 9.862 1.00 55.69 455 SER A CA 1
ATOM 3264 C C . SER A 1 436 ? -25.311 -10.869 9.758 1.00 57.06 455 SER A C 1
ATOM 3265 O O . SER A 1 436 ? -25.308 -11.456 8.677 1.00 57.16 455 SER A O 1
ATOM 3268 N N . GLY A 1 437 ? -25.770 -11.408 10.887 1.00 58.55 456 GLY A N 1
ATOM 3269 C CA . GLY A 1 437 ? -26.452 -12.697 10.917 1.00 59.99 456 GLY A CA 1
ATOM 3270 C C . GLY A 1 437 ? -27.920 -12.563 10.557 1.00 61.69 456 GLY A C 1
ATOM 3271 O O . GLY A 1 437 ? -28.401 -11.474 10.213 1.00 62.02 456 GLY A O 1
ATOM 3272 N N . ASP A 1 438 ? -28.630 -13.683 10.631 1.00 62.66 457 ASP A N 1
ATOM 3273 C CA . ASP A 1 438 ? -30.079 -13.717 10.418 1.00 64.04 457 ASP A CA 1
ATOM 3274 C C . ASP A 1 438 ? -30.861 -13.171 11.621 1.00 64.23 457 ASP A C 1
ATOM 3275 O O . ASP A 1 438 ? -32.015 -12.756 11.479 1.00 64.27 457 ASP A O 1
ATOM 3280 N N . ALA A 1 439 ? -30.215 -13.166 12.789 1.00 64.60 458 ALA A N 1
ATOM 3281 C CA . ALA A 1 439 ? -30.785 -12.634 14.033 1.00 64.94 458 ALA A CA 1
ATOM 3282 C C . ALA A 1 439 ? -30.351 -11.184 14.306 1.00 64.02 458 ALA A C 1
ATOM 3283 O O . ALA A 1 439 ? -29.487 -10.644 13.609 1.00 64.75 458 ALA A O 1
ATOM 3285 N N . LEU A 1 440 ? -30.962 -10.567 15.318 1.00 62.68 459 LEU A N 1
ATOM 3286 C CA . LEU A 1 440 ? -30.647 -9.193 15.716 1.00 60.74 459 LEU A CA 1
ATOM 3287 C C . LEU A 1 440 ? -29.631 -9.114 16.865 1.00 59.28 459 LEU A C 1
ATOM 3288 O O . LEU A 1 440 ? -29.679 -9.939 17.783 1.00 59.05 459 LEU A O 1
ATOM 3293 N N . PRO A 1 441 ? -28.704 -8.127 16.813 1.00 57.67 460 PRO A N 1
ATOM 3294 C CA . PRO A 1 441 ? -27.732 -7.947 17.899 1.00 56.01 460 PRO A CA 1
ATOM 3295 C C . PRO A 1 441 ? -28.363 -7.326 19.147 1.00 54.19 460 PRO A C 1
ATOM 3296 O O . PRO A 1 441 ? -29.143 -6.374 19.041 1.00 54.20 460 PRO A O 1
ATOM 3300 N N . SER A 1 442 ? -28.014 -7.872 20.311 1.00 52.33 461 SER A N 1
ATOM 3301 C CA . SER A 1 442 ? -28.620 -7.498 21.591 1.00 50.47 461 SER A CA 1
ATOM 3302 C C . SER A 1 442 ? -28.358 -6.046 21.968 1.00 49.71 461 SER A C 1
ATOM 3303 O O . SER A 1 442 ? -27.242 -5.543 21.809 1.00 49.33 461 SER A O 1
ATOM 3306 N N . LEU A 1 443 ? -29.406 -5.387 22.457 1.00 48.85 462 LEU A N 1
ATOM 3307 C CA . LEU A 1 443 ? -29.307 -4.036 23.006 1.00 48.57 462 LEU A CA 1
ATOM 3308 C C . LEU A 1 443 ? -28.717 -4.021 24.418 1.00 49.03 462 LEU A C 1
ATOM 3309 O O . LEU A 1 443 ? -28.303 -2.967 24.903 1.00 48.25 462 LEU A O 1
ATOM 3314 N N . GLN A 1 444 ? -28.672 -5.190 25.060 1.00 50.49 463 GLN A N 1
ATOM 3315 C CA . GLN A 1 444 ? -28.143 -5.333 26.419 1.00 51.78 463 GLN A CA 1
ATOM 3316 C C . GLN A 1 444 ? -26.633 -5.079 26.489 1.00 51.45 463 GLN A C 1
ATOM 3317 O O . GLN A 1 444 ? -25.855 -5.790 25.841 1.00 51.10 463 GLN A O 1
ATOM 3323 N N . PRO A 1 445 ? -26.218 -4.052 27.264 1.00 51.04 464 PRO A N 1
ATOM 3324 C CA . PRO A 1 445 ? -24.794 -3.772 27.443 1.00 51.13 464 PRO A CA 1
ATOM 3325 C C . PRO A 1 445 ? -24.172 -4.771 28.411 1.00 52.40 464 PRO A C 1
ATOM 3326 O O . PRO A 1 445 ? -24.829 -5.157 29.387 1.00 52.82 464 PRO A O 1
ATOM 3330 N N . LEU A 1 446 ? -22.930 -5.190 28.147 1.00 54.05 465 LEU A N 1
ATOM 3331 C CA . LEU A 1 446 ? -22.278 -6.203 28.994 1.00 56.32 465 LEU A CA 1
ATOM 3332 C C . LEU A 1 446 ? -22.142 -5.742 30.453 1.00 57.85 465 LEU A C 1
ATOM 3333 O O . LEU A 1 446 ? -21.837 -4.569 30.692 1.00 57.36 465 LEU A O 1
ATOM 3338 N N . PRO A 1 447 ? -22.398 -6.655 31.423 1.00 59.96 466 PRO A N 1
ATOM 3339 C CA . PRO A 1 447 ? -22.587 -6.256 32.824 1.00 61.47 466 PRO A CA 1
ATOM 3340 C C . PRO A 1 447 ? -21.417 -5.492 33.451 1.00 62.49 466 PRO A C 1
ATOM 3341 O O . PRO A 1 447 ? -21.593 -4.332 33.828 1.00 63.60 466 PRO A O 1
ATOM 3345 N N . HIS A 1 448 ? -20.241 -6.110 33.532 1.00 64.11 467 HIS A N 1
ATOM 3346 C CA . HIS A 1 448 ? -19.113 -5.505 34.234 1.00 66.32 467 HIS A CA 1
ATOM 3347 C C . HIS A 1 448 ? -18.422 -4.426 33.403 1.00 67.61 467 HIS A C 1
ATOM 3348 O O . HIS A 1 448 ? -17.356 -4.639 32.808 1.00 69.47 467 HIS A O 1
ATOM 3355 N N . CYS A 1 449 ? -19.079 -3.267 33.369 1.00 67.32 468 CYS A N 1
ATOM 3356 C CA . CYS A 1 449 ? -18.581 -2.066 32.710 1.00 67.25 468 CYS A CA 1
ATOM 3357 C C . CYS A 1 449 ? -17.913 -1.144 33.717 1.00 66.49 468 CYS A C 1
ATOM 3358 O O . CYS A 1 449 ? -18.463 -0.872 34.794 1.00 68.35 468 CYS A O 1
ATOM 3361 N N . SER A 1 450 ? -16.718 -0.683 33.364 1.00 63.11 469 SER A N 1
ATOM 3362 C CA . SER A 1 450 ? -16.058 0.383 34.095 1.00 59.97 469 SER A CA 1
ATOM 3363 C C . SER A 1 450 ? -15.884 1.568 33.162 1.00 57.31 469 SER A C 1
ATOM 3364 O O . SER A 1 450 ? -15.282 1.440 32.086 1.00 58.32 469 SER A O 1
ATOM 3367 N N . VAL A 1 451 ? -16.455 2.703 33.573 1.00 52.73 470 VAL A N 1
ATOM 3368 C CA . VAL A 1 451 ? -16.282 4.020 32.926 1.00 50.01 470 VAL A CA 1
ATOM 3369 C C . VAL A 1 451 ? -17.007 4.167 31.575 1.00 47.91 470 VAL A C 1
ATOM 3370 O O . VAL A 1 451 ? -17.705 5.162 31.361 1.00 47.98 470 VAL A O 1
ATOM 3374 N N . ILE A 1 452 ? -16.851 3.190 30.681 1.00 45.24 471 ILE A N 1
ATOM 3375 C CA . ILE A 1 452 ? -17.503 3.236 29.365 1.00 43.21 471 ILE A CA 1
ATOM 3376 C C . ILE A 1 452 ? -18.568 2.147 29.190 1.00 42.08 471 ILE A C 1
ATOM 3377 O O . ILE A 1 452 ? -18.305 0.966 29.430 1.00 42.24 471 ILE A O 1
ATOM 3382 N N . LEU A 1 453 ? -19.765 2.575 28.781 1.00 40.37 472 LEU A N 1
ATOM 3383 C CA . LEU A 1 453 ? -20.904 1.691 28.536 1.00 40.00 472 LEU A CA 1
ATOM 3384 C C . LEU A 1 453 ? -20.806 1.017 27.157 1.00 40.68 472 LEU A C 1
ATOM 3385 O O . LEU A 1 453 ? -21.152 1.614 26.126 1.00 39.56 472 LEU A O 1
ATOM 3390 N N . LYS A 1 454 ? -20.345 -0.233 27.159 1.00 41.76 473 LYS A N 1
ATOM 3391 C CA . LYS A 1 454 ? -20.057 -0.986 25.935 1.00 41.89 473 LYS A CA 1
ATOM 3392 C C . LYS A 1 454 ? -21.164 -1.975 25.600 1.00 40.97 473 LYS A C 1
ATOM 3393 O O . LYS A 1 454 ? -21.728 -2.601 26.498 1.00 41.97 473 LYS A O 1
ATOM 3399 N N . MET A 1 455 ? -21.463 -2.113 24.308 1.00 40.26 474 MET A N 1
ATOM 3400 C CA . MET A 1 455 ? -22.412 -3.124 23.806 1.00 39.33 474 MET A CA 1
ATOM 3401 C C . MET A 1 455 ? -21.708 -4.448 23.535 1.00 39.55 474 MET A C 1
ATOM 3402 O O . MET A 1 455 ? -20.495 -4.468 23.295 1.00 40.45 474 MET A O 1
ATOM 3407 N N . GLN A 1 456 ? -22.470 -5.543 23.588 1.00 39.63 475 GLN A N 1
ATOM 3408 C CA . GLN A 1 456 ? -21.976 -6.872 23.217 1.00 40.79 475 GLN A CA 1
ATOM 3409 C C . GLN A 1 456 ? -21.437 -6.862 21.782 1.00 41.09 475 GLN A C 1
ATOM 3410 O O . GLN A 1 456 ? -22.132 -6.380 20.877 1.00 41.07 475 GLN A O 1
ATOM 3416 N N . PRO A 1 457 ? -20.194 -7.369 21.576 1.00 41.32 476 PRO A N 1
ATOM 3417 C CA . PRO A 1 457 ? -19.562 -7.394 20.250 1.00 41.46 476 PRO A CA 1
ATOM 3418 C C . PRO A 1 457 ? -20.509 -7.893 19.159 1.00 42.20 476 PRO A C 1
ATOM 3419 O O . PRO A 1 457 ? -21.002 -9.026 19.221 1.00 42.10 476 PRO A O 1
ATOM 3423 N N . PHE A 1 458 ? -20.792 -7.012 18.205 1.00 43.02 477 PHE A N 1
ATOM 3424 C CA . PHE A 1 458 ? -21.687 -7.308 17.090 1.00 43.24 477 PHE A CA 1
ATOM 3425 C C . PHE A 1 458 ? -21.000 -7.006 15.765 1.00 44.16 477 PHE A C 1
ATOM 3426 O O . PHE A 1 458 ? -19.924 -6.400 15.732 1.00 43.91 477 PHE A O 1
ATOM 3434 N N . GLN A 1 459 ? -21.629 -7.443 14.680 1.00 45.86 478 GLN A N 1
ATOM 3435 C CA . GLN A 1 459 ? -21.161 -7.138 13.334 1.00 47.37 478 GLN A CA 1
ATOM 3436 C C . GLN A 1 459 ? -22.314 -6.617 12.493 1.00 47.18 478 GLN A C 1
ATOM 3437 O O . GLN A 1 459 ? -23.470 -6.963 12.737 1.00 47.81 478 GLN A O 1
ATOM 3443 N N . VAL A 1 460 ? -21.994 -5.770 11.521 1.00 47.91 479 VAL A N 1
ATOM 3444 C CA . VAL A 1 460 ? -23.009 -5.134 10.683 1.00 49.42 479 VAL A CA 1
ATOM 3445 C C . VAL A 1 460 ? -22.759 -5.427 9.192 1.00 50.65 479 VAL A C 1
ATOM 3446 O O . VAL A 1 460 ? -21.635 -5.764 8.788 1.00 49.28 479 VAL A O 1
ATOM 3450 N N . ARG A 1 461 ? -23.825 -5.319 8.399 1.00 52.64 480 ARG A N 1
ATOM 3451 C CA . ARG A 1 461 ? -23.762 -5.444 6.947 1.00 54.62 480 ARG A CA 1
ATOM 3452 C C . ARG A 1 461 ? -24.084 -4.089 6.327 1.00 54.44 480 ARG A C 1
ATOM 3453 O O . ARG A 1 461 ? -25.142 -3.508 6.606 1.00 54.56 480 ARG A O 1
ATOM 3461 N N . LEU A 1 462 ? -23.164 -3.583 5.506 1.00 53.66 481 LEU A N 1
ATOM 3462 C CA . LEU A 1 462 ? -23.363 -2.308 4.813 1.00 53.23 481 LEU A CA 1
ATOM 3463 C C . LEU A 1 462 ? -23.599 -2.492 3.315 1.00 52.51 481 LEU A C 1
ATOM 3464 O O . LEU A 1 462 ? -22.698 -2.906 2.575 1.00 51.95 481 LEU A O 1
ATOM 3469 N N . GLN A 1 463 ? -24.825 -2.188 2.891 1.00 52.23 482 GLN A N 1
ATOM 3470 C CA . GLN A 1 463 ? -25.231 -2.273 1.488 1.00 52.06 482 GLN A CA 1
ATOM 3471 C C . GLN A 1 463 ? -25.380 -0.868 0.899 1.00 50.94 482 GLN A C 1
ATOM 3472 O O . GLN A 1 463 ? -26.181 -0.075 1.407 1.00 50.25 482 GLN A O 1
ATOM 3478 N N . PRO A 1 464 ? -24.600 -0.552 -0.163 1.00 50.74 483 PRO A N 1
ATOM 3479 C CA . PRO A 1 464 ? -24.657 0.729 -0.889 1.00 50.83 483 PRO A CA 1
ATOM 3480 C C . PRO A 1 464 ? -26.052 1.151 -1.356 1.00 50.56 483 PRO A C 1
ATOM 3481 O O . PRO A 1 464 ? -26.908 0.297 -1.592 1.00 50.99 483 PRO A O 1
ATOM 3485 N N . ARG A 1 465 ? -26.237 2.467 -1.505 1.00 51.68 484 ARG A N 1
ATOM 3486 C CA . ARG A 1 465 ? -27.535 3.140 -1.724 1.00 51.79 484 ARG A CA 1
ATOM 3487 C C . ARG A 1 465 ? -28.503 2.955 -0.548 1.00 51.81 484 ARG A C 1
ATOM 3488 O O . ARG A 1 465 ? -28.960 1.843 -0.268 1.00 52.25 484 ARG A O 1
ATOM 3490 N N . GLY A 1 466 ? -28.788 4.062 0.141 1.00 51.41 485 GLY A N 1
ATOM 3491 C CA . GLY A 1 466 ? -29.685 4.080 1.297 1.00 50.34 485 GLY A CA 1
ATOM 3492 C C . GLY A 1 466 ? -30.566 5.312 1.327 1.00 49.81 485 GLY A C 1
ATOM 3493 O O . GLY A 1 466 ? -30.141 6.377 1.771 1.00 49.43 485 GLY A O 1
ATOM 3494 N N . LYS B 1 10 ? -31.925 38.701 59.194 1.00 45.89 29 LYS B N 1
ATOM 3495 C CA . LYS B 1 10 ? -30.537 38.705 58.640 1.00 45.75 29 LYS B CA 1
ATOM 3496 C C . LYS B 1 10 ? -30.462 39.417 57.281 1.00 44.45 29 LYS B C 1
ATOM 3497 O O . LYS B 1 10 ? -30.920 38.894 56.257 1.00 44.28 29 LYS B O 1
ATOM 3499 N N . LEU B 1 11 ? -29.889 40.619 57.300 1.00 42.79 30 LEU B N 1
ATOM 3500 C CA . LEU B 1 11 ? -29.680 41.440 56.104 1.00 41.53 30 LEU B CA 1
ATOM 3501 C C . LEU B 1 11 ? -28.552 40.880 55.224 1.00 40.61 30 LEU B C 1
ATOM 3502 O O . LEU B 1 11 ? -27.723 40.112 55.720 1.00 41.64 30 LEU B O 1
ATOM 3507 N N . PRO B 1 12 ? -28.527 41.238 53.914 1.00 39.68 31 PRO B N 1
ATOM 3508 C CA . PRO B 1 12 ? -27.371 40.888 53.068 1.00 39.01 31 PRO B CA 1
ATOM 3509 C C . PRO B 1 12 ? -26.066 41.499 53.607 1.00 39.22 31 PRO B C 1
ATOM 3510 O O . PRO B 1 12 ? -26.106 42.621 54.127 1.00 40.07 31 PRO B O 1
ATOM 3514 N N . PRO B 1 13 ? -24.922 40.773 53.492 1.00 38.87 32 PRO B N 1
ATOM 3515 C CA . PRO B 1 13 ? -23.636 41.222 54.064 1.00 38.64 32 PRO B CA 1
ATOM 3516 C C . PRO B 1 13 ? -23.206 42.617 53.603 1.00 38.92 32 PRO B C 1
ATOM 3517 O O . PRO B 1 13 ? -23.388 42.963 52.434 1.00 38.59 32 PRO B O 1
ATOM 3521 N N . LEU B 1 14 ? -22.659 43.404 54.530 1.00 39.10 33 LEU B N 1
ATOM 3522 C CA . LEU B 1 14 ? -22.241 44.773 54.244 1.00 39.15 33 LEU B CA 1
ATOM 3523 C C . LEU B 1 14 ? -20.797 44.822 53.753 1.00 40.19 33 LEU B C 1
ATOM 3524 O O . LEU B 1 14 ? -19.863 44.451 54.479 1.00 40.95 33 LEU B O 1
ATOM 3529 N N . ALA B 1 15 ? -20.629 45.273 52.512 1.00 40.11 34 ALA B N 1
ATOM 3530 C CA . ALA B 1 15 ? -19.317 45.593 51.970 1.00 40.70 34 ALA B CA 1
ATOM 3531 C C . ALA B 1 15 ? -18.853 46.916 52.587 1.00 41.53 34 ALA B C 1
ATOM 3532 O O . ALA B 1 15 ? -19.621 47.883 52.602 1.00 41.77 34 ALA B O 1
ATOM 3534 N N . PRO B 1 16 ? -17.607 46.961 53.111 1.00 42.82 35 PRO B N 1
ATOM 3535 C CA . PRO B 1 16 ? -17.146 48.163 53.811 1.00 43.64 35 PRO B CA 1
ATOM 3536 C C . PRO B 1 16 ? -16.752 49.296 52.861 1.00 44.62 35 PRO B C 1
ATOM 3537 O O . PRO B 1 16 ? -16.550 49.066 51.665 1.00 44.19 35 PRO B O 1
ATOM 3541 N N . GLY B 1 17 ? -16.654 50.505 53.408 1.00 46.25 36 GLY B N 1
ATOM 3542 C CA . GLY B 1 17 ? -16.279 51.687 52.645 1.00 48.15 36 GLY B CA 1
ATOM 3543 C C . GLY B 1 17 ? -17.456 52.387 51.997 1.00 50.85 36 GLY B C 1
ATOM 3544 O O . GLY B 1 17 ? -18.530 51.797 51.805 1.00 51.14 36 GLY B O 1
ATOM 3545 N N . PHE B 1 18 ? -17.239 53.658 51.673 1.00 52.56 37 PHE B N 1
ATOM 3546 C CA . PHE B 1 18 ? -18.195 54.482 50.937 1.00 55.39 37 PHE B CA 1
ATOM 3547 C C . PHE B 1 18 ? -17.535 54.975 49.636 1.00 56.74 37 PHE B C 1
ATOM 3548 O O . PHE B 1 18 ? -16.475 54.463 49.255 1.00 55.26 37 PHE B O 1
ATOM 3556 N N . LEU B 1 19 ? -18.166 55.946 48.966 1.00 58.62 38 LEU B N 1
ATOM 3557 C CA . LEU B 1 19 ? -17.693 56.534 47.692 1.00 60.09 38 LEU B CA 1
ATOM 3558 C C . LEU B 1 19 ? -17.310 55.518 46.590 1.00 58.51 38 LEU B C 1
ATOM 3559 O O . LEU B 1 19 ? -16.331 55.707 45.856 1.00 57.36 38 LEU B O 1
ATOM 3564 N N . HIS B 1 20 ? -18.108 54.454 46.478 1.00 56.87 39 HIS B N 1
ATOM 3565 C CA . HIS B 1 20 ? -17.920 53.429 45.443 1.00 55.63 39 HIS B CA 1
ATOM 3566 C C . HIS B 1 20 ? -18.327 53.926 44.052 1.00 56.24 39 HIS B C 1
ATOM 3567 O O . HIS B 1 20 ? -17.954 53.318 43.048 1.00 56.28 39 HIS B O 1
ATOM 3574 N N . LEU B 1 21 ? -19.096 55.019 44.006 1.00 55.88 40 LEU B N 1
ATOM 3575 C CA . LEU B 1 21 ? -19.489 55.680 42.753 1.00 55.29 40 LEU B CA 1
ATOM 3576 C C . LEU B 1 21 ? -18.304 56.120 41.899 1.00 53.92 40 LEU B C 1
ATOM 3577 O O . LEU B 1 21 ? -18.379 56.090 40.665 1.00 53.89 40 LEU B O 1
ATOM 3582 N N . LEU B 1 22 ? -17.224 56.532 42.565 1.00 50.98 41 LEU B N 1
ATOM 3583 C CA . LEU B 1 22 ? -16.028 57.042 41.902 1.00 49.47 41 LEU B CA 1
ATOM 3584 C C . LEU B 1 22 ? -15.252 55.945 41.168 1.00 48.07 41 LEU B C 1
ATOM 3585 O O . LEU B 1 22 ? -14.387 56.246 40.339 1.00 47.06 41 LEU B O 1
ATOM 3590 N N . GLN B 1 23 ? -15.576 54.687 41.474 1.00 47.62 42 GLN B N 1
ATOM 3591 C CA . GLN B 1 23 ? -14.982 53.526 40.813 1.00 48.25 42 GLN B CA 1
ATOM 3592 C C . GLN B 1 23 ? -15.251 53.527 39.310 1.00 48.76 42 GLN B C 1
ATOM 3593 O O . GLN B 1 23 ? -16.411 53.605 38.890 1.00 50.08 42 GLN B O 1
ATOM 3599 N N . PRO B 1 24 ? -14.174 53.474 38.498 1.00 48.56 43 PRO B N 1
ATOM 3600 C CA . PRO B 1 24 ? -14.338 53.204 37.069 1.00 48.27 43 PRO B CA 1
ATOM 3601 C C . PRO B 1 24 ? -14.764 51.749 36.845 1.00 47.67 43 PRO B C 1
ATOM 3602 O O . PRO B 1 24 ? -14.381 50.869 37.629 1.00 47.61 43 PRO B O 1
ATOM 3606 N N . ASP B 1 25 ? -15.539 51.519 35.782 1.00 46.99 44 ASP B N 1
ATOM 3607 C CA . ASP B 1 25 ? -16.226 50.246 35.519 1.00 46.53 44 ASP B CA 1
ATOM 3608 C C . ASP B 1 25 ? -17.014 49.805 36.753 1.00 44.76 44 ASP B C 1
ATOM 3609 O O . ASP B 1 25 ? -16.732 48.755 37.350 1.00 43.62 44 ASP B O 1
ATOM 3614 N N . LEU B 1 26 ? -17.980 50.645 37.136 1.00 42.65 45 LEU B N 1
ATOM 3615 C CA . LEU B 1 26 ? -18.857 50.393 38.284 1.00 41.18 45 LEU B CA 1
ATOM 3616 C C . LEU B 1 26 ? -19.565 49.024 38.214 1.00 41.21 45 LEU B C 1
ATOM 3617 O O . LEU B 1 26 ? -19.538 48.301 39.209 1.00 41.58 45 LEU B O 1
ATOM 3622 N N . PRO B 1 27 ? -20.170 48.650 37.050 1.00 40.58 46 PRO B N 1
ATOM 3623 C CA . PRO B 1 27 ? -20.772 47.304 36.978 1.00 40.64 46 PRO B CA 1
ATOM 3624 C C . PRO B 1 27 ? -19.777 46.149 37.153 1.00 40.95 46 PRO B C 1
ATOM 3625 O O . PRO B 1 27 ? -20.149 45.098 37.681 1.00 41.54 46 PRO B O 1
ATOM 3629 N N . ILE B 1 28 ? -18.533 46.356 36.721 1.00 41.09 47 ILE B N 1
ATOM 3630 C CA . ILE B 1 28 ? -17.484 45.331 36.775 1.00 41.01 47 ILE B CA 1
ATOM 3631 C C . ILE B 1 28 ? -16.860 45.254 38.179 1.00 40.88 47 ILE B C 1
ATOM 3632 O O . ILE B 1 28 ? -16.605 44.158 38.688 1.00 40.61 47 ILE B O 1
ATOM 3637 N N . TYR B 1 29 ? -16.642 46.415 38.798 1.00 41.67 48 TYR B N 1
ATOM 3638 C CA . TYR B 1 29 ? -16.201 46.511 40.198 1.00 42.25 48 TYR B CA 1
ATOM 3639 C C . TYR B 1 29 ? -17.153 45.783 41.159 1.00 42.70 48 TYR B C 1
ATOM 3640 O O . TYR B 1 29 ? -16.703 45.074 42.067 1.00 43.02 48 TYR B O 1
ATOM 3649 N N . LEU B 1 30 ? -18.458 45.976 40.949 1.00 42.76 49 LEU B N 1
ATOM 3650 C CA . LEU B 1 30 ? -19.505 45.365 41.773 1.00 42.48 49 LEU B CA 1
ATOM 3651 C C . LEU B 1 30 ? -19.569 43.841 41.620 1.00 43.78 49 LEU B C 1
ATOM 3652 O O . LEU B 1 30 ? -19.874 43.130 42.584 1.00 43.79 49 LEU B O 1
ATOM 3657 N N . LEU B 1 31 ? -19.278 43.354 40.412 1.00 44.99 50 LEU B N 1
ATOM 3658 C CA . LEU B 1 31 ? -19.149 41.916 40.144 1.00 45.92 50 LEU B CA 1
ATOM 3659 C C . LEU B 1 31 ? -17.968 41.294 40.899 1.00 46.25 50 LEU B C 1
ATOM 3660 O O . LEU B 1 31 ? -18.072 40.169 41.390 1.00 46.81 50 LEU B O 1
ATOM 3665 N N . GLY B 1 32 ? -16.861 42.035 40.990 1.00 46.53 51 GLY B N 1
ATOM 3666 C CA . GLY B 1 32 ? -15.668 41.608 41.731 1.00 46.65 51 GLY B CA 1
ATOM 3667 C C . GLY B 1 32 ? -15.908 41.360 43.211 1.00 46.68 51 GLY B C 1
ATOM 3668 O O . GLY B 1 32 ? -15.226 40.536 43.824 1.00 46.42 51 GLY B O 1
ATOM 3669 N N . LEU B 1 33 ? -16.886 42.070 43.774 1.00 47.25 52 LEU B N 1
ATOM 3670 C CA . LEU B 1 33 ? -17.257 41.949 45.186 1.00 47.26 52 LEU B CA 1
ATOM 3671 C C . LEU B 1 33 ? -18.004 40.660 45.512 1.00 47.50 52 LEU B C 1
ATOM 3672 O O . LEU B 1 33 ? -18.044 40.256 46.679 1.00 47.94 52 LEU B O 1
ATOM 3677 N N . THR B 1 34 ? -18.586 40.022 44.490 1.00 47.62 53 THR B N 1
ATOM 3678 C CA . THR B 1 34 ? -19.323 38.755 44.656 1.00 47.40 53 THR B CA 1
ATOM 3679 C C . THR B 1 34 ? -18.404 37.589 45.029 1.00 49.50 53 THR B C 1
ATOM 3680 O O . THR B 1 34 ? -18.858 36.593 45.608 1.00 49.71 53 THR B O 1
ATOM 3684 N N . GLN B 1 35 ? -17.121 37.731 44.689 1.00 51.43 54 GLN B N 1
ATOM 3685 C CA . GLN B 1 35 ? -16.069 36.794 45.075 1.00 54.24 54 GLN B CA 1
ATOM 3686 C C . GLN B 1 35 ? -15.995 36.663 46.600 1.00 55.39 54 GLN B C 1
ATOM 3687 O O . GLN B 1 35 ? -15.927 35.546 47.125 1.00 57.62 54 GLN B O 1
ATOM 3693 N N . LYS B 1 36 ? -16.047 37.804 47.292 1.00 54.39 55 LYS B N 1
ATOM 3694 C CA . LYS B 1 36 ? -16.049 37.857 48.758 1.00 53.03 55 LYS B CA 1
ATOM 3695 C C . LYS B 1 36 ? -17.442 37.802 49.398 1.00 50.03 55 LYS B C 1
ATOM 3696 O O . LYS B 1 36 ? -17.608 37.169 50.440 1.00 50.11 55 LYS B O 1
ATOM 3702 N N . PHE B 1 37 ? -18.429 38.451 48.775 1.00 46.22 56 PHE B N 1
ATOM 3703 C CA . PHE B 1 37 ? -19.718 38.735 49.436 1.00 43.38 56 PHE B CA 1
ATOM 3704 C C . PHE B 1 37 ? -20.965 38.047 48.865 1.00 41.86 56 PHE B C 1
ATOM 3705 O O . PHE B 1 37 ? -22.072 38.234 49.382 1.00 40.57 56 PHE B O 1
ATOM 3713 N N . GLY B 1 38 ? -20.784 37.249 47.817 1.00 41.41 57 GLY B N 1
ATOM 3714 C CA . GLY B 1 38 ? -21.900 36.580 47.146 1.00 40.10 57 GLY B CA 1
ATOM 3715 C C . GLY B 1 38 ? -22.634 37.502 46.182 1.00 39.71 57 GLY B C 1
ATOM 3716 O O . GLY B 1 38 ? -22.296 38.688 46.082 1.00 39.52 57 GLY B O 1
ATOM 3717 N N . PRO B 1 39 ? -23.664 36.978 45.483 1.00 39.08 58 PRO B N 1
ATOM 3718 C CA . PRO B 1 39 ? -24.340 37.753 44.436 1.00 38.52 58 PRO B CA 1
ATOM 3719 C C . PRO B 1 39 ? -25.240 38.881 44.973 1.00 37.85 58 PRO B C 1
ATOM 3720 O O . PRO B 1 39 ? -25.625 39.777 44.212 1.00 38.79 58 PRO B O 1
ATOM 3724 N N . ILE B 1 40 ? -25.559 38.824 46.266 1.00 35.95 59 ILE B N 1
ATOM 3725 C CA . ILE B 1 40 ? -26.388 39.823 46.944 1.00 35.20 59 ILE B CA 1
ATOM 3726 C C . ILE B 1 40 ? -25.677 40.331 48.206 1.00 35.12 59 ILE B C 1
ATOM 3727 O O . ILE B 1 40 ? -25.354 39.550 49.107 1.00 34.90 59 ILE B O 1
ATOM 3732 N N . TYR B 1 41 ? -25.429 41.640 48.242 1.00 35.10 60 TYR B N 1
ATOM 3733 C CA . TYR B 1 41 ? -24.751 42.307 49.362 1.00 35.74 60 TYR B CA 1
ATOM 3734 C C . TYR B 1 41 ? -25.179 43.778 49.479 1.00 37.07 60 TYR B C 1
ATOM 3735 O O . TYR B 1 41 ? -25.745 44.345 48.541 1.00 36.70 60 TYR B O 1
ATOM 3744 N N . ARG B 1 42 ? -24.887 44.384 50.630 1.00 38.44 61 ARG B N 1
ATOM 3745 C CA . ARG B 1 42 ? -25.120 45.809 50.860 1.00 39.27 61 ARG B CA 1
ATOM 3746 C C . ARG B 1 42 ? -23.826 46.596 50.701 1.00 40.53 61 ARG B C 1
ATOM 3747 O O . ARG B 1 42 ? -22.747 46.085 51.011 1.00 41.20 61 ARG B O 1
ATOM 3755 N N . LEU B 1 43 ? -23.943 47.828 50.205 1.00 41.97 62 LEU B N 1
ATOM 3756 C CA . LEU B 1 43 ? -22.835 48.798 50.196 1.00 43.80 62 LEU B CA 1
ATOM 3757 C C . LEU B 1 43 ? -23.333 50.243 50.078 1.00 45.48 62 LEU B C 1
ATOM 3758 O O . LEU B 1 43 ? -24.481 50.487 49.691 1.00 45.24 62 LEU B O 1
ATOM 3763 N N . HIS B 1 44 ? -22.456 51.186 50.416 1.00 48.25 63 HIS B N 1
ATOM 3764 C CA . HIS B 1 44 ? -22.758 52.609 50.331 1.00 51.80 63 HIS B CA 1
ATOM 3765 C C . HIS B 1 44 ? -22.388 53.184 48.962 1.00 54.32 63 HIS B C 1
ATOM 3766 O O . HIS B 1 44 ? -21.254 53.631 48.749 1.00 55.17 63 HIS B O 1
ATOM 3773 N N . LEU B 1 45 ? -23.342 53.141 48.029 1.00 58.08 64 LEU B N 1
ATOM 3774 C CA . LEU B 1 45 ? -23.234 53.889 46.774 1.00 60.65 64 LEU B CA 1
ATOM 3775 C C . LEU B 1 45 ? -23.436 55.356 47.125 1.00 63.58 64 LEU B C 1
ATOM 3776 O O . LEU B 1 45 ? -24.529 55.763 47.542 1.00 65.28 64 LEU B O 1
ATOM 3781 N N . GLY B 1 46 ? -22.365 56.133 46.984 1.00 65.41 65 GLY B N 1
ATOM 3782 C CA . GLY B 1 46 ? -22.339 57.509 47.457 1.00 65.89 65 GLY B CA 1
ATOM 3783 C C . GLY B 1 46 ? -22.242 57.552 48.967 1.00 66.65 65 GLY B C 1
ATOM 3784 O O . GLY B 1 46 ? -21.160 57.354 49.528 1.00 68.71 65 GLY B O 1
ATOM 3785 N N . LEU B 1 47 ? -23.379 57.800 49.617 1.00 66.01 66 LEU B N 1
ATOM 3786 C CA . LEU B 1 47 ? -23.433 58.052 51.064 1.00 66.96 66 LEU B CA 1
ATOM 3787 C C . LEU B 1 47 ? -24.572 57.306 51.781 1.00 66.30 66 LEU B C 1
ATOM 3788 O O . LEU B 1 47 ? -24.788 57.493 52.984 1.00 67.56 66 LEU B O 1
ATOM 3793 N N . GLN B 1 48 ? -25.264 56.442 51.039 1.00 65.70 67 GLN B N 1
ATOM 3794 C CA . GLN B 1 48 ? -26.477 55.764 51.502 1.00 64.85 67 GLN B CA 1
ATOM 3795 C C . GLN B 1 48 ? -26.409 54.248 51.260 1.00 62.95 67 GLN B C 1
ATOM 3796 O O . GLN B 1 48 ? -25.897 53.800 50.229 1.00 62.75 67 GLN B O 1
ATOM 3802 N N . ASP B 1 49 ? -26.939 53.482 52.218 1.00 60.60 68 ASP B N 1
ATOM 3803 C CA . ASP B 1 49 ? -26.975 52.015 52.176 1.00 57.97 68 ASP B CA 1
ATOM 3804 C C . ASP B 1 49 ? -27.951 51.493 51.118 1.00 55.14 68 ASP B C 1
ATOM 3805 O O . ASP B 1 49 ? -29.131 51.852 51.123 1.00 55.49 68 ASP B O 1
ATOM 3810 N N . VAL B 1 50 ? -27.438 50.642 50.226 1.00 52.01 69 VAL B N 1
ATOM 3811 C CA . VAL B 1 50 ? -28.179 50.078 49.081 1.00 49.24 69 VAL B CA 1
ATOM 3812 C C . VAL B 1 50 ? -27.739 48.619 48.887 1.00 46.69 69 VAL B C 1
ATOM 3813 O O . VAL B 1 50 ? -26.563 48.303 49.094 1.00 48.22 69 VAL B O 1
ATOM 3817 N N . VAL B 1 51 ? -28.668 47.736 48.503 1.00 42.88 70 VAL B N 1
ATOM 3818 C CA . VAL B 1 51 ? -28.306 46.355 48.117 1.00 40.05 70 VAL B CA 1
ATOM 3819 C C . VAL B 1 51 ? -28.172 46.206 46.588 1.00 39.22 70 VAL B C 1
ATOM 3820 O O . VAL B 1 51 ? -28.907 46.841 45.822 1.00 40.16 70 VAL B O 1
ATOM 3824 N N . VAL B 1 52 ? -27.215 45.381 46.163 1.00 37.85 71 VAL B N 1
ATOM 3825 C CA . VAL B 1 52 ? -26.929 45.144 44.739 1.00 35.85 71 VAL B CA 1
ATOM 3826 C C . VAL B 1 52 ? -27.080 43.655 44.420 1.00 35.10 71 VAL B C 1
ATOM 3827 O O . VAL B 1 52 ? -26.592 42.797 45.165 1.00 36.05 71 VAL B O 1
ATOM 3831 N N . LEU B 1 53 ? -27.774 43.368 43.322 1.00 33.50 72 LEU B N 1
ATOM 3832 C CA . LEU B 1 53 ? -27.936 42.006 42.820 1.00 32.25 72 LEU B CA 1
ATOM 3833 C C . LEU B 1 53 ? -27.058 41.824 41.589 1.00 32.08 72 LEU B C 1
ATOM 3834 O O . LEU B 1 53 ? -27.141 42.605 40.633 1.00 32.14 72 LEU B O 1
ATOM 3839 N N . ASN B 1 54 ? -26.218 40.793 41.615 1.00 31.52 73 ASN B N 1
ATOM 3840 C CA . ASN B 1 54 ? -25.215 40.598 40.565 1.00 31.35 73 ASN B CA 1
ATOM 3841 C C . ASN B 1 54 ? -25.347 39.284 39.786 1.00 31.34 73 ASN B C 1
ATOM 3842 O O . ASN B 1 54 ? -24.445 38.912 39.024 1.00 31.52 73 ASN B O 1
ATOM 3847 N N . SER B 1 55 ? -26.470 38.592 39.973 1.00 31.23 74 SER B N 1
ATOM 3848 C CA . SER B 1 55 ? -26.738 37.346 39.258 1.00 31.50 74 SER B CA 1
ATOM 3849 C C . SER B 1 55 ? -28.145 37.295 38.665 1.00 31.84 74 SER B C 1
ATOM 3850 O O . SER B 1 55 ? -29.069 37.938 39.175 1.00 31.49 74 SER B O 1
ATOM 3853 N N . LYS B 1 56 ? -28.279 36.524 37.581 1.00 32.32 75 LYS B N 1
ATOM 3854 C CA . LYS B 1 56 ? -29.562 36.227 36.935 1.00 32.11 75 LYS B CA 1
ATOM 3855 C C . LYS B 1 56 ? -30.535 35.565 37.915 1.00 32.59 75 LYS B C 1
ATOM 3856 O O . LYS B 1 56 ? -31.722 35.882 37.916 1.00 32.81 75 LYS B O 1
ATOM 3862 N N . ARG B 1 57 ? -30.019 34.661 38.748 1.00 33.96 76 ARG B N 1
ATOM 3863 C CA . ARG B 1 57 ? -30.806 33.999 39.795 1.00 35.00 76 ARG B CA 1
ATOM 3864 C C . ARG B 1 57 ? -31.456 34.995 40.761 1.00 34.26 76 ARG B C 1
ATOM 3865 O O . ARG B 1 57 ? -32.673 34.963 40.942 1.00 34.50 76 ARG B O 1
ATOM 3873 N N . THR B 1 58 ? -30.643 35.878 41.346 1.00 33.34 77 THR B N 1
ATOM 3874 C CA . THR B 1 58 ? -31.109 36.887 42.314 1.00 33.03 77 THR B CA 1
ATOM 3875 C C . THR B 1 58 ? -32.037 37.956 41.709 1.00 32.67 77 THR B C 1
ATOM 3876 O O . THR B 1 58 ? -33.047 38.316 42.325 1.00 32.47 77 THR B O 1
ATOM 3880 N N . ILE B 1 59 ? -31.687 38.447 40.515 1.00 32.02 78 ILE B N 1
ATOM 3881 C CA . ILE B 1 59 ? -32.469 39.468 39.799 1.00 31.47 78 ILE B CA 1
ATOM 3882 C C . ILE B 1 59 ? -33.864 38.940 39.426 1.00 32.19 78 ILE B C 1
ATOM 3883 O O . ILE B 1 59 ? -34.866 39.614 39.678 1.00 31.84 78 ILE B O 1
ATOM 3888 N N . GLU B 1 60 ? -33.916 37.731 38.860 1.00 33.12 79 GLU B N 1
ATOM 3889 C CA . GLU B 1 60 ? -35.185 37.068 38.524 1.00 33.97 79 GLU B CA 1
ATOM 3890 C C . GLU B 1 60 ? -36.016 36.710 39.750 1.00 34.18 79 GLU B C 1
ATOM 3891 O O . GLU B 1 60 ? -37.243 36.765 39.698 1.00 34.28 79 GLU B O 1
ATOM 3897 N N . GLU B 1 61 ? -35.344 36.340 40.842 1.00 35.23 80 GLU B N 1
ATOM 3898 C CA . GLU B 1 61 ? -36.005 36.078 42.127 1.00 35.87 80 GLU B CA 1
ATOM 3899 C C . GLU B 1 61 ? -36.679 37.344 42.662 1.00 35.04 80 GLU B C 1
ATOM 3900 O O . GLU B 1 61 ? -37.802 37.289 43.169 1.00 34.89 80 GLU B O 1
ATOM 3906 N N . ALA B 1 62 ? -35.981 38.471 42.533 1.00 34.79 81 ALA B N 1
ATOM 3907 C CA . ALA B 1 62 ? -36.481 39.767 42.973 1.00 34.68 81 ALA B CA 1
ATOM 3908 C C . ALA B 1 62 ? -37.565 40.327 42.045 1.00 34.88 81 ALA B C 1
ATOM 3909 O O . ALA B 1 62 ? -38.619 40.752 42.519 1.00 35.01 81 ALA B O 1
ATOM 3911 N N . MET B 1 63 ? -37.314 40.305 40.735 1.00 35.14 82 MET B N 1
ATOM 3912 C CA . MET B 1 63 ? -38.190 40.982 39.770 1.00 35.67 82 MET B CA 1
ATOM 3913 C C . MET B 1 63 ? -39.308 40.108 39.203 1.00 35.81 82 MET B C 1
ATOM 3914 O O . MET B 1 63 ? -40.424 40.596 39.011 1.00 36.62 82 MET B O 1
ATOM 3919 N N . VAL B 1 64 ? -39.013 38.834 38.934 1.00 35.43 83 VAL B N 1
ATOM 3920 C CA . VAL B 1 64 ? -40.004 37.917 38.349 1.00 35.48 83 VAL B CA 1
ATOM 3921 C C . VAL B 1 64 ? -40.807 37.196 39.438 1.00 36.43 83 VAL B C 1
ATOM 3922 O O . VAL B 1 64 ? -42.032 37.347 39.496 1.00 36.99 83 VAL B O 1
ATOM 3926 N N . LYS B 1 65 ? -40.121 36.434 40.295 1.00 36.92 84 LYS B N 1
ATOM 3927 C CA . LYS B 1 65 ? -40.776 35.607 41.316 1.00 38.00 84 LYS B CA 1
ATOM 3928 C C . LYS B 1 65 ? -41.588 36.425 42.328 1.00 37.88 84 LYS B C 1
ATOM 3929 O O . LYS B 1 65 ? -42.766 36.136 42.555 1.00 38.26 84 LYS B O 1
ATOM 3935 N N . LYS B 1 66 ? -40.962 37.448 42.908 1.00 37.35 85 LYS B N 1
ATOM 3936 C CA . LYS B 1 66 ? -41.608 38.298 43.919 1.00 37.20 85 LYS B CA 1
ATOM 3937 C C . LYS B 1 66 ? -42.108 39.634 43.333 1.00 36.51 85 LYS B C 1
ATOM 3938 O O . LYS B 1 66 ? -41.898 40.698 43.922 1.00 37.39 85 LYS B O 1
ATOM 3944 N N . TRP B 1 67 ? -42.795 39.534 42.189 1.00 35.15 86 TRP B N 1
ATOM 3945 C CA . TRP B 1 67 ? -43.269 40.653 41.340 1.00 34.01 86 TRP B CA 1
ATOM 3946 C C . TRP B 1 67 ? -43.464 42.036 41.980 1.00 33.54 86 TRP B C 1
ATOM 3947 O O . TRP B 1 67 ? -42.779 42.992 41.611 1.00 33.34 86 TRP B O 1
ATOM 3958 N N . ALA B 1 68 ? -44.403 42.132 42.918 1.00 33.44 87 ALA B N 1
ATOM 3959 C CA . ALA B 1 68 ? -44.806 43.413 43.502 1.00 32.83 87 ALA B CA 1
ATOM 3960 C C . ALA B 1 68 ? -43.791 43.986 44.494 1.00 32.67 87 ALA B C 1
ATOM 3961 O O . ALA B 1 68 ? -43.713 45.209 44.669 1.00 32.13 87 ALA B O 1
ATOM 3963 N N . ASP B 1 69 ? -43.010 43.098 45.110 1.00 32.69 88 ASP B N 1
ATOM 3964 C CA . ASP B 1 69 ? -42.136 43.435 46.244 1.00 33.45 88 ASP B CA 1
ATOM 3965 C C . ASP B 1 69 ? -40.999 44.413 45.945 1.00 33.62 88 ASP B C 1
ATOM 3966 O O . ASP B 1 69 ? -40.597 45.172 46.830 1.00 34.41 88 ASP B O 1
ATOM 3971 N N . PHE B 1 70 ? -40.489 44.402 44.714 1.00 33.26 89 PHE B N 1
ATOM 3972 C CA . PHE B 1 70 ? -39.339 45.239 44.344 1.00 33.32 89 PHE B CA 1
ATOM 3973 C C . PHE B 1 70 ? -39.592 46.074 43.081 1.00 33.24 89 PHE B C 1
ATOM 3974 O O . PHE B 1 70 ? -38.650 46.471 42.386 1.00 33.68 89 PHE B O 1
ATOM 3982 N N . ALA B 1 71 ? -40.867 46.358 42.816 1.00 32.54 90 ALA B N 1
ATOM 3983 C CA . ALA B 1 71 ? -41.301 47.041 41.596 1.00 31.85 90 ALA B CA 1
ATOM 3984 C C . ALA B 1 71 ? -41.442 48.568 41.737 1.00 31.78 90 ALA B C 1
ATOM 3985 O O . ALA B 1 71 ? -41.985 49.234 40.849 1.00 32.04 90 ALA B O 1
ATOM 3987 N N . GLY B 1 72 ? -40.937 49.118 42.839 1.00 31.31 91 GLY B N 1
ATOM 3988 C CA . GLY B 1 72 ? -41.028 50.555 43.098 1.00 31.70 91 GLY B CA 1
ATOM 3989 C C . GLY B 1 72 ? -39.846 51.375 42.603 1.00 31.74 91 GLY B C 1
ATOM 3990 O O . GLY B 1 72 ? -38.894 50.831 42.030 1.00 32.25 91 GLY B O 1
ATOM 3991 N N . ARG B 1 73 ? -39.921 52.689 42.818 1.00 31.08 92 ARG B N 1
ATOM 3992 C CA . ARG B 1 73 ? -38.833 53.613 42.486 1.00 31.20 92 ARG B CA 1
ATOM 3993 C C . ARG B 1 73 ? -38.519 54.557 43.653 1.00 32.31 92 ARG B C 1
ATOM 3994 O O . ARG B 1 73 ? -39.435 54.976 44.371 1.00 32.96 92 ARG B O 1
ATOM 4002 N N . PRO B 1 74 ? -37.226 54.898 43.846 1.00 32.84 93 PRO B N 1
ATOM 4003 C CA . PRO B 1 74 ? -36.891 55.991 44.771 1.00 33.03 93 PRO B CA 1
ATOM 4004 C C . PRO B 1 74 ? -37.264 57.362 44.195 1.00 33.72 93 PRO B C 1
ATOM 4005 O O . PRO B 1 74 ? -37.499 57.487 42.987 1.00 33.76 93 PRO B O 1
ATOM 4009 N N . GLU B 1 75 ? -37.315 58.377 45.055 1.00 34.77 94 GLU B N 1
ATOM 4010 C CA . GLU B 1 75 ? -37.598 59.740 44.613 1.00 35.95 94 GLU B CA 1
ATOM 4011 C C . GLU B 1 75 ? -36.498 60.732 45.046 1.00 37.31 94 GLU B C 1
ATOM 4012 O O . GLU B 1 75 ? -36.703 61.531 45.973 1.00 38.34 94 GLU B O 1
ATOM 4018 N N . PRO B 1 76 ? -35.315 60.678 44.385 1.00 38.05 95 PRO B N 1
ATOM 4019 C CA . PRO B 1 76 ? -34.324 61.724 44.625 1.00 38.05 95 PRO B CA 1
ATOM 4020 C C . PRO B 1 76 ? -34.712 62.989 43.864 1.00 38.78 95 PRO B C 1
ATOM 4021 O O . PRO B 1 76 ? -35.561 62.921 42.968 1.00 40.12 95 PRO B O 1
ATOM 4025 N N . LEU B 1 77 ? -34.093 64.122 44.206 1.00 38.97 96 LEU B N 1
ATOM 4026 C CA . LEU B 1 77 ? -34.485 65.434 43.657 1.00 38.10 96 LEU B CA 1
ATOM 4027 C C . LEU B 1 77 ? -34.547 65.532 42.123 1.00 37.80 96 LEU B C 1
ATOM 4028 O O . LEU B 1 77 ? -35.437 66.206 41.597 1.00 37.53 96 LEU B O 1
ATOM 4033 N N . THR B 1 78 ? -33.629 64.858 41.422 1.00 37.31 97 THR B N 1
ATOM 4034 C CA . THR B 1 78 ? -33.590 64.895 39.946 1.00 37.44 97 THR B CA 1
ATOM 4035 C C . THR B 1 78 ? -34.840 64.305 39.299 1.00 37.39 97 THR B C 1
ATOM 4036 O O . THR B 1 78 ? -35.258 64.762 38.233 1.00 37.88 97 THR B O 1
ATOM 4040 N N . TYR B 1 79 ? -35.417 63.292 39.948 1.00 37.29 98 TYR B N 1
ATOM 4041 C CA . TYR B 1 79 ? -36.685 62.681 39.530 1.00 37.45 98 TYR B CA 1
ATOM 4042 C C . TYR B 1 79 ? -37.832 63.683 39.696 1.00 38.39 98 TYR B C 1
ATOM 4043 O O . TYR B 1 79 ? -38.726 63.759 38.849 1.00 38.70 98 TYR B O 1
ATOM 4052 N N . LYS B 1 80 ? -37.784 64.448 40.789 1.00 38.63 99 LYS B N 1
ATOM 4053 C CA . LYS B 1 80 ? -38.737 65.522 41.059 1.00 39.09 99 LYS B CA 1
ATOM 4054 C C . LYS B 1 80 ? -38.570 66.699 40.092 1.00 40.12 99 LYS B C 1
ATOM 4055 O O . LYS B 1 80 ? -39.567 67.264 39.635 1.00 41.49 99 LYS B O 1
ATOM 4061 N N . LEU B 1 81 ? -37.321 67.048 39.774 1.00 40.03 100 LEU B N 1
ATOM 4062 C CA . LEU B 1 81 ? -37.012 68.179 38.883 1.00 40.05 100 LEU B CA 1
ATOM 4063 C C . LEU B 1 81 ? -37.419 67.970 37.422 1.00 40.38 100 LEU B C 1
ATOM 4064 O O . LEU B 1 81 ? -37.699 68.942 36.711 1.00 40.73 100 LEU B O 1
ATOM 4069 N N . VAL B 1 82 ? -37.447 66.714 36.982 1.00 39.78 101 VAL B N 1
ATOM 4070 C CA . VAL B 1 82 ? -37.863 66.386 35.612 1.00 39.56 101 VAL B CA 1
ATOM 4071 C C . VAL B 1 82 ? -39.376 66.149 35.505 1.00 39.88 101 VAL B C 1
ATOM 4072 O O . VAL B 1 82 ? -39.899 65.957 34.408 1.00 39.37 101 VAL B O 1
ATOM 4076 N N . SER B 1 83 ? -40.068 66.191 36.645 1.00 41.10 102 SER B N 1
ATOM 4077 C CA . SER B 1 83 ? -41.465 65.764 36.747 1.00 42.13 102 SER B CA 1
ATOM 4078 C C . SER B 1 83 ? -42.293 66.611 37.738 1.00 42.27 102 SER B C 1
ATOM 4079 O O . SER B 1 83 ? -43.156 66.094 38.456 1.00 43.06 102 SER B O 1
ATOM 4082 N N . ARG B 1 84 ? -42.039 67.922 37.740 1.00 42.25 103 ARG B N 1
ATOM 4083 C CA . ARG B 1 84 ? -42.722 68.874 38.634 1.00 41.21 103 ARG B CA 1
ATOM 4084 C C . ARG B 1 84 ? -44.225 68.984 38.400 1.00 41.53 103 ARG B C 1
ATOM 4085 O O . ARG B 1 84 ? -44.989 69.147 39.353 1.00 41.08 103 ARG B O 1
ATOM 4093 N N . ASN B 1 85 ? -44.632 68.898 37.133 1.00 43.55 104 ASN B N 1
ATOM 4094 C CA . ASN B 1 85 ? -46.031 69.067 36.728 1.00 44.87 104 ASN B CA 1
ATOM 4095 C C . ASN B 1 85 ? -46.833 67.767 36.722 1.00 44.93 104 ASN B C 1
ATOM 4096 O O . ASN B 1 85 ? -47.940 67.716 37.260 1.00 44.96 104 ASN B O 1
ATOM 4101 N N . TYR B 1 86 ? -46.264 66.729 36.108 1.00 45.03 105 TYR B N 1
ATOM 4102 C CA . TYR B 1 86 ? -46.963 65.468 35.872 1.00 44.41 105 TYR B CA 1
ATOM 4103 C C . TYR B 1 86 ? -46.121 64.265 36.312 1.00 42.39 105 TYR B C 1
ATOM 4104 O O . TYR B 1 86 ? -44.887 64.343 36.285 1.00 41.79 105 TYR B O 1
ATOM 4113 N N . PRO B 1 87 ? -46.779 63.151 36.719 1.00 40.71 106 PRO B N 1
ATOM 4114 C CA . PRO B 1 87 ? -46.034 61.947 37.110 1.00 39.37 106 PRO B CA 1
ATOM 4115 C C . PRO B 1 87 ? -45.385 61.247 35.921 1.00 36.97 106 PRO B C 1
ATOM 4116 O O . PRO B 1 87 ? -45.967 61.182 34.837 1.00 36.52 106 PRO B O 1
ATOM 4120 N N . ASP B 1 88 ? -44.178 60.741 36.142 1.00 35.65 107 ASP B N 1
ATOM 4121 C CA . ASP B 1 88 ? -43.417 60.042 35.115 1.00 34.45 107 ASP B CA 1
ATOM 4122 C C . ASP B 1 88 ? -43.715 58.547 35.169 1.00 33.81 107 ASP B C 1
ATOM 4123 O O . ASP B 1 88 ? -44.073 58.023 36.222 1.00 33.42 107 ASP B O 1
ATOM 4128 N N . LEU B 1 89 ? -43.584 57.872 34.029 1.00 33.59 108 LEU B N 1
ATOM 4129 C CA . LEU B 1 89 ? -43.708 56.419 33.980 1.00 33.24 108 LEU B CA 1
ATOM 4130 C C . LEU B 1 89 ? -42.422 55.749 34.469 1.00 33.20 108 LEU B C 1
ATOM 4131 O O . LEU B 1 89 ? -42.461 54.965 35.423 1.00 32.66 108 LEU B O 1
ATOM 4136 N N . SER B 1 90 ? -41.299 56.079 33.823 1.00 33.29 109 SER B N 1
ATOM 4137 C CA . SER B 1 90 ? -40.001 55.428 34.063 1.00 33.24 109 SER B CA 1
ATOM 4138 C C . SER B 1 90 ? -39.483 55.625 35.484 1.00 33.43 109 SER B C 1
ATOM 4139 O O . SER B 1 90 ? -38.760 54.772 36.018 1.00 33.98 109 SER B O 1
ATOM 4142 N N . LEU B 1 91 ? -39.863 56.754 36.077 1.00 32.74 110 LEU B N 1
ATOM 4143 C CA . LEU B 1 91 ? -39.441 57.128 37.420 1.00 32.41 110 LEU B CA 1
ATOM 4144 C C . LEU B 1 91 ? -40.622 57.112 38.392 1.00 32.50 110 LEU B C 1
ATOM 4145 O O . LEU B 1 91 ? -40.492 57.525 39.551 1.00 32.68 110 LEU B O 1
ATOM 4150 N N . GLY B 1 92 ? -41.761 56.613 37.913 1.00 32.40 111 GLY B N 1
ATOM 4151 C CA . GLY B 1 92 ? -42.963 56.470 38.723 1.00 32.92 111 GLY B CA 1
ATOM 4152 C C . GLY B 1 92 ? -42.879 55.286 39.658 1.00 33.83 111 GLY B C 1
ATOM 4153 O O . GLY B 1 92 ? -42.518 54.181 39.242 1.00 34.32 111 GLY B O 1
ATOM 4154 N N . ASP B 1 93 ? -43.204 55.535 40.927 1.00 34.47 112 ASP B N 1
ATOM 4155 C CA . ASP B 1 93 ? -43.278 54.504 41.961 1.00 34.50 112 ASP B CA 1
ATOM 4156 C C . ASP B 1 93 ? -44.444 53.563 41.673 1.00 34.59 112 ASP B C 1
ATOM 4157 O O . ASP B 1 93 ? -45.456 53.980 41.105 1.00 34.95 112 ASP B O 1
ATOM 4162 N N . TYR B 1 94 ? -44.285 52.297 42.056 1.00 34.84 113 TYR B N 1
ATOM 4163 C CA . TYR B 1 94 ? -45.310 51.271 41.876 1.00 34.49 113 TYR B CA 1
ATOM 4164 C C . TYR B 1 94 ? -46.618 51.664 42.562 1.00 34.85 113 TYR B C 1
ATOM 4165 O O . TYR B 1 94 ? -46.649 51.899 43.775 1.00 35.42 113 TYR B O 1
ATOM 4174 N N . SER B 1 95 ? -47.676 51.774 41.759 1.00 34.97 114 SER B N 1
ATOM 4175 C CA . SER B 1 95 ? -49.046 51.996 42.234 1.00 34.90 114 SER B CA 1
ATOM 4176 C C . SER B 1 95 ? -50.035 51.365 41.251 1.00 35.57 114 SER B C 1
ATOM 4177 O O . SER B 1 95 ? -49.624 50.745 40.259 1.00 35.54 114 SER B O 1
ATOM 4180 N N . LEU B 1 96 ? -51.330 51.511 41.532 1.00 35.96 115 LEU B N 1
ATOM 4181 C CA . LEU B 1 96 ? -52.376 51.106 40.590 1.00 35.88 115 LEU B CA 1
ATOM 4182 C C . LEU B 1 96 ? -52.459 52.068 39.405 1.00 34.89 115 LEU B C 1
ATOM 4183 O O . LEU B 1 96 ? -52.657 51.636 38.268 1.00 34.76 115 LEU B O 1
ATOM 4188 N N . LEU B 1 97 ? -52.283 53.362 39.678 1.00 34.11 116 LEU B N 1
ATOM 4189 C CA . LEU B 1 97 ? -52.298 54.400 38.642 1.00 34.06 116 LEU B CA 1
ATOM 4190 C C . LEU B 1 97 ? -51.120 54.277 37.668 1.00 33.95 116 LEU B C 1
ATOM 4191 O O . LEU B 1 97 ? -51.306 54.420 36.452 1.00 33.06 116 LEU B O 1
ATOM 4196 N N . TRP B 1 98 ? -49.926 54.012 38.211 1.00 33.42 117 TRP B N 1
ATOM 4197 C CA . TRP B 1 98 ? -48.727 53.732 37.410 1.00 32.75 117 TRP B CA 1
ATOM 4198 C C . TRP B 1 98 ? -48.907 52.501 36.505 1.00 32.73 117 TRP B C 1
ATOM 4199 O O . TRP B 1 98 ? -48.426 52.487 35.365 1.00 32.49 117 TRP B O 1
ATOM 4210 N N . LYS B 1 99 ? -49.576 51.471 37.031 1.00 32.77 118 LYS B N 1
ATOM 4211 C CA . LYS B 1 99 ? -49.895 50.253 36.279 1.00 31.83 118 LYS B CA 1
ATOM 4212 C C . LYS B 1 99 ? -50.740 50.561 35.049 1.00 31.30 118 LYS B C 1
ATOM 4213 O O . LYS B 1 99 ? -50.434 50.083 33.957 1.00 31.39 118 LYS B O 1
ATOM 4219 N N . ALA B 1 100 ? -51.782 51.376 35.238 1.00 30.89 119 ALA B N 1
ATOM 4220 C CA . ALA B 1 100 ? -52.655 51.828 34.152 1.00 30.31 119 ALA B CA 1
ATOM 4221 C C . ALA B 1 100 ? -51.912 52.766 33.205 1.00 30.52 119 ALA B C 1
ATOM 4222 O O . ALA B 1 100 ? -52.185 52.781 32.000 1.00 30.34 119 ALA B O 1
ATOM 4224 N N . HIS B 1 101 ? -50.979 53.541 33.767 1.00 30.93 120 HIS B N 1
ATOM 4225 C CA . HIS B 1 101 ? -50.080 54.400 32.996 1.00 30.77 120 HIS B CA 1
ATOM 4226 C C . HIS B 1 101 ? -49.297 53.541 32.007 1.00 31.30 120 HIS B C 1
ATOM 4227 O O . HIS B 1 101 ? -49.439 53.732 30.799 1.00 31.61 120 HIS B O 1
ATOM 4234 N N . LYS B 1 102 ? -48.523 52.575 32.517 1.00 31.77 121 LYS B N 1
ATOM 4235 C CA . LYS B 1 102 ? -47.702 51.700 31.667 1.00 32.51 121 LYS B CA 1
ATOM 4236 C C . LYS B 1 102 ? -48.531 50.888 30.668 1.00 33.42 121 LYS B C 1
ATOM 4237 O O . LYS B 1 102 ? -48.182 50.837 29.491 1.00 33.33 121 LYS B O 1
ATOM 4243 N N . LYS B 1 103 ? -49.629 50.290 31.141 1.00 35.05 122 LYS B N 1
ATOM 4244 C CA . LYS B 1 103 ? -50.567 49.525 30.298 1.00 36.79 122 LYS B CA 1
ATOM 4245 C C . LYS B 1 103 ? -51.007 50.289 29.038 1.00 37.52 122 LYS B C 1
ATOM 4246 O O . LYS B 1 103 ? -51.016 49.716 27.940 1.00 38.10 122 LYS B O 1
ATOM 4252 N N . LEU B 1 104 ? -51.356 51.569 29.208 1.00 37.18 123 LEU B N 1
ATOM 4253 C CA . LEU B 1 104 ? -51.800 52.426 28.105 1.00 37.16 123 LEU B CA 1
ATOM 4254 C C . LEU B 1 104 ? -50.709 52.673 27.056 1.00 37.64 123 LEU B C 1
ATOM 4255 O O . LEU B 1 104 ? -50.937 52.443 25.862 1.00 37.59 123 LEU B O 1
ATOM 4260 N N . THR B 1 105 ? -49.544 53.146 27.504 1.00 38.04 124 THR B N 1
ATOM 4261 C CA . THR B 1 105 ? -48.416 53.454 26.605 1.00 38.04 124 THR B CA 1
ATOM 4262 C C . THR B 1 105 ? -47.793 52.189 25.997 1.00 37.94 124 THR B C 1
ATOM 4263 O O . THR B 1 105 ? -47.246 52.237 24.888 1.00 37.53 124 THR B O 1
ATOM 4267 N N . ARG B 1 106 ? -47.901 51.071 26.722 1.00 38.23 125 ARG B N 1
ATOM 4268 C CA . ARG B 1 106 ? -47.549 49.736 26.218 1.00 38.92 125 ARG B CA 1
ATOM 4269 C C . ARG B 1 106 ? -48.482 49.308 25.077 1.00 38.29 125 ARG B C 1
ATOM 4270 O O . ARG B 1 106 ? -48.042 48.673 24.118 1.00 38.27 125 ARG B O 1
ATOM 4278 N N . SER B 1 107 ? -49.760 49.661 25.192 1.00 38.35 126 SER B N 1
ATOM 4279 C CA . SER B 1 107 ? -50.734 49.437 24.124 1.00 38.69 126 SER B CA 1
ATOM 4280 C C . SER B 1 107 ? -50.544 50.377 22.925 1.00 38.77 126 SER B C 1
ATOM 4281 O O . SER B 1 107 ? -50.884 50.015 21.797 1.00 38.78 126 SER B O 1
ATOM 4284 N N . ALA B 1 108 ? -50.003 51.572 23.175 1.00 38.72 127 ALA B N 1
ATOM 4285 C CA . ALA B 1 108 ? -49.664 52.527 22.112 1.00 38.82 127 ALA B CA 1
ATOM 4286 C C . ALA B 1 108 ? -48.539 52.019 21.205 1.00 39.24 127 ALA B C 1
ATOM 4287 O O . ALA B 1 108 ? -48.626 52.135 19.977 1.00 38.68 127 ALA B O 1
ATOM 4289 N N . LEU B 1 109 ? -47.497 51.451 21.817 1.00 39.26 128 LEU B N 1
ATOM 4290 C CA . LEU B 1 109 ? -46.360 50.891 21.081 1.00 39.57 128 LEU B CA 1
ATOM 4291 C C . LEU B 1 109 ? -46.706 49.586 20.358 1.00 39.61 128 LEU B C 1
ATOM 4292 O O . LEU B 1 109 ? -46.138 49.287 19.302 1.00 40.03 128 LEU B O 1
ATOM 4297 N N . LEU B 1 110 ? -47.639 48.826 20.929 1.00 39.62 129 LEU B N 1
ATOM 4298 C CA . LEU B 1 110 ? -47.995 47.501 20.418 1.00 39.07 129 LEU B CA 1
ATOM 4299 C C . LEU B 1 110 ? -49.204 47.501 19.482 1.00 38.38 129 LEU B C 1
ATOM 4300 O O . LEU B 1 110 ? -49.103 47.012 18.359 1.00 38.34 129 LEU B O 1
ATOM 4305 N N . LEU B 1 111 ? -50.331 48.046 19.943 1.00 38.09 130 LEU B N 1
ATOM 4306 C CA . LEU B 1 111 ? -51.569 48.076 19.153 1.00 38.31 130 LEU B CA 1
ATOM 4307 C C . LEU B 1 111 ? -51.710 49.363 18.352 1.00 38.35 130 LEU B C 1
ATOM 4308 O O . LEU B 1 111 ? -52.123 49.325 17.190 1.00 38.53 130 LEU B O 1
ATOM 4313 N N . GLY B 1 112 ? -51.372 50.490 18.983 1.00 38.98 131 GLY B N 1
ATOM 4314 C CA . GLY B 1 112 ? -51.472 51.820 18.374 1.00 39.41 131 GLY B CA 1
ATOM 4315 C C . GLY B 1 112 ? -50.662 51.982 17.102 1.00 39.56 131 GLY B C 1
ATOM 4316 O O . GLY B 1 112 ? -51.187 52.432 16.082 1.00 38.57 131 GLY B O 1
ATOM 4317 N N . ILE B 1 113 ? -49.384 51.611 17.160 1.00 40.53 132 ILE B N 1
ATOM 4318 C CA . ILE B 1 113 ? -48.526 51.659 15.971 1.00 41.07 132 ILE B CA 1
ATOM 4319 C C . ILE B 1 113 ? -48.279 50.289 15.332 1.00 42.91 132 ILE B C 1
ATOM 4320 O O . ILE B 1 113 ? -47.287 50.101 14.632 1.00 44.34 132 ILE B O 1
ATOM 4325 N N . ARG B 1 114 ? -49.193 49.344 15.559 1.00 44.76 133 ARG B N 1
ATOM 4326 C CA . ARG B 1 114 ? -49.241 48.113 14.762 1.00 46.69 133 ARG B CA 1
ATOM 4327 C C . ARG B 1 114 ? -49.607 48.486 13.320 1.00 47.93 133 ARG B C 1
ATOM 4328 O O . ARG B 1 114 ? -50.375 49.434 13.094 1.00 49.28 133 ARG B O 1
ATOM 4336 N N . ASP B 1 115 ? -49.045 47.742 12.364 1.00 47.55 134 ASP B N 1
ATOM 4337 C CA . ASP B 1 115 ? -49.180 47.981 10.907 1.00 47.82 134 ASP B CA 1
ATOM 4338 C C . ASP B 1 115 ? -48.274 49.097 10.373 1.00 47.12 134 ASP B C 1
ATOM 4339 O O . ASP B 1 115 ? -47.907 49.076 9.196 1.00 47.00 134 ASP B O 1
ATOM 4344 N N . SER B 1 116 ? -47.928 50.062 11.231 1.00 45.40 135 SER B N 1
ATOM 4345 C CA . SER B 1 116 ? -47.069 51.192 10.849 1.00 44.90 135 SER B CA 1
ATOM 4346 C C . SER B 1 116 ? -45.669 51.174 11.487 1.00 44.47 135 SER B C 1
ATOM 4347 O O . SER B 1 116 ? -44.758 51.843 10.987 1.00 44.56 135 SER B O 1
ATOM 4350 N N . MET B 1 117 ? -45.503 50.405 12.568 1.00 42.98 136 MET B N 1
ATOM 4351 C CA . MET B 1 117 ? -44.218 50.275 13.269 1.00 42.39 136 MET B CA 1
ATOM 4352 C C . MET B 1 117 ? -43.113 49.781 12.341 1.00 41.87 136 MET B C 1
ATOM 4353 O O . MET B 1 117 ? -42.057 50.403 12.265 1.00 41.31 136 MET B O 1
ATOM 4358 N N . GLU B 1 118 ? -43.373 48.679 11.637 1.00 41.94 137 GLU B N 1
ATOM 4359 C CA . GLU B 1 118 ? -42.411 48.110 10.685 1.00 41.75 137 GLU B CA 1
ATOM 4360 C C . GLU B 1 118 ? -42.118 49.001 9.460 1.00 41.41 137 GLU B C 1
ATOM 4361 O O . GLU B 1 118 ? -40.940 49.229 9.167 1.00 41.28 137 GLU B O 1
ATOM 4367 N N . PRO B 1 119 ? -43.168 49.506 8.748 1.00 40.95 138 PRO B N 1
ATOM 4368 C CA . PRO B 1 119 ? -42.924 50.403 7.597 1.00 40.24 138 PRO B CA 1
ATOM 4369 C C . PRO B 1 119 ? -42.090 51.653 7.887 1.00 39.72 138 PRO B C 1
ATOM 4370 O O . PRO B 1 119 ? -41.296 52.062 7.035 1.00 40.02 138 PRO B O 1
ATOM 4374 N N . VAL B 1 120 ? -42.273 52.243 9.068 1.00 38.52 139 VAL B N 1
ATOM 4375 C CA . VAL B 1 120 ? -41.561 53.464 9.463 1.00 38.05 139 VAL B CA 1
ATOM 4376 C C . VAL B 1 120 ? -40.065 53.187 9.681 1.00 38.27 139 VAL B C 1
ATOM 4377 O O . VAL B 1 120 ? -39.217 53.970 9.236 1.00 38.91 139 VAL B O 1
ATOM 4381 N N . VAL B 1 121 ? -39.755 52.068 10.339 1.00 38.33 140 VAL B N 1
ATOM 4382 C CA . VAL B 1 121 ? -38.367 51.628 10.556 1.00 38.25 140 VAL B CA 1
ATOM 4383 C C . VAL B 1 121 ? -37.691 51.255 9.226 1.00 38.80 140 VAL B C 1
ATOM 4384 O O . VAL B 1 121 ? -36.565 51.685 8.975 1.00 38.71 140 VAL B O 1
ATOM 4388 N N . GLU B 1 122 ? -38.392 50.485 8.384 1.00 39.95 141 GLU B N 1
ATOM 4389 C CA . GLU B 1 122 ? -37.954 50.143 7.015 1.00 41.58 141 GLU B CA 1
ATOM 4390 C C . GLU B 1 122 ? -37.421 51.355 6.231 1.00 41.27 141 GLU B C 1
ATOM 4391 O O . GLU B 1 122 ? -36.264 51.360 5.794 1.00 40.63 141 GLU B O 1
ATOM 4397 N N . GLN B 1 123 ? -38.275 52.374 6.087 1.00 40.87 142 GLN B N 1
ATOM 4398 C CA . GLN B 1 123 ? -38.017 53.559 5.257 1.00 41.22 142 GLN B CA 1
ATOM 4399 C C . GLN B 1 123 ? -36.882 54.439 5.773 1.00 40.14 142 GLN B C 1
ATOM 4400 O O . GLN B 1 123 ? -36.064 54.922 4.984 1.00 39.25 142 GLN B O 1
ATOM 4406 N N . LEU B 1 124 ? -36.845 54.649 7.088 1.00 39.19 143 LEU B N 1
ATOM 4407 C CA . LEU B 1 124 ? -35.834 55.505 7.712 1.00 38.91 143 LEU B CA 1
ATOM 4408 C C . LEU B 1 124 ? -34.426 54.898 7.695 1.00 39.66 143 LEU B C 1
ATOM 4409 O O . LEU B 1 124 ? -33.436 55.628 7.591 1.00 38.77 143 LEU B O 1
ATOM 4414 N N . THR B 1 125 ? -34.346 53.571 7.783 1.00 41.46 144 THR B N 1
ATOM 4415 C CA . THR B 1 125 ? -33.068 52.860 7.660 1.00 43.61 144 THR B CA 1
ATOM 4416 C C . THR B 1 125 ? -32.628 52.755 6.199 1.00 44.79 144 THR B C 1
ATOM 4417 O O . THR B 1 125 ? -31.429 52.680 5.921 1.00 45.84 144 THR B O 1
ATOM 4421 N N . GLN B 1 126 ? -33.599 52.739 5.281 1.00 45.34 145 GLN B N 1
ATOM 4422 C CA . GLN B 1 126 ? -33.325 52.804 3.838 1.00 46.57 145 GLN B CA 1
ATOM 4423 C C . GLN B 1 126 ? -32.756 54.173 3.444 1.00 47.06 145 GLN B C 1
ATOM 4424 O O . GLN B 1 126 ? -31.811 54.253 2.649 1.00 46.86 145 GLN B O 1
ATOM 4430 N N . GLU B 1 127 ? -33.340 55.230 4.014 1.00 47.37 146 GLU B N 1
ATOM 4431 C CA . GLU B 1 127 ? -32.813 56.594 3.935 1.00 47.80 146 GLU B CA 1
ATOM 4432 C C . GLU B 1 127 ? -31.412 56.695 4.538 1.00 48.07 146 GLU B C 1
ATOM 4433 O O . GLU B 1 127 ? -30.557 57.400 3.997 1.00 48.66 146 GLU B O 1
ATOM 4439 N N . PHE B 1 128 ? -31.196 55.994 5.655 1.00 47.92 147 PHE B N 1
ATOM 4440 C CA . PHE B 1 128 ? -29.893 55.923 6.327 1.00 47.90 147 PHE B CA 1
ATOM 4441 C C . PHE B 1 128 ? -28.809 55.323 5.425 1.00 47.77 147 PHE B C 1
ATOM 4442 O O . PHE B 1 128 ? -27.707 55.863 5.345 1.00 47.51 147 PHE B O 1
ATOM 4450 N N . CYS B 1 129 ? -29.134 54.216 4.757 1.00 47.49 148 CYS B N 1
ATOM 4451 C CA . CYS B 1 129 ? -28.216 53.542 3.836 1.00 48.33 148 CYS B CA 1
ATOM 4452 C C . CYS B 1 129 ? -27.905 54.380 2.597 1.00 49.21 148 CYS B C 1
ATOM 4453 O O . CYS B 1 129 ? -26.818 54.265 2.025 1.00 49.22 148 CYS B O 1
ATOM 4456 N N . GLU B 1 130 ? -28.869 55.206 2.191 1.00 50.70 149 GLU B N 1
ATOM 4457 C CA . GLU B 1 130 ? -28.695 56.165 1.104 1.00 52.75 149 GLU B CA 1
ATOM 4458 C C . GLU B 1 130 ? -27.834 57.348 1.556 1.00 52.70 149 GLU B C 1
ATOM 4459 O O . GLU B 1 130 ? -27.051 57.890 0.771 1.00 52.53 149 GLU B O 1
ATOM 4465 N N . ARG B 1 131 ? -27.986 57.730 2.826 1.00 52.46 150 ARG B N 1
ATOM 4466 C CA . ARG B 1 131 ? -27.200 58.794 3.456 1.00 53.30 150 ARG B CA 1
ATOM 4467 C C . ARG B 1 131 ? -25.730 58.389 3.630 1.00 54.25 150 ARG B C 1
ATOM 4468 O O . ARG B 1 131 ? -24.853 59.254 3.692 1.00 54.67 150 ARG B O 1
ATOM 4476 N N . MET B 1 132 ? -25.476 57.080 3.706 1.00 54.15 151 MET B N 1
ATOM 4477 C CA . MET B 1 132 ? -24.119 56.531 3.853 1.00 53.59 151 MET B CA 1
ATOM 4478 C C . MET B 1 132 ? -23.412 56.293 2.513 1.00 53.93 151 MET B C 1
ATOM 4479 O O . MET B 1 132 ? -22.208 56.019 2.480 1.00 53.52 151 MET B O 1
ATOM 4484 N N . ARG B 1 133 ? -24.169 56.396 1.420 1.00 54.17 152 ARG B N 1
ATOM 4485 C CA . ARG B 1 133 ? -23.624 56.334 0.062 1.00 54.56 152 ARG B CA 1
ATOM 4486 C C . ARG B 1 133 ? -23.056 57.682 -0.390 1.00 56.29 152 ARG B C 1
ATOM 4487 O O . ARG B 1 133 ? -22.421 57.767 -1.448 1.00 56.78 152 ARG B O 1
ATOM 4495 N N . ALA B 1 134 ? -23.291 58.719 0.421 1.00 57.73 153 ALA B N 1
ATOM 4496 C CA . ALA B 1 134 ? -22.856 60.092 0.143 1.00 59.43 153 ALA B CA 1
ATOM 4497 C C . ALA B 1 134 ? -21.347 60.206 -0.069 1.00 61.73 153 ALA B C 1
ATOM 4498 O O . ALA B 1 134 ? -20.897 60.862 -1.016 1.00 62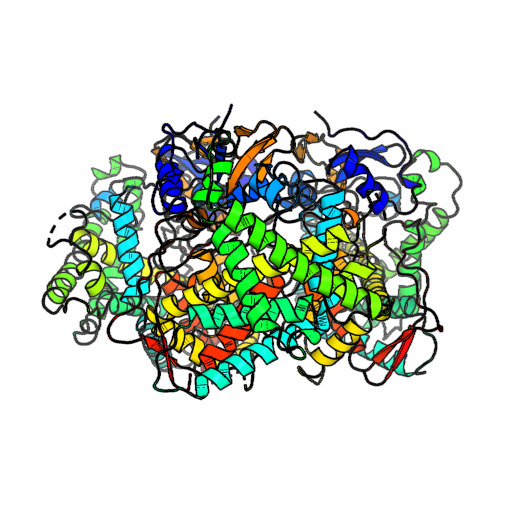.28 153 ALA B O 1
ATOM 4500 N N . GLN B 1 135 ? -20.583 59.564 0.815 1.00 63.48 154 GLN B N 1
ATOM 4501 C CA . GLN B 1 135 ? -19.125 59.499 0.712 1.00 64.61 154 GLN B CA 1
ATOM 4502 C C . GLN B 1 135 ? -18.665 58.043 0.934 1.00 64.89 154 GLN B C 1
ATOM 4503 O O . GLN B 1 135 ? -18.405 57.643 2.075 1.00 66.00 154 GLN B O 1
ATOM 4509 N N . PRO B 1 136 ? -18.590 57.240 -0.159 1.00 65.06 155 PRO B N 1
ATOM 4510 C CA . PRO B 1 136 ? -18.296 55.795 -0.078 1.00 63.53 155 PRO B CA 1
ATOM 4511 C C . PRO B 1 136 ? -16.849 55.468 0.299 1.00 62.28 155 PRO B C 1
ATOM 4512 O O . PRO B 1 136 ? -15.911 55.969 -0.330 1.00 60.97 155 PRO B O 1
ATOM 4516 N N . GLY B 1 137 ? -16.691 54.624 1.319 1.00 63.05 156 GLY B N 1
ATOM 4517 C CA . GLY B 1 137 ? -15.377 54.225 1.839 1.00 63.26 156 GLY B CA 1
ATOM 4518 C C . GLY B 1 137 ? -14.645 55.312 2.611 1.00 63.69 156 GLY B C 1
ATOM 4519 O O . GLY B 1 137 ? -13.415 55.297 2.685 1.00 65.37 156 GLY B O 1
ATOM 4520 N N . THR B 1 138 ? -15.407 56.248 3.180 1.00 62.99 157 THR B N 1
ATOM 4521 C CA . THR B 1 138 ? -14.883 57.375 3.961 1.00 62.78 157 THR B CA 1
ATOM 4522 C C . THR B 1 138 ? -15.215 57.133 5.440 1.00 61.85 157 THR B C 1
ATOM 4523 O O . THR B 1 138 ? -16.295 56.614 5.735 1.00 62.00 157 THR B O 1
ATOM 4527 N N . PRO B 1 139 ? -14.285 57.480 6.370 1.00 61.42 158 PRO B N 1
ATOM 4528 C CA . PRO B 1 139 ? -14.571 57.294 7.801 1.00 61.30 158 PRO B CA 1
ATOM 4529 C C . PRO B 1 139 ? -15.733 58.164 8.298 1.00 60.38 158 PRO B C 1
ATOM 4530 O O . PRO B 1 139 ? -15.691 59.392 8.161 1.00 61.31 158 PRO B O 1
ATOM 4534 N N . VAL B 1 140 ? -16.763 57.516 8.847 1.00 57.61 159 VAL B N 1
ATOM 4535 C CA . VAL B 1 140 ? -17.951 58.209 9.367 1.00 55.31 159 VAL B CA 1
ATOM 4536 C C . VAL B 1 140 ? -18.059 58.029 10.884 1.00 53.28 159 VAL B C 1
ATOM 4537 O O . VAL B 1 140 ? -17.863 56.922 11.401 1.00 52.36 159 VAL B O 1
ATOM 4541 N N . ALA B 1 141 ? -18.367 59.124 11.581 1.00 51.01 160 ALA B N 1
ATOM 4542 C CA . ALA B 1 141 ? -18.675 59.098 13.011 1.00 49.52 160 ALA B CA 1
ATOM 4543 C C . ALA B 1 141 ? -20.060 58.468 13.217 1.00 48.54 160 ALA B C 1
ATOM 4544 O O . ALA B 1 141 ? -21.057 59.170 13.442 1.00 49.38 160 ALA B O 1
ATOM 4546 N N . ILE B 1 142 ? -20.098 57.135 13.141 1.00 46.38 161 ILE B N 1
ATOM 4547 C CA . ILE B 1 142 ? -21.347 56.365 13.023 1.00 44.60 161 ILE B CA 1
ATOM 4548 C C . ILE B 1 142 ? -22.259 56.394 14.264 1.00 43.82 161 ILE B C 1
ATOM 4549 O O . ILE B 1 142 ? -23.459 56.128 14.148 1.00 44.09 161 ILE B O 1
ATOM 4554 N N . GLU B 1 143 ? -21.695 56.730 15.428 1.00 43.29 162 GLU B N 1
ATOM 4555 C CA . GLU B 1 143 ? -22.469 56.925 16.666 1.00 43.15 162 GLU B CA 1
ATOM 4556 C C . GLU B 1 143 ? -23.574 57.973 16.477 1.00 44.30 162 GLU B C 1
ATOM 4557 O O . GLU B 1 143 ? -24.733 57.732 16.833 1.00 43.56 162 GLU B O 1
ATOM 4563 N N . GLU B 1 144 ? -23.196 59.115 15.894 1.00 45.60 163 GLU B N 1
ATOM 4564 C CA . GLU B 1 144 ? -24.099 60.230 15.594 1.00 47.17 163 GLU B CA 1
ATOM 4565 C C . GLU B 1 144 ? -25.182 59.855 14.570 1.00 45.08 163 GLU B C 1
ATOM 4566 O O . GLU B 1 144 ? -26.337 60.283 14.698 1.00 44.00 163 GLU B O 1
ATOM 4572 N N . GLU B 1 145 ? -24.794 59.060 13.569 1.00 42.53 164 GLU B N 1
ATOM 4573 C CA . GLU B 1 145 ? -25.701 58.589 12.518 1.00 40.26 164 GLU B CA 1
ATOM 4574 C C . GLU B 1 145 ? -26.768 57.646 13.053 1.00 38.72 164 GLU B C 1
ATOM 4575 O O . GLU B 1 145 ? -27.937 57.770 12.685 1.00 38.72 164 GLU B O 1
ATOM 4581 N N . PHE B 1 146 ? -26.359 56.713 13.915 1.00 37.64 165 PHE B N 1
ATOM 4582 C CA . PHE B 1 146 ? -27.291 55.827 14.615 1.00 37.07 165 PHE B CA 1
ATOM 4583 C C . PHE B 1 146 ? -28.219 56.614 15.537 1.00 36.91 165 PHE B C 1
ATOM 4584 O O . PHE B 1 146 ? -29.410 56.311 15.609 1.00 37.71 165 PHE B O 1
ATOM 4592 N N . SER B 1 147 ? -27.663 57.613 16.231 1.00 36.24 166 SER B N 1
ATOM 4593 C CA . SER B 1 147 ? -28.422 58.515 17.109 1.00 35.64 166 SER B CA 1
ATOM 4594 C C . SER B 1 147 ? -29.533 59.256 16.377 1.00 35.50 166 SER B C 1
ATOM 4595 O O . SER B 1 147 ? -30.670 59.296 16.854 1.00 35.30 166 SER B O 1
ATOM 4598 N N . LEU B 1 148 ? -29.194 59.821 15.217 1.00 34.91 167 LEU B N 1
ATOM 4599 C CA . LEU B 1 148 ? -30.139 60.551 14.376 1.00 34.48 167 LEU B CA 1
ATOM 4600 C C . LEU B 1 148 ? -31.224 59.616 13.839 1.00 33.91 167 LEU B C 1
ATOM 4601 O O . LEU B 1 148 ? -32.388 60.012 13.729 1.00 33.15 167 LEU B O 1
ATOM 4606 N N . LEU B 1 149 ? -30.823 58.378 13.529 1.00 32.78 168 LEU B N 1
ATOM 4607 C CA . LEU B 1 149 ? -31.706 57.340 12.999 1.00 31.76 168 LEU B CA 1
ATOM 4608 C C . LEU B 1 149 ? -32.758 56.913 14.028 1.00 31.62 168 LEU B C 1
ATOM 4609 O O . LEU B 1 149 ? -33.963 56.985 13.761 1.00 31.11 168 LEU B O 1
ATOM 4614 N N . THR B 1 150 ? -32.288 56.479 15.199 1.00 31.27 169 THR B N 1
ATOM 4615 C CA . THR B 1 150 ? -33.153 55.986 16.276 1.00 30.68 169 THR B CA 1
ATOM 4616 C C . THR B 1 150 ? -34.099 57.065 16.800 1.00 30.32 169 THR B C 1
ATOM 4617 O O . THR B 1 150 ? -35.274 56.780 17.072 1.00 30.73 169 THR B O 1
ATOM 4621 N N . CYS B 1 151 ? -33.583 58.292 16.919 1.00 29.79 170 CYS B N 1
ATOM 4622 C CA . CYS B 1 151 ? -34.379 59.464 17.311 1.00 29.61 170 CYS B CA 1
ATOM 4623 C C . CYS B 1 151 ? -35.491 59.761 16.314 1.00 28.81 170 CYS B C 1
ATOM 4624 O O . CYS B 1 151 ? -36.632 59.992 16.716 1.00 27.98 170 CYS B O 1
ATOM 4627 N N . SER B 1 152 ? -35.144 59.740 15.024 1.00 28.55 171 SER B N 1
ATOM 4628 C CA . SER B 1 152 ? -36.116 59.890 13.949 1.00 28.46 171 SER B CA 1
ATOM 4629 C C . SER B 1 152 ? -37.219 58.862 14.108 1.00 28.56 171 SER B C 1
ATOM 4630 O O . SER B 1 152 ? -38.382 59.234 14.250 1.00 29.03 171 SER B O 1
ATOM 4633 N N . ILE B 1 153 ? -36.831 57.585 14.148 1.00 28.95 172 ILE B N 1
ATOM 4634 C CA . ILE B 1 153 ? -37.761 56.459 14.301 1.00 29.11 172 ILE B CA 1
ATOM 4635 C C . ILE B 1 153 ? -38.755 56.686 15.447 1.00 30.09 172 ILE B C 1
ATOM 4636 O O . ILE B 1 153 ? -39.964 56.593 15.232 1.00 30.24 172 ILE B O 1
ATOM 4641 N N . ILE B 1 154 ? -38.251 57.020 16.637 1.00 31.21 173 ILE B N 1
ATOM 4642 C CA . ILE B 1 154 ? -39.122 57.225 17.805 1.00 32.21 173 ILE B CA 1
ATOM 4643 C C . ILE B 1 154 ? -40.001 58.486 17.708 1.00 33.26 173 ILE B C 1
ATOM 4644 O O . ILE B 1 154 ? -41.168 58.454 18.114 1.00 33.25 173 ILE B O 1
ATOM 4649 N N . CYS B 1 155 ? -39.450 59.568 17.150 1.00 34.10 174 CYS B N 1
ATOM 4650 C CA . CYS B 1 155 ? -40.205 60.809 16.943 1.00 34.82 174 CYS B CA 1
ATOM 4651 C C . CYS B 1 155 ? -41.347 60.636 15.936 1.00 35.18 174 CYS B C 1
ATOM 4652 O O . CYS B 1 155 ? -42.454 61.110 16.188 1.00 34.86 174 CYS B O 1
ATOM 4655 N N . TYR B 1 156 ? -41.071 59.960 14.816 1.00 35.80 175 TYR B N 1
ATOM 4656 C CA . TYR B 1 156 ? -42.093 59.616 13.814 1.00 36.84 175 TYR B CA 1
ATOM 4657 C C . TYR B 1 156 ? -43.201 58.736 14.383 1.00 36.13 175 TYR B C 1
ATOM 4658 O O . TYR B 1 156 ? -44.373 58.920 14.055 1.00 35.61 175 TYR B O 1
ATOM 4667 N N . LEU B 1 157 ? -42.818 57.779 15.226 1.00 35.37 176 LEU B N 1
ATOM 4668 C CA . LEU B 1 157 ? -43.768 56.830 15.794 1.00 35.12 176 LEU B CA 1
ATOM 4669 C C . LEU B 1 157 ? -44.594 57.404 16.940 1.00 35.73 176 LEU B C 1
ATOM 4670 O O . LEU B 1 157 ? -45.699 56.920 17.205 1.00 36.64 176 LEU B O 1
ATOM 4675 N N . THR B 1 158 ? -44.071 58.439 17.598 1.00 35.50 177 THR B N 1
ATOM 4676 C CA . THR B 1 158 ? -44.807 59.144 18.651 1.00 35.98 177 THR B CA 1
ATOM 4677 C C . THR B 1 158 ? -45.638 60.301 18.080 1.00 36.76 177 THR B C 1
ATOM 4678 O O . THR B 1 158 ? -46.797 60.477 18.463 1.00 36.98 177 THR B O 1
ATOM 4682 N N . PHE B 1 159 ? -45.046 61.061 17.155 1.00 37.36 178 PHE B N 1
ATOM 4683 C CA . PHE B 1 159 ? -45.602 62.340 16.701 1.00 37.24 178 PHE B CA 1
ATOM 4684 C C . PHE B 1 159 ? -46.206 62.344 15.289 1.00 37.79 178 PHE B C 1
ATOM 4685 O O . PHE B 1 159 ? -46.923 63.278 14.922 1.00 37.90 178 PHE B O 1
ATOM 4693 N N . GLY B 1 160 ? -45.920 61.313 14.500 1.00 38.91 179 GLY B N 1
ATOM 4694 C CA . GLY B 1 160 ? -46.487 61.191 13.152 1.00 42.34 179 GLY B CA 1
ATOM 4695 C C . GLY B 1 160 ? -45.806 62.023 12.081 1.00 44.97 179 GLY B C 1
ATOM 4696 O O . GLY B 1 160 ? -44.677 62.479 12.263 1.00 44.41 179 GLY B O 1
ATOM 4697 N N . ASP B 1 161 ? -46.522 62.228 10.975 1.00 48.43 180 ASP B N 1
ATOM 4698 C CA . ASP B 1 161 ? -45.990 62.826 9.737 1.00 51.30 180 ASP B CA 1
ATOM 4699 C C . ASP B 1 161 ? -45.444 64.252 9.820 1.00 52.79 180 ASP B C 1
ATOM 4700 O O . ASP B 1 161 ? -44.495 64.587 9.111 1.00 53.05 180 ASP B O 1
ATOM 4705 N N . LYS B 1 162 ? -46.042 65.074 10.683 1.00 56.34 181 LYS B N 1
ATOM 4706 C CA . LYS B 1 162 ? -45.771 66.519 10.756 1.00 60.37 181 LYS B CA 1
ATOM 4707 C C . LYS B 1 162 ? -44.299 66.911 10.988 1.00 61.66 181 LYS B C 1
ATOM 4708 O O . LYS B 1 162 ? -43.848 67.939 10.474 1.00 62.28 181 LYS B O 1
ATOM 4714 N N . ILE B 1 163 ? -43.570 66.084 11.741 1.00 63.03 182 ILE B N 1
ATOM 4715 C CA . ILE B 1 163 ? -42.195 66.393 12.193 1.00 64.16 182 ILE B CA 1
ATOM 4716 C C . ILE B 1 163 ? -41.158 66.575 11.082 1.00 65.16 182 ILE B C 1
ATOM 4717 O O . ILE B 1 163 ? -40.248 67.388 11.227 1.00 65.48 182 ILE B O 1
ATOM 4722 N N . LYS B 1 164 ? -41.279 65.814 9.996 1.00 65.22 183 LYS B N 1
ATOM 4723 C CA . LYS B 1 164 ? -40.464 66.070 8.808 1.00 65.88 183 LYS B CA 1
ATOM 4724 C C . LYS B 1 164 ? -41.346 66.364 7.606 1.00 64.48 183 LYS B C 1
ATOM 4725 O O . LYS B 1 164 ? -41.692 65.487 6.806 1.00 62.20 183 LYS B O 1
ATOM 4731 N N . ASP B 1 165 ? -41.679 67.647 7.528 1.00 64.68 184 ASP B N 1
ATOM 4732 C CA . ASP B 1 165 ? -42.697 68.241 6.675 1.00 64.31 184 ASP B CA 1
ATOM 4733 C C . ASP B 1 165 ? -42.695 69.686 7.155 1.00 64.38 184 ASP B C 1
ATOM 4734 O O . ASP B 1 165 ? -42.941 70.619 6.386 1.00 65.21 184 ASP B O 1
ATOM 4739 N N . ASP B 1 166 ? -42.430 69.832 8.456 1.00 63.12 185 ASP B N 1
ATOM 4740 C CA . ASP B 1 166 ? -42.062 71.089 9.102 1.00 62.13 185 ASP B CA 1
ATOM 4741 C C . ASP B 1 166 ? -40.565 71.059 9.440 1.00 60.75 185 ASP B C 1
ATOM 4742 O O . ASP B 1 166 ? -40.032 72.025 10.003 1.00 60.17 185 ASP B O 1
ATOM 4747 N N . ASN B 1 167 ? -39.905 69.950 9.081 1.00 58.71 186 ASN B N 1
ATOM 4748 C CA . ASN B 1 167 ? -38.495 69.668 9.409 1.00 57.67 186 ASN B CA 1
ATOM 4749 C C . ASN B 1 167 ? -38.116 70.026 10.848 1.00 55.17 186 ASN B C 1
ATOM 4750 O O . ASN B 1 167 ? -37.235 70.854 11.092 1.00 56.17 186 ASN B O 1
ATOM 4755 N N . LEU B 1 168 ? -38.825 69.402 11.785 1.00 52.27 187 LEU B N 1
ATOM 4756 C CA . LEU B 1 168 ? -38.655 69.634 13.219 1.00 50.73 187 LEU B CA 1
ATOM 4757 C C . LEU B 1 168 ? -37.521 68.807 13.832 1.00 49.48 187 LEU B C 1
ATOM 4758 O O . LEU B 1 168 ? -37.080 69.101 14.947 1.00 49.34 187 LEU B O 1
ATOM 4763 N N . MET B 1 169 ? -37.050 67.796 13.093 1.00 47.90 188 MET B N 1
ATOM 4764 C CA . MET B 1 169 ? -35.924 66.940 13.510 1.00 47.10 188 MET B CA 1
ATOM 4765 C C . MET B 1 169 ? -34.674 67.648 14.048 1.00 46.91 188 MET B C 1
ATOM 4766 O O . MET B 1 169 ? -34.180 67.237 15.098 1.00 48.30 188 MET B O 1
ATOM 4771 N N . PRO B 1 170 ? -34.158 68.698 13.345 1.00 45.71 189 PRO B N 1
ATOM 4772 C CA . PRO B 1 170 ? -32.970 69.391 13.872 1.00 43.85 189 PRO B CA 1
ATOM 4773 C C . PRO B 1 170 ? -33.127 69.844 15.325 1.00 42.38 189 PRO B C 1
ATOM 4774 O O . PRO B 1 170 ? -32.269 69.531 16.154 1.00 41.51 189 PRO B O 1
ATOM 4778 N N . ALA B 1 171 ? -34.225 70.542 15.620 1.00 41.34 190 ALA B N 1
ATOM 4779 C CA . ALA B 1 171 ? -34.527 71.011 16.973 1.00 40.30 190 ALA B CA 1
ATOM 4780 C C . ALA B 1 171 ? -34.809 69.850 17.928 1.00 39.85 190 ALA B C 1
ATOM 4781 O O . ALA B 1 171 ? -34.327 69.850 19.064 1.00 40.33 190 ALA B O 1
ATOM 4783 N N . TYR B 1 172 ? -35.563 68.860 17.446 1.00 38.43 191 TYR B N 1
ATOM 4784 C CA . TYR B 1 172 ? -36.001 67.717 18.256 1.00 37.63 191 TYR B CA 1
ATOM 4785 C C . TYR B 1 172 ? -34.831 66.828 18.664 1.00 37.34 191 TYR B C 1
ATOM 4786 O O . TYR B 1 172 ? -34.736 66.434 19.825 1.00 37.92 191 TYR B O 1
ATOM 4795 N N . TYR B 1 173 ? -33.937 66.545 17.715 1.00 36.46 192 TYR B N 1
ATOM 4796 C CA . TYR B 1 173 ? -32.688 65.837 17.995 1.00 35.77 192 TYR B CA 1
ATOM 4797 C C . TYR B 1 173 ? -31.812 66.618 18.978 1.00 36.04 192 TYR B C 1
ATOM 4798 O O . TYR B 1 173 ? -31.311 66.033 19.933 1.00 36.41 192 TYR B O 1
ATOM 4807 N N . LYS B 1 174 ? -31.653 67.927 18.749 1.00 36.21 193 LYS B N 1
ATOM 4808 C CA . LYS B 1 174 ? -30.855 68.805 19.624 1.00 36.11 193 LYS B CA 1
ATOM 4809 C C . LYS B 1 174 ? -31.387 68.871 21.058 1.00 36.56 193 LYS B C 1
ATOM 4810 O O . LYS B 1 174 ? -30.604 68.865 22.013 1.00 36.47 193 LYS B O 1
ATOM 4812 N N . CYS B 1 175 ? -32.713 68.920 21.192 1.00 37.01 194 CYS B N 1
ATOM 4813 C CA . CYS B 1 175 ? -33.376 68.965 22.493 1.00 36.61 194 CYS B CA 1
ATOM 4814 C C . CYS B 1 175 ? -33.266 67.634 23.232 1.00 36.33 194 CYS B C 1
ATOM 4815 O O . CYS B 1 175 ? -32.818 67.611 24.378 1.00 35.62 194 CYS B O 1
ATOM 4818 N N . ILE B 1 176 ? -33.655 66.542 22.567 1.00 36.15 195 ILE B N 1
ATOM 4819 C CA . ILE B 1 176 ? -33.638 65.190 23.157 1.00 36.85 195 ILE B CA 1
ATOM 4820 C C . ILE B 1 176 ? -32.230 64.787 23.630 1.00 37.45 195 ILE B C 1
ATOM 4821 O O . ILE B 1 176 ? -32.077 64.215 24.716 1.00 36.95 195 ILE B O 1
ATOM 4826 N N . GLN B 1 177 ? -31.216 65.116 22.827 1.00 38.57 196 GLN B N 1
ATOM 4827 C CA . GLN B 1 177 ? -29.818 64.882 23.195 1.00 39.93 196 GLN B CA 1
ATOM 4828 C C . GLN B 1 177 ? -29.416 65.655 24.445 1.00 40.77 196 GLN B C 1
ATOM 4829 O O . GLN B 1 177 ? -28.864 65.064 25.376 1.00 41.41 196 GLN B O 1
ATOM 4835 N N . GLU B 1 178 ? -29.720 66.956 24.462 1.00 41.96 197 GLU B N 1
ATOM 4836 C CA . GLU B 1 178 ? -29.424 67.843 25.595 1.00 42.58 197 GLU B CA 1
ATOM 4837 C C . GLU B 1 178 ? -30.006 67.379 26.928 1.00 41.60 197 GLU B C 1
ATOM 4838 O O . GLU B 1 178 ? -29.298 67.394 27.936 1.00 41.04 197 GLU B O 1
ATOM 4844 N N . VAL B 1 179 ? -31.273 66.949 26.916 1.00 39.84 198 VAL B N 1
ATOM 4845 C CA . VAL B 1 179 ? -31.988 66.533 28.137 1.00 38.58 198 VAL B CA 1
ATOM 4846 C C . VAL B 1 179 ? -31.273 65.372 28.834 1.00 37.54 198 VAL B C 1
ATOM 4847 O O . VAL B 1 179 ? -31.067 65.414 30.047 1.00 37.93 198 VAL B O 1
ATOM 4851 N N . LEU B 1 180 ? -30.882 64.359 28.063 1.00 36.71 199 LEU B N 1
ATOM 4852 C CA . LEU B 1 180 ? -30.150 63.210 28.600 1.00 36.68 199 LEU B CA 1
ATOM 4853 C C . LEU B 1 180 ? -28.701 63.557 28.966 1.00 37.32 199 LEU B C 1
ATOM 4854 O O . LEU B 1 180 ? -28.221 63.155 30.031 1.00 36.74 199 LEU B O 1
ATOM 4859 N N . LYS B 1 181 ? -28.034 64.307 28.083 1.00 38.17 200 LYS B N 1
ATOM 4860 C CA . LYS B 1 181 ? -26.654 64.780 28.276 1.00 39.58 200 LYS B CA 1
ATOM 4861 C C . LYS B 1 181 ? -26.480 65.555 29.586 1.00 39.84 200 LYS B C 1
ATOM 4862 O O . LYS B 1 181 ? -25.520 65.321 30.330 1.00 39.31 200 LYS B O 1
ATOM 4868 N N . THR B 1 182 ? -27.418 66.464 29.858 1.00 39.77 201 THR B N 1
ATOM 4869 C CA . THR B 1 182 ? -27.399 67.260 31.079 1.00 39.81 201 THR B CA 1
ATOM 4870 C C . THR B 1 182 ? -27.721 66.372 32.279 1.00 39.98 201 THR B C 1
ATOM 4871 O O . THR B 1 182 ? -26.900 66.257 33.189 1.00 40.72 201 THR B O 1
ATOM 4875 N N . TRP B 1 183 ? -28.881 65.708 32.249 1.00 39.61 202 TRP B N 1
ATOM 4876 C CA . TRP B 1 183 ? -29.374 64.921 33.390 1.00 39.34 202 TRP B CA 1
ATOM 4877 C C . TRP B 1 183 ? -28.370 63.884 33.910 1.00 40.24 202 TRP B C 1
ATOM 4878 O O . TRP B 1 183 ? -28.236 63.706 35.123 1.00 40.63 202 TRP B O 1
ATOM 4889 N N . SER B 1 184 ? -27.661 63.227 32.993 1.00 41.18 203 SER B N 1
ATOM 4890 C CA . SER B 1 184 ? -26.716 62.161 33.340 1.00 41.45 203 SER B CA 1
ATOM 4891 C C . SER B 1 184 ? -25.292 62.640 33.700 1.00 42.23 203 SER B C 1
ATOM 4892 O O . SER B 1 184 ? -24.416 61.819 34.006 1.00 41.87 203 SER B O 1
ATOM 4895 N N . HIS B 1 185 ? -25.072 63.956 33.672 1.00 43.34 204 HIS B N 1
ATOM 4896 C CA . HIS B 1 185 ? -23.788 64.550 34.057 1.00 44.30 204 HIS B CA 1
ATOM 4897 C C . HIS B 1 185 ? -23.620 64.521 35.573 1.00 43.86 204 HIS B C 1
ATOM 4898 O O . HIS B 1 185 ? -24.605 64.655 36.309 1.00 43.02 204 HIS B O 1
ATOM 4905 N N . TRP B 1 186 ? -22.373 64.349 36.024 1.00 44.05 205 TRP B N 1
ATOM 4906 C CA . TRP B 1 186 ? -22.046 64.224 37.455 1.00 44.46 205 TRP B CA 1
ATOM 4907 C C . TRP B 1 186 ? -22.574 65.378 38.309 1.00 43.54 205 TRP B C 1
ATOM 4908 O O . TRP B 1 186 ? -23.037 65.154 39.424 1.00 43.31 205 TRP B O 1
ATOM 4919 N N . SER B 1 187 ? -22.525 66.595 37.764 1.00 42.62 206 SER B N 1
ATOM 4920 C CA . SER B 1 187 ? -22.967 67.806 38.465 1.00 42.77 206 SER B CA 1
ATOM 4921 C C . SER B 1 187 ? -24.468 67.819 38.769 1.00 43.48 206 SER B C 1
ATOM 4922 O O . SER B 1 187 ? -24.912 68.524 39.677 1.00 44.41 206 SER B O 1
ATOM 4925 N N . ILE B 1 188 ? -25.236 67.038 38.011 1.00 43.24 207 ILE B N 1
ATOM 4926 C CA . ILE B 1 188 ? -26.657 66.827 38.296 1.00 42.09 207 ILE B CA 1
ATOM 4927 C C . ILE B 1 188 ? -26.871 65.551 39.121 1.00 41.35 207 ILE B C 1
ATOM 4928 O O . ILE B 1 188 ? -27.556 65.591 40.147 1.00 40.65 207 ILE B O 1
ATOM 4933 N N . GLN B 1 189 ? -26.261 64.445 38.691 1.00 41.76 208 GLN B N 1
ATOM 4934 C CA . GLN B 1 189 ? -26.394 63.152 39.382 1.00 42.84 208 GLN B CA 1
ATOM 4935 C C . GLN B 1 189 ? -25.911 63.166 40.837 1.00 44.08 208 GLN B C 1
ATOM 4936 O O . GLN B 1 189 ? -26.425 62.404 41.663 1.00 45.17 208 GLN B O 1
ATOM 4942 N N . ILE B 1 190 ? -24.952 64.048 41.140 1.00 44.61 209 ILE B N 1
ATOM 4943 C CA . ILE B 1 190 ? -24.390 64.196 42.494 1.00 45.04 209 ILE B CA 1
ATOM 4944 C C . ILE B 1 190 ? -25.417 64.673 43.536 1.00 44.94 209 ILE B C 1
ATOM 4945 O O . ILE B 1 190 ? -25.251 64.424 44.732 1.00 45.95 209 ILE B O 1
ATOM 4950 N N . VAL B 1 191 ? -26.472 65.339 43.066 1.00 44.53 210 VAL B N 1
ATOM 4951 C CA . VAL B 1 191 ? -27.547 65.854 43.925 1.00 45.03 210 VAL B CA 1
ATOM 4952 C C . VAL B 1 191 ? -28.416 64.704 44.471 1.00 45.46 210 VAL B C 1
ATOM 4953 O O . VAL B 1 191 ? -28.959 64.797 45.575 1.00 44.23 210 VAL B O 1
ATOM 4957 N N . ASP B 1 192 ? -28.516 63.618 43.704 1.00 47.29 211 ASP B N 1
ATOM 4958 C CA . ASP B 1 192 ? -29.208 62.399 44.144 1.00 49.56 211 ASP B CA 1
ATOM 4959 C C . ASP B 1 192 ? -28.460 61.640 45.236 1.00 50.05 211 ASP B C 1
ATOM 4960 O O . ASP B 1 192 ? -29.085 60.998 46.085 1.00 50.74 211 ASP B O 1
ATOM 4965 N N . VAL B 1 193 ? -27.132 61.716 45.206 1.00 50.69 212 VAL B N 1
ATOM 4966 C CA . VAL B 1 193 ? -26.283 60.954 46.130 1.00 52.69 212 VAL B CA 1
ATOM 4967 C C . VAL B 1 193 ? -25.825 61.772 47.341 1.00 53.24 212 VAL B C 1
ATOM 4968 O O . VAL B 1 193 ? -25.757 61.249 48.456 1.00 53.46 212 VAL B O 1
ATOM 4972 N N . ILE B 1 194 ? -25.517 63.047 47.097 1.00 53.20 213 ILE B N 1
ATOM 4973 C CA . ILE B 1 194 ? -25.181 64.028 48.129 1.00 53.29 213 ILE B CA 1
ATOM 4974 C C . ILE B 1 194 ? -26.323 65.069 48.104 1.00 54.14 213 ILE B C 1
ATOM 4975 O O . ILE B 1 194 ? -26.227 66.085 47.399 1.00 54.58 213 ILE B O 1
ATOM 4980 N N . PRO B 1 195 ? -27.422 64.803 48.854 1.00 53.24 214 PRO B N 1
ATOM 4981 C CA . PRO B 1 195 ? -28.642 65.610 48.738 1.00 52.83 214 PRO B CA 1
ATOM 4982 C C . PRO B 1 195 ? -28.545 67.034 49.292 1.00 53.22 214 PRO B C 1
ATOM 4983 O O . PRO B 1 195 ? -29.378 67.871 48.936 1.00 53.65 214 PRO B O 1
ATOM 4987 N N . PHE B 1 196 ? -27.552 67.310 50.140 1.00 53.13 215 PHE B N 1
ATOM 4988 C CA . PHE B 1 196 ? -27.362 68.666 50.679 1.00 53.42 215 PHE B CA 1
ATOM 4989 C C . PHE B 1 196 ? -26.700 69.633 49.687 1.00 52.86 215 PHE B C 1
ATOM 4990 O O . PHE B 1 196 ? -26.702 70.849 49.906 1.00 53.37 215 PHE B O 1
ATOM 4998 N N . LEU B 1 197 ? -26.146 69.084 48.603 1.00 52.11 216 LEU B N 1
ATOM 4999 C CA . LEU B 1 197 ? -25.565 69.876 47.511 1.00 49.90 216 LEU B CA 1
ATOM 5000 C C . LEU B 1 197 ? -26.609 70.592 46.641 1.00 48.26 216 LEU B C 1
ATOM 5001 O O . LEU B 1 197 ? -26.249 71.361 45.742 1.00 48.20 216 LEU B O 1
ATOM 5006 N N . ARG B 1 198 ? -27.891 70.340 46.923 1.00 46.22 217 ARG B N 1
ATOM 5007 C CA . ARG B 1 198 ? -29.019 71.002 46.250 1.00 44.64 217 ARG B CA 1
ATOM 5008 C C . ARG B 1 198 ? -29.083 72.513 46.514 1.00 44.97 217 ARG B C 1
ATOM 5009 O O . ARG B 1 198 ? -29.537 73.277 45.657 1.00 44.63 217 ARG B O 1
ATOM 5017 N N . PHE B 1 199 ? -28.639 72.919 47.705 1.00 45.73 218 PHE B N 1
ATOM 5018 C CA . PHE B 1 199 ? -28.624 74.322 48.125 1.00 46.21 218 PHE B CA 1
ATOM 5019 C C . PHE B 1 199 ? -27.340 75.030 47.680 1.00 47.87 218 PHE B C 1
ATOM 5020 O O . PHE B 1 199 ? -27.274 76.266 47.678 1.00 48.90 218 PHE B O 1
ATOM 5028 N N . PHE B 1 200 ? -26.330 74.239 47.312 1.00 48.32 219 PHE B N 1
ATOM 5029 C CA . PHE B 1 200 ? -25.099 74.746 46.718 1.00 49.03 219 PHE B CA 1
ATOM 5030 C C . PHE B 1 200 ? -25.335 75.171 45.273 1.00 48.73 219 PHE B C 1
ATOM 5031 O O . PHE B 1 200 ? -25.984 74.438 44.519 1.00 49.68 219 PHE B O 1
ATOM 5039 N N . PRO B 1 201 ? -24.829 76.366 44.887 1.00 48.44 220 PRO B N 1
ATOM 5040 C CA . PRO B 1 201 ? -24.839 76.832 43.499 1.00 48.15 220 PRO B CA 1
ATOM 5041 C C . PRO B 1 201 ? -24.444 75.727 42.518 1.00 48.06 220 PRO B C 1
ATOM 5042 O O . PRO B 1 201 ? -23.485 74.987 42.769 1.00 49.18 220 PRO B O 1
ATOM 5046 N N . ASN B 1 202 ? -25.202 75.605 41.431 1.00 47.11 221 ASN B N 1
ATOM 5047 C CA . ASN B 1 202 ? -24.967 74.563 40.438 1.00 46.10 221 ASN B CA 1
ATOM 5048 C C . ASN B 1 202 ? -25.342 75.015 39.025 1.00 46.09 221 ASN B C 1
ATOM 5049 O O . ASN B 1 202 ? -26.532 75.128 38.713 1.00 46.17 221 ASN B O 1
ATOM 5054 N N . PRO B 1 203 ? -24.326 75.292 38.171 1.00 46.81 222 PRO B N 1
ATOM 5055 C CA . PRO B 1 203 ? -24.567 75.632 36.758 1.00 47.00 222 PRO B CA 1
ATOM 5056 C C . PRO B 1 203 ? -25.182 74.478 35.959 1.00 47.04 222 PRO B C 1
ATOM 5057 O O . PRO B 1 203 ? -25.832 74.718 34.932 1.00 47.29 222 PRO B O 1
ATOM 5061 N N . GLY B 1 204 ? -24.968 73.251 36.437 1.00 46.51 223 GLY B N 1
ATOM 5062 C CA . GLY B 1 204 ? -25.578 72.050 35.873 1.00 47.04 223 GLY B CA 1
ATOM 5063 C C . GLY B 1 204 ? -27.095 72.064 35.961 1.00 48.00 223 GLY B C 1
ATOM 5064 O O . GLY B 1 204 ? -27.773 71.883 34.946 1.00 47.86 223 GLY B O 1
ATOM 5065 N N . LEU B 1 205 ? -27.618 72.295 37.169 1.00 48.20 224 LEU B N 1
ATOM 5066 C CA . LEU B 1 205 ? -29.068 72.329 37.423 1.00 48.64 224 LEU B CA 1
ATOM 5067 C C . LEU B 1 205 ? -29.831 73.396 36.632 1.00 48.56 224 LEU B C 1
ATOM 5068 O O . LEU B 1 205 ? -30.980 73.170 36.240 1.00 48.93 224 LEU B O 1
ATOM 5073 N N . ARG B 1 206 ? -29.191 74.547 36.414 1.00 48.63 225 ARG B N 1
ATOM 5074 C CA . ARG B 1 206 ? -29.742 75.629 35.592 1.00 48.15 225 ARG B CA 1
ATOM 5075 C C . ARG B 1 206 ? -29.807 75.216 34.117 1.00 46.77 225 ARG B C 1
ATOM 5076 O O . ARG B 1 206 ? -30.807 75.480 33.441 1.00 46.53 225 ARG B O 1
ATOM 5084 N N . ARG B 1 207 ? -28.742 74.567 33.638 1.00 45.51 226 ARG B N 1
ATOM 5085 C CA . ARG B 1 207 ? -28.673 74.021 32.275 1.00 43.79 226 ARG B CA 1
ATOM 5086 C C . ARG B 1 207 ? -29.753 72.955 32.040 1.00 42.65 226 ARG B C 1
ATOM 5087 O O . ARG B 1 207 ? -30.313 72.868 30.939 1.00 42.49 226 ARG B O 1
ATOM 5095 N N . LEU B 1 208 ? -30.037 72.166 33.081 1.00 41.08 227 LEU B N 1
ATOM 5096 C CA . LEU B 1 208 ? -31.073 71.129 33.047 1.00 39.39 227 LEU B CA 1
ATOM 5097 C C . LEU B 1 208 ? -32.483 71.705 32.913 1.00 39.09 227 LEU B C 1
ATOM 5098 O O . LEU B 1 208 ? -33.234 71.271 32.040 1.00 38.75 227 LEU B O 1
ATOM 5103 N N . LYS B 1 209 ? -32.824 72.677 33.765 1.00 38.81 228 LYS B N 1
ATOM 5104 C CA . LYS B 1 209 ? -34.162 73.288 33.782 1.00 39.19 228 LYS B CA 1
ATOM 5105 C C . LYS B 1 209 ? -34.569 73.902 32.443 1.00 39.34 228 LYS B C 1
ATOM 5106 O O . LYS B 1 209 ? -35.720 73.776 32.038 1.00 39.36 228 LYS B O 1
ATOM 5112 N N . GLN B 1 210 ? -33.616 74.536 31.761 1.00 40.02 229 GLN B N 1
ATOM 5113 C CA . GLN B 1 210 ? -33.826 75.085 30.417 1.00 40.73 229 GLN B CA 1
ATOM 5114 C C . GLN B 1 210 ? -34.029 73.974 29.388 1.00 39.74 229 GLN B C 1
ATOM 5115 O O . GLN B 1 210 ? -34.795 74.141 28.438 1.00 39.13 229 GLN B O 1
ATOM 5121 N N . ALA B 1 211 ? -33.331 72.853 29.589 1.00 39.30 230 ALA B N 1
ATOM 5122 C CA . ALA B 1 211 ? -33.453 71.665 28.738 1.00 39.05 230 ALA B CA 1
ATOM 5123 C C . ALA B 1 211 ? -34.693 70.808 29.066 1.00 39.34 230 ALA B C 1
ATOM 5124 O O . ALA B 1 211 ? -35.046 69.915 28.297 1.00 39.42 230 ALA B O 1
ATOM 5126 N N . ILE B 1 212 ? -35.342 71.077 30.199 1.00 39.49 231 ILE B N 1
ATOM 5127 C CA . ILE B 1 212 ? -36.625 70.445 30.543 1.00 39.91 231 ILE B CA 1
ATOM 5128 C C . ILE B 1 212 ? -37.789 71.166 29.829 1.00 41.09 231 ILE B C 1
ATOM 5129 O O . ILE B 1 212 ? -38.854 70.577 29.631 1.00 40.76 231 ILE B O 1
ATOM 5134 N N . GLU B 1 213 ? -37.561 72.414 29.412 1.00 42.55 232 GLU B N 1
ATOM 5135 C CA . GLU B 1 213 ? -38.584 73.240 28.748 1.00 43.61 232 GLU B CA 1
ATOM 5136 C C . GLU B 1 213 ? -38.078 74.012 27.505 1.00 43.60 232 GLU B C 1
ATOM 5137 O O . GLU B 1 213 ? -37.623 75.146 27.649 1.00 45.66 232 GLU B O 1
ATOM 5143 N N . LYS B 1 214 ? -38.119 73.453 26.289 1.00 42.82 233 LYS B N 1
ATOM 5144 C CA . LYS B 1 214 ? -38.459 72.069 25.944 1.00 42.78 233 LYS B CA 1
ATOM 5145 C C . LYS B 1 214 ? -37.353 71.140 26.431 1.00 43.24 233 LYS B C 1
ATOM 5146 O O . LYS B 1 214 ? -36.218 71.601 26.528 1.00 45.49 233 LYS B O 1
ATOM 5148 N N . ARG B 1 215 ? -37.600 69.853 26.716 1.00 41.64 234 ARG B N 1
ATOM 5149 C CA . ARG B 1 215 ? -38.774 69.017 26.354 1.00 41.11 234 ARG B CA 1
ATOM 5150 C C . ARG B 1 215 ? -40.205 69.550 26.517 1.00 40.65 234 ARG B C 1
ATOM 5151 O O . ARG B 1 215 ? -41.024 69.323 25.634 1.00 40.37 234 ARG B O 1
ATOM 5159 N N . ASP B 1 216 ? -40.503 70.229 27.626 1.00 41.63 235 ASP B N 1
ATOM 5160 C CA . ASP B 1 216 ? -41.821 70.858 27.840 1.00 43.07 235 ASP B CA 1
ATOM 5161 C C . ASP B 1 216 ? -41.974 72.113 26.970 1.00 45.89 235 ASP B C 1
ATOM 5162 O O . ASP B 1 216 ? -41.178 73.054 27.068 1.00 47.38 235 ASP B O 1
ATOM 5167 N N . HIS B 1 217 ? -43.066 72.137 26.206 1.00 47.16 236 HIS B N 1
ATOM 5168 C CA . HIS B 1 217 ? -43.167 72.708 24.845 1.00 49.53 236 HIS B CA 1
ATOM 5169 C C . HIS B 1 217 ? -42.932 71.452 24.008 1.00 50.35 236 HIS B C 1
ATOM 5170 O O . HIS B 1 217 ? -43.282 70.384 24.497 1.00 52.79 236 HIS B O 1
ATOM 5177 N N . ILE B 1 218 ? -42.344 71.538 22.807 1.00 49.25 237 ILE B N 1
ATOM 5178 C CA . ILE B 1 218 ? -42.177 70.370 21.888 1.00 47.70 237 ILE B CA 1
ATOM 5179 C C . ILE B 1 218 ? -43.289 69.308 22.031 1.00 46.98 237 ILE B C 1
ATOM 5180 O O . ILE B 1 218 ? -44.151 69.202 21.158 1.00 47.42 237 ILE B O 1
ATOM 5185 N N . VAL B 1 219 ? -43.247 68.547 23.133 1.00 45.38 238 VAL B N 1
ATOM 5186 C CA . VAL B 1 219 ? -44.266 67.560 23.517 1.00 44.80 238 VAL B CA 1
ATOM 5187 C C . VAL B 1 219 ? -45.632 68.239 23.663 1.00 45.32 238 VAL B C 1
ATOM 5188 O O . VAL B 1 219 ? -46.617 67.735 23.130 1.00 44.94 238 VAL B O 1
ATOM 5192 N N . GLU B 1 220 ? -45.672 69.384 24.355 1.00 46.33 239 GLU B N 1
ATOM 5193 C CA . GLU B 1 220 ? -46.910 70.149 24.585 1.00 47.20 239 GLU B CA 1
ATOM 5194 C C . GLU B 1 220 ? -47.534 70.704 23.301 1.00 47.57 239 GLU B C 1
ATOM 5195 O O . GLU B 1 220 ? -48.753 70.615 23.122 1.00 48.73 239 GLU B O 1
ATOM 5201 N N . MET B 1 221 ? -46.705 71.287 22.433 1.00 47.44 240 MET B N 1
ATOM 5202 C CA . MET B 1 221 ? -47.150 71.756 21.118 1.00 47.42 240 MET B CA 1
ATOM 5203 C C . MET B 1 221 ? -47.673 70.603 20.275 1.00 45.74 240 MET B C 1
ATOM 5204 O O . MET B 1 221 ? -48.753 70.697 19.690 1.00 45.74 240 MET B O 1
ATOM 5209 N N . GLN B 1 222 ? -46.910 69.514 20.248 1.00 43.96 241 GLN B N 1
ATOM 5210 C CA . GLN B 1 222 ? -47.294 68.304 19.538 1.00 43.04 241 GLN B CA 1
ATOM 5211 C C . GLN B 1 222 ? -48.559 67.671 20.135 1.00 43.11 241 GLN B C 1
ATOM 5212 O O . GLN B 1 222 ? -49.413 67.180 19.399 1.00 41.81 241 GLN B O 1
ATOM 5218 N N . LEU B 1 223 ? -48.669 67.714 21.463 1.00 43.93 242 LEU B N 1
ATOM 5219 C CA . LEU B 1 223 ? -49.862 67.290 22.204 1.00 45.14 242 LEU B CA 1
ATOM 5220 C C . LEU B 1 223 ? -51.107 68.099 21.819 1.00 45.48 242 LEU B C 1
ATOM 5221 O O . LEU B 1 223 ? -52.160 67.523 21.533 1.00 45.13 242 LEU B O 1
ATOM 5226 N N . ARG B 1 224 ? -50.964 69.426 21.804 1.00 46.35 243 ARG B N 1
ATOM 5227 C CA . ARG B 1 224 ? -52.045 70.349 21.446 1.00 47.11 243 ARG B CA 1
ATOM 5228 C C . ARG B 1 224 ? -52.495 70.221 19.991 1.00 47.08 243 ARG B C 1
ATOM 5229 O O . ARG B 1 224 ? -53.695 70.271 19.713 1.00 45.91 243 ARG B O 1
ATOM 5237 N N . GLN B 1 225 ? -51.534 70.054 19.079 1.00 47.59 244 GLN B N 1
ATOM 5238 C CA . GLN B 1 225 ? -51.829 69.916 17.648 1.00 47.71 244 GLN B CA 1
ATOM 5239 C C . GLN B 1 225 ? -52.261 68.501 17.233 1.00 47.68 244 GLN B C 1
ATOM 5240 O O . GLN B 1 225 ? -52.781 68.318 16.134 1.00 48.65 244 GLN B O 1
ATOM 5246 N N . HIS B 1 226 ? -52.028 67.509 18.094 1.00 46.58 245 HIS B N 1
ATOM 5247 C CA . HIS B 1 226 ? -52.580 66.165 17.886 1.00 46.25 245 HIS B CA 1
ATOM 5248 C C . HIS B 1 226 ? -54.051 66.127 18.276 1.00 48.21 245 HIS B C 1
ATOM 5249 O O . HIS B 1 226 ? -54.838 65.383 17.689 1.00 49.07 245 HIS B O 1
ATOM 5256 N N . LYS B 1 227 ? -54.405 66.963 19.250 1.00 49.67 246 LYS B N 1
ATOM 5257 C CA . LYS B 1 227 ? -55.724 66.994 19.885 1.00 51.01 246 LYS B CA 1
ATOM 5258 C C . LYS B 1 227 ? -56.836 67.660 19.039 1.00 51.72 246 LYS B C 1
ATOM 5259 O O . LYS B 1 227 ? -57.993 67.718 19.471 1.00 52.73 246 LYS B O 1
ATOM 5265 N N . GLU B 1 228 ? -56.500 68.120 17.831 1.00 53.02 247 GLU B N 1
ATOM 5266 C CA . GLU B 1 228 ? -57.379 69.035 17.070 1.00 52.84 247 GLU B CA 1
ATOM 5267 C C . GLU B 1 228 ? -58.381 68.502 16.004 1.00 53.43 247 GLU B C 1
ATOM 5268 O O . GLU B 1 228 ? -59.575 68.672 16.249 1.00 56.00 247 GLU B O 1
ATOM 5274 N N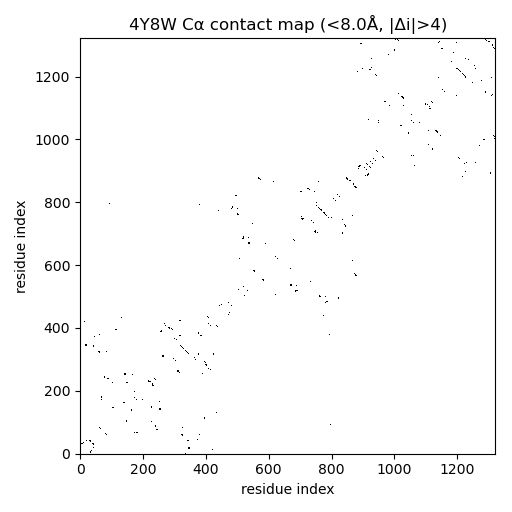 . SER B 1 229 ? -58.035 67.879 14.857 1.00 52.46 248 SER B N 1
ATOM 5275 C CA . SER B 1 229 ? -56.803 67.175 14.377 1.00 51.95 248 SER B CA 1
ATOM 5276 C C . SER B 1 229 ? -56.874 65.654 14.562 1.00 51.63 248 SER B C 1
ATOM 5277 O O . SER B 1 229 ? -56.508 64.896 13.657 1.00 51.84 248 SER B O 1
ATOM 5280 N N . LEU B 1 230 ? -57.351 65.226 15.730 1.00 50.19 249 LEU B N 1
ATOM 5281 C CA . LEU B 1 230 ? -57.567 63.813 16.041 1.00 49.01 249 LEU B CA 1
ATOM 5282 C C . LEU B 1 230 ? -58.918 63.328 15.504 1.00 48.46 249 LEU B C 1
ATOM 5283 O O . LEU B 1 230 ? -59.876 64.103 15.409 1.00 49.20 249 LEU B O 1
ATOM 5288 N N . VAL B 1 231 ? -58.979 62.044 15.152 1.00 47.07 250 VAL B N 1
ATOM 5289 C CA . VAL B 1 231 ? -60.227 61.377 14.772 1.00 46.16 250 VAL B CA 1
ATOM 5290 C C . VAL B 1 231 ? -60.442 60.191 15.723 1.00 46.30 250 VAL B C 1
ATOM 5291 O O . VAL B 1 231 ? -59.637 59.257 15.736 1.00 46.04 250 VAL B O 1
ATOM 5295 N N . ALA B 1 232 ? -61.518 60.240 16.515 1.00 46.27 251 ALA B N 1
ATOM 5296 C CA . ALA B 1 232 ? -61.831 59.192 17.503 1.00 46.38 251 ALA B CA 1
ATOM 5297 C C . ALA B 1 232 ? -62.033 57.826 16.848 1.00 47.23 251 ALA B C 1
ATOM 5298 O O . ALA B 1 232 ? -62.778 57.699 15.869 1.00 47.78 251 ALA B O 1
ATOM 5300 N N . GLY B 1 233 ? -61.348 56.820 17.390 1.00 47.29 252 GLY B N 1
ATOM 5301 C CA . GLY B 1 233 ? -61.346 55.466 16.832 1.00 47.58 252 GLY B CA 1
ATOM 5302 C C . GLY B 1 233 ? -60.216 55.184 15.852 1.00 47.33 252 GLY B C 1
ATOM 5303 O O . GLY B 1 233 ? -59.933 54.019 15.547 1.00 47.46 252 GLY B O 1
ATOM 5304 N N . GLN B 1 234 ? -59.580 56.248 15.359 1.00 46.70 253 GLN B N 1
ATOM 5305 C CA . GLN B 1 234 ? -58.474 56.151 14.404 1.00 45.90 253 GLN B CA 1
ATOM 5306 C C . GLN B 1 234 ? -57.208 56.808 14.957 1.00 45.25 253 GLN B C 1
ATOM 5307 O O . GLN B 1 234 ? -57.244 57.944 15.443 1.00 45.91 253 GLN B O 1
ATOM 5309 N N . TRP B 1 235 ? -56.092 56.085 14.881 1.00 43.51 254 TRP B N 1
ATOM 5310 C CA . TRP B 1 235 ? -54.805 56.578 15.383 1.00 42.02 254 TRP B CA 1
ATOM 5311 C C . TRP B 1 235 ? -53.683 56.482 14.353 1.00 39.92 254 TRP B C 1
ATOM 5312 O O . TRP B 1 235 ? -53.415 55.414 13.804 1.00 39.09 254 TRP B O 1
ATOM 5323 N N . ARG B 1 236 ? -53.044 57.624 14.110 1.00 38.85 255 ARG B N 1
ATOM 5324 C CA . ARG B 1 236 ? -51.960 57.758 13.137 1.00 37.94 255 ARG B CA 1
ATOM 5325 C C . ARG B 1 236 ? -50.605 57.432 13.769 1.00 37.65 255 ARG B C 1
ATOM 5326 O O . ARG B 1 236 ? -49.706 56.927 13.094 1.00 39.03 255 ARG B O 1
ATOM 5334 N N . ASP B 1 237 ? -50.474 57.731 15.062 1.00 36.21 256 ASP B N 1
ATOM 5335 C CA . ASP B 1 237 ? -49.242 57.510 15.829 1.00 34.78 256 ASP B CA 1
ATOM 5336 C C . ASP B 1 237 ? -49.551 57.180 17.292 1.00 34.14 256 ASP B C 1
ATOM 5337 O O . ASP B 1 237 ? -50.716 57.015 17.662 1.00 33.90 256 ASP B O 1
ATOM 5342 N N . MET B 1 238 ? -48.503 57.106 18.114 1.00 33.70 257 MET B N 1
ATOM 5343 C CA . MET B 1 238 ? -48.626 56.781 19.538 1.00 33.40 257 MET B CA 1
ATOM 5344 C C . MET B 1 238 ? -49.295 57.861 20.381 1.00 33.73 257 MET B C 1
ATOM 5345 O O . MET B 1 238 ? -49.888 57.546 21.414 1.00 33.98 257 MET B O 1
ATOM 5350 N N . MET B 1 239 ? -49.191 59.123 19.956 1.00 34.60 258 MET B N 1
ATOM 5351 C CA . MET B 1 239 ? -49.860 60.232 20.656 1.00 35.76 258 MET B CA 1
ATOM 5352 C C . MET B 1 239 ? -51.371 60.259 20.418 1.00 35.72 258 MET B C 1
ATOM 5353 O O . MET B 1 239 ? -52.128 60.584 21.329 1.00 36.17 258 MET B O 1
ATOM 5358 N N . ASP B 1 240 ? -51.798 59.918 19.203 1.00 36.21 259 ASP B N 1
ATOM 5359 C CA . ASP B 1 240 ? -53.221 59.744 18.887 1.00 36.36 259 ASP B CA 1
ATOM 5360 C C . ASP B 1 240 ? -53.881 58.677 19.774 1.00 35.34 259 ASP B C 1
ATOM 5361 O O . ASP B 1 240 ? -54.993 58.880 20.268 1.00 34.75 259 ASP B O 1
ATOM 5366 N N . TYR B 1 241 ? -53.175 57.562 19.983 1.00 34.53 260 TYR B N 1
ATOM 5367 C CA . TYR B 1 241 ? -53.686 56.422 20.748 1.00 33.78 260 TYR B CA 1
ATOM 5368 C C . TYR B 1 241 ? -53.867 56.743 22.231 1.00 33.98 260 TYR B C 1
ATOM 5369 O O . TYR B 1 241 ? -54.983 56.655 22.745 1.00 34.80 260 TYR B O 1
ATOM 5378 N N . MET B 1 242 ? -52.771 57.118 22.895 1.00 34.06 261 MET B N 1
ATOM 5379 C CA . MET B 1 242 ? -52.740 57.420 24.337 1.00 33.75 261 MET B CA 1
ATOM 5380 C C . MET B 1 242 ? -53.756 58.488 24.731 1.00 33.30 261 MET B C 1
ATOM 5381 O O . MET B 1 242 ? -54.483 58.330 25.716 1.00 33.55 261 MET B O 1
ATOM 5386 N N . LEU B 1 243 ? -53.799 59.558 23.938 1.00 33.44 262 LEU B N 1
ATOM 5387 C CA . LEU B 1 243 ? -54.712 60.685 24.127 1.00 33.92 262 LEU B CA 1
ATOM 5388 C C . LEU B 1 243 ? -56.175 60.251 24.096 1.00 34.54 262 LEU B C 1
ATOM 5389 O O . LEU B 1 243 ? -57.004 60.814 24.809 1.00 34.58 262 LEU B O 1
ATOM 5394 N N . GLN B 1 244 ? -56.464 59.236 23.281 1.00 35.74 263 GLN B N 1
ATOM 5395 C CA . GLN B 1 244 ? -57.795 58.643 23.174 1.00 36.77 263 GLN B CA 1
ATOM 5396 C C . GLN B 1 244 ? -58.157 57.711 24.337 1.00 38.44 263 GLN B C 1
ATOM 5397 O O . GLN B 1 244 ? -59.333 57.382 24.523 1.00 39.16 263 GLN B O 1
ATOM 5403 N N . GLY B 1 245 ? -57.155 57.289 25.111 1.00 39.79 264 GLY B N 1
ATOM 5404 C CA . GLY B 1 245 ? -57.375 56.429 26.281 1.00 41.88 264 GLY B CA 1
ATOM 5405 C C . GLY B 1 245 ? -57.250 57.181 27.595 1.00 43.54 264 GLY B C 1
ATOM 5406 O O . GLY B 1 245 ? -56.783 56.626 28.594 1.00 43.20 264 GLY B O 1
ATOM 5407 N N . VAL B 1 246 ? -57.696 58.438 27.589 1.00 45.25 265 VAL B N 1
ATOM 5408 C CA . VAL B 1 246 ? -57.463 59.389 28.680 1.00 46.80 265 VAL B CA 1
ATOM 5409 C C . VAL B 1 246 ? -58.643 60.368 28.841 1.00 48.96 265 VAL B C 1
ATOM 5410 O O . VAL B 1 246 ? -59.333 60.686 27.862 1.00 49.19 265 VAL B O 1
ATOM 5414 N N . ALA B 1 247 ? -58.867 60.818 30.080 1.00 51.27 266 ALA B N 1
ATOM 5415 C CA . ALA B 1 247 ? -59.946 61.760 30.430 1.00 53.62 266 ALA B CA 1
ATOM 5416 C C . ALA B 1 247 ? -59.636 63.223 30.068 1.00 55.14 266 ALA B C 1
ATOM 5417 O O . ALA B 1 247 ? -58.465 63.622 29.999 1.00 55.22 266 ALA B O 1
ATOM 5419 N N . GLN B 1 248 ? -60.699 64.005 29.840 1.00 55.78 267 GLN B N 1
ATOM 5420 C CA . GLN B 1 248 ? -60.602 65.433 29.499 1.00 56.10 267 GLN B CA 1
ATOM 5421 C C . GLN B 1 248 ? -61.868 66.197 29.901 1.00 56.12 267 GLN B C 1
ATOM 5422 O O . GLN B 1 248 ? -62.924 66.068 29.270 1.00 55.43 267 GLN B O 1
ATOM 5424 N N . GLN B 1 257 ? -59.096 59.110 35.966 1.00 47.96 276 GLN B N 1
ATOM 5425 C CA . GLN B 1 257 ? -57.889 59.377 36.753 1.00 48.20 276 GLN B CA 1
ATOM 5426 C C . GLN B 1 257 ? -56.591 59.443 35.930 1.00 46.16 276 GLN B C 1
ATOM 5427 O O . GLN B 1 257 ? -55.664 60.163 36.312 1.00 45.24 276 GLN B O 1
ATOM 5433 N N . LEU B 1 258 ? -56.522 58.693 34.826 1.00 44.21 277 LEU B N 1
ATOM 5434 C CA . LEU B 1 258 ? -55.453 58.874 33.837 1.00 43.86 277 LEU B CA 1
ATOM 5435 C C . LEU B 1 258 ? -55.710 60.135 33.015 1.00 43.32 277 LEU B C 1
ATOM 5436 O O . LEU B 1 258 ? -56.701 60.225 32.282 1.00 43.10 277 LEU B O 1
ATOM 5441 N N . LEU B 1 259 ? -54.802 61.096 33.158 1.00 42.88 278 LEU B N 1
ATOM 5442 C CA . LEU B 1 259 ? -54.933 62.437 32.588 1.00 42.60 278 LEU B CA 1
ATOM 5443 C C . LEU B 1 259 ? -54.031 62.642 31.369 1.00 42.56 278 LEU B C 1
ATOM 5444 O O . LEU B 1 259 ? -53.207 61.784 31.053 1.00 42.59 278 LEU B O 1
ATOM 5449 N N . GLU B 1 260 ? -54.201 63.777 30.688 1.00 43.74 279 GLU B N 1
ATOM 5450 C CA . GLU B 1 260 ? -53.364 64.163 29.539 1.00 45.47 279 GLU B CA 1
ATOM 5451 C C . GLU B 1 260 ? -51.880 64.361 29.886 1.00 44.71 279 GLU B C 1
ATOM 5452 O O . GLU B 1 260 ? -51.009 64.147 29.040 1.00 45.75 279 GLU B O 1
ATOM 5458 N N . GLY B 1 261 ? -51.606 64.770 31.123 1.00 43.28 280 GLY B N 1
ATOM 5459 C CA . GLY B 1 261 ? -50.238 64.918 31.623 1.00 42.13 280 GLY B CA 1
ATOM 5460 C C . GLY B 1 261 ? -49.448 63.621 31.712 1.00 41.55 280 GLY B C 1
ATOM 5461 O O . GLY B 1 261 ? -48.215 63.636 31.612 1.00 41.14 280 GLY B O 1
ATOM 5462 N N . HIS B 1 262 ? -50.162 62.509 31.917 1.00 39.96 281 HIS B N 1
ATOM 5463 C CA . HIS B 1 262 ? -49.592 61.161 31.831 1.00 38.47 281 HIS B CA 1
ATOM 5464 C C . HIS B 1 262 ? -49.091 60.877 30.413 1.00 37.20 281 HIS B C 1
ATOM 5465 O O . HIS B 1 262 ? -48.004 60.323 30.238 1.00 36.84 281 HIS B O 1
ATOM 5472 N N . VAL B 1 263 ? -49.891 61.272 29.418 1.00 36.12 282 VAL B N 1
ATOM 5473 C CA . VAL B 1 263 ? -49.542 61.157 27.991 1.00 34.82 282 VAL B CA 1
ATOM 5474 C C . VAL B 1 263 ? -48.289 61.987 27.685 1.00 34.17 282 VAL B C 1
ATOM 5475 O O . VAL B 1 263 ? -47.364 61.501 27.026 1.00 33.57 282 VAL B O 1
ATOM 5479 N N . HIS B 1 264 ? -48.272 63.223 28.189 1.00 33.83 283 HIS B N 1
ATOM 5480 C CA . HIS B 1 264 ? -47.140 64.140 28.064 1.00 33.60 283 HIS B CA 1
ATOM 5481 C C . HIS B 1 264 ? -45.829 63.473 28.492 1.00 33.64 283 HIS B C 1
ATOM 5482 O O . HIS B 1 264 ? -44.850 63.480 27.735 1.00 32.96 283 HIS B O 1
ATOM 5489 N N . MET B 1 265 ? -45.836 62.880 29.689 1.00 33.66 284 MET B N 1
ATOM 5490 C CA . MET B 1 265 ? -44.658 62.223 30.259 1.00 33.53 284 MET B CA 1
ATOM 5491 C C . MET B 1 265 ? -44.316 60.895 29.588 1.00 33.62 284 MET B C 1
ATOM 5492 O O . MET B 1 265 ? -43.135 60.571 29.438 1.00 34.18 284 MET B O 1
ATOM 5497 N N . ALA B 1 266 ? -45.340 60.140 29.181 1.00 33.10 285 ALA B N 1
ATOM 5498 C CA . ALA B 1 266 ? -45.148 58.885 28.445 1.00 32.82 285 ALA B CA 1
ATOM 5499 C C . ALA B 1 266 ? -44.434 59.105 27.110 1.00 33.07 285 ALA B C 1
ATOM 5500 O O . ALA B 1 266 ? -43.670 58.245 26.662 1.00 33.89 285 ALA B O 1
ATOM 5502 N N . ALA B 1 267 ? -44.688 60.259 26.491 1.00 32.97 286 ALA B N 1
ATOM 5503 C CA . ALA B 1 267 ? -44.006 60.675 25.268 1.00 33.17 286 ALA B CA 1
ATOM 5504 C C . ALA B 1 267 ? -42.534 60.971 25.546 1.00 33.11 286 ALA B C 1
ATOM 5505 O O . ALA B 1 267 ? -41.661 60.483 24.829 1.00 33.56 286 ALA B O 1
ATOM 5507 N N . VAL B 1 268 ? -42.281 61.755 26.596 1.00 33.22 287 VAL B N 1
ATOM 5508 C CA . VAL B 1 268 ? -40.929 62.095 27.073 1.00 33.47 287 VAL B CA 1
ATOM 5509 C C . VAL B 1 268 ? -40.073 60.840 27.316 1.00 34.30 287 VAL B C 1
ATOM 5510 O O . VAL B 1 268 ? -38.911 60.778 26.887 1.00 35.44 287 VAL B O 1
ATOM 5514 N N . ASP B 1 269 ? -40.665 59.850 27.986 1.00 33.95 288 ASP B N 1
ATOM 5515 C CA . ASP B 1 269 ? -40.013 58.572 28.270 1.00 33.80 288 ASP B CA 1
ATOM 5516 C C . ASP B 1 269 ? -39.735 57.774 27.002 1.00 34.36 288 ASP B C 1
ATOM 5517 O O . ASP B 1 269 ? -38.675 57.154 26.885 1.00 35.00 288 ASP B O 1
ATOM 5522 N N . LEU B 1 270 ? -40.686 57.801 26.065 1.00 33.93 289 LEU B N 1
ATOM 5523 C CA . LEU B 1 270 ? -40.517 57.201 24.740 1.00 33.67 289 LEU B CA 1
ATOM 5524 C C . LEU B 1 270 ? -39.364 57.843 23.960 1.00 33.26 289 LEU B C 1
ATOM 5525 O O . LEU B 1 270 ? -38.450 57.139 23.520 1.00 33.32 289 LEU B O 1
ATOM 5530 N N . LEU B 1 271 ? -39.399 59.173 23.834 1.00 32.47 290 LEU B N 1
ATOM 5531 C CA . LEU B 1 271 ? -38.395 59.934 23.078 1.00 32.21 290 LEU B CA 1
ATOM 5532 C C . LEU B 1 271 ? -36.963 59.732 23.582 1.00 32.31 290 LEU B C 1
ATOM 5533 O O . LEU B 1 271 ? -36.123 59.241 22.838 1.00 31.94 290 LEU B O 1
ATOM 5538 N N . ILE B 1 272 ? -36.707 60.085 24.843 1.00 32.40 291 ILE B N 1
ATOM 5539 C CA . ILE B 1 272 ? -35.364 60.009 25.443 1.00 32.42 291 ILE B CA 1
ATOM 5540 C C . ILE B 1 272 ? -34.925 58.556 25.675 1.00 32.39 291 ILE B C 1
ATOM 5541 O O . ILE B 1 272 ? -33.773 58.200 25.407 1.00 32.81 291 ILE B O 1
ATOM 5546 N N . GLY B 1 273 ? -35.848 57.720 26.148 1.00 32.17 292 GLY B N 1
ATOM 5547 C CA . GLY B 1 273 ? -35.561 56.306 26.394 1.00 31.94 292 GLY B CA 1
ATOM 5548 C C . GLY B 1 273 ? -35.340 55.485 25.136 1.00 31.99 292 GLY B C 1
ATOM 5549 O O . GLY B 1 273 ? -34.754 54.399 25.199 1.00 31.43 292 GLY B O 1
ATOM 5550 N N . GLY B 1 274 ? -35.798 56.017 23.998 1.00 31.88 293 GLY B N 1
ATOM 5551 C CA . GLY B 1 274 ? -35.764 55.319 22.719 1.00 31.20 293 GLY B CA 1
ATOM 5552 C C . GLY B 1 274 ? -34.611 55.603 21.774 1.00 31.95 293 GLY B C 1
ATOM 5553 O O . GLY B 1 274 ? -34.363 54.803 20.868 1.00 32.10 293 GLY B O 1
ATOM 5554 N N . THR B 1 275 ? -33.906 56.722 21.961 1.00 32.60 294 THR B N 1
ATOM 5555 C CA . THR B 1 275 ? -32.864 57.128 20.995 1.00 33.81 294 THR B CA 1
ATOM 5556 C C . THR B 1 275 ? -31.475 56.538 21.298 1.00 33.32 294 THR B C 1
ATOM 5557 O O . THR B 1 275 ? -31.007 55.659 20.572 1.00 32.47 294 THR B O 1
ATOM 5561 N N . GLU B 1 276 ? -30.842 57.018 22.371 1.00 33.80 295 GLU B N 1
ATOM 5562 C CA . GLU B 1 276 ? -29.450 56.683 22.700 1.00 34.47 295 GLU B CA 1
ATOM 5563 C C . GLU B 1 276 ? -29.238 55.232 23.127 1.00 34.29 295 GLU B C 1
ATOM 5564 O O . GLU B 1 276 ? -28.131 54.704 22.991 1.00 33.68 295 GLU B O 1
ATOM 5570 N N . THR B 1 277 ? -30.297 54.602 23.639 1.00 34.24 296 THR B N 1
ATOM 5571 C CA . THR B 1 277 ? -30.273 53.184 24.008 1.00 34.16 296 THR B CA 1
ATOM 5572 C C . THR B 1 277 ? -30.008 52.283 22.796 1.00 33.72 296 THR B C 1
ATOM 5573 O O . THR B 1 277 ? -29.041 51.516 22.788 1.00 33.12 296 THR B O 1
ATOM 5577 N N . THR B 1 278 ? -30.853 52.407 21.772 1.00 33.87 297 THR B N 1
ATOM 5578 C CA . THR B 1 278 ? -30.743 51.599 20.551 1.00 34.35 297 THR B CA 1
ATOM 5579 C C . THR B 1 278 ? -29.551 51.976 19.668 1.00 34.09 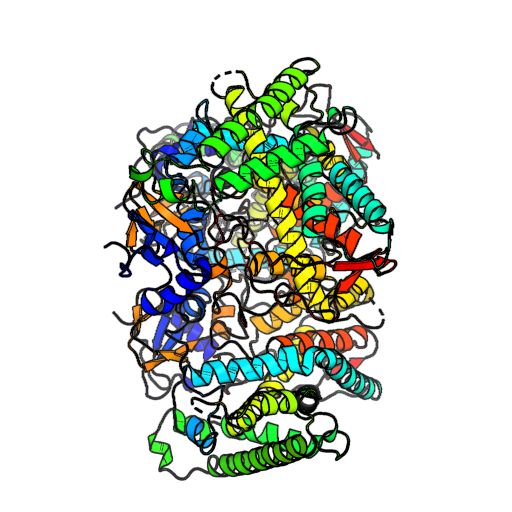297 THR B C 1
ATOM 5580 O O . THR B 1 278 ? -28.931 51.098 19.055 1.00 34.33 297 THR B O 1
ATOM 5584 N N . ALA B 1 279 ? -29.239 53.275 19.623 1.00 33.46 298 ALA B N 1
ATOM 5585 C CA . ALA B 1 279 ? -28.114 53.816 18.847 1.00 33.16 298 ALA B CA 1
ATOM 5586 C C . ALA B 1 279 ? -26.762 53.271 19.305 1.00 33.41 298 ALA B C 1
ATOM 5587 O O . ALA B 1 279 ? -25.944 52.863 18.474 1.00 33.75 298 ALA B O 1
ATOM 5589 N N . ASN B 1 280 ? -26.544 53.266 20.621 1.00 33.32 299 ASN B N 1
ATOM 5590 C CA . ASN B 1 280 ? -25.326 52.726 21.219 1.00 33.65 299 ASN B CA 1
ATOM 5591 C C . ASN B 1 280 ? -25.184 51.214 21.060 1.00 33.43 299 ASN B C 1
ATOM 5592 O O . ASN B 1 280 ? -24.072 50.725 20.839 1.00 33.69 299 ASN B O 1
ATOM 5597 N N . THR B 1 281 ? -26.304 50.489 21.162 1.00 32.42 300 THR B N 1
ATOM 5598 C CA . THR B 1 281 ? -26.341 49.043 20.889 1.00 31.98 300 THR B CA 1
ATOM 5599 C C . THR B 1 281 ? -25.855 48.755 19.460 1.00 31.32 300 THR B C 1
ATOM 5600 O O . THR B 1 281 ? -25.069 47.824 19.244 1.00 30.94 300 THR B O 1
ATOM 5604 N N . LEU B 1 282 ? -26.319 49.568 18.508 1.00 30.47 301 LEU B N 1
ATOM 5605 C CA . LEU B 1 282 ? -25.898 49.478 17.109 1.00 29.78 301 LEU B CA 1
ATOM 5606 C C . LEU B 1 282 ? -24.403 49.766 16.961 1.00 29.96 301 LEU B C 1
ATOM 5607 O O . LEU B 1 282 ? -23.696 49.038 16.256 1.00 29.67 301 LEU B O 1
ATOM 5612 N N . SER B 1 283 ? -23.935 50.810 17.649 1.00 29.89 302 SER B N 1
ATOM 5613 C CA . SER B 1 283 ? -22.520 51.167 17.680 1.00 30.52 302 SER B CA 1
ATOM 5614 C C . SER B 1 283 ? -21.669 50.011 18.225 1.00 31.59 302 SER B C 1
ATOM 5615 O O . SER B 1 283 ? -20.684 49.625 17.589 1.00 31.60 302 SER B O 1
ATOM 5618 N N . TRP B 1 284 ? -22.071 49.455 19.377 1.00 31.62 303 TRP B N 1
ATOM 5619 C CA . TRP B 1 284 ? -21.393 48.306 19.996 1.00 31.64 303 TRP B CA 1
ATOM 5620 C C . TRP B 1 284 ? -21.273 47.114 19.044 1.00 31.87 303 TRP B C 1
ATOM 5621 O O . TRP B 1 284 ? -20.196 46.521 18.920 1.00 31.95 303 TRP B O 1
ATOM 5632 N N . ALA B 1 285 ? -22.378 46.795 18.369 1.00 32.44 304 ALA B N 1
ATOM 5633 C CA . ALA B 1 285 ? -22.430 45.746 17.348 1.00 33.14 304 ALA B CA 1
ATOM 5634 C C . ALA B 1 285 ? -21.436 45.993 16.217 1.00 33.85 304 ALA B C 1
ATOM 5635 O O . ALA B 1 285 ? -20.765 45.059 15.782 1.00 34.67 304 ALA B O 1
ATOM 5637 N N . VAL B 1 286 ? -21.343 47.246 15.762 1.00 34.38 305 VAL B N 1
ATOM 5638 C CA . VAL B 1 286 ? -20.373 47.656 14.738 1.00 35.03 305 VAL B CA 1
ATOM 5639 C C . VAL B 1 286 ? -18.957 47.368 15.240 1.00 35.60 305 VAL B C 1
ATOM 5640 O O . VAL B 1 286 ? -18.203 46.660 14.565 1.00 36.59 305 VAL B O 1
ATOM 5644 N N . VAL B 1 287 ? -18.629 47.880 16.431 1.00 35.49 306 VAL B N 1
ATOM 5645 C CA . VAL B 1 287 ? -17.295 47.713 17.030 1.00 36.14 306 VAL B CA 1
ATOM 5646 C C . VAL B 1 287 ? -16.930 46.228 17.164 1.00 36.60 306 VAL B C 1
ATOM 5647 O O . VAL B 1 287 ? -15.839 45.822 16.746 1.00 36.42 306 VAL B O 1
ATOM 5651 N N . PHE B 1 288 ? -17.855 45.430 17.710 1.00 36.84 307 PHE B N 1
ATOM 5652 C CA . PHE B 1 288 ? -17.668 43.979 17.854 1.00 37.43 307 PHE B CA 1
ATOM 5653 C C . PHE B 1 288 ? -17.388 43.264 16.528 1.00 37.98 307 PHE B C 1
ATOM 5654 O O . PHE B 1 288 ? -16.510 42.400 16.461 1.00 37.84 307 PHE B O 1
ATOM 5662 N N . LEU B 1 289 ? -18.121 43.642 15.480 1.00 38.58 308 LEU B N 1
ATOM 5663 C CA . LEU B 1 289 ? -17.945 43.049 14.149 1.00 39.73 308 LEU B CA 1
ATOM 5664 C C . LEU B 1 289 ? -16.607 43.424 13.497 1.00 40.86 308 LEU B C 1
ATOM 5665 O O . LEU B 1 289 ? -16.091 42.673 12.664 1.00 41.68 308 LEU B O 1
ATOM 5670 N N . LEU B 1 290 ? -16.055 44.575 13.889 1.00 41.84 309 LEU B N 1
ATOM 5671 C CA . LEU B 1 290 ? -14.742 45.028 13.411 1.00 42.38 309 LEU B CA 1
ATOM 5672 C C . LEU B 1 290 ? -13.598 44.198 13.992 1.00 43.39 309 LEU B C 1
ATOM 5673 O O . LEU B 1 290 ? -12.587 43.984 13.322 1.00 45.58 309 LEU B O 1
ATOM 5678 N N . HIS B 1 291 ? -13.769 43.737 15.231 1.00 43.76 310 HIS B N 1
ATOM 5679 C CA . HIS B 1 291 ? -12.825 42.819 15.874 1.00 43.95 310 HIS B CA 1
ATOM 5680 C C . HIS B 1 291 ? -12.966 41.374 15.385 1.00 44.19 310 HIS B C 1
ATOM 5681 O O . HIS B 1 291 ? -12.030 40.580 15.515 1.00 44.30 310 HIS B O 1
ATOM 5688 N N . HIS B 1 292 ? -14.131 41.049 14.820 1.00 44.82 311 HIS B N 1
ATOM 5689 C CA . HIS B 1 292 ? -14.445 39.688 14.377 1.00 44.96 311 HIS B CA 1
ATOM 5690 C C . HIS B 1 292 ? -14.956 39.635 12.924 1.00 44.48 311 HIS B C 1
ATOM 5691 O O . HIS B 1 292 ? -16.162 39.476 12.702 1.00 43.75 311 HIS B O 1
ATOM 5698 N N . PRO B 1 293 ? -14.039 39.755 11.929 1.00 45.00 312 PRO B N 1
ATOM 5699 C CA . PRO B 1 293 ? -14.448 39.740 10.509 1.00 45.23 312 PRO B CA 1
ATOM 5700 C C . PRO B 1 293 ? -15.039 38.404 10.035 1.00 45.47 312 PRO B C 1
ATOM 5701 O O . PRO B 1 293 ? -15.797 38.388 9.056 1.00 45.30 312 PRO B O 1
ATOM 5705 N N . GLU B 1 294 ? -14.697 37.313 10.728 1.00 45.15 313 GLU B N 1
ATOM 5706 C CA . GLU B 1 294 ? -15.247 35.977 10.451 1.00 45.27 313 GLU B CA 1
ATOM 5707 C C . GLU B 1 294 ? -16.758 35.898 10.705 1.00 45.43 313 GLU B C 1
ATOM 5708 O O . GLU B 1 294 ? -17.468 35.160 10.015 1.00 44.39 313 GLU B O 1
ATOM 5714 N N . ILE B 1 295 ? -17.228 36.669 11.691 1.00 46.51 314 ILE B N 1
ATOM 5715 C CA . ILE B 1 295 ? -18.650 36.761 12.039 1.00 46.80 314 ILE B CA 1
ATOM 5716 C C . ILE B 1 295 ? -19.388 37.539 10.947 1.00 47.57 314 ILE B C 1
ATOM 5717 O O . ILE B 1 295 ? -20.434 37.090 10.465 1.00 47.30 314 ILE B O 1
ATOM 5722 N N . GLN B 1 296 ? -18.815 38.678 10.548 1.00 48.28 315 GLN B N 1
ATOM 5723 C CA . GLN B 1 296 ? -19.379 39.532 9.501 1.00 49.54 315 GLN B CA 1
ATOM 5724 C C . GLN B 1 296 ? -19.515 38.811 8.155 1.00 50.12 315 GLN B C 1
ATOM 5725 O O . GLN B 1 296 ? -20.538 38.953 7.479 1.00 50.22 315 GLN B O 1
ATOM 5731 N N . GLN B 1 297 ? -18.492 38.040 7.786 1.00 51.77 316 GLN B N 1
ATOM 5732 C CA . GLN B 1 297 ? -18.512 37.239 6.558 1.00 53.93 316 GLN B CA 1
ATOM 5733 C C . GLN B 1 297 ? -19.605 36.172 6.608 1.00 52.99 316 GLN B C 1
ATOM 5734 O O . GLN B 1 297 ? -20.339 35.996 5.633 1.00 54.68 316 GLN B O 1
ATOM 5740 N N . ARG B 1 298 ? -19.710 35.479 7.745 1.00 51.29 317 ARG B N 1
ATOM 5741 C CA . ARG B 1 298 ? -20.739 34.452 7.956 1.00 50.24 317 ARG B CA 1
ATOM 5742 C C . ARG B 1 298 ? -22.153 35.036 8.001 1.00 50.86 317 ARG B C 1
ATOM 5743 O O . ARG B 1 298 ? -23.114 34.365 7.614 1.00 51.08 317 ARG B O 1
ATOM 5751 N N . LEU B 1 299 ? -22.266 36.278 8.474 1.00 51.29 318 LEU B N 1
ATOM 5752 C CA . LEU B 1 299 ? -23.538 37.006 8.492 1.00 51.39 318 LEU B CA 1
ATOM 5753 C C . LEU B 1 299 ? -23.989 37.424 7.091 1.00 51.98 318 LEU B C 1
ATOM 5754 O O . LEU B 1 299 ? -25.188 37.392 6.791 1.00 52.49 318 LEU B O 1
ATOM 5759 N N . GLN B 1 300 ? -23.024 37.806 6.251 1.00 51.88 319 GLN B N 1
ATOM 5760 C CA . GLN B 1 300 ? -23.274 38.180 4.853 1.00 52.04 319 GLN B CA 1
ATOM 5761 C C . GLN B 1 300 ? -23.724 36.988 4.009 1.00 52.86 319 GLN B C 1
ATOM 5762 O O . GLN B 1 300 ? -24.661 37.112 3.216 1.00 52.70 319 GLN B O 1
ATOM 5768 N N . GLU B 1 301 ? -23.049 35.849 4.192 1.00 54.68 320 GLU B N 1
ATOM 5769 C CA . GLU B 1 301 ? -23.368 34.590 3.506 1.00 55.71 320 GLU B CA 1
ATOM 5770 C C . GLU B 1 301 ? -24.778 34.114 3.855 1.00 56.14 320 GLU B C 1
ATOM 5771 O O . GLU B 1 301 ? -25.542 33.719 2.967 1.00 56.84 320 GLU B O 1
ATOM 5777 N N . GLU B 1 302 ? -25.103 34.168 5.150 1.00 56.26 321 GLU B N 1
ATOM 5778 C CA . GLU B 1 302 ? -26.444 33.893 5.667 1.00 55.53 321 GLU B CA 1
ATOM 5779 C C . GLU B 1 302 ? -27.486 34.806 5.006 1.00 55.37 321 GLU B C 1
ATOM 5780 O O . GLU B 1 302 ? -28.526 34.322 4.545 1.00 55.75 321 GLU B O 1
ATOM 5786 N N . LEU B 1 303 ? -27.186 36.108 4.955 1.00 53.96 322 LEU B N 1
ATOM 5787 C CA . LEU B 1 303 ? -28.049 37.113 4.321 1.00 53.35 322 LEU B CA 1
ATOM 5788 C C . LEU B 1 303 ? -28.280 36.862 2.833 1.00 53.69 322 LEU B C 1
ATOM 5789 O O . LEU B 1 303 ? -29.412 36.977 2.356 1.00 53.09 322 LEU B O 1
ATOM 5794 N N . ASP B 1 304 ? -27.210 36.517 2.114 1.00 55.30 323 ASP B N 1
ATOM 5795 C CA . ASP B 1 304 ? -27.283 36.189 0.687 1.00 56.14 323 ASP B CA 1
ATOM 5796 C C . ASP B 1 304 ? -27.942 34.819 0.483 1.00 57.39 323 ASP B C 1
ATOM 5797 O O . ASP B 1 304 ? -27.268 33.830 0.185 1.00 58.78 323 ASP B O 1
ATOM 5802 N N . HIS B 1 305 ? -29.264 34.789 0.666 1.00 59.00 324 HIS B N 1
ATOM 5803 C CA . HIS B 1 305 ? -30.098 33.586 0.545 1.00 59.92 324 HIS B CA 1
ATOM 5804 C C . HIS B 1 305 ? -31.565 33.943 0.282 1.00 60.79 324 HIS B C 1
ATOM 5805 O O . HIS B 1 305 ? -32.114 34.885 0.866 1.00 58.39 324 HIS B O 1
ATOM 5812 N N . SER B 1 314 ? -35.577 42.184 -1.846 1.00 65.41 333 SER B N 1
ATOM 5813 C CA . SER B 1 314 ? -34.166 42.211 -1.468 1.00 65.93 333 SER B CA 1
ATOM 5814 C C . SER B 1 314 ? -33.962 42.946 -0.133 1.00 65.58 333 SER B C 1
ATOM 5815 O O . SER B 1 314 ? -33.108 43.838 -0.023 1.00 66.35 333 SER B O 1
ATOM 5818 N N . ARG B 1 315 ? -34.742 42.554 0.877 1.00 63.19 334 ARG B N 1
ATOM 5819 C CA . ARG B 1 315 ? -34.747 43.243 2.172 1.00 60.71 334 ARG B CA 1
ATOM 5820 C C . ARG B 1 315 ? -34.669 42.313 3.393 1.00 57.97 334 ARG B C 1
ATOM 5821 O O . ARG B 1 315 ? -33.976 42.630 4.367 1.00 58.25 334 ARG B O 1
ATOM 5829 N N . VAL B 1 316 ? -35.352 41.164 3.301 1.00 53.25 335 VAL B N 1
ATOM 5830 C CA . VAL B 1 316 ? -35.662 40.260 4.435 1.00 50.08 335 VAL B CA 1
ATOM 5831 C C . VAL B 1 316 ? -36.505 40.960 5.523 1.00 47.46 335 VAL B C 1
ATOM 5832 O O . VAL B 1 316 ? -35.971 41.759 6.303 1.00 46.69 335 VAL B O 1
ATOM 5836 N N . PRO B 1 317 ? -37.825 40.663 5.571 1.00 45.32 336 PRO B N 1
ATOM 5837 C CA . PRO B 1 317 ? -38.724 41.287 6.552 1.00 44.25 336 PRO B CA 1
ATOM 5838 C C . PRO B 1 317 ? -38.576 40.707 7.965 1.00 43.33 336 PRO B C 1
ATOM 5839 O O . PRO B 1 317 ? -37.880 39.703 8.155 1.00 42.30 336 PRO B O 1
ATOM 5843 N N . TYR B 1 318 ? -39.232 41.344 8.936 1.00 42.95 337 TYR B N 1
ATOM 5844 C CA . TYR B 1 318 ? -39.143 40.951 10.346 1.00 42.30 337 TYR B CA 1
ATOM 5845 C C . TYR B 1 318 ? -39.937 39.689 10.663 1.00 42.17 337 TYR B C 1
ATOM 5846 O O . TYR B 1 318 ? -39.600 38.966 11.600 1.00 41.79 337 TYR B O 1
ATOM 5855 N N . LYS B 1 319 ? -40.985 39.431 9.878 1.00 42.88 338 LYS B N 1
ATOM 5856 C CA . LYS B 1 319 ? -41.773 38.194 9.970 1.00 42.86 338 LYS B CA 1
ATOM 5857 C C . LYS B 1 319 ? -40.915 36.937 9.730 1.00 43.02 338 LYS B C 1
ATOM 5858 O O . LYS B 1 319 ? -41.278 35.845 10.172 1.00 43.11 338 LYS B O 1
ATOM 5864 N N . ASP B 1 320 ? -39.781 37.113 9.046 1.00 43.81 339 ASP B N 1
ATOM 5865 C CA . ASP B 1 320 ? -38.831 36.034 8.755 1.00 45.25 339 ASP B CA 1
ATOM 5866 C C . ASP B 1 320 ? -37.518 36.188 9.547 1.00 45.58 339 ASP B C 1
ATOM 5867 O O . ASP B 1 320 ? -36.432 36.330 8.970 1.00 45.92 339 ASP B O 1
ATOM 5872 N N . ARG B 1 321 ? -37.640 36.162 10.874 1.00 45.55 340 ARG B N 1
ATOM 5873 C CA . ARG B 1 321 ? -36.496 36.190 11.790 1.00 45.51 340 ARG B CA 1
ATOM 5874 C C . ARG B 1 321 ? -35.745 34.860 11.796 1.00 45.82 340 ARG B C 1
ATOM 5875 O O . ARG B 1 321 ? -34.511 34.839 11.800 1.00 45.11 340 ARG B O 1
ATOM 5883 N N . ALA B 1 322 ? -36.509 33.765 11.794 1.00 47.11 341 ALA B N 1
ATOM 5884 C CA . ALA B 1 322 ? -35.995 32.392 11.899 1.00 48.38 341 ALA B CA 1
ATOM 5885 C C . ALA B 1 322 ? -35.003 31.999 10.800 1.00 49.66 341 ALA B C 1
ATOM 5886 O O . ALA B 1 322 ? -34.166 31.113 11.004 1.00 50.60 341 ALA B O 1
ATOM 5888 N N . ARG B 1 323 ? -35.100 32.667 9.651 1.00 50.55 342 ARG B N 1
ATOM 5889 C CA . ARG B 1 323 ? -34.213 32.425 8.507 1.00 50.19 342 ARG B CA 1
ATOM 5890 C C . ARG B 1 323 ? -32.798 32.965 8.712 1.00 49.05 342 ARG B C 1
ATOM 5891 O O . ARG B 1 323 ? -31.874 32.570 7.997 1.00 48.45 342 ARG B O 1
ATOM 5899 N N . LEU B 1 324 ? -32.633 33.857 9.690 1.00 48.61 343 LEU B N 1
ATOM 5900 C CA . LEU B 1 324 ? -31.319 34.408 10.041 1.00 48.11 343 LEU B CA 1
ATOM 5901 C C . LEU B 1 324 ? -30.953 34.168 11.530 1.00 48.67 343 LEU B C 1
ATOM 5902 O O . LEU B 1 324 ? -30.842 35.134 12.299 1.00 49.07 343 LEU B O 1
ATOM 5907 N N . PRO B 1 325 ? -30.753 32.883 11.940 1.00 48.78 344 PRO B N 1
ATOM 5908 C CA . PRO B 1 325 ? -30.526 32.605 13.371 1.00 48.25 344 PRO B CA 1
ATOM 5909 C C . PRO B 1 325 ? -29.149 33.019 13.917 1.00 47.10 344 PRO B C 1
ATOM 5910 O O . PRO B 1 325 ? -29.043 33.344 15.103 1.00 47.55 344 PRO B O 1
ATOM 5914 N N . LEU B 1 326 ? -28.119 33.013 13.067 1.00 45.33 345 LEU B N 1
ATOM 5915 C CA . LEU B 1 326 ? -26.791 33.512 13.446 1.00 43.91 345 LEU B CA 1
ATOM 5916 C C . LEU B 1 326 ? -26.793 35.033 13.614 1.00 44.26 345 LEU B C 1
ATOM 5917 O O . LEU B 1 326 ? -25.979 35.571 14.366 1.00 44.32 345 LEU B O 1
ATOM 5922 N N . LEU B 1 327 ? -27.715 35.708 12.922 1.00 43.77 346 LEU B N 1
ATOM 5923 C CA . LEU B 1 327 ? -27.944 37.147 13.088 1.00 41.77 346 LEU B CA 1
ATOM 5924 C C . LEU B 1 327 ? -28.647 37.458 14.409 1.00 42.22 346 LEU B C 1
ATOM 5925 O O . LEU B 1 327 ? -28.282 38.421 15.096 1.00 42.40 346 LEU B O 1
ATOM 5930 N N . ASN B 1 328 ? -29.642 36.636 14.754 1.00 41.53 347 ASN B N 1
ATOM 5931 C CA . ASN B 1 328 ? -30.365 36.738 16.026 1.00 40.74 347 ASN B CA 1
ATOM 5932 C C . ASN B 1 328 ? -29.451 36.515 17.228 1.00 41.16 347 ASN B C 1
ATOM 5933 O O . ASN B 1 328 ? -29.562 37.213 18.239 1.00 40.95 347 ASN B O 1
ATOM 5938 N N . ALA B 1 329 ? -28.550 35.543 17.086 1.00 41.74 348 ALA B N 1
ATOM 5939 C CA . ALA B 1 329 ? -27.553 35.196 18.093 1.00 41.61 348 ALA B CA 1
ATOM 5940 C C . ALA B 1 329 ? -26.488 36.280 18.265 1.00 42.24 348 ALA B C 1
ATOM 5941 O O . ALA B 1 329 ? -26.078 36.571 19.398 1.00 43.51 348 ALA B O 1
ATOM 5943 N N . THR B 1 330 ? -26.046 36.865 17.147 1.00 41.84 349 THR B N 1
ATOM 5944 C CA . THR B 1 330 ? -25.087 37.982 17.152 1.00 41.53 349 THR B CA 1
ATOM 5945 C C . THR B 1 330 ? -25.674 39.213 17.859 1.00 40.77 349 THR B C 1
ATOM 5946 O O . THR B 1 330 ? -24.980 39.852 18.656 1.00 40.98 349 THR B O 1
ATOM 5950 N N . ILE B 1 331 ? -26.945 39.520 17.570 1.00 39.37 350 ILE B N 1
ATOM 5951 C CA . ILE B 1 331 ? -27.699 40.578 18.266 1.00 37.84 350 ILE B CA 1
ATOM 5952 C C . ILE B 1 331 ? -27.813 40.262 19.763 1.00 37.49 350 ILE B C 1
ATOM 5953 O O . ILE B 1 331 ? -27.571 41.137 20.607 1.00 37.47 350 ILE B O 1
ATOM 5958 N N . ALA B 1 332 ? -28.148 39.005 20.073 1.00 36.00 351 ALA B N 1
ATOM 5959 C CA . ALA B 1 332 ? -28.254 38.523 21.451 1.00 34.61 351 ALA B CA 1
ATOM 5960 C C . ALA B 1 332 ? -26.933 38.615 22.215 1.00 34.22 351 ALA B C 1
ATOM 5961 O O . ALA B 1 332 ? -26.946 38.894 23.414 1.00 34.60 351 ALA B O 1
ATOM 5963 N N . GLU B 1 333 ? -25.810 38.396 21.524 1.00 33.39 352 GLU B N 1
ATOM 5964 C CA . GLU B 1 333 ? -24.484 38.497 22.150 1.00 33.07 352 GLU B CA 1
ATOM 5965 C C . GLU B 1 333 ? -24.048 39.914 22.482 1.00 32.50 352 GLU B C 1
ATOM 5966 O O . GLU B 1 333 ? -23.445 40.138 23.535 1.00 31.84 352 GLU B O 1
ATOM 5972 N N . VAL B 1 334 ? -24.341 40.852 21.576 1.00 32.27 353 VAL B N 1
ATOM 5973 C CA . VAL B 1 334 ? -24.092 42.285 21.793 1.00 31.95 353 VAL B CA 1
ATOM 5974 C C . VAL B 1 334 ? -24.891 42.776 23.007 1.00 32.05 353 VAL B C 1
ATOM 5975 O O . VAL B 1 334 ? -24.344 43.481 23.860 1.00 31.52 353 VAL B O 1
ATOM 5979 N N . LEU B 1 335 ? -26.163 42.368 23.081 1.00 32.17 354 LEU B N 1
ATOM 5980 C CA . LEU B 1 335 ? -27.048 42.658 24.217 1.00 32.03 354 LEU B CA 1
ATOM 5981 C C . LEU B 1 335 ? -26.543 42.055 25.529 1.00 32.79 354 LEU B C 1
ATOM 5982 O O . LEU B 1 335 ? -26.640 42.690 26.586 1.00 33.66 354 LEU B O 1
ATOM 5987 N N . ARG B 1 336 ? -26.009 40.834 25.446 1.00 33.30 355 ARG B N 1
ATOM 5988 C CA . ARG B 1 336 ? -25.448 40.114 26.597 1.00 33.82 355 ARG B CA 1
ATOM 5989 C C . ARG B 1 336 ? -24.164 40.775 27.081 1.00 33.86 355 ARG B C 1
ATOM 5990 O O . ARG B 1 336 ? -24.074 41.169 28.242 1.00 34.08 355 ARG B O 1
ATOM 5998 N N . LEU B 1 337 ? -23.192 40.912 26.179 1.00 33.99 356 LEU B N 1
ATOM 5999 C CA . LEU B 1 337 ? -21.853 41.380 26.535 1.00 35.00 356 LEU B CA 1
ATOM 6000 C C . LEU B 1 337 ? -21.789 42.879 26.818 1.00 35.68 356 LEU B C 1
ATOM 6001 O O . LEU B 1 337 ? -20.992 43.316 27.655 1.00 37.00 356 LEU B O 1
ATOM 6006 N N . ARG B 1 338 ? -22.634 43.651 26.132 1.00 35.62 357 ARG B N 1
ATOM 6007 C CA . ARG B 1 338 ? -22.684 45.108 26.284 1.00 35.72 357 ARG B CA 1
ATOM 6008 C C . ARG B 1 338 ? -24.110 45.667 26.491 1.00 35.43 357 ARG B C 1
ATOM 6009 O O . ARG B 1 338 ? -24.647 46.336 25.594 1.00 36.13 357 ARG B O 1
ATOM 6017 N N . PRO B 1 339 ? -24.726 45.404 27.671 1.00 34.59 358 PRO B N 1
ATOM 6018 C CA . PRO B 1 339 ? -26.046 45.991 27.909 1.00 34.60 358 PRO B CA 1
ATOM 6019 C C . PRO B 1 339 ? -25.953 47.501 28.116 1.00 34.26 358 PRO B C 1
ATOM 6020 O O . PRO B 1 339 ? -25.273 47.980 29.033 1.00 33.27 358 PRO B O 1
ATOM 6024 N N . VAL B 1 340 ? -26.634 48.222 27.229 1.00 34.51 359 VAL B N 1
ATOM 6025 C CA . VAL B 1 340 ? -26.580 49.682 27.133 1.00 34.20 359 VAL B CA 1
ATOM 6026 C C . VAL B 1 340 ? -27.006 50.399 28.423 1.00 33.65 359 VAL B C 1
ATOM 6027 O O . VAL B 1 340 ? -26.487 51.471 28.734 1.00 34.03 359 VAL B O 1
ATOM 6031 N N . VAL B 1 341 ? -27.927 49.798 29.171 1.00 32.62 360 VAL B N 1
ATOM 6032 C CA . VAL B 1 341 ? -28.338 50.326 30.471 1.00 31.74 360 VAL B CA 1
ATOM 6033 C C . VAL B 1 341 ? -27.804 49.357 31.550 1.00 31.43 360 VAL B C 1
ATOM 6034 O O . VAL B 1 341 ? -28.568 48.551 32.097 1.00 31.45 360 VAL B O 1
ATOM 6038 N N . PRO B 1 342 ? -26.485 49.443 31.862 1.00 31.11 361 PRO B N 1
ATOM 6039 C CA . PRO B 1 342 ? -25.767 48.360 32.557 1.00 31.04 361 PRO B CA 1
ATOM 6040 C C . PRO B 1 342 ? -26.163 48.119 34.019 1.00 31.26 361 PRO B C 1
ATOM 6041 O O . PRO B 1 342 ? -25.923 47.024 34.538 1.00 31.98 361 PRO B O 1
ATOM 6045 N N . LEU B 1 343 ? -26.751 49.125 34.666 1.00 30.82 362 LEU B N 1
ATOM 6046 C CA . LEU B 1 343 ? -27.267 48.979 36.030 1.00 30.82 362 LEU B CA 1
ATOM 6047 C C . LEU B 1 343 ? -28.770 49.268 36.097 1.00 31.19 362 LEU B C 1
ATOM 6048 O O . LEU B 1 343 ? -29.291 49.657 37.151 1.00 31.13 362 LEU B O 1
ATOM 6053 N N . ALA B 1 344 ? -29.450 49.050 34.965 1.00 31.12 363 ALA B N 1
ATOM 6054 C CA . ALA B 1 344 ? -30.886 49.299 34.792 1.00 31.36 363 ALA B CA 1
ATOM 6055 C C . ALA B 1 344 ? -31.289 50.681 35.336 1.00 31.34 363 ALA B C 1
ATOM 6056 O O . ALA B 1 344 ? -30.658 51.686 34.998 1.00 31.86 363 ALA B O 1
ATOM 6058 N N . LEU B 1 345 ? -32.336 50.720 36.156 1.00 30.49 364 LEU B N 1
ATOM 6059 C CA . LEU B 1 345 ? -32.639 51.864 37.003 1.00 30.12 364 LEU B CA 1
ATOM 6060 C C . LEU B 1 345 ? -32.809 51.347 38.431 1.00 29.67 364 LEU B C 1
ATOM 6061 O O . LEU B 1 345 ? -33.044 50.148 38.614 1.00 29.61 364 LEU B O 1
ATOM 6066 N N . PRO B 1 346 ? -32.673 52.230 39.449 1.00 29.53 365 PRO B N 1
ATOM 6067 C CA . PRO B 1 346 ? -32.832 51.738 40.821 1.00 29.57 365 PRO B CA 1
ATOM 6068 C C . PRO B 1 346 ? -34.271 51.316 41.135 1.00 29.90 365 PRO B C 1
ATOM 6069 O O . PRO B 1 346 ? -35.224 51.944 40.665 1.00 29.64 365 PRO B O 1
ATOM 6073 N N . HIS B 1 347 ? -34.403 50.234 41.898 1.00 30.04 366 HIS B N 1
ATOM 6074 C CA . HIS B 1 347 ? -35.694 49.750 42.370 1.00 29.93 366 HIS B CA 1
ATOM 6075 C C . HIS B 1 347 ? -35.844 50.091 43.843 1.00 30.47 366 HIS B C 1
ATOM 6076 O O . HIS B 1 347 ? -34.850 50.299 44.536 1.00 29.62 366 HIS B O 1
ATOM 6083 N N . ARG B 1 348 ? -37.090 50.160 44.307 1.00 31.93 367 ARG B N 1
ATOM 6084 C CA . ARG B 1 348 ? -37.390 50.345 45.726 1.00 33.44 367 ARG B CA 1
ATOM 6085 C C . ARG B 1 348 ? -38.329 49.252 46.213 1.00 33.43 367 ARG B C 1
ATOM 6086 O O . ARG B 1 348 ? -39.295 48.899 45.531 1.00 32.90 367 ARG B O 1
ATOM 6094 N N . THR B 1 349 ? -38.021 48.728 47.398 1.00 34.56 368 THR B N 1
ATOM 6095 C CA . THR B 1 349 ? -38.802 47.680 48.053 1.00 35.51 368 THR B CA 1
ATOM 6096 C C . THR B 1 349 ? -40.136 48.256 48.548 1.00 36.17 368 THR B C 1
ATOM 6097 O O . THR B 1 349 ? -40.157 49.230 49.311 1.00 35.81 368 THR B O 1
ATOM 6101 N N . THR B 1 350 ? -41.236 47.646 48.101 1.00 37.00 369 THR B N 1
ATOM 6102 C CA . THR B 1 350 ? -42.591 48.172 48.336 1.00 38.05 369 THR B CA 1
ATOM 6103 C C . THR B 1 350 ? -43.200 47.723 49.666 1.00 39.14 369 THR B C 1
ATOM 6104 O O . THR B 1 350 ? -43.890 48.500 50.321 1.00 39.13 369 THR B O 1
ATOM 6108 N N . ARG B 1 351 ? -42.961 46.462 50.029 1.00 40.42 370 ARG B N 1
ATOM 6109 C CA . ARG B 1 351 ? -43.374 45.885 51.312 1.00 41.19 370 ARG B CA 1
ATOM 6110 C C . ARG B 1 351 ? -42.164 45.136 51.896 1.00 40.76 370 ARG B C 1
ATOM 6111 O O . ARG B 1 351 ? -41.213 44.878 51.156 1.00 40.73 370 ARG B O 1
ATOM 6119 N N . PRO B 1 352 ? -42.178 44.792 53.210 1.00 40.11 371 PRO B N 1
ATOM 6120 C CA . PRO B 1 352 ? -41.080 43.947 53.701 1.00 39.92 371 PRO B CA 1
ATOM 6121 C C . PRO B 1 352 ? -41.055 42.599 52.973 1.00 40.00 371 PRO B C 1
ATOM 6122 O O . PRO B 1 352 ? -42.110 41.980 52.778 1.00 41.02 371 PRO B O 1
ATOM 6126 N N . SER B 1 353 ? -39.861 42.185 52.545 1.00 38.98 372 SER B N 1
ATOM 6127 C CA . SER B 1 353 ? -39.673 40.987 51.714 1.00 38.26 372 SER B CA 1
ATOM 6128 C C . SER B 1 353 ? -38.269 40.389 51.889 1.00 38.30 372 SER B C 1
ATOM 6129 O O . SER B 1 353 ? -37.526 40.791 52.791 1.00 38.93 372 SER B O 1
ATOM 6132 N N . SER B 1 354 ? -37.914 39.429 51.031 1.00 38.08 373 SER B N 1
ATOM 6133 C CA . SER B 1 354 ? -36.623 38.741 51.100 1.00 37.69 373 SER B CA 1
ATOM 6134 C C . SER B 1 354 ? -36.090 38.311 49.732 1.00 37.33 373 SER B C 1
ATOM 6135 O O . SER B 1 354 ? -36.851 37.822 48.896 1.00 37.35 373 SER B O 1
ATOM 6138 N N . ILE B 1 355 ? -34.786 38.495 49.517 1.00 36.94 374 ILE B N 1
ATOM 6139 C CA . ILE B 1 355 ? -34.089 37.926 48.351 1.00 36.75 374 ILE B CA 1
ATOM 6140 C C . ILE B 1 355 ? -33.011 36.950 48.822 1.00 36.67 374 ILE B C 1
ATOM 6141 O O . ILE B 1 355 ? -32.195 37.289 49.687 1.00 35.97 374 ILE B O 1
ATOM 6146 N N . SER B 1 356 ? -33.036 35.742 48.252 1.00 36.95 375 SER B N 1
ATOM 6147 C CA . SER B 1 356 ? -31.971 34.733 48.388 1.00 37.10 375 SER B CA 1
ATOM 6148 C C . SER B 1 356 ? -31.659 34.352 49.847 1.00 36.60 375 SER B C 1
ATOM 6149 O O . SER B 1 356 ? -30.504 34.099 50.208 1.00 36.10 375 SER B O 1
ATOM 6152 N N . GLY B 1 357 ? -32.707 34.313 50.669 1.00 36.70 376 GLY B N 1
ATOM 6153 C CA . GLY B 1 357 ? -32.588 33.996 52.092 1.00 36.67 376 GLY B CA 1
ATOM 6154 C C . GLY B 1 357 ? -32.568 35.206 53.010 1.00 37.01 376 GLY B C 1
ATOM 6155 O O . GLY B 1 357 ? -33.042 35.125 54.144 1.00 37.24 376 GLY B O 1
ATOM 6156 N N . TYR B 1 358 ? -32.028 36.322 52.517 1.00 37.65 377 TYR B N 1
ATOM 6157 C CA . TYR B 1 358 ? -31.820 37.538 53.318 1.00 38.45 377 TYR B CA 1
ATOM 6158 C C . TYR B 1 358 ? -33.037 38.454 53.382 1.00 38.81 377 TYR B C 1
ATOM 6159 O O . TYR B 1 358 ? -33.743 38.622 52.388 1.00 38.43 377 TYR B O 1
ATOM 6168 N N . ASP B 1 359 ? -33.239 39.066 54.550 1.00 38.90 378 ASP B N 1
ATOM 6169 C CA . ASP B 1 359 ? -34.303 40.050 54.768 1.00 39.81 378 ASP B CA 1
ATOM 6170 C C . ASP B 1 359 ? -34.021 41.367 54.050 1.00 39.89 378 ASP B C 1
ATOM 6171 O O . ASP B 1 359 ? -32.905 41.896 54.116 1.00 39.54 378 ASP B O 1
ATOM 6176 N N . ILE B 1 360 ? -35.044 41.880 53.366 1.00 39.72 379 ILE B N 1
ATOM 6177 C CA . ILE B 1 360 ? -34.985 43.172 52.676 1.00 39.69 379 ILE B CA 1
ATOM 6178 C C . ILE B 1 360 ? -36.075 44.076 53.271 1.00 40.11 379 ILE B C 1
ATOM 6179 O O . ILE B 1 360 ? -37.261 43.885 52.972 1.00 41.14 379 ILE B O 1
ATOM 6184 N N . PRO B 1 361 ? -35.687 45.041 54.138 1.00 40.28 380 PRO B N 1
ATOM 6185 C CA . PRO B 1 361 ? -36.680 45.973 54.708 1.00 39.85 380 PRO B CA 1
ATOM 6186 C C . PRO B 1 36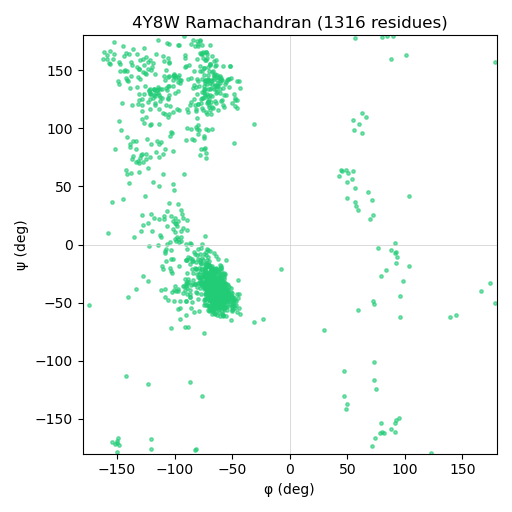1 ? -37.253 46.958 53.684 1.00 39.64 380 PRO B C 1
ATOM 6187 O O . PRO B 1 361 ? -36.608 47.246 52.673 1.00 39.52 380 PRO B O 1
ATOM 6191 N N . GLU B 1 362 ? -38.460 47.452 53.969 1.00 39.48 381 GLU B N 1
ATOM 6192 C CA . GLU B 1 362 ? -39.212 48.367 53.099 1.00 38.95 381 GLU B CA 1
ATOM 6193 C C . GLU B 1 362 ? -38.490 49.698 52.892 1.00 38.11 381 GLU B C 1
ATOM 6194 O O . GLU B 1 362 ? -37.946 50.276 53.840 1.00 37.37 381 GLU B O 1
ATOM 6200 N N . GLY B 1 363 ? -38.488 50.165 51.644 1.00 37.41 382 GLY B N 1
ATOM 6201 C CA . GLY B 1 363 ? -37.867 51.438 51.271 1.00 36.15 382 GLY B CA 1
ATOM 6202 C C . GLY B 1 363 ? -36.418 51.353 50.814 1.00 35.66 382 GLY B C 1
ATOM 6203 O O . GLY B 1 363 ? -35.847 52.358 50.369 1.00 35.25 382 GLY B O 1
ATOM 6204 N N . THR B 1 364 ? -35.826 50.161 50.918 1.00 35.00 383 THR B N 1
ATOM 6205 C CA . THR B 1 364 ? -34.427 49.939 50.541 1.00 35.00 383 THR B CA 1
ATOM 6206 C C . THR B 1 364 ? -34.242 49.879 49.025 1.00 34.22 383 THR B C 1
ATOM 6207 O O . THR B 1 364 ? -34.906 49.099 48.326 1.00 33.02 383 THR B O 1
ATOM 6211 N N . VAL B 1 365 ? -33.332 50.723 48.542 1.00 33.15 384 VAL B N 1
ATOM 6212 C CA . VAL B 1 365 ? -33.012 50.844 47.120 1.00 32.11 384 VAL B CA 1
ATOM 6213 C C . VAL B 1 365 ? -32.232 49.611 46.652 1.00 32.36 384 VAL B C 1
ATOM 6214 O O . VAL B 1 365 ? -31.390 49.086 47.384 1.00 31.97 384 VAL B O 1
ATOM 6218 N N . ILE B 1 366 ? -32.544 49.148 45.440 1.00 32.91 385 ILE B N 1
ATOM 6219 C CA . ILE B 1 366 ? -31.952 47.937 44.863 1.00 32.87 385 ILE B CA 1
ATOM 6220 C C . ILE B 1 366 ? -31.439 48.196 43.443 1.00 32.59 385 ILE B C 1
ATOM 6221 O O . ILE B 1 366 ? -32.186 48.659 42.573 1.00 32.08 385 ILE B O 1
ATOM 6226 N N . ILE B 1 367 ? -30.152 47.903 43.239 1.00 32.69 386 ILE B N 1
ATOM 6227 C CA . ILE B 1 367 ? -29.493 48.032 41.935 1.00 32.11 386 ILE B CA 1
ATOM 6228 C C . ILE B 1 367 ? -29.436 46.662 41.236 1.00 32.36 386 ILE B C 1
ATOM 6229 O O . ILE B 1 367 ? -28.807 45.728 41.757 1.00 31.84 386 ILE B O 1
ATOM 6234 N N . PRO B 1 368 ? -30.111 46.531 40.068 1.00 32.22 387 PRO B N 1
ATOM 6235 C CA . PRO B 1 368 ? -29.932 45.328 39.258 1.00 31.52 387 PRO B CA 1
ATOM 6236 C C . PRO B 1 368 ? -28.713 45.479 38.346 1.00 31.08 387 PRO B C 1
ATOM 6237 O O . PRO B 1 368 ? -28.791 46.144 37.305 1.00 31.65 387 PRO B O 1
ATOM 6241 N N . ASN B 1 369 ? -27.592 44.888 38.765 1.00 29.98 388 ASN B N 1
ATOM 6242 C CA . ASN B 1 369 ? -26.348 44.903 37.992 1.00 29.00 388 ASN B CA 1
ATOM 6243 C C . ASN B 1 369 ? -26.452 43.947 36.803 1.00 29.58 388 ASN B C 1
ATOM 6244 O O . ASN B 1 369 ? -26.148 42.752 36.909 1.00 29.62 388 ASN B O 1
ATOM 6249 N N . LEU B 1 370 ? -26.887 44.498 35.672 1.00 30.13 389 LEU B N 1
ATOM 6250 C CA . LEU B 1 370 ? -27.143 43.707 34.472 1.00 30.52 389 LEU B CA 1
ATOM 6251 C C . LEU B 1 370 ? -25.877 43.225 33.764 1.00 30.84 389 LEU B C 1
ATOM 6252 O O . LEU B 1 370 ? -25.791 42.046 33.407 1.00 30.59 389 LEU B O 1
ATOM 6257 N N . GLN B 1 371 ? -24.908 44.127 33.575 1.00 31.23 390 GLN B N 1
ATOM 6258 C CA . GLN B 1 371 ? -23.643 43.779 32.916 1.00 32.01 390 GLN B CA 1
ATOM 6259 C C . GLN B 1 371 ? -22.854 42.742 33.711 1.00 32.29 390 GLN B C 1
ATOM 6260 O O . GLN B 1 371 ? -22.239 41.844 33.121 1.00 32.45 390 GLN B O 1
ATOM 6266 N N . GLY B 1 372 ? -22.891 42.876 35.040 1.00 31.96 391 GLY B N 1
ATOM 6267 C CA . GLY B 1 372 ? -22.316 41.902 35.972 1.00 31.10 391 GLY B CA 1
ATOM 6268 C C . GLY B 1 372 ? -22.956 40.528 35.874 1.00 30.65 391 GLY B C 1
ATOM 6269 O O . GLY B 1 372 ? -22.248 39.524 35.769 1.00 31.08 391 GLY B O 1
ATOM 6270 N N . ALA B 1 373 ? -24.291 40.490 35.891 1.00 30.13 392 ALA B N 1
ATOM 6271 C CA . ALA B 1 373 ? -25.058 39.245 35.754 1.00 30.14 392 ALA B CA 1
ATOM 6272 C C . ALA B 1 373 ? -24.739 38.478 34.468 1.00 30.77 392 ALA B C 1
ATOM 6273 O O . ALA B 1 373 ? -24.754 37.246 34.464 1.00 31.06 392 ALA B O 1
ATOM 6275 N N . HIS B 1 374 ? -24.442 39.215 33.395 1.00 30.94 393 HIS B N 1
ATOM 6276 C CA . HIS B 1 374 ? -24.098 38.638 32.089 1.00 30.52 393 HIS B CA 1
ATOM 6277 C C . HIS B 1 374 ? -22.670 38.085 32.006 1.00 31.07 393 HIS B C 1
ATOM 6278 O O . HIS B 1 374 ? -22.349 37.315 31.092 1.00 31.07 393 HIS B O 1
ATOM 6285 N N . LEU B 1 375 ? -21.826 38.490 32.955 1.00 31.28 394 LEU B N 1
ATOM 6286 C CA . LEU B 1 375 ? -20.414 38.113 32.981 1.00 31.91 394 LEU B CA 1
ATOM 6287 C C . LEU B 1 375 ? -20.115 36.943 33.930 1.00 32.67 394 LEU B C 1
ATOM 6288 O O . LEU B 1 375 ? -18.958 36.696 34.292 1.00 32.73 394 LEU B O 1
ATOM 6293 N N . ASP B 1 376 ? -21.171 36.221 34.300 1.00 33.53 395 ASP B N 1
ATOM 6294 C CA . ASP B 1 376 ? -21.092 35.059 35.175 1.00 34.04 395 ASP B CA 1
ATOM 6295 C C . ASP B 1 376 ? -20.642 33.825 34.391 1.00 34.69 395 ASP B C 1
ATOM 6296 O O . ASP B 1 376 ? -21.307 33.416 33.430 1.00 34.47 395 ASP B O 1
ATOM 6301 N N . GLU B 1 377 ? -19.522 33.235 34.819 1.00 35.37 396 GLU B N 1
ATOM 6302 C CA . GLU B 1 377 ? -18.979 32.014 34.201 1.00 36.08 396 GLU B CA 1
ATOM 6303 C C . GLU B 1 377 ? -19.856 30.774 34.468 1.00 36.69 396 GLU B C 1
ATOM 6304 O O . GLU B 1 377 ? -19.783 29.788 33.726 1.00 36.57 396 GLU B O 1
ATOM 6310 N N . THR B 1 378 ? -20.671 30.846 35.528 1.00 37.44 397 THR B N 1
ATOM 6311 C CA . THR B 1 378 ? -21.635 29.804 35.916 1.00 38.16 397 THR B CA 1
ATOM 6312 C C . THR B 1 378 ? -22.731 29.598 34.860 1.00 38.97 397 THR B C 1
ATOM 6313 O O . THR B 1 378 ? -23.164 28.466 34.611 1.00 40.52 397 THR B O 1
ATOM 6317 N N . VAL B 1 379 ? -23.155 30.694 34.236 1.00 39.28 398 VAL B N 1
ATOM 6318 C CA . VAL B 1 379 ? -24.294 30.692 33.313 1.00 39.22 398 VAL B CA 1
ATOM 6319 C C . VAL B 1 379 ? -23.812 30.708 31.856 1.00 39.14 398 VAL B C 1
ATOM 6320 O O . VAL B 1 379 ? -24.362 30.006 31.001 1.00 38.67 398 VAL B O 1
ATOM 6324 N N . TRP B 1 380 ? -22.779 31.506 31.593 1.00 39.56 399 TRP B N 1
ATOM 6325 C CA . TRP B 1 380 ? -22.173 31.607 30.271 1.00 40.18 399 TRP B CA 1
ATOM 6326 C C . TRP B 1 380 ? -20.679 31.329 30.380 1.00 42.03 399 TRP B C 1
ATOM 6327 O O . TRP B 1 380 ? -19.933 32.134 30.951 1.00 42.55 399 TRP B O 1
ATOM 6338 N N . GLU B 1 381 ? -20.252 30.179 29.852 1.00 44.11 400 GLU B N 1
ATOM 6339 C CA . GLU B 1 381 ? -18.826 29.831 29.813 1.00 46.67 400 GLU B CA 1
ATOM 6340 C C . GLU B 1 381 ? -18.064 30.807 28.915 1.00 46.99 400 GLU B C 1
ATOM 6341 O O . GLU B 1 381 ? -18.614 31.302 27.919 1.00 46.64 400 GLU B O 1
ATOM 6347 N N . ARG B 1 382 ? -16.812 31.076 29.290 1.00 46.72 401 ARG B N 1
ATOM 6348 C CA . ARG B 1 382 ? -15.972 32.112 28.668 1.00 46.76 401 ARG B CA 1
ATOM 6349 C C . ARG B 1 382 ? -16.794 33.409 28.498 1.00 46.36 401 ARG B C 1
ATOM 6350 O O . ARG B 1 382 ? -17.041 33.843 27.365 1.00 46.24 401 ARG B O 1
ATOM 6358 N N . PRO B 1 383 ? -17.241 34.012 29.631 1.00 46.00 402 PRO B N 1
ATOM 6359 C CA . PRO B 1 383 ? -18.244 35.086 29.564 1.00 45.25 402 PRO B CA 1
ATOM 6360 C C . PRO B 1 383 ? -17.742 36.403 28.973 1.00 44.60 402 PRO B C 1
ATOM 6361 O O . PRO B 1 383 ? -18.541 37.161 28.427 1.00 45.34 402 PRO B O 1
ATOM 6365 N N . HIS B 1 384 ? -16.440 36.659 29.064 1.00 44.39 403 HIS B N 1
ATOM 6366 C CA . HIS B 1 384 ? -15.861 37.920 28.580 1.00 45.38 403 HIS B CA 1
ATOM 6367 C C . HIS B 1 384 ? -15.680 38.007 27.056 1.00 45.58 403 HIS B C 1
ATOM 6368 O O . HIS B 1 384 ? -15.379 39.083 26.528 1.00 46.39 403 HIS B O 1
ATOM 6375 N N . GLU B 1 385 ? -15.895 36.889 26.363 1.00 45.52 404 GLU B N 1
ATOM 6376 C CA . GLU B 1 385 ? -15.686 36.801 24.918 1.00 45.89 404 GLU B CA 1
ATOM 6377 C C . GLU B 1 385 ? -16.962 36.935 24.091 1.00 45.64 404 GLU B C 1
ATOM 6378 O O . GLU B 1 385 ? -18.027 36.449 24.481 1.00 44.17 404 GLU B O 1
ATOM 6384 N N . PHE B 1 386 ? -16.819 37.596 22.942 1.00 46.51 405 PHE B N 1
ATOM 6385 C CA . PHE B 1 386 ? -17.880 37.732 21.950 1.00 47.13 405 PHE B CA 1
ATOM 6386 C C . PHE B 1 386 ? -17.955 36.456 21.128 1.00 47.10 405 PHE B C 1
ATOM 6387 O O . PHE B 1 386 ? -17.133 36.217 20.237 1.00 47.93 405 PHE B O 1
ATOM 6395 N N . TRP B 1 387 ? -18.951 35.640 21.446 1.00 47.57 406 TRP B N 1
ATOM 6396 C CA . TRP B 1 387 ? -19.107 34.328 20.841 1.00 48.13 406 TRP B CA 1
ATOM 6397 C C . TRP B 1 387 ? -20.597 34.092 20.538 1.00 46.82 406 TRP B C 1
ATOM 6398 O O . TRP B 1 387 ? -21.320 33.538 21.372 1.00 46.63 406 TRP B O 1
ATOM 6409 N N . PRO B 1 388 ? -21.068 34.547 19.351 1.00 45.82 407 PRO B N 1
ATOM 6410 C CA . PRO B 1 388 ? -22.483 34.434 18.956 1.00 45.13 407 PRO B CA 1
ATOM 6411 C C . PRO B 1 388 ? -23.002 33.005 18.838 1.00 45.22 407 PRO B C 1
ATOM 6412 O O . PRO B 1 388 ? -24.185 32.775 19.083 1.00 45.78 407 PRO B O 1
ATOM 6416 N N . ASP B 1 389 ? -22.123 32.063 18.490 1.00 45.30 408 ASP B N 1
ATOM 6417 C CA . ASP B 1 389 ? -22.475 30.638 18.354 1.00 45.69 408 ASP B CA 1
ATOM 6418 C C . ASP B 1 389 ? -22.994 29.988 19.643 1.00 46.31 408 ASP B C 1
ATOM 6419 O O . ASP B 1 389 ? -23.614 28.922 19.603 1.00 46.26 408 ASP B O 1
ATOM 6424 N N . ARG B 1 390 ? -22.725 30.647 20.770 1.00 47.38 409 ARG B N 1
ATOM 6425 C CA . ARG B 1 390 ? -23.247 30.300 22.095 1.00 48.03 409 ARG B CA 1
ATOM 6426 C C . ARG B 1 390 ? -24.784 30.256 22.149 1.00 48.36 409 ARG B C 1
ATOM 6427 O O . ARG B 1 390 ? -25.357 29.386 22.816 1.00 47.64 409 ARG B O 1
ATOM 6435 N N . PHE B 1 391 ? -25.435 31.187 21.447 1.00 49.52 410 PHE B N 1
ATOM 6436 C CA . PHE B 1 391 ? -26.899 31.207 21.327 1.00 51.22 410 PHE B CA 1
ATOM 6437 C C . PHE B 1 391 ? -27.414 30.391 20.132 1.00 53.98 410 PHE B C 1
ATOM 6438 O O . PHE B 1 391 ? -28.534 30.606 19.653 1.00 54.65 410 PHE B O 1
ATOM 6446 N N . LEU B 1 392 ? -26.586 29.462 19.658 1.00 58.30 411 LEU B N 1
ATOM 6447 C CA . LEU B 1 392 ? -26.975 28.496 18.635 1.00 62.18 411 LEU B CA 1
ATOM 6448 C C . LEU B 1 392 ? -26.944 27.080 19.191 1.00 66.72 411 LEU B C 1
ATOM 6449 O O . LEU B 1 392 ? -25.978 26.676 19.852 1.00 67.42 411 LEU B O 1
ATOM 6454 N N . GLU B 1 393 ? -28.026 26.353 18.912 1.00 71.98 412 GLU B N 1
ATOM 6455 C CA . GLU B 1 393 ? -28.250 24.962 19.330 1.00 77.69 412 GLU B CA 1
ATOM 6456 C C . GLU B 1 393 ? -27.079 24.027 18.954 1.00 79.78 412 GLU B C 1
ATOM 6457 O O . GLU B 1 393 ? -26.354 24.316 17.997 1.00 81.12 412 GLU B O 1
ATOM 6463 N N . PRO B 1 394 ? -26.877 22.915 19.704 1.00 80.38 413 PRO B N 1
ATOM 6464 C CA . PRO B 1 394 ? -27.628 22.430 20.865 1.00 80.39 413 PRO B CA 1
ATOM 6465 C C . PRO B 1 394 ? -26.990 22.751 22.230 1.00 79.82 413 PRO B C 1
ATOM 6466 O O . PRO B 1 394 ? -27.285 22.076 23.224 1.00 80.88 413 PRO B O 1
ATOM 6470 N N . GLY B 1 395 ? -26.142 23.778 22.276 1.00 78.90 414 GLY B N 1
ATOM 6471 C CA . GLY B 1 395 ? -25.506 24.211 23.525 1.00 79.62 414 GLY B CA 1
ATOM 6472 C C . GLY B 1 395 ? -26.069 25.504 24.090 1.00 79.32 414 GLY B C 1
ATOM 6473 O O . GLY B 1 395 ? -25.359 26.246 24.777 1.00 79.56 414 GLY B O 1
ATOM 6474 N N . LYS B 1 396 ? -27.349 25.756 23.811 1.00 79.27 415 LYS B N 1
ATOM 6475 C CA . LYS B 1 396 ? -28.025 27.006 24.173 1.00 77.33 415 LYS B CA 1
ATOM 6476 C C . LYS B 1 396 ? -29.064 26.817 25.310 1.00 74.84 415 LYS B C 1
ATOM 6477 O O . LYS B 1 396 ? -29.525 25.694 25.529 1.00 74.69 415 LYS B O 1
ATOM 6483 N N . ASN B 1 397 ? -29.434 27.875 26.046 1.00 70.77 416 ASN B N 1
ATOM 6484 C CA . ASN B 1 397 ? -28.868 29.233 25.949 1.00 67.30 416 ASN B CA 1
ATOM 6485 C C . ASN B 1 397 ? -28.687 29.924 27.293 1.00 62.16 416 ASN B C 1
ATOM 6486 O O . ASN B 1 397 ? -27.623 30.492 27.554 1.00 62.30 416 ASN B O 1
ATOM 6491 N N . SER B 1 398 ? -29.716 29.823 28.141 1.00 57.16 417 SER B N 1
ATOM 6492 C CA . SER B 1 398 ? -29.972 30.740 29.260 1.00 53.18 417 SER B CA 1
ATOM 6493 C C . SER B 1 398 ? -30.040 32.183 28.751 1.00 49.61 417 SER B C 1
ATOM 6494 O O . SER B 1 398 ? -29.026 32.776 28.365 1.00 47.37 417 SER B O 1
ATOM 6497 N N . ARG B 1 399 ? -31.255 32.720 28.723 1.00 47.53 418 ARG B N 1
ATOM 6498 C CA . ARG B 1 399 ? -31.506 34.058 28.194 1.00 46.05 418 ARG B CA 1
ATOM 6499 C C . ARG B 1 399 ? -30.823 35.126 29.044 1.00 43.52 418 ARG B C 1
ATOM 6500 O O . ARG B 1 399 ? -30.827 35.054 30.277 1.00 42.87 418 ARG B O 1
ATOM 6508 N N . ALA B 1 400 ? -30.208 36.093 28.368 1.00 40.33 419 ALA B N 1
ATOM 6509 C CA . ALA B 1 400 ? -29.727 37.309 29.011 1.00 37.71 419 ALA B CA 1
ATOM 6510 C C . ALA B 1 400 ? -30.917 38.230 29.315 1.00 36.17 419 ALA B C 1
ATOM 6511 O O . ALA B 1 400 ? -32.023 38.032 28.794 1.00 35.93 419 ALA B O 1
ATOM 6513 N N . LEU B 1 401 ? -30.691 39.229 30.159 1.00 34.24 420 LEU B N 1
ATOM 6514 C CA . LEU B 1 401 ? -31.743 40.178 30.518 1.00 33.36 420 LEU B CA 1
ATOM 6515 C C . LEU B 1 401 ? -31.265 41.631 30.394 1.00 32.25 420 LEU B C 1
ATOM 6516 O O . LEU B 1 401 ? -31.220 42.374 31.376 1.00 32.53 420 LEU B O 1
ATOM 6521 N N . ALA B 1 402 ? -30.916 42.015 29.166 1.00 30.73 421 ALA B N 1
ATOM 6522 C CA . ALA B 1 402 ? -30.457 43.371 28.844 1.00 29.60 421 ALA B CA 1
ATOM 6523 C C . ALA B 1 402 ? -31.561 44.430 28.983 1.00 29.05 421 ALA B C 1
ATOM 6524 O O . ALA B 1 402 ? -31.275 45.609 29.216 1.00 28.88 421 ALA B O 1
ATOM 6526 N N . PHE B 1 403 ? -32.810 43.993 28.835 1.00 28.55 422 PHE B N 1
ATOM 6527 C CA . PHE B 1 403 ? -33.985 44.849 28.941 1.00 28.13 422 PHE B CA 1
ATOM 6528 C C . PHE B 1 403 ? -34.634 44.805 30.327 1.00 27.95 422 PHE B C 1
ATOM 6529 O O . PHE B 1 403 ? -35.678 45.425 30.548 1.00 27.65 422 PHE B O 1
ATOM 6537 N N . GLY B 1 404 ? -33.997 44.090 31.255 1.00 28.06 423 GLY B N 1
ATOM 6538 C CA . GLY B 1 404 ? -34.542 43.845 32.589 1.00 27.63 423 GLY B CA 1
ATOM 6539 C C . GLY B 1 404 ? -35.530 42.694 32.587 1.00 27.84 423 GLY B C 1
ATOM 6540 O O . GLY B 1 404 ? -35.541 41.876 31.664 1.00 27.98 423 GLY B O 1
ATOM 6541 N N . CYS B 1 405 ? -36.347 42.632 33.637 1.00 28.55 424 CYS B N 1
ATOM 6542 C CA . CYS B 1 405 ? -37.440 41.653 33.772 1.00 28.46 424 CYS B CA 1
ATOM 6543 C C . CYS B 1 405 ? -38.458 42.123 34.816 1.00 28.64 424 CYS B C 1
ATOM 6544 O O . CYS B 1 405 ? -38.181 43.044 35.594 1.00 28.40 424 CYS B O 1
ATOM 6547 N N . GLY B 1 406 ? -39.633 41.495 34.824 1.00 29.00 425 GLY B N 1
ATOM 6548 C CA . GLY B 1 406 ? -40.684 41.829 35.785 1.00 29.04 425 GLY B CA 1
ATOM 6549 C C . GLY B 1 406 ? -41.462 43.075 35.402 1.00 29.33 425 GLY B C 1
ATOM 6550 O O . GLY B 1 406 ? -41.547 43.419 34.220 1.00 29.68 425 GLY B O 1
ATOM 6551 N N . ALA B 1 407 ? -42.013 43.751 36.412 1.00 29.12 426 ALA B N 1
ATOM 6552 C CA . ALA B 1 407 ? -42.890 44.924 36.232 1.00 29.51 426 ALA B CA 1
ATOM 6553 C C . ALA B 1 407 ? -42.227 46.127 35.556 1.00 29.95 426 ALA B C 1
ATOM 6554 O O . ALA B 1 407 ? -42.915 46.977 34.975 1.00 30.31 426 ALA B O 1
ATOM 6556 N N . ARG B 1 408 ? -40.898 46.187 35.630 1.00 29.92 427 ARG B N 1
ATOM 6557 C CA . ARG B 1 408 ? -40.147 47.321 35.104 1.00 29.84 427 ARG B CA 1
ATOM 6558 C C . ARG B 1 408 ? -39.394 47.018 33.801 1.00 29.94 427 ARG B C 1
ATOM 6559 O O . ARG B 1 408 ? -38.509 47.790 33.418 1.00 30.50 427 ARG B O 1
ATOM 6567 N N . VAL B 1 409 ? -39.754 45.919 33.120 1.00 29.41 428 VAL B N 1
ATOM 6568 C CA . VAL B 1 409 ? -39.212 45.601 31.781 1.00 29.52 428 VAL B CA 1
ATOM 6569 C C . VAL B 1 409 ? -39.235 46.824 30.886 1.00 29.38 428 VAL B C 1
ATOM 6570 O O . VAL B 1 409 ? -40.188 47.614 30.923 1.00 29.44 428 VAL B O 1
ATOM 6574 N N . CYS B 1 410 ? -38.181 46.967 30.092 1.00 29.44 429 CYS B N 1
ATOM 6575 C CA . CYS B 1 410 ? -38.105 48.006 29.088 1.00 30.16 429 CYS B CA 1
ATOM 6576 C C . CYS B 1 410 ? -39.393 48.060 28.270 1.00 30.91 429 CYS B C 1
ATOM 6577 O O . CYS B 1 410 ? -39.781 47.071 27.635 1.00 31.80 429 CYS B O 1
ATOM 6580 N N . LEU B 1 411 ? -40.057 49.213 28.330 1.00 31.55 430 LEU B N 1
ATOM 6581 C CA . LEU B 1 411 ? -41.319 49.454 27.632 1.00 32.69 430 LEU B CA 1
ATOM 6582 C C . LEU B 1 411 ? -41.156 49.320 26.115 1.00 33.04 430 LEU B C 1
ATOM 6583 O O . LEU B 1 411 ? -42.050 48.814 25.440 1.00 33.31 430 LEU B O 1
ATOM 6588 N N . GLY B 1 412 ? -40.010 49.761 25.598 1.00 32.79 431 GLY B N 1
ATOM 6589 C CA . GLY B 1 412 ? -39.765 49.801 24.162 1.00 33.47 431 GLY B CA 1
ATOM 6590 C C . GLY B 1 412 ? -38.977 48.658 23.559 1.00 33.93 431 GLY B C 1
ATOM 6591 O O . GLY B 1 412 ? -38.499 48.772 22.429 1.00 33.33 431 GLY B O 1
ATOM 6592 N N . GLU B 1 413 ? -38.850 47.562 24.310 1.00 35.04 432 GLU B N 1
ATOM 6593 C CA . GLU B 1 413 ? -38.187 46.333 23.846 1.00 35.86 432 GLU B CA 1
ATOM 6594 C C . GLU B 1 413 ? -38.663 45.825 22.461 1.00 35.55 432 GLU B C 1
ATOM 6595 O O . GLU B 1 413 ? -37.813 45.532 21.618 1.00 35.55 432 GLU B O 1
ATOM 6601 N N . PRO B 1 414 ? -40.001 45.726 22.218 1.00 35.41 433 PRO B N 1
ATOM 6602 C CA . PRO B 1 414 ? -40.446 45.329 20.866 1.00 35.14 433 PRO B CA 1
ATOM 6603 C C . PRO B 1 414 ? -39.953 46.238 19.729 1.00 35.04 433 PRO B C 1
ATOM 6604 O O . PRO B 1 414 ? -39.636 45.743 18.643 1.00 35.23 433 PRO B O 1
ATOM 6608 N N . LEU B 1 415 ? -39.881 47.543 19.986 1.00 34.66 434 LEU B N 1
ATOM 6609 C CA . LEU B 1 415 ? -39.359 48.498 19.008 1.00 34.32 434 LEU B CA 1
ATOM 6610 C C . LEU B 1 415 ? -37.828 48.447 18.909 1.00 34.42 434 LEU B C 1
ATOM 6611 O O . LEU B 1 415 ? -37.268 48.675 17.835 1.00 34.39 434 LEU B O 1
ATOM 6616 N N . ALA B 1 416 ? -37.168 48.131 20.024 1.00 34.69 435 ALA B N 1
ATOM 6617 C CA . ALA B 1 416 ? -35.706 48.032 20.087 1.00 34.93 435 ALA B CA 1
ATOM 6618 C C . ALA B 1 416 ? -35.137 46.859 19.275 1.00 35.26 435 ALA B C 1
ATOM 6619 O O . ALA B 1 416 ? -34.196 47.038 18.492 1.00 35.50 435 ALA B O 1
ATOM 6621 N N . ARG B 1 417 ? -35.724 45.676 19.461 1.00 34.87 436 ARG B N 1
ATOM 6622 C CA . ARG B 1 417 ? -35.290 44.452 18.783 1.00 34.94 436 ARG B CA 1
ATOM 6623 C C . ARG B 1 417 ? -35.571 44.501 17.281 1.00 34.81 436 ARG B C 1
ATOM 6624 O O . ARG B 1 417 ? -34.772 43.994 16.487 1.00 35.00 436 ARG B O 1
ATOM 6632 N N . LEU B 1 418 ? -36.698 45.112 16.909 1.00 34.49 437 LEU B N 1
ATOM 6633 C CA . LEU B 1 418 ? -37.037 45.374 15.506 1.00 34.87 437 LEU B CA 1
ATOM 6634 C C . LEU B 1 418 ? -35.982 46.247 14.827 1.00 35.35 437 LEU B C 1
ATOM 6635 O O . LEU B 1 418 ? -35.528 45.928 13.725 1.00 36.03 437 LEU B O 1
ATOM 6640 N N . GLU B 1 419 ? -35.607 47.336 15.499 1.00 35.91 438 GLU B N 1
ATOM 6641 C CA . GLU B 1 419 ? -34.603 48.278 15.010 1.00 35.70 438 GLU B CA 1
ATOM 6642 C C . GLU B 1 419 ? -33.261 47.593 14.773 1.00 35.33 438 GLU B C 1
ATOM 6643 O O . GLU B 1 419 ? -32.705 47.694 13.688 1.00 36.17 438 GLU B O 1
ATOM 6649 N N . LEU B 1 420 ? -32.774 46.868 15.779 1.00 35.08 439 LEU B N 1
ATOM 6650 C CA . LEU B 1 420 ? -31.514 46.126 15.691 1.00 34.58 439 LEU B CA 1
ATOM 6651 C C . LEU B 1 420 ? -31.479 45.151 14.514 1.00 34.86 439 LEU B C 1
ATOM 6652 O O . LEU B 1 420 ? -30.482 45.095 13.793 1.00 34.93 439 LEU B O 1
ATOM 6657 N N . PHE B 1 421 ? -32.575 44.413 14.322 1.00 35.39 440 PHE B N 1
ATOM 6658 C CA . PHE B 1 421 ? -32.725 43.470 13.209 1.00 36.09 440 PHE B CA 1
ATOM 6659 C C . PHE B 1 421 ? -32.716 44.190 11.863 1.00 36.17 440 PHE B C 1
ATOM 6660 O O . PHE B 1 421 ? -31.957 43.812 10.979 1.00 36.20 440 PHE B O 1
ATOM 6668 N N . VAL B 1 422 ? -33.556 45.220 11.729 1.00 35.88 441 VAL B N 1
ATOM 6669 C CA . VAL B 1 422 ? -33.746 45.958 10.472 1.00 35.29 441 VAL B CA 1
ATOM 6670 C C . VAL B 1 422 ? -32.509 46.772 10.075 1.00 36.00 441 VAL B C 1
ATOM 6671 O O . VAL B 1 422 ? -32.094 46.728 8.913 1.00 36.07 441 VAL B O 1
ATOM 6675 N N . VAL B 1 423 ? -31.933 47.504 11.033 1.00 36.51 442 VAL B N 1
ATOM 6676 C CA . VAL B 1 423 ? -30.760 48.350 10.772 1.00 38.14 442 VAL B CA 1
ATOM 6677 C C . VAL B 1 423 ? -29.542 47.498 10.380 1.00 39.94 442 VAL B C 1
ATOM 6678 O O . VAL B 1 423 ? -28.929 47.756 9.340 1.00 41.02 442 VAL B O 1
ATOM 6682 N N . LEU B 1 424 ? -29.214 46.487 11.192 1.00 40.57 443 LEU B N 1
ATOM 6683 C CA . LEU B 1 424 ? -28.066 45.608 10.913 1.00 41.35 443 LEU B CA 1
ATOM 6684 C C . LEU B 1 424 ? -28.260 44.728 9.682 1.00 42.70 443 LEU B C 1
ATOM 6685 O O . LEU B 1 424 ? -27.289 44.436 8.982 1.00 43.56 443 LEU B O 1
ATOM 6690 N N . THR B 1 425 ? -29.505 44.315 9.427 1.00 44.32 444 THR B N 1
ATOM 6691 C CA . THR B 1 425 ? -29.840 43.480 8.263 1.00 44.84 444 THR B CA 1
ATOM 6692 C C . THR B 1 425 ? -29.582 44.228 6.944 1.00 45.54 444 THR B C 1
ATOM 6693 O O . THR B 1 425 ? -29.062 43.647 5.993 1.00 46.23 444 THR B O 1
ATOM 6697 N N . ARG B 1 426 ? -29.914 45.519 6.922 1.00 45.78 445 ARG B N 1
ATOM 6698 C CA . ARG B 1 426 ? -29.737 46.368 5.748 1.00 46.82 445 ARG B CA 1
ATOM 6699 C C . ARG B 1 426 ? -28.302 46.870 5.605 1.00 47.05 445 ARG B C 1
ATOM 6700 O O . ARG B 1 426 ? -27.795 46.993 4.484 1.00 47.63 445 ARG B O 1
ATOM 6708 N N . LEU B 1 427 ? -27.664 47.156 6.741 1.00 45.83 446 LEU B N 1
ATOM 6709 C CA . LEU B 1 427 ? -26.302 47.686 6.779 1.00 46.17 446 LEU B CA 1
ATOM 6710 C C . LEU B 1 427 ? -25.285 46.651 6.310 1.00 46.01 446 LEU B C 1
ATOM 6711 O O . LEU B 1 427 ? -24.345 46.992 5.593 1.00 45.96 446 LEU B O 1
ATOM 6716 N N . LEU B 1 428 ? -25.483 45.398 6.723 1.00 45.91 447 LEU B N 1
ATOM 6717 C CA . LEU B 1 428 ? -24.605 44.280 6.355 1.00 46.22 447 LEU B CA 1
ATOM 6718 C C . LEU B 1 428 ? -24.896 43.750 4.949 1.00 46.79 447 LEU B C 1
ATOM 6719 O O . LEU B 1 428 ? -24.003 43.211 4.288 1.00 46.48 447 LEU B O 1
ATOM 6724 N N . GLN B 1 429 ? -26.147 43.904 4.513 1.00 47.95 448 GLN B N 1
ATOM 6725 C CA . GLN B 1 429 ? -26.575 43.557 3.154 1.00 49.12 448 GLN B CA 1
ATOM 6726 C C . GLN B 1 429 ? -25.958 44.494 2.111 1.00 49.47 448 GLN B C 1
ATOM 6727 O O . GLN B 1 429 ? -25.523 44.039 1.047 1.00 49.80 448 GLN B O 1
ATOM 6733 N N . ALA B 1 430 ? -25.910 45.786 2.434 1.00 49.37 449 ALA B N 1
ATOM 6734 C CA . ALA B 1 430 ? -25.395 46.807 1.525 1.00 48.80 449 ALA B CA 1
ATOM 6735 C C . ALA B 1 430 ? -23.894 47.063 1.677 1.00 48.87 449 ALA B C 1
ATOM 6736 O O . ALA B 1 430 ? -23.216 47.322 0.682 1.00 49.93 449 ALA B O 1
ATOM 6738 N N . PHE B 1 431 ? -23.380 46.981 2.905 1.00 48.82 450 PHE B N 1
ATOM 6739 C CA . PHE B 1 431 ? -22.000 47.396 3.200 1.00 49.16 450 PHE B CA 1
ATOM 6740 C C . PHE B 1 431 ? -21.136 46.321 3.868 1.00 49.10 450 PHE B C 1
ATOM 6741 O O . PHE B 1 431 ? -21.650 45.334 4.413 1.00 48.91 450 PHE B O 1
ATOM 6749 N N . THR B 1 432 ? -19.819 46.530 3.792 1.00 48.41 451 THR B N 1
ATOM 6750 C CA . THR B 1 432 ? -18.828 45.788 4.569 1.00 47.60 451 THR B CA 1
ATOM 6751 C C . THR B 1 432 ? -18.115 46.790 5.483 1.00 48.45 451 THR B C 1
ATOM 6752 O O . THR B 1 432 ? -17.500 47.751 5.007 1.00 48.14 451 THR B O 1
ATOM 6756 N N . LEU B 1 433 ? -18.223 46.555 6.791 1.00 49.13 452 LEU B N 1
ATOM 6757 C CA . LEU B 1 433 ? -17.678 47.439 7.823 1.00 50.03 452 LEU B CA 1
ATOM 6758 C C . LEU B 1 433 ? -16.167 47.250 7.955 1.00 49.56 452 LEU B C 1
ATOM 6759 O O . LEU B 1 433 ? -15.688 46.142 8.223 1.00 49.84 452 LEU B O 1
ATOM 6764 N N . LEU B 1 434 ? -15.430 48.340 7.756 1.00 49.11 453 LEU B N 1
ATOM 6765 C CA . LEU B 1 434 ? -13.965 48.335 7.772 1.00 49.42 453 LEU B CA 1
ATOM 6766 C C . LEU B 1 434 ? -13.412 49.329 8.802 1.00 48.86 453 LEU B C 1
ATOM 6767 O O . LEU B 1 434 ? -14.076 50.329 9.096 1.00 48.83 453 LEU B O 1
ATOM 6772 N N . PRO B 1 435 ? -12.210 49.049 9.369 1.00 48.52 454 PRO B N 1
ATOM 6773 C CA . PRO B 1 435 ? -11.562 49.967 10.325 1.00 49.23 454 PRO B CA 1
ATOM 6774 C C . PRO B 1 435 ? -11.251 51.344 9.730 1.00 50.15 454 PRO B C 1
ATOM 6775 O O . PRO B 1 435 ? -10.932 51.442 8.540 1.00 50.27 454 PRO B O 1
ATOM 6779 N N . SER B 1 436 ? -11.356 52.383 10.561 1.00 52.00 455 SER B N 1
ATOM 6780 C CA . SER B 1 436 ? -11.118 53.779 10.158 1.00 54.29 455 SER B CA 1
ATOM 6781 C C . SER B 1 436 ? -9.710 53.984 9.598 1.00 56.98 455 SER B C 1
ATOM 6782 O O . SER B 1 436 ? -9.536 54.594 8.539 1.00 56.80 455 SER B O 1
ATOM 6785 N N . GLY B 1 437 ? -8.721 53.473 10.330 1.00 60.45 456 GLY B N 1
ATOM 6786 C CA . GLY B 1 437 ? -7.333 53.431 9.889 1.00 62.76 456 GLY B CA 1
ATOM 6787 C C . GLY B 1 437 ? -6.853 51.996 9.921 1.00 65.08 456 GLY B C 1
ATOM 6788 O O . GLY B 1 437 ? -7.431 51.127 9.260 1.00 66.19 456 GLY B O 1
ATOM 6789 N N . ASP B 1 438 ? -5.811 51.747 10.710 1.00 66.92 457 ASP B N 1
ATOM 6790 C CA . ASP B 1 438 ? -5.208 50.416 10.817 1.00 69.74 457 ASP B CA 1
ATOM 6791 C C . ASP B 1 438 ? -5.513 49.769 12.165 1.00 70.12 457 ASP B C 1
ATOM 6792 O O . ASP B 1 438 ? -5.865 48.586 12.222 1.00 70.09 457 ASP B O 1
ATOM 6797 N N . ALA B 1 439 ? -5.373 50.550 13.239 1.00 69.57 458 ALA B N 1
ATOM 6798 C CA . ALA B 1 439 ? -5.665 50.094 14.599 1.00 68.03 458 ALA B CA 1
ATOM 6799 C C . ALA B 1 439 ? -7.169 49.973 14.840 1.00 65.69 458 ALA B C 1
ATOM 6800 O O . ALA B 1 439 ? -7.952 50.826 14.407 1.00 66.06 458 ALA B O 1
ATOM 6802 N N . LEU B 1 440 ? -7.554 48.902 15.527 1.00 62.80 459 LEU B N 1
ATOM 6803 C CA . LEU B 1 440 ? -8.955 48.614 15.826 1.00 60.65 459 LEU B CA 1
ATOM 6804 C C . LEU B 1 440 ? -9.511 49.522 16.934 1.00 60.01 459 LEU B C 1
ATOM 6805 O O . LEU B 1 440 ? -8.740 49.999 17.777 1.00 59.51 459 LEU B O 1
ATOM 6810 N N . PRO B 1 441 ? -10.843 49.786 16.918 1.00 59.00 460 PRO B N 1
ATOM 6811 C CA . PRO B 1 441 ? -11.482 50.578 17.980 1.00 57.50 460 PRO B CA 1
ATOM 6812 C C . PRO B 1 441 ? -11.562 49.814 19.297 1.00 55.87 460 PRO B C 1
ATOM 6813 O O . PRO B 1 441 ? -11.824 48.605 19.298 1.00 55.06 460 PRO B O 1
ATOM 6817 N N . SER B 1 442 ? -11.343 50.531 20.400 1.00 54.56 461 SER B N 1
ATOM 6818 C CA . SER B 1 442 ? -11.308 49.943 21.738 1.00 54.37 461 SER B CA 1
ATOM 6819 C C . SER B 1 442 ? -12.685 49.474 22.190 1.00 54.49 461 SER B C 1
ATOM 6820 O O . SER B 1 442 ? -13.667 50.222 22.123 1.00 54.95 461 SER B O 1
ATOM 6823 N N . LEU B 1 443 ? -12.734 48.222 22.639 1.00 53.69 462 LEU B N 1
ATOM 6824 C CA . LEU B 1 443 ? -13.926 47.638 23.248 1.00 53.31 462 LEU B CA 1
ATOM 6825 C C . LEU B 1 443 ? -14.201 48.185 24.654 1.00 52.84 462 LEU B C 1
ATOM 6826 O O . LEU B 1 443 ? -15.329 48.090 25.141 1.00 53.49 462 LEU B O 1
ATOM 6831 N N . GLN B 1 444 ? -13.178 48.766 25.284 1.00 52.51 463 GLN B N 1
ATOM 6832 C CA . GLN B 1 444 ? -13.279 49.289 26.653 1.00 52.50 463 GLN B CA 1
ATOM 6833 C C . GLN B 1 444 ? -14.146 50.548 26.752 1.00 51.37 463 GLN B C 1
ATOM 6834 O O . GLN B 1 444 ? -13.825 51.571 26.132 1.00 51.50 463 GLN B O 1
ATOM 6840 N N . PRO B 1 445 ? -15.251 50.473 27.527 1.00 49.87 464 PRO B N 1
ATOM 6841 C CA . PRO B 1 445 ? -16.179 51.597 27.650 1.00 49.13 464 PRO B CA 1
ATOM 6842 C C . PRO B 1 445 ? -15.654 52.713 28.553 1.00 49.71 464 PRO B C 1
ATOM 6843 O O . PRO B 1 445 ? -14.706 52.501 29.317 1.00 48.88 464 PRO B O 1
ATOM 6847 N N . LEU B 1 446 ? -16.285 53.885 28.444 1.00 51.39 465 LEU B N 1
ATOM 6848 C CA . LEU B 1 446 ? -15.998 55.074 29.262 1.00 53.48 465 LEU B CA 1
ATOM 6849 C C . LEU B 1 446 ? -16.055 54.790 30.776 1.00 55.36 465 LEU B C 1
ATOM 6850 O O . LEU B 1 446 ? -16.914 54.023 31.220 1.00 54.61 465 LEU B O 1
ATOM 6855 N N . PRO B 1 447 ? -15.143 55.411 31.566 1.00 58.15 466 PRO B N 1
ATOM 6856 C CA . PRO B 1 447 ? -14.844 54.926 32.934 1.00 59.85 466 PRO B CA 1
ATOM 6857 C C . PRO B 1 447 ? -15.932 54.733 34.047 1.00 61.01 466 PRO B C 1
ATOM 6858 O O . PRO B 1 447 ? -16.104 53.583 34.433 1.00 62.45 466 PRO B O 1
ATOM 6862 N N . HIS B 1 448 ? -16.703 55.709 34.558 1.00 61.86 467 HIS B N 1
ATOM 6863 C CA . HIS B 1 448 ? -17.232 56.967 33.974 1.00 64.20 467 HIS B CA 1
ATOM 6864 C C . HIS B 1 448 ? -18.278 56.764 32.878 1.00 65.32 467 HIS B C 1
ATOM 6865 O O . HIS B 1 448 ? -18.245 57.401 31.817 1.00 67.69 467 HIS B O 1
ATOM 6872 N N . CYS B 1 449 ? -19.210 55.862 33.172 1.00 64.60 468 CYS B N 1
ATOM 6873 C CA . CYS B 1 449 ? -20.439 55.722 32.408 1.00 65.04 468 CYS B CA 1
ATOM 6874 C C . CYS B 1 449 ? -21.629 56.100 33.272 1.00 64.37 468 CYS B C 1
ATOM 6875 O O . CYS B 1 449 ? -21.737 55.684 34.431 1.00 65.11 468 CYS B O 1
ATOM 6878 N N . SER B 1 450 ? -22.508 56.906 32.687 1.00 62.91 469 SER B N 1
ATOM 6879 C CA . SER B 1 450 ? -23.716 57.386 33.338 1.00 60.96 469 SER B CA 1
ATOM 6880 C C . SER B 1 450 ? -24.778 56.275 33.382 1.00 59.29 469 SER B C 1
ATOM 6881 O O . SER B 1 450 ? -24.492 55.150 33.806 1.00 59.46 469 SER B O 1
ATOM 6884 N N . VAL B 1 451 ? -25.999 56.593 32.955 1.00 56.51 470 VAL B N 1
ATOM 6885 C CA . VAL B 1 451 ? -27.056 55.594 32.790 1.00 53.63 470 VAL B CA 1
ATOM 6886 C C . VAL B 1 451 ? -26.821 54.716 31.553 1.00 51.51 470 VAL B C 1
ATOM 6887 O O . VAL B 1 451 ? -27.343 53.601 31.474 1.00 51.30 470 VAL B O 1
ATOM 6891 N N . ILE B 1 452 ? -26.025 55.226 30.609 1.00 49.32 471 ILE B N 1
ATOM 6892 C CA . ILE B 1 452 ? -25.736 54.546 29.338 1.00 46.93 471 ILE B CA 1
ATOM 6893 C C . ILE B 1 452 ? -24.269 54.098 29.206 1.00 45.03 471 ILE B C 1
ATOM 6894 O O . ILE B 1 452 ? -23.342 54.856 29.507 1.00 43.48 471 ILE B O 1
ATOM 6899 N N . LEU B 1 453 ? -24.096 52.851 28.768 1.00 43.95 472 LEU B N 1
ATOM 6900 C CA . LEU B 1 453 ? -22.795 52.266 28.466 1.00 42.73 472 LEU B CA 1
ATOM 6901 C C . LEU B 1 453 ? -22.310 52.751 27.094 1.00 42.27 472 LEU B C 1
ATOM 6902 O O . LEU B 1 453 ? -22.725 52.230 26.051 1.00 41.08 472 LEU B O 1
ATOM 6907 N N . LYS B 1 454 ? -21.440 53.759 27.108 1.00 42.58 473 LYS B N 1
ATOM 6908 C CA . LYS B 1 454 ? -20.901 54.356 25.881 1.00 43.18 473 LYS B CA 1
ATOM 6909 C C . LYS B 1 454 ? -19.498 53.843 25.581 1.00 42.39 473 LYS B C 1
ATOM 6910 O O . LYS B 1 454 ? -18.720 53.579 26.501 1.00 42.67 473 LYS B O 1
ATOM 6916 N N . MET B 1 455 ? -19.192 53.701 24.292 1.00 41.73 474 MET B N 1
ATOM 6917 C CA . MET B 1 455 ? -17.838 53.382 23.829 1.00 41.85 474 MET B CA 1
ATOM 6918 C C . MET B 1 455 ? -17.054 54.663 23.550 1.00 43.12 474 MET B C 1
ATOM 6919 O O . MET B 1 455 ? -17.647 55.736 23.382 1.00 43.35 474 MET B O 1
ATOM 6924 N N . GLN B 1 456 ? -15.726 54.543 23.520 1.00 44.84 475 GLN B N 1
ATOM 6925 C CA . GLN B 1 456 ? -14.841 55.650 23.144 1.00 46.68 475 GLN B CA 1
ATOM 6926 C C . GLN B 1 456 ? -15.096 56.075 21.697 1.00 45.83 475 GLN B C 1
ATOM 6927 O O . GLN B 1 456 ? -15.354 55.209 20.853 1.00 46.17 475 GLN B O 1
ATOM 6933 N N . PRO B 1 457 ? -15.056 57.402 21.413 1.00 45.04 476 PRO B N 1
ATOM 6934 C CA . PRO B 1 457 ? -15.285 57.905 20.051 1.00 44.76 476 PRO B CA 1
ATOM 6935 C C . PRO B 1 457 ? -14.477 57.142 18.997 1.00 44.47 476 PRO B C 1
ATOM 6936 O O . PRO B 1 457 ? -13.260 56.989 19.136 1.00 45.52 476 PRO B O 1
ATOM 6940 N N . PHE B 1 458 ? -15.174 56.637 17.982 1.00 43.75 477 PHE B N 1
ATOM 6941 C CA . PHE B 1 458 ? -14.560 55.847 16.913 1.00 44.02 477 PHE B CA 1
ATOM 6942 C C . PHE B 1 458 ? -15.147 56.213 15.551 1.00 44.12 477 PHE B C 1
ATOM 6943 O O . PHE B 1 458 ? -16.206 56.843 15.467 1.00 44.20 477 PHE B O 1
ATOM 6951 N N . GLN B 1 459 ? -14.444 55.818 14.492 1.00 44.67 478 GLN B N 1
ATOM 6952 C CA . GLN B 1 459 ? -14.911 56.020 13.122 1.00 45.64 478 GLN B CA 1
ATOM 6953 C C . GLN B 1 459 ? -14.893 54.693 12.366 1.00 46.42 478 GLN B C 1
ATOM 6954 O O . GLN B 1 459 ? -14.154 53.776 12.733 1.00 47.04 478 GLN B O 1
ATOM 6960 N N . VAL B 1 460 ? -15.737 54.586 11.341 1.00 47.91 479 VAL B N 1
ATOM 6961 C CA . VAL B 1 460 ? -15.913 53.332 10.597 1.00 49.36 479 VAL B CA 1
ATOM 6962 C C . VAL B 1 460 ? -15.981 53.573 9.080 1.00 50.36 479 VAL B C 1
ATOM 6963 O O . VAL B 1 460 ? -16.355 54.664 8.630 1.00 50.36 479 VAL B O 1
ATOM 6967 N N . ARG B 1 461 ? -15.614 52.547 8.312 1.00 51.18 480 ARG B N 1
ATOM 6968 C CA . ARG B 1 461 ? -15.607 52.607 6.857 1.00 52.50 480 ARG B CA 1
ATOM 6969 C C . ARG B 1 461 ? -16.715 51.721 6.285 1.00 53.69 480 ARG B C 1
ATOM 6970 O O . ARG B 1 461 ? -16.672 50.494 6.424 1.00 54.01 480 ARG B O 1
ATOM 6978 N N . LEU B 1 462 ? -17.709 52.354 5.662 1.00 55.57 481 LEU B N 1
ATOM 6979 C CA . LEU B 1 462 ? -18.804 51.637 5.000 1.00 57.12 481 LEU B CA 1
ATOM 6980 C C . LEU B 1 462 ? -18.602 51.616 3.488 1.00 59.15 481 LEU B C 1
ATOM 6981 O O . LEU B 1 462 ? -18.952 52.571 2.783 1.00 58.91 481 LEU B O 1
ATOM 6986 N N . GLN B 1 463 ? -18.017 50.521 3.007 1.00 61.31 482 GLN B N 1
ATOM 6987 C CA . GLN B 1 463 ? -17.744 50.327 1.585 1.00 62.76 482 GLN B CA 1
ATOM 6988 C C . GLN B 1 463 ? -18.734 49.315 0.983 1.00 62.12 482 GLN B C 1
ATOM 6989 O O . GLN B 1 463 ? -18.858 48.200 1.499 1.00 61.26 482 GLN B O 1
ATOM 6995 N N . PRO B 1 464 ? -19.451 49.715 -0.097 1.00 62.61 483 PRO B N 1
ATOM 6996 C CA . PRO B 1 464 ? -20.536 48.926 -0.708 1.00 62.81 483 PRO B CA 1
ATOM 6997 C C . PRO B 1 464 ? -20.117 47.539 -1.208 1.00 63.89 483 PRO B C 1
ATOM 6998 O O . PRO B 1 464 ? -19.177 47.424 -2.004 1.00 64.06 483 PRO B O 1
ATOM 7002 N N . ARG B 1 465 ? -20.813 46.509 -0.716 1.00 64.90 484 ARG B N 1
ATOM 7003 C CA . ARG B 1 465 ? -20.641 45.114 -1.149 1.00 66.54 484 ARG B CA 1
ATOM 7004 C C . ARG B 1 465 ? -21.850 44.260 -0.760 1.00 67.39 484 ARG B C 1
ATOM 7005 O O . ARG B 1 465 ? -22.112 44.017 0.424 1.00 68.65 484 ARG B O 1
ATOM 7007 N N . LYS C 1 10 ? -50.179 24.068 59.477 1.00 38.59 29 LYS C N 1
ATOM 7008 C CA . LYS C 1 10 ? -50.190 25.335 58.683 1.00 38.80 29 LYS C CA 1
ATOM 7009 C C . LYS C 1 10 ? -50.798 25.132 57.282 1.00 38.53 29 LYS C C 1
ATOM 7010 O O . LYS C 1 10 ? -50.086 24.938 56.291 1.00 38.07 29 LYS C O 1
ATOM 7012 N N . LEU C 1 11 ? -52.128 25.181 57.230 1.00 38.31 30 LEU C N 1
ATOM 7013 C CA . LEU C 1 11 ? -52.914 24.983 56.008 1.00 38.12 30 LEU C CA 1
ATOM 7014 C C . LEU C 1 11 ? -52.958 26.253 55.134 1.00 38.06 30 LEU C C 1
ATOM 7015 O O . LEU C 1 11 ? -52.692 27.344 55.643 1.00 38.24 30 LEU C O 1
ATOM 7020 N N . PRO C 1 12 ? -53.276 26.118 53.818 1.00 38.36 31 PRO C N 1
ATOM 7021 C CA . PRO C 1 12 ? -53.511 27.320 52.995 1.00 38.20 31 PRO C CA 1
ATOM 7022 C C . PRO C 1 12 ? -54.698 28.142 53.520 1.00 38.06 31 PRO C C 1
ATOM 7023 O O . PRO C 1 12 ? -55.665 27.548 54.013 1.00 38.20 31 PRO C O 1
ATOM 7027 N N . PRO C 1 13 ? -54.625 29.494 53.425 1.00 37.93 32 PRO C N 1
ATOM 7028 C CA . PRO C 1 13 ? -55.649 30.370 54.021 1.00 37.81 32 PRO C CA 1
ATOM 7029 C C . PRO C 1 13 ? -57.069 30.073 53.540 1.00 38.35 32 PRO C C 1
ATOM 7030 O O . PRO C 1 13 ? -57.284 29.803 52.354 1.00 38.12 32 PRO C O 1
ATOM 7034 N N . LEU C 1 14 ? -58.017 30.105 54.473 1.00 38.93 33 LEU C N 1
ATOM 7035 C CA . LEU C 1 14 ? -59.406 29.775 54.185 1.00 39.68 33 LEU C CA 1
ATOM 7036 C C . LEU C 1 14 ? -60.171 30.998 53.697 1.00 40.38 33 LEU C C 1
ATOM 7037 O O . LEU C 1 14 ? -60.268 32.006 54.403 1.00 41.16 33 LEU C O 1
ATOM 7042 N N . ALA C 1 15 ? -60.707 30.896 52.484 1.00 41.70 34 ALA C N 1
ATOM 7043 C CA . ALA C 1 15 ? -61.626 31.892 51.944 1.00 42.59 34 ALA C CA 1
ATOM 7044 C C . ALA C 1 15 ? -63.033 31.652 52.512 1.00 43.85 34 ALA C C 1
ATOM 7045 O O . ALA C 1 15 ? -63.529 30.518 52.469 1.00 43.58 34 ALA C O 1
ATOM 7047 N N . PRO C 1 16 ? -63.673 32.712 53.062 1.00 45.51 35 PRO C N 1
ATOM 7048 C CA . PRO C 1 16 ? -65.002 32.565 53.669 1.00 46.41 35 PRO C CA 1
ATOM 7049 C C . PRO C 1 16 ? -66.113 32.384 52.634 1.00 47.37 35 PRO C C 1
ATOM 7050 O O . PRO C 1 16 ? -65.945 32.757 51.469 1.00 47.79 35 PRO C O 1
ATOM 7054 N N . GLY C 1 17 ? -67.232 31.814 53.071 1.00 48.33 36 GLY C N 1
ATOM 7055 C CA . GLY C 1 17 ? -68.391 31.606 52.215 1.00 50.57 36 GLY C CA 1
ATOM 7056 C C . GLY C 1 17 ? -68.520 30.189 51.698 1.00 53.30 36 GLY C C 1
ATOM 7057 O O . GLY C 1 17 ? -67.560 29.408 51.722 1.00 54.62 36 GLY C O 1
ATOM 7058 N N . PHE C 1 18 ? -69.723 29.874 51.226 1.00 55.40 37 PHE C N 1
ATOM 7059 C CA . PHE C 1 18 ? -70.058 28.577 50.641 1.00 58.08 37 PHE C CA 1
ATOM 7060 C C . PHE C 1 18 ? -70.885 28.776 49.361 1.00 60.02 37 PHE C C 1
ATOM 7061 O O . PHE C 1 18 ? -71.364 29.887 49.095 1.00 60.86 37 PHE C O 1
ATOM 7069 N N . LEU C 1 19 ? -71.048 27.698 48.588 1.00 61.71 38 LEU C N 1
ATOM 7070 C CA . LEU C 1 19 ? -71.708 27.710 47.267 1.00 61.41 38 LEU C CA 1
ATOM 7071 C C . LEU C 1 19 ? -71.071 28.690 46.272 1.00 59.00 38 LEU C C 1
ATOM 7072 O O . LEU C 1 19 ? -71.763 29.482 45.620 1.00 57.54 38 LEU C O 1
ATOM 7077 N N . HIS C 1 20 ? -69.744 28.619 46.170 1.00 57.29 39 HIS C N 1
ATOM 7078 C CA . HIS C 1 20 ? -68.980 29.389 45.184 1.00 56.38 39 HIS C CA 1
ATOM 7079 C C . HIS C 1 20 ? -69.171 28.835 43.761 1.00 56.87 39 HIS C C 1
ATOM 7080 O O . HIS C 1 20 ? -68.738 29.455 42.786 1.00 56.75 39 HIS C O 1
ATOM 7087 N N . LEU C 1 21 ? -69.813 27.668 43.657 1.00 56.83 40 LEU C N 1
ATOM 7088 C CA . LEU C 1 21 ? -70.127 27.023 42.375 1.00 56.62 40 LEU C CA 1
ATOM 7089 C C . LEU C 1 21 ? -71.212 27.758 41.587 1.00 55.49 40 LEU C C 1
ATOM 7090 O O . LEU C 1 21 ? -71.255 27.673 40.353 1.00 55.77 40 LEU C O 1
ATOM 7095 N N . LEU C 1 22 ? -72.088 28.463 42.305 1.00 53.14 41 LEU C N 1
ATOM 7096 C CA . LEU C 1 22 ? -73.152 29.261 41.691 1.00 51.26 41 LEU C CA 1
ATOM 7097 C C . LEU C 1 22 ? -72.633 30.552 41.048 1.00 49.80 41 LEU C C 1
ATOM 7098 O O . LEU C 1 22 ? -73.385 31.248 40.356 1.00 50.76 41 LEU C O 1
ATOM 7103 N N . GLN C 1 23 ? -71.356 30.863 41.277 1.00 47.15 42 GLN C N 1
ATOM 7104 C CA . GLN C 1 23 ? -70.697 31.998 40.638 1.00 45.89 42 GLN C CA 1
ATOM 7105 C C . GLN C 1 23 ? -70.617 31.796 39.126 1.00 45.51 42 GLN C C 1
ATOM 7106 O O . GLN C 1 23 ? -70.209 30.722 38.670 1.00 45.60 42 GLN C O 1
ATOM 7112 N N . PRO C 1 24 ? -71.038 32.814 38.344 1.00 45.57 43 PRO C N 1
ATOM 7113 C CA . PRO C 1 24 ? -70.776 32.761 36.903 1.00 45.54 43 PRO C CA 1
ATOM 7114 C C . PRO C 1 24 ? -69.297 33.029 36.637 1.00 45.74 43 PRO C C 1
ATOM 7115 O O . PRO C 1 24 ? -68.695 33.877 37.307 1.00 45.67 43 PRO C O 1
ATOM 7119 N N . ASP C 1 25 ? -68.734 32.302 35.670 1.00 46.37 44 ASP C N 1
ATOM 7120 C CA . ASP C 1 25 ? -67.286 32.276 35.398 1.00 46.24 44 ASP C CA 1
ATOM 7121 C C . ASP C 1 25 ? -66.495 31.895 36.655 1.00 45.06 44 ASP C C 1
ATOM 7122 O O . ASP C 1 25 ? -65.706 32.693 37.186 1.00 44.84 44 ASP C O 1
ATOM 7127 N N . LEU C 1 26 ? -66.744 30.667 37.119 1.00 42.66 45 LEU C N 1
ATOM 7128 C CA . LEU C 1 26 ? -66.097 30.086 38.299 1.00 40.99 45 LEU C CA 1
ATOM 7129 C C . LEU C 1 26 ? -64.564 30.285 38.306 1.00 40.22 45 LEU C C 1
ATOM 7130 O O . LEU C 1 26 ? -64.045 30.796 39.298 1.00 39.83 45 LEU C O 1
ATOM 7135 N N . PRO C 1 27 ? -63.848 29.917 37.205 1.00 39.43 46 PRO C N 1
ATOM 7136 C CA . PRO C 1 27 ? -62.389 30.125 37.172 1.00 39.16 46 PRO C CA 1
ATOM 7137 C C . PRO C 1 27 ? -61.926 31.585 37.288 1.00 39.46 46 PRO C C 1
ATOM 7138 O O . PRO C 1 27 ? -60.898 31.847 37.915 1.00 39.03 46 PRO C O 1
ATOM 7142 N N . ILE C 1 28 ? -62.675 32.516 36.696 1.00 40.04 47 ILE C N 1
ATOM 7143 C CA . ILE C 1 28 ? -62.328 33.946 36.750 1.00 40.42 47 ILE C CA 1
ATOM 7144 C C . ILE C 1 28 ? -62.667 34.535 38.129 1.00 40.07 47 ILE C C 1
ATOM 7145 O O . ILE C 1 28 ? -61.943 35.398 38.635 1.00 40.08 47 ILE C O 1
ATOM 7150 N N . TYR C 1 29 ? -63.757 34.058 38.730 1.00 40.57 48 TYR C N 1
ATOM 7151 C CA . TYR C 1 29 ? -64.082 34.372 40.126 1.00 41.00 48 TYR C CA 1
ATOM 7152 C C . TYR C 1 29 ? -62.965 33.906 41.075 1.00 40.38 48 TYR C C 1
ATOM 7153 O O . TYR C 1 29 ? -62.531 34.666 41.949 1.00 40.05 48 TYR C O 1
ATOM 7162 N N . LEU C 1 30 ? -62.519 32.661 40.885 1.00 40.16 49 LEU C N 1
ATOM 7163 C CA . LEU C 1 30 ? -61.453 32.040 41.684 1.00 40.11 49 LEU C CA 1
ATOM 7164 C C . LEU C 1 30 ? -60.107 32.757 41.565 1.00 40.75 49 LEU C C 1
ATOM 7165 O O . LEU C 1 30 ? -59.369 32.860 42.547 1.00 42.24 49 LEU C O 1
ATOM 7170 N N . LEU C 1 31 ? -59.797 33.241 40.363 1.00 40.90 50 LEU C N 1
ATOM 7171 C CA . LEU C 1 31 ? -58.614 34.067 40.130 1.00 41.68 50 LEU C CA 1
ATOM 7172 C C . LEU C 1 31 ? -58.694 35.390 40.902 1.00 42.98 50 LEU C C 1
ATOM 7173 O O . LEU C 1 31 ? -57.679 35.872 41.412 1.00 42.96 50 LEU C O 1
ATOM 7178 N N . GLY C 1 32 ? -59.901 35.956 40.981 1.00 43.57 51 GLY C N 1
ATOM 7179 C CA . GLY C 1 32 ? -60.171 37.180 41.738 1.00 44.66 51 GLY C CA 1
ATOM 7180 C C . GLY C 1 32 ? -59.837 37.072 43.216 1.00 45.95 51 GLY C C 1
ATOM 7181 O O . GLY C 1 32 ? -59.390 38.049 43.828 1.00 46.55 51 GLY C O 1
ATOM 7182 N N . LEU C 1 33 ? -60.036 35.878 43.777 1.00 46.03 52 LEU C N 1
ATOM 7183 C CA . LEU C 1 33 ? -59.747 35.602 45.190 1.00 46.04 52 LEU C CA 1
ATOM 7184 C C . LEU C 1 33 ? -58.255 35.537 45.538 1.00 46.04 52 LEU C C 1
ATOM 7185 O O . LEU C 1 33 ? -57.900 35.556 46.721 1.00 46.94 52 LEU C O 1
ATOM 7190 N N . THR C 1 34 ? -57.392 35.465 44.521 1.00 46.11 53 THR C N 1
ATOM 7191 C CA . THR C 1 34 ? -55.933 35.453 44.730 1.00 47.32 53 THR C CA 1
ATOM 7192 C C . THR C 1 34 ? -55.403 36.808 45.193 1.00 48.52 53 THR C C 1
ATOM 7193 O O . THR C 1 34 ? -54.381 36.873 45.875 1.00 48.25 53 THR C O 1
ATOM 7197 N N . GLN C 1 35 ? -56.108 37.874 44.807 1.00 51.11 54 GLN C N 1
ATOM 7198 C CA . GLN C 1 35 ? -55.824 39.249 45.232 1.00 53.13 54 GLN C CA 1
ATOM 7199 C C . GLN C 1 35 ? -55.792 39.374 46.760 1.00 53.02 54 GLN C C 1
ATOM 7200 O O . GLN C 1 35 ? -54.912 40.039 47.314 1.00 54.11 54 GLN C O 1
ATOM 7206 N N . LYS C 1 36 ? -56.739 38.715 47.425 1.00 52.60 55 LYS C N 1
ATOM 7207 C CA . LYS C 1 36 ? -56.823 38.722 48.885 1.00 51.93 55 LYS C CA 1
ATOM 7208 C C . LYS C 1 36 ? -56.041 37.589 49.561 1.00 49.61 55 LYS C C 1
ATOM 7209 O O . LYS C 1 36 ? -55.506 37.785 50.657 1.00 48.63 55 LYS C O 1
ATOM 7215 N N . PHE C 1 37 ? -55.960 36.426 48.904 1.00 47.01 56 PHE C N 1
ATOM 7216 C CA . PHE C 1 37 ? -55.519 35.179 49.561 1.00 45.11 56 PHE C CA 1
ATOM 7217 C C . PHE C 1 37 ? -54.300 34.450 48.967 1.00 43.20 56 PHE C C 1
ATOM 7218 O O . PHE C 1 37 ? -53.881 33.416 49.500 1.00 42.76 56 PHE C O 1
ATOM 7226 N N . GLY C 1 38 ? -53.733 34.985 47.886 1.00 41.79 57 GLY C N 1
ATOM 7227 C CA . GLY C 1 38 ? -52.589 34.361 47.205 1.00 39.99 57 GLY C CA 1
ATOM 7228 C C . GLY C 1 38 ? -52.989 33.285 46.199 1.00 39.83 57 GLY C C 1
ATOM 7229 O O . GLY C 1 38 ? -54.180 32.995 46.052 1.00 40.72 57 GLY C O 1
ATOM 7230 N N . PRO C 1 39 ? -52.000 32.669 45.509 1.00 39.23 58 PRO C N 1
ATOM 7231 C CA . PRO C 1 39 ? -52.303 31.659 44.475 1.00 38.49 58 PRO C CA 1
ATOM 7232 C C . PRO C 1 39 ? -52.845 30.322 45.010 1.00 37.67 58 PRO C C 1
ATOM 7233 O O . PRO C 1 39 ? -53.424 29.546 44.242 1.00 37.77 58 PRO C O 1
ATOM 7237 N N . ILE C 1 40 ? -52.649 30.062 46.303 1.00 36.69 59 ILE C N 1
ATOM 7238 C CA . ILE C 1 40 ? -53.121 28.827 46.942 1.00 36.58 59 ILE C CA 1
ATOM 7239 C C . ILE C 1 40 ? -53.931 29.115 48.212 1.00 36.92 59 ILE C C 1
ATOM 7240 O O . ILE C 1 40 ? -53.410 29.651 49.197 1.00 37.38 59 ILE C O 1
ATOM 7245 N N . TYR C 1 41 ? -55.211 28.761 48.154 1.00 37.14 60 TYR C N 1
ATOM 7246 C CA . TYR C 1 41 ? -56.155 28.958 49.255 1.00 37.56 60 TYR C CA 1
ATOM 7247 C C . TYR C 1 41 ? -57.153 27.799 49.319 1.00 38.72 60 TYR C C 1
ATOM 7248 O O . TYR C 1 41 ? -57.315 27.056 48.344 1.00 38.81 60 TYR C O 1
ATOM 7257 N N . ARG C 1 42 ? -57.814 27.662 50.468 1.00 39.90 61 ARG C N 1
ATOM 7258 C CA . ARG C 1 42 ? -58.930 26.733 50.636 1.00 40.57 61 ARG C CA 1
ATOM 7259 C C . ARG C 1 42 ? -60.247 27.498 50.517 1.00 41.58 61 ARG C C 1
ATOM 7260 O O . ARG C 1 42 ? -60.328 28.662 50.922 1.00 41.43 61 ARG C O 1
ATOM 7268 N N . LEU C 1 43 ? -61.262 26.848 49.945 1.00 43.18 62 LEU C N 1
ATOM 7269 C CA . LEU C 1 43 ? -62.642 27.363 49.936 1.00 45.11 62 LEU C CA 1
ATOM 7270 C C . LEU C 1 43 ? -63.665 26.234 49.766 1.00 46.74 62 LEU C C 1
ATOM 7271 O O . LEU C 1 43 ? -63.351 25.181 49.199 1.00 46.33 62 LEU C O 1
ATOM 7276 N N . HIS C 1 44 ? -64.883 26.476 50.245 1.00 49.40 63 HIS C N 1
ATOM 7277 C CA . HIS C 1 44 ? -65.964 25.500 50.168 1.00 52.71 63 HIS C CA 1
ATOM 7278 C C . HIS C 1 44 ? -66.674 25.522 48.813 1.00 55.73 63 HIS C C 1
ATOM 7279 O O . HIS C 1 44 ? -67.638 26.272 48.616 1.00 57.60 63 HIS C O 1
ATOM 7286 N N . LEU C 1 45 ? -66.178 24.713 47.877 1.00 58.21 64 LEU C N 1
ATOM 7287 C CA . LEU C 1 45 ? -66.925 24.409 46.658 1.00 60.44 64 LEU C CA 1
ATOM 7288 C C . LEU C 1 45 ? -67.913 23.310 47.019 1.00 62.99 64 LEU C C 1
ATOM 7289 O O . LEU C 1 45 ? -67.512 22.197 47.381 1.00 64.96 64 LEU C O 1
ATOM 7294 N N . GLY C 1 46 ? -69.201 23.644 46.948 1.00 63.88 65 GLY C N 1
ATOM 7295 C CA . GLY C 1 46 ? -70.266 22.774 47.441 1.00 65.06 65 GLY C CA 1
ATOM 7296 C C . GLY C 1 46 ? -70.292 22.764 48.959 1.00 66.12 65 GLY C C 1
ATOM 7297 O O . GLY C 1 46 ? -70.521 23.802 49.589 1.00 66.44 65 GLY C O 1
ATOM 7298 N N . LEU C 1 47 ? -70.043 21.592 49.539 1.00 67.11 66 LEU C N 1
ATOM 7299 C CA . LEU C 1 47 ? -70.038 21.411 50.992 1.00 68.00 66 LEU C CA 1
ATOM 7300 C C . LEU C 1 47 ? -68.647 21.190 51.574 1.00 67.86 66 LEU C C 1
ATOM 7301 O O . LEU C 1 47 ? -68.346 21.684 52.663 1.00 69.40 66 LEU C O 1
ATOM 7306 N N . GLN C 1 48 ? -67.816 20.441 50.849 1.00 67.35 67 GLN C N 1
ATOM 7307 C CA . GLN C 1 48 ? -66.473 20.072 51.302 1.00 66.08 67 GLN C CA 1
ATOM 7308 C C . GLN C 1 48 ? -65.470 21.227 51.183 1.00 63.67 67 GLN C C 1
ATOM 7309 O O . GLN C 1 48 ? -65.590 22.088 50.301 1.00 64.59 67 GLN C O 1
ATOM 7315 N N . ASP C 1 49 ? -64.496 21.227 52.094 1.00 59.04 68 ASP C N 1
ATOM 7316 C CA . ASP C 1 49 ? -63.325 22.099 52.043 1.00 54.16 68 ASP C CA 1
ATOM 7317 C C . ASP C 1 49 ? -62.357 21.581 50.971 1.00 50.82 68 ASP C C 1
ATOM 7318 O O . ASP C 1 49 ? -61.961 20.411 50.998 1.00 51.20 68 ASP C O 1
ATOM 7323 N N . VAL C 1 50 ? -61.982 22.462 50.041 1.00 46.43 69 VAL C N 1
ATOM 7324 C CA . VAL C 1 50 ? -61.167 22.109 48.865 1.00 42.37 69 VAL C CA 1
ATOM 7325 C C . VAL C 1 50 ? -60.119 23.204 48.597 1.00 40.48 69 VAL C C 1
ATOM 7326 O O . VAL C 1 50 ? -60.449 24.393 48.641 1.00 40.80 69 VAL C O 1
ATOM 7330 N N . VAL C 1 51 ? -58.868 22.806 48.327 1.00 37.69 70 VAL C N 1
ATOM 7331 C CA . VAL C 1 51 ? -57.810 23.774 47.960 1.00 35.36 70 VAL C CA 1
ATOM 7332 C C . VAL C 1 51 ? -57.770 24.045 46.444 1.00 34.70 70 VAL C C 1
ATOM 7333 O O . VAL C 1 51 ? -57.993 23.136 45.629 1.00 34.71 70 VAL C O 1
ATOM 7337 N N . VAL C 1 52 ? -57.502 25.302 46.082 1.00 33.32 71 VAL C N 1
ATOM 7338 C CA . VAL C 1 52 ? -57.458 25.734 44.675 1.00 31.58 71 VAL C CA 1
ATOM 7339 C C . VAL C 1 52 ? -56.098 26.347 44.347 1.00 30.87 71 VAL C C 1
ATOM 7340 O O . VAL C 1 52 ? -55.591 27.197 45.091 1.00 31.03 71 VAL C O 1
ATOM 7344 N N . LEU C 1 53 ? -55.528 25.899 43.229 1.00 29.57 72 LEU C N 1
ATOM 7345 C CA . LEU C 1 53 ? -54.277 26.426 42.697 1.00 28.66 72 LEU C CA 1
ATOM 7346 C C . LEU C 1 53 ? -54.570 27.315 41.490 1.00 28.80 72 LEU C C 1
ATOM 7347 O O . LEU C 1 53 ? -55.275 26.899 40.566 1.00 28.97 72 LEU C O 1
ATOM 7352 N N . ASN C 1 54 ? -54.031 28.534 41.502 1.00 28.86 73 ASN C N 1
ATOM 7353 C CA . ASN C 1 54 ? -54.327 29.526 40.460 1.00 29.89 73 ASN C CA 1
ATOM 7354 C C . ASN C 1 54 ? -53.100 30.083 39.716 1.00 30.32 73 ASN C C 1
ATOM 7355 O O . ASN C 1 54 ? -53.174 31.145 39.084 1.00 30.79 73 ASN C O 1
ATOM 7360 N N . SER C 1 55 ? -51.978 29.370 39.791 1.00 30.69 74 SER C N 1
ATOM 7361 C CA . SER C 1 55 ? -50.740 29.798 39.131 1.00 30.96 74 SER C CA 1
ATOM 7362 C C . SER C 1 55 ? -49.940 28.617 38.584 1.00 31.47 74 SER C C 1
ATOM 7363 O O . SER C 1 55 ? -49.987 27.516 39.139 1.00 31.25 74 SER C O 1
ATOM 7366 N N . LYS C 1 56 ? -49.210 28.869 37.496 1.00 32.50 75 LYS C N 1
ATOM 7367 C CA . LYS C 1 56 ? -48.286 27.903 36.894 1.00 32.83 75 LYS C CA 1
ATOM 7368 C C . LYS C 1 56 ? -47.308 27.310 37.925 1.00 33.22 75 LYS C C 1
ATOM 7369 O O . LYS C 1 56 ? -47.082 26.100 37.937 1.00 33.07 75 LYS C O 1
ATOM 7375 N N . ARG C 1 57 ? -46.762 28.164 38.792 1.00 33.82 76 ARG C N 1
ATOM 7376 C CA . ARG C 1 57 ? -45.825 27.748 39.837 1.00 35.33 76 ARG C CA 1
ATOM 7377 C C . ARG C 1 57 ? -46.450 26.748 40.814 1.00 35.08 76 ARG C C 1
ATOM 7378 O O . ARG C 1 57 ? -45.908 25.657 41.003 1.00 35.89 76 ARG C O 1
ATOM 7386 N N . THR C 1 58 ? -47.586 27.115 41.407 1.00 34.11 77 THR C N 1
ATOM 7387 C CA . THR C 1 58 ? -48.310 26.232 42.333 1.00 33.71 77 THR C CA 1
ATOM 7388 C C . THR C 1 58 ? -48.762 24.913 41.679 1.00 33.44 77 THR C C 1
ATOM 7389 O O . THR C 1 58 ? -48.631 23.848 42.294 1.00 33.60 77 THR C O 1
ATOM 7393 N N . ILE C 1 59 ? -49.265 24.986 40.442 1.00 32.76 78 ILE C N 1
ATOM 7394 C CA . ILE C 1 59 ? -49.712 23.794 39.694 1.00 32.23 78 ILE C CA 1
ATOM 7395 C C . ILE C 1 59 ? -48.533 22.873 39.335 1.00 32.32 78 ILE C C 1
ATOM 7396 O O . ILE C 1 59 ? -48.625 21.655 39.502 1.00 32.15 78 ILE C O 1
ATOM 7401 N N . GLU C 1 60 ? -47.430 23.459 38.868 1.00 33.17 79 GLU C N 1
ATOM 7402 C CA . GLU C 1 60 ? -46.231 22.685 38.516 1.00 33.15 79 GLU C CA 1
ATOM 7403 C C . GLU C 1 60 ? -45.511 22.108 39.731 1.00 32.86 79 GLU C C 1
ATOM 7404 O O . GLU C 1 60 ? -44.928 21.026 39.642 1.00 33.15 79 GLU C O 1
ATOM 7410 N N . GLU C 1 61 ? -45.564 22.815 40.860 1.00 33.24 80 GLU C N 1
ATOM 7411 C CA . GLU C 1 61 ? -45.019 22.300 42.122 1.00 33.98 80 GLU C CA 1
ATOM 7412 C C . GLU C 1 61 ? -45.778 21.054 42.584 1.00 33.53 80 GLU C C 1
ATOM 7413 O O . GLU C 1 61 ? -45.161 20.061 42.979 1.00 34.28 80 GLU C O 1
ATOM 7419 N N . ALA C 1 62 ? -47.107 21.118 42.517 1.00 33.19 81 ALA C N 1
ATOM 7420 C CA . ALA C 1 62 ? -47.974 20.005 42.893 1.00 33.26 81 ALA C CA 1
ATOM 7421 C C . ALA C 1 62 ? -47.888 18.825 41.920 1.00 33.75 81 ALA C C 1
ATOM 7422 O O . ALA C 1 62 ? -47.609 17.700 42.337 1.00 34.14 81 ALA C O 1
ATOM 7424 N N . MET C 1 63 ? -48.096 19.089 40.630 1.00 34.32 82 MET C N 1
ATOM 7425 C CA . MET C 1 63 ? -48.239 18.020 39.633 1.00 34.90 82 MET C CA 1
ATOM 7426 C C . MET C 1 63 ? -46.927 17.457 39.059 1.00 35.27 82 MET C C 1
ATOM 7427 O O . MET C 1 63 ? -46.848 16.260 38.768 1.00 35.37 82 MET C O 1
ATOM 7432 N N . VAL C 1 64 ? -45.908 18.307 38.911 1.00 35.52 83 VAL C N 1
ATOM 7433 C CA . VAL C 1 64 ? -44.622 17.883 38.334 1.00 35.78 83 VAL C CA 1
ATOM 7434 C C . VAL C 1 64 ? -43.586 17.550 39.417 1.00 36.72 83 VAL C C 1
ATOM 7435 O O . VAL C 1 64 ? -43.040 16.440 39.424 1.00 36.71 83 VAL C O 1
ATOM 7439 N N . LYS C 1 65 ? -43.326 18.496 40.325 1.00 38.07 84 LYS C N 1
ATOM 7440 C CA . LYS C 1 65 ? -42.305 18.308 41.368 1.00 39.65 84 LYS C CA 1
ATOM 7441 C C . LYS C 1 65 ? -42.709 17.241 42.386 1.00 39.49 84 LYS C C 1
ATOM 7442 O O . LYS C 1 65 ? -41.967 16.279 42.595 1.00 40.06 84 LYS C O 1
ATOM 7448 N N . LYS C 1 66 ? -43.882 17.407 42.997 1.00 39.91 85 LYS C N 1
ATOM 7449 C CA . LYS C 1 66 ? -44.441 16.404 43.911 1.00 40.27 85 LYS C CA 1
ATOM 7450 C C . LYS C 1 66 ? -45.349 15.423 43.147 1.00 39.17 85 LYS C C 1
ATOM 7451 O O . LYS C 1 66 ? -46.546 15.295 43.442 1.00 40.16 85 LYS C O 1
ATOM 7457 N N . TRP C 1 67 ? -44.741 14.725 42.182 1.00 36.76 86 TRP C N 1
ATOM 7458 C CA . TRP C 1 67 ? -45.417 13.859 41.200 1.00 34.90 86 TRP C CA 1
ATOM 7459 C C . TRP C 1 67 ? -46.531 12.959 41.751 1.00 35.16 86 TRP C C 1
ATOM 7460 O O . TRP C 1 67 ? -47.681 13.061 41.316 1.00 35.02 86 TRP C O 1
ATOM 7471 N N . ALA C 1 68 ? -46.180 12.087 42.696 1.00 34.92 87 ALA C N 1
ATOM 7472 C CA . ALA C 1 68 ? -47.117 11.098 43.233 1.00 34.76 87 ALA C CA 1
ATOM 7473 C C . ALA C 1 68 ? -48.087 11.690 44.251 1.00 34.59 87 ALA C C 1
ATOM 7474 O O . ALA C 1 68 ? -49.190 11.169 44.429 1.00 34.05 87 ALA C O 1
ATOM 7476 N N . ASP C 1 69 ? -47.671 12.786 44.889 1.00 34.55 88 ASP C N 1
ATOM 7477 C CA . ASP C 1 69 ? -48.376 13.387 46.029 1.00 34.58 88 ASP C CA 1
ATOM 7478 C C . ASP C 1 69 ? -49.805 13.864 45.735 1.00 34.33 88 ASP C C 1
ATOM 7479 O O . ASP C 1 69 ? -50.672 13.801 46.611 1.00 34.36 88 ASP C O 1
ATOM 7484 N N . PHE C 1 70 ? -50.040 14.330 44.508 1.00 33.87 89 PHE C N 1
ATOM 7485 C CA . PHE C 1 70 ? -51.323 14.927 44.125 1.00 33.36 89 PHE C CA 1
ATOM 7486 C C . PHE C 1 70 ? -51.922 14.287 42.862 1.00 33.64 89 PHE C C 1
ATOM 7487 O O . PHE C 1 70 ? -52.852 14.834 42.252 1.00 34.59 89 PHE C O 1
ATOM 7495 N N . ALA C 1 71 ? -51.405 13.107 42.511 1.00 32.66 90 ALA C N 1
ATOM 7496 C CA . ALA C 1 71 ? -51.809 12.358 41.315 1.00 31.94 90 ALA C CA 1
ATOM 7497 C C . ALA C 1 71 ? -53.150 11.602 41.426 1.00 31.54 90 ALA C C 1
ATOM 7498 O O . ALA C 1 71 ? -53.599 10.988 40.452 1.00 31.56 90 ALA C O 1
ATOM 7500 N N . GLY C 1 72 ? -53.787 11.650 42.595 1.00 30.85 91 GLY C N 1
ATOM 7501 C CA . GLY C 1 72 ? -55.011 10.886 42.843 1.00 30.94 91 GLY C CA 1
ATOM 7502 C C . GLY C 1 72 ? -56.289 11.497 42.295 1.00 31.30 91 GLY C C 1
ATOM 7503 O O . GLY C 1 72 ? -56.285 12.604 41.750 1.00 31.67 91 GLY C O 1
ATOM 7504 N N . ARG C 1 73 ? -57.381 10.748 42.432 1.00 32.03 92 ARG C N 1
ATOM 7505 C CA . ARG C 1 73 ? -58.725 11.223 42.102 1.00 32.83 92 ARG C CA 1
ATOM 7506 C C . ARG C 1 73 ? -59.659 11.008 43.289 1.00 34.31 92 ARG C C 1
ATOM 7507 O O . ARG C 1 73 ? -59.472 10.053 44.051 1.00 35.20 92 ARG C O 1
ATOM 7515 N N . PRO C 1 74 ? -60.666 11.894 43.462 1.00 35.25 93 PRO C N 1
ATOM 7516 C CA . PRO C 1 74 ? -61.710 11.589 44.441 1.00 35.12 93 PRO C CA 1
ATOM 7517 C C . PRO C 1 74 ? -62.704 10.569 43.872 1.00 36.14 93 PRO C C 1
ATOM 7518 O O . PRO C 1 74 ? -62.587 10.175 42.701 1.00 36.46 93 PRO C O 1
ATOM 7522 N N . GLU C 1 75 ? -63.666 10.142 44.689 1.00 37.37 94 GLU C N 1
ATOM 7523 C CA . GLU C 1 75 ? -64.700 9.217 44.227 1.00 37.88 94 GLU C CA 1
ATOM 7524 C C . GLU C 1 75 ? -66.114 9.577 44.722 1.00 38.35 94 GLU C C 1
ATOM 7525 O O . GLU C 1 75 ? -66.653 8.903 45.611 1.00 38.69 94 GLU C O 1
ATOM 7531 N N . PRO C 1 76 ? -66.725 10.639 44.146 1.00 38.70 95 PRO C N 1
ATOM 7532 C CA . PRO C 1 76 ? -68.142 10.866 44.434 1.00 39.06 95 PRO C CA 1
ATOM 7533 C C . PRO C 1 76 ? -69.024 9.912 43.618 1.00 40.14 95 PRO C C 1
ATOM 7534 O O . PRO C 1 76 ? -68.501 9.164 42.781 1.00 41.33 95 PRO C O 1
ATOM 7538 N N . LEU C 1 77 ? -70.337 9.944 43.856 1.00 40.43 96 LEU C N 1
ATOM 7539 C CA . LEU C 1 77 ? -71.266 8.942 43.306 1.00 40.69 96 LEU C CA 1
ATOM 7540 C C . LEU C 1 77 ? -71.247 8.753 41.783 1.00 41.00 96 LEU C C 1
ATOM 7541 O O . LEU C 1 77 ? -71.317 7.614 41.315 1.00 41.36 96 LEU C O 1
ATOM 7546 N N . THR C 1 78 ? -71.144 9.849 41.026 1.00 41.06 97 THR C N 1
ATOM 7547 C CA . THR C 1 78 ? -71.192 9.778 39.550 1.00 41.29 97 THR C CA 1
ATOM 7548 C C . THR C 1 78 ? -69.977 9.070 38.942 1.00 40.78 97 THR C C 1
ATOM 7549 O O . THR C 1 78 ? -70.087 8.444 37.887 1.00 41.12 97 THR C O 1
ATOM 7553 N N . TYR C 1 79 ? -68.832 9.179 39.616 1.00 39.22 98 TYR C N 1
ATOM 7554 C CA . TYR C 1 79 ? -67.612 8.462 39.237 1.00 38.75 98 TYR C CA 1
ATOM 7555 C C . TYR C 1 79 ? -67.856 6.953 39.320 1.00 38.83 98 TYR C C 1
ATOM 7556 O O . TYR C 1 79 ? -67.466 6.201 38.423 1.00 37.66 98 TYR C O 1
ATOM 7565 N N . LYS C 1 80 ? -68.530 6.537 40.394 1.00 39.57 99 LYS C N 1
ATOM 7566 C CA . LYS C 1 80 ? -68.986 5.159 40.572 1.00 40.59 99 LYS C CA 1
ATOM 7567 C C . LYS C 1 80 ? -70.105 4.777 39.584 1.00 41.51 99 LYS C C 1
ATOM 7568 O O . LYS C 1 80 ? -70.056 3.690 38.995 1.00 40.94 99 LYS C O 1
ATOM 7574 N N . LEU C 1 81 ? -71.079 5.676 39.393 1.00 42.04 100 LEU C N 1
ATOM 7575 C CA . LEU C 1 81 ? -72.222 5.459 38.482 1.00 42.90 100 LEU C CA 1
ATOM 7576 C C . LEU C 1 81 ? -71.838 5.234 37.014 1.00 43.60 100 LEU C C 1
ATOM 7577 O O . LEU C 1 81 ? -72.529 4.495 36.304 1.00 44.14 100 LEU C O 1
ATOM 7582 N N . VAL C 1 82 ? -70.755 5.876 36.569 1.00 42.88 101 VAL C N 1
ATOM 7583 C CA . VAL C 1 82 ? -70.265 5.719 35.189 1.00 42.51 101 VAL C CA 1
ATOM 7584 C C . VAL C 1 82 ? -69.345 4.502 35.011 1.00 42.66 101 VAL C C 1
ATOM 7585 O O . VAL C 1 82 ? -69.079 4.088 33.879 1.00 43.37 101 VAL C O 1
ATOM 7589 N N . SER C 1 83 ? -68.877 3.939 36.126 1.00 42.67 102 SER C N 1
ATOM 7590 C CA . SER C 1 83 ? -67.926 2.824 36.110 1.00 43.18 102 SER C CA 1
ATOM 7591 C C . SER C 1 83 ? -68.231 1.764 37.181 1.00 43.20 102 SER C C 1
ATOM 7592 O O . SER C 1 83 ? -67.357 1.397 37.982 1.00 42.85 102 SER C O 1
ATOM 7595 N N . ARG C 1 84 ? -69.476 1.281 37.179 1.00 43.42 103 ARG C N 1
ATOM 7596 C CA . ARG C 1 84 ? -69.945 0.251 38.122 1.00 43.11 103 ARG C CA 1
ATOM 7597 C C . ARG C 1 84 ? -69.350 -1.118 37.831 1.00 43.84 103 ARG C C 1
ATOM 7598 O O . ARG C 1 84 ? -69.011 -1.863 38.755 1.00 44.12 103 ARG C O 1
ATOM 7606 N N . ASN C 1 85 ? -69.240 -1.434 36.542 1.00 44.86 104 ASN C N 1
ATOM 7607 C CA . ASN C 1 85 ? -68.742 -2.719 36.072 1.00 45.80 104 ASN C CA 1
ATOM 7608 C C . ASN C 1 85 ? -67.213 -2.761 35.986 1.00 46.01 104 ASN C C 1
ATOM 7609 O O . ASN C 1 85 ? -66.585 -3.685 36.510 1.00 45.44 104 ASN C O 1
ATOM 7614 N N . TYR C 1 86 ? -66.627 -1.748 35.347 1.00 46.29 105 TYR C N 1
ATOM 7615 C CA . TYR C 1 86 ? -65.202 -1.746 35.010 1.00 46.24 105 TYR C CA 1
ATOM 7616 C C . TYR C 1 86 ? -64.496 -0.498 35.547 1.00 44.65 105 TYR C C 1
ATOM 7617 O O . TYR C 1 86 ? -65.115 0.566 35.616 1.00 44.65 105 TYR C O 1
ATOM 7626 N N . PRO C 1 87 ? -63.196 -0.618 35.920 1.00 42.96 106 PRO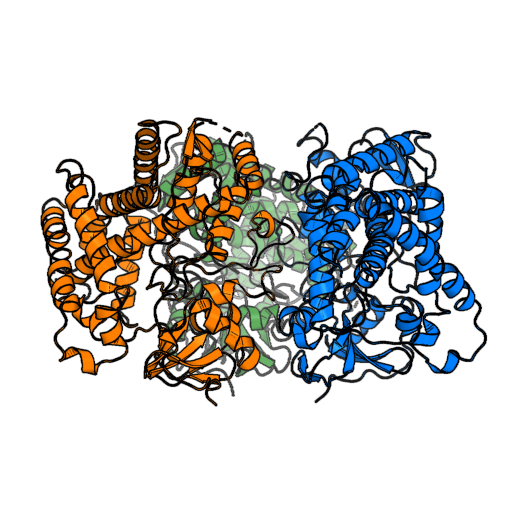 C N 1
ATOM 7627 C CA . PRO C 1 87 ? -62.437 0.554 36.384 1.00 41.21 106 PRO C CA 1
ATOM 7628 C C . PRO C 1 87 ? -62.141 1.562 35.269 1.00 38.75 106 PRO C C 1
ATOM 7629 O O . PRO C 1 87 ? -61.716 1.177 34.176 1.00 38.44 106 PRO C O 1
ATOM 7633 N N . ASP C 1 88 ? -62.375 2.837 35.566 1.00 36.53 107 ASP C N 1
ATOM 7634 C CA . ASP C 1 88 ? -62.144 3.939 34.631 1.00 34.95 107 ASP C CA 1
ATOM 7635 C C . ASP C 1 88 ? -60.712 4.487 34.769 1.00 34.53 107 ASP C C 1
ATOM 7636 O O . ASP C 1 88 ? -60.088 4.360 35.827 1.00 33.39 107 ASP C O 1
ATOM 7641 N N . LEU C 1 89 ? -60.199 5.076 33.689 1.00 34.44 108 LEU C N 1
ATOM 7642 C CA . LEU C 1 89 ? -58.876 5.703 33.680 1.00 34.54 108 LEU C CA 1
ATOM 7643 C C . LEU C 1 89 ? -58.911 7.157 34.181 1.00 34.25 108 LEU C C 1
ATOM 7644 O O . LEU C 1 89 ? -58.175 7.509 35.112 1.00 34.13 108 LEU C O 1
ATOM 7649 N N . SER C 1 90 ? -59.759 7.984 33.567 1.00 32.99 109 SER C N 1
ATOM 7650 C CA . SER C 1 90 ? -59.832 9.413 33.884 1.00 32.43 109 SER C CA 1
ATOM 7651 C C . SER C 1 90 ? -60.303 9.679 35.315 1.00 32.34 109 SER C C 1
ATOM 7652 O O . SER C 1 90 ? -59.901 10.669 35.936 1.00 32.18 109 SER C O 1
ATOM 7655 N N . LEU C 1 91 ? -61.139 8.779 35.830 1.00 32.12 110 LEU C N 1
ATOM 7656 C CA . LEU C 1 91 ? -61.726 8.923 37.164 1.00 32.01 110 LEU C CA 1
ATOM 7657 C C . LEU C 1 91 ? -61.200 7.885 38.159 1.00 32.21 110 LEU C C 1
ATOM 7658 O O . LEU C 1 91 ? -61.681 7.795 39.297 1.00 32.10 110 LEU C O 1
ATOM 7663 N N . GLY C 1 92 ? -60.206 7.117 37.718 1.00 32.66 111 GLY C N 1
ATOM 7664 C CA . GLY C 1 92 ? -59.533 6.128 38.551 1.00 32.73 111 GLY C CA 1
ATOM 7665 C C . GLY C 1 92 ? -58.442 6.745 39.400 1.00 32.88 111 GLY C C 1
ATOM 7666 O O . GLY C 1 92 ? -57.663 7.579 38.923 1.00 32.84 111 GLY C O 1
ATOM 7667 N N . ASP C 1 93 ? -58.401 6.319 40.662 1.00 33.12 112 ASP C N 1
ATOM 7668 C CA . ASP C 1 93 ? -57.410 6.755 41.642 1.00 33.14 112 ASP C CA 1
ATOM 7669 C C . ASP C 1 93 ? -56.002 6.321 41.243 1.00 33.84 112 ASP C C 1
ATOM 7670 O O . ASP C 1 93 ? -55.826 5.340 40.510 1.00 34.09 112 ASP C O 1
ATOM 7675 N N . TYR C 1 94 ? -55.007 7.066 41.721 1.00 34.60 113 TYR C N 1
ATOM 7676 C CA . TYR C 1 94 ? -53.603 6.758 41.467 1.00 34.56 113 TYR C CA 1
ATOM 7677 C C . TYR C 1 94 ? -53.188 5.481 42.191 1.00 34.34 113 TYR C C 1
ATOM 7678 O O . TYR C 1 94 ? -53.153 5.433 43.425 1.00 34.33 113 TYR C O 1
ATOM 7687 N N . SER C 1 95 ? -52.913 4.451 41.393 1.00 34.02 114 SER C N 1
ATOM 7688 C CA . SER C 1 95 ? -52.397 3.164 41.860 1.00 34.58 114 SER C CA 1
ATOM 7689 C C . SER C 1 95 ? -51.428 2.627 40.810 1.00 34.71 114 SER C C 1
ATOM 7690 O O . SER C 1 95 ? -51.328 3.197 39.718 1.00 34.56 114 SER C O 1
ATOM 7693 N N . LEU C 1 96 ? -50.710 1.549 41.137 1.00 35.08 115 LEU C N 1
ATOM 7694 C CA . LEU C 1 96 ? -49.828 0.888 40.167 1.00 35.68 115 LEU C CA 1
ATOM 7695 C C . LEU C 1 96 ? -50.602 0.240 39.010 1.00 36.58 115 LEU C C 1
ATOM 7696 O O . LEU C 1 96 ? -50.147 0.274 37.860 1.00 36.89 115 LEU C O 1
ATOM 7701 N N . LEU C 1 97 ? -51.768 -0.329 39.329 1.00 37.02 116 LEU C N 1
ATOM 7702 C CA . LEU C 1 97 ? -52.692 -0.891 38.341 1.00 37.19 116 LEU C CA 1
ATOM 7703 C C . LEU C 1 97 ? -53.210 0.186 37.383 1.00 37.61 116 LEU C C 1
ATOM 7704 O O . LEU C 1 97 ? -53.289 -0.051 36.172 1.00 37.65 116 LEU C O 1
ATOM 7709 N N . TRP C 1 98 ? -53.549 1.358 37.929 1.00 37.04 117 TRP C N 1
ATOM 7710 C CA . TRP C 1 98 ? -53.929 2.521 37.120 1.00 37.00 117 TRP C CA 1
ATOM 7711 C C . TRP C 1 98 ? -52.788 3.013 36.215 1.00 37.24 117 TRP C C 1
ATOM 7712 O O . TRP C 1 98 ? -53.036 3.401 35.068 1.00 37.70 117 TRP C O 1
ATOM 7723 N N . LYS C 1 99 ? -51.558 3.023 36.744 1.00 36.88 118 LYS C N 1
ATOM 7724 C CA . LYS C 1 99 ? -50.371 3.487 36.004 1.00 35.88 118 LYS C CA 1
ATOM 7725 C C . LYS C 1 99 ? -50.146 2.665 34.747 1.00 34.43 118 LYS C C 1
ATOM 7726 O O . LYS C 1 99 ? -49.928 3.224 33.666 1.00 33.59 118 LYS C O 1
ATOM 7732 N N . ALA C 1 100 ? -50.229 1.343 34.907 1.00 33.50 119 ALA C N 1
ATOM 7733 C CA . ALA C 1 100 ? -50.178 0.386 33.802 1.00 32.13 119 ALA C CA 1
ATOM 7734 C C . ALA C 1 100 ? -51.358 0.557 32.841 1.00 31.39 119 ALA C C 1
ATOM 7735 O O . ALA C 1 100 ? -51.190 0.393 31.628 1.00 31.25 119 ALA C O 1
ATOM 7737 N N . HIS C 1 101 ? -52.534 0.890 33.387 1.00 31.13 120 HIS C N 1
ATOM 7738 C CA . HIS C 1 101 ? -53.743 1.177 32.596 1.00 30.56 120 HIS C CA 1
ATOM 7739 C C . HIS C 1 101 ? -53.501 2.339 31.631 1.00 31.06 120 HIS C C 1
ATOM 7740 O O . HIS C 1 101 ? -53.721 2.183 30.429 1.00 30.80 120 HIS C O 1
ATOM 7747 N N . LYS C 1 102 ? -53.026 3.476 32.156 1.00 31.90 121 LYS C N 1
ATOM 7748 C CA . LYS C 1 102 ? -52.718 4.661 31.336 1.00 32.28 121 LYS C CA 1
ATOM 7749 C C . LYS C 1 102 ? -51.604 4.411 30.315 1.00 33.36 121 LYS C C 1
ATOM 7750 O O . LYS C 1 102 ? -51.693 4.889 29.180 1.00 33.33 121 LYS C O 1
ATOM 7756 N N . LYS C 1 103 ? -50.581 3.659 30.728 1.00 34.52 122 LYS C N 1
ATOM 7757 C CA . LYS C 1 103 ? -49.444 3.296 29.875 1.00 35.99 122 LYS C CA 1
ATOM 7758 C C . LYS C 1 103 ? -49.866 2.562 28.594 1.00 36.28 122 LYS C C 1
ATOM 7759 O O . LYS C 1 103 ? -49.342 2.859 27.518 1.00 36.05 122 LYS C O 1
ATOM 7765 N N . LEU C 1 104 ? -50.816 1.630 28.720 1.00 36.91 123 LEU C N 1
ATOM 7766 C CA . LEU C 1 104 ? -51.300 0.816 27.594 1.00 37.70 123 LEU C CA 1
ATOM 7767 C C . LEU C 1 104 ? -52.051 1.642 26.543 1.00 38.91 123 LEU C C 1
ATOM 7768 O O . LEU C 1 104 ? -51.718 1.581 25.353 1.00 38.71 123 LEU C O 1
ATOM 7773 N N . THR C 1 105 ? -53.052 2.406 26.991 1.00 39.56 124 THR C N 1
ATOM 7774 C CA . THR C 1 105 ? -53.842 3.287 26.111 1.00 39.70 124 THR C CA 1
ATOM 7775 C C . THR C 1 105 ? -53.027 4.475 25.582 1.00 40.04 124 THR C C 1
ATOM 7776 O O . THR C 1 105 ? -53.264 4.936 24.459 1.00 40.49 124 THR C O 1
ATOM 7780 N N . ARG C 1 106 ? -52.071 4.954 26.382 1.00 40.50 125 ARG C N 1
ATOM 7781 C CA . ARG C 1 106 ? -51.084 5.942 25.926 1.00 40.74 125 ARG C CA 1
ATOM 7782 C C . ARG C 1 106 ? -50.201 5.362 24.812 1.00 40.25 125 ARG C C 1
ATOM 7783 O O . ARG C 1 106 ? -49.877 6.061 23.852 1.00 40.14 125 ARG C O 1
ATOM 7791 N N . SER C 1 107 ? -49.830 4.086 24.942 1.00 40.29 126 SER C N 1
ATOM 7792 C CA . SER C 1 107 ? -49.088 3.370 23.897 1.00 40.72 126 SER C CA 1
ATOM 7793 C C . SER C 1 107 ? -49.956 3.031 22.685 1.00 40.63 126 SER C C 1
ATOM 7794 O O . SER C 1 107 ? -49.443 2.928 21.568 1.00 40.48 126 SER C O 1
ATOM 7797 N N . ALA C 1 108 ? -51.259 2.848 22.915 1.00 40.23 127 ALA C N 1
ATOM 7798 C CA . ALA C 1 108 ? -52.223 2.571 21.844 1.00 39.74 127 ALA C CA 1
ATOM 7799 C C . ALA C 1 108 ? -52.412 3.763 20.912 1.00 40.26 127 ALA C C 1
ATOM 7800 O O . ALA C 1 108 ? -52.516 3.591 19.692 1.00 40.59 127 ALA C O 1
ATOM 7802 N N . LEU C 1 109 ? -52.450 4.962 21.496 1.00 39.70 128 LEU C N 1
ATOM 7803 C CA . LEU C 1 109 ? -52.556 6.208 20.741 1.00 40.57 128 LEU C CA 1
ATOM 7804 C C . LEU C 1 109 ? -51.247 6.566 20.034 1.00 41.97 128 LEU C C 1
ATOM 7805 O O . LEU C 1 109 ? -51.263 7.117 18.929 1.00 43.97 128 LEU C O 1
ATOM 7810 N N . LEU C 1 110 ? -50.120 6.246 20.667 1.00 42.56 129 LEU C N 1
ATOM 7811 C CA . LEU C 1 110 ? -48.810 6.630 20.147 1.00 43.60 129 LEU C CA 1
ATOM 7812 C C . LEU C 1 110 ? -48.155 5.618 19.210 1.00 44.87 129 LEU C C 1
ATOM 7813 O O . LEU C 1 110 ? -47.688 5.993 18.133 1.00 45.81 129 LEU C O 1
ATOM 7818 N N . LEU C 1 111 ? -48.129 4.349 19.612 1.00 46.27 130 LEU C N 1
ATOM 7819 C CA . LEU C 1 111 ? -47.473 3.293 18.829 1.00 47.09 130 LEU C CA 1
ATOM 7820 C C . LEU C 1 111 ? -48.462 2.478 18.002 1.00 47.39 130 LEU C C 1
ATOM 7821 O O . LEU C 1 111 ? -48.139 2.062 16.883 1.00 47.75 130 LEU C O 1
ATOM 7826 N N . GLY C 1 112 ? -49.656 2.260 18.556 1.00 47.10 131 GLY C N 1
ATOM 7827 C CA . GLY C 1 112 ? -50.712 1.485 17.899 1.00 46.54 131 GLY C CA 1
ATOM 7828 C C . GLY C 1 112 ? -51.208 2.097 16.601 1.00 45.40 131 GLY C C 1
ATOM 7829 O O . GLY C 1 112 ? -51.298 1.412 15.584 1.00 45.67 131 GLY C O 1
ATOM 7830 N N . ILE C 1 113 ? -51.522 3.389 16.641 1.00 44.86 132 ILE C N 1
ATOM 7831 C CA . ILE C 1 113 ? -52.011 4.114 15.462 1.00 43.31 132 ILE C CA 1
ATOM 7832 C C . ILE C 1 113 ? -50.981 5.106 14.905 1.00 43.50 132 ILE C C 1
ATOM 7833 O O . ILE C 1 113 ? -51.351 6.074 14.235 1.00 43.15 132 ILE C O 1
ATOM 7838 N N . ARG C 1 114 ? -49.697 4.839 15.172 1.00 44.31 133 ARG C N 1
ATOM 7839 C CA . ARG C 1 114 ? -48.563 5.666 14.713 1.00 45.57 133 ARG C CA 1
ATOM 7840 C C . ARG C 1 114 ? -48.608 5.990 13.212 1.00 45.43 133 ARG C C 1
ATOM 7841 O O . ARG C 1 114 ? -48.477 7.153 12.821 1.00 44.50 133 ARG C O 1
ATOM 7849 N N . ASP C 1 115 ? -48.810 4.956 12.396 1.00 46.02 134 ASP C N 1
ATOM 7850 C CA . ASP C 1 115 ? -48.786 5.076 10.937 1.00 47.26 134 ASP C CA 1
ATOM 7851 C C . ASP C 1 115 ? -50.091 5.624 10.344 1.00 47.33 134 ASP C C 1
ATOM 7852 O O . ASP C 1 115 ? -50.077 6.221 9.262 1.00 47.11 134 ASP C O 1
ATOM 7857 N N . SER C 1 116 ? -51.202 5.427 11.059 1.00 46.59 135 SER C N 1
ATOM 7858 C CA . SER C 1 116 ? -52.545 5.727 10.543 1.00 45.71 135 SER C CA 1
ATOM 7859 C C . SER C 1 116 ? -53.183 7.020 11.063 1.00 45.69 135 SER C C 1
ATOM 7860 O O . SER C 1 116 ? -54.081 7.564 10.411 1.00 45.74 135 SER C O 1
ATOM 7863 N N . MET C 1 117 ? -52.730 7.496 12.225 1.00 45.14 136 MET C N 1
ATOM 7864 C CA . MET C 1 117 ? -53.271 8.710 12.857 1.00 45.18 136 MET C CA 1
ATOM 7865 C C . MET C 1 117 ? -53.254 9.934 11.932 1.00 44.99 136 MET C C 1
ATOM 7866 O O . MET C 1 117 ? -54.265 10.629 11.817 1.00 45.13 136 MET C O 1
ATOM 7871 N N . GLU C 1 118 ? -52.114 10.177 11.280 1.00 45.14 137 GLU C N 1
ATOM 7872 C CA . GLU C 1 118 ? -51.967 11.262 10.297 1.00 44.35 137 GLU C CA 1
ATOM 7873 C C . GLU C 1 118 ? -52.945 11.176 9.103 1.00 42.46 137 GLU C C 1
ATOM 7874 O O . GLU C 1 118 ? -53.699 12.128 8.892 1.00 41.75 137 GLU C O 1
ATOM 7880 N N . PRO C 1 119 ? -52.948 10.048 8.335 1.00 41.65 138 PRO C N 1
ATOM 7881 C CA . PRO C 1 119 ? -53.911 9.920 7.223 1.00 41.15 138 PRO C CA 1
ATOM 7882 C C . PRO C 1 119 ? -55.400 10.000 7.592 1.00 40.74 138 PRO C C 1
ATOM 7883 O O . PRO C 1 119 ? -56.162 10.608 6.842 1.00 41.43 138 PRO C O 1
ATOM 7887 N N . VAL C 1 120 ? -55.801 9.397 8.717 1.00 39.87 139 VAL C N 1
ATOM 7888 C CA . VAL C 1 120 ? -57.215 9.371 9.145 1.00 39.86 139 VAL C CA 1
ATOM 7889 C C . VAL C 1 120 ? -57.752 10.779 9.456 1.00 40.52 139 VAL C C 1
ATOM 7890 O O . VAL C 1 120 ? -58.867 11.125 9.037 1.00 40.83 139 VAL C O 1
ATOM 7894 N N . VAL C 1 121 ? -56.953 11.580 10.165 1.00 40.28 140 VAL C N 1
ATOM 7895 C CA . VAL C 1 121 ? -57.277 12.991 10.416 1.00 40.36 140 VAL C CA 1
ATOM 7896 C C . VAL C 1 121 ? -57.390 13.741 9.082 1.00 40.58 140 VAL C C 1
ATOM 7897 O O . VAL C 1 121 ? -58.427 14.346 8.811 1.00 40.71 140 VAL C O 1
ATOM 7901 N N . GLU C 1 122 ? -56.344 13.649 8.254 1.00 41.50 141 GLU C N 1
ATOM 7902 C CA . GLU C 1 122 ? -56.281 14.298 6.930 1.00 42.48 141 GLU C CA 1
ATOM 7903 C C . GLU C 1 122 ? -57.473 13.980 6.021 1.00 42.18 141 GLU C C 1
ATOM 7904 O O . GLU C 1 122 ? -58.050 14.890 5.424 1.00 41.25 141 GLU C O 1
ATOM 7910 N N . GLN C 1 123 ? -57.825 12.693 5.936 1.00 42.29 142 GLN C N 1
ATOM 7911 C CA . GLN C 1 123 ? -58.949 12.196 5.127 1.00 42.72 142 GLN C CA 1
ATOM 7912 C C . GLN C 1 123 ? -60.294 12.781 5.577 1.00 41.64 142 GLN C C 1
ATOM 7913 O O . GLN C 1 123 ? -61.102 13.203 4.744 1.00 41.13 142 GLN C O 1
ATOM 7919 N N . LEU C 1 124 ? -60.509 12.815 6.891 1.00 40.62 143 LEU C N 1
ATOM 7920 C CA . LEU C 1 124 ? -61.772 13.270 7.467 1.00 40.64 143 LEU C CA 1
ATOM 7921 C C . LEU C 1 124 ? -62.001 14.781 7.383 1.00 40.95 143 LEU C C 1
ATOM 7922 O O . LEU C 1 124 ? -63.131 15.219 7.159 1.00 41.18 143 LEU C O 1
ATOM 7927 N N . THR C 1 125 ? -60.945 15.570 7.568 1.00 41.99 144 THR C N 1
ATOM 7928 C CA . THR C 1 125 ? -61.031 17.025 7.349 1.00 43.09 144 THR C CA 1
ATOM 7929 C C . THR C 1 125 ? -61.063 17.397 5.855 1.00 42.69 144 THR C C 1
ATOM 7930 O O . THR C 1 125 ? -61.567 18.466 5.493 1.00 42.58 144 THR C O 1
ATOM 7934 N N . GLN C 1 126 ? -60.534 16.517 5.002 1.00 42.65 145 GLN C N 1
ATOM 7935 C CA . GLN C 1 126 ? -60.638 16.679 3.550 1.00 43.77 145 GLN C CA 1
ATOM 7936 C C . GLN C 1 126 ? -62.091 16.545 3.101 1.00 44.80 145 GLN C C 1
ATOM 7937 O O . GLN C 1 126 ? -62.557 17.320 2.260 1.00 45.57 145 GLN C O 1
ATOM 7943 N N . GLU C 1 127 ? -62.789 15.564 3.675 1.00 45.40 146 GLU C N 1
ATOM 7944 C CA . GLU C 1 127 ? -64.233 15.397 3.494 1.00 46.68 146 GLU C CA 1
ATOM 7945 C C . GLU C 1 127 ? -65.027 16.577 4.068 1.00 47.09 146 GLU C C 1
ATOM 7946 O O . GLU C 1 127 ? -66.036 16.986 3.483 1.00 47.53 146 GLU C O 1
ATOM 7952 N N . PHE C 1 128 ? -64.562 17.109 5.202 1.00 47.35 147 PHE C N 1
ATOM 7953 C CA . PHE C 1 128 ? -65.134 18.307 5.834 1.00 48.13 147 PHE C CA 1
ATOM 7954 C C . PHE C 1 128 ? -65.064 19.526 4.907 1.00 48.24 147 PHE C C 1
ATOM 7955 O O . PHE C 1 128 ? -66.060 20.228 4.736 1.00 48.20 147 PHE C O 1
ATOM 7963 N N . CYS C 1 129 ? -63.897 19.746 4.300 1.00 48.69 148 CYS C N 1
ATOM 7964 C CA . CYS C 1 129 ? -63.663 20.895 3.420 1.00 50.27 148 CYS C CA 1
ATOM 7965 C C . CYS C 1 129 ? -64.419 20.836 2.092 1.00 51.75 148 CYS C C 1
ATOM 7966 O O . CYS C 1 129 ? -64.812 21.878 1.558 1.00 51.56 148 CYS C O 1
ATOM 7969 N N . GLU C 1 130 ? -64.601 19.623 1.565 1.00 54.00 149 GLU C N 1
ATOM 7970 C CA . GLU C 1 130 ? -65.385 19.388 0.347 1.00 56.32 149 GLU C CA 1
ATOM 7971 C C . GLU C 1 130 ? -66.854 19.723 0.571 1.00 57.61 149 GLU C C 1
ATOM 7972 O O . GLU C 1 130 ? -67.491 20.346 -0.283 1.00 57.98 149 GLU C O 1
ATOM 7978 N N . ARG C 1 131 ? -67.369 19.306 1.731 1.00 59.57 150 ARG C N 1
ATOM 7979 C CA . ARG C 1 131 ? -68.738 19.577 2.165 1.00 61.92 150 ARG C CA 1
ATOM 7980 C C . ARG C 1 131 ? -68.954 21.076 2.384 1.00 63.70 150 ARG C C 1
ATOM 7981 O O . ARG C 1 131 ? -70.059 21.590 2.186 1.00 65.05 150 ARG C O 1
ATOM 7989 N N . MET C 1 132 ? -67.885 21.761 2.788 1.00 63.97 151 MET C N 1
ATOM 7990 C CA . MET C 1 132 ? -67.898 23.207 2.981 1.00 63.97 151 MET C CA 1
ATOM 7991 C C . MET C 1 132 ? -67.788 23.978 1.672 1.00 64.33 151 MET C C 1
ATOM 7992 O O . MET C 1 132 ? -68.359 25.066 1.548 1.00 65.68 151 MET C O 1
ATOM 7997 N N . ARG C 1 133 ? -67.054 23.415 0.708 1.00 64.58 152 ARG C N 1
ATOM 7998 C CA . ARG C 1 133 ? -66.920 24.003 -0.628 1.00 65.13 152 ARG C CA 1
ATOM 7999 C C . ARG C 1 133 ? -68.260 23.979 -1.381 1.00 66.19 152 ARG C C 1
ATOM 8000 O O . ARG C 1 133 ? -68.552 24.892 -2.159 1.00 66.76 152 ARG C O 1
ATOM 8008 N N . ALA C 1 134 ? -69.070 22.950 -1.121 1.00 66.84 153 ALA C N 1
ATOM 8009 C CA . ALA C 1 134 ? -70.393 22.776 -1.744 1.00 67.21 153 ALA C CA 1
ATOM 8010 C C . ALA C 1 134 ? -71.394 23.911 -1.462 1.00 67.85 153 ALA C C 1
ATOM 8011 O O . ALA C 1 134 ? -72.302 24.151 -2.264 1.00 67.12 153 ALA C O 1
ATOM 8013 N N . GLN C 1 135 ? -71.217 24.597 -0.331 1.00 69.42 154 GLN C N 1
ATOM 8014 C CA . GLN C 1 135 ? -72.087 25.708 0.083 1.00 69.74 154 GLN C CA 1
ATOM 8015 C C . GLN C 1 135 ? -71.300 27.017 0.359 1.00 69.68 154 GLN C C 1
ATOM 8016 O O . GLN C 1 135 ? -71.056 27.362 1.525 1.00 70.67 154 GLN C O 1
ATOM 8022 N N . PRO C 1 136 ? -70.898 27.749 -0.713 1.00 68.18 155 PRO C N 1
ATOM 8023 C CA . PRO C 1 136 ? -70.088 28.969 -0.541 1.00 66.91 155 PRO C CA 1
ATOM 8024 C C . PRO C 1 136 ? -70.852 30.156 0.056 1.00 65.58 155 PRO C C 1
ATOM 8025 O O . PRO C 1 136 ? -70.288 30.899 0.870 1.00 65.65 155 PRO C O 1
ATOM 8029 N N . GLY C 1 137 ? -72.115 30.322 -0.342 1.00 63.71 156 GLY C N 1
ATOM 8030 C CA . GLY C 1 137 ? -72.948 31.443 0.108 1.00 62.25 156 GLY C CA 1
ATOM 8031 C C . GLY C 1 137 ? -73.834 31.170 1.314 1.00 59.93 156 GLY C C 1
ATOM 8032 O O . GLY C 1 137 ? -74.608 32.042 1.723 1.00 58.71 156 GLY C O 1
ATOM 8033 N N . THR C 1 138 ? -73.715 29.968 1.882 1.00 58.74 157 THR C N 1
ATOM 8034 C CA . THR C 1 138 ? -74.539 29.526 3.011 1.00 57.30 157 THR C CA 1
ATOM 8035 C C . THR C 1 138 ? -73.780 29.676 4.339 1.00 56.19 157 THR C C 1
ATOM 8036 O O . THR C 1 138 ? -72.629 29.238 4.438 1.00 56.05 157 THR C O 1
ATOM 8040 N N . PRO C 1 139 ? -74.415 30.312 5.355 1.00 56.00 158 PRO C N 1
ATOM 8041 C CA . PRO C 1 139 ? -73.868 30.284 6.720 1.00 54.38 158 PRO C CA 1
ATOM 8042 C C . PRO C 1 139 ? -73.899 28.864 7.291 1.00 53.26 158 PRO C C 1
ATOM 8043 O O . PRO C 1 139 ? -74.818 28.092 6.985 1.00 52.61 158 PRO C O 1
ATOM 8047 N N . VAL C 1 140 ? -72.891 28.529 8.097 1.00 51.24 159 VAL C N 1
ATOM 8048 C CA . VAL C 1 140 ? -72.719 27.166 8.609 1.00 48.89 159 VAL C CA 1
ATOM 8049 C C . VAL C 1 140 ? -72.705 27.131 10.133 1.00 47.46 159 VAL C C 1
ATOM 8050 O O . VAL C 1 140 ? -72.004 27.925 10.769 1.00 46.70 159 VAL C O 1
ATOM 8054 N N . ALA C 1 141 ? -73.473 26.197 10.701 1.00 46.22 160 ALA C N 1
ATOM 8055 C CA . ALA C 1 141 ? -73.414 25.874 12.131 1.00 44.54 160 ALA C CA 1
ATOM 8056 C C . ALA C 1 141 ? -72.129 25.082 12.418 1.00 43.18 160 ALA C C 1
ATOM 8057 O O . ALA C 1 141 ? -72.137 23.844 12.484 1.00 41.89 160 ALA C O 1
ATOM 8059 N N . ILE C 1 142 ? -71.033 25.825 12.584 1.00 42.38 161 ILE C N 1
ATOM 8060 C CA . ILE C 1 142 ? -69.665 25.281 12.598 1.00 42.43 161 ILE C CA 1
ATOM 8061 C C . ILE C 1 142 ? -69.310 24.451 13.851 1.00 42.59 161 ILE C C 1
ATOM 8062 O O . ILE C 1 142 ? -68.454 23.562 13.777 1.00 41.52 161 ILE C O 1
ATOM 8067 N N . GLU C 1 143 ? -69.967 24.743 14.977 1.00 43.64 162 GLU C N 1
ATOM 8068 C CA . GLU C 1 143 ? -69.787 23.996 16.233 1.00 44.84 162 GLU C CA 1
ATOM 8069 C C . GLU C 1 143 ? -70.107 22.512 16.054 1.00 44.79 162 GLU C C 1
ATOM 8070 O O . GLU C 1 143 ? -69.298 21.648 16.414 1.00 44.32 162 GLU C O 1
ATOM 8076 N N . GLU C 1 144 ? -71.286 22.244 15.487 1.00 44.43 163 GLU C N 1
ATOM 8077 C CA . GLU C 1 144 ? -71.768 20.896 15.185 1.00 44.62 163 GLU C CA 1
ATOM 8078 C C . GLU C 1 144 ? -70.857 20.169 14.192 1.00 43.08 163 GLU C C 1
ATOM 8079 O O . GLU C 1 144 ? -70.611 18.968 14.337 1.00 42.95 163 GLU C O 1
ATOM 8085 N N . GLU C 1 145 ? -70.359 20.911 13.201 1.00 41.21 164 GLU C N 1
ATOM 8086 C CA . GLU C 1 145 ? -69.483 20.371 12.154 1.00 40.13 164 GLU C CA 1
ATOM 8087 C C . GLU C 1 145 ? -68.098 19.976 12.678 1.00 38.81 164 GLU C C 1
ATOM 8088 O O . GLU C 1 145 ? -67.519 18.994 12.211 1.00 39.38 164 GLU C O 1
ATOM 8094 N N . PHE C 1 146 ? -67.578 20.741 13.639 1.00 37.66 165 PHE C N 1
ATOM 8095 C CA . PHE C 1 146 ? -66.342 20.381 14.342 1.00 36.23 165 PHE C CA 1
ATOM 8096 C C . PHE C 1 146 ? -66.553 19.194 15.278 1.00 35.86 165 PHE C C 1
ATOM 8097 O O . PHE C 1 146 ? -65.640 18.385 15.473 1.00 35.69 165 PHE C O 1
ATOM 8105 N N . SER C 1 147 ? -67.754 19.110 15.856 1.00 35.13 166 SER C N 1
ATOM 8106 C CA . SER C 1 147 ? -68.141 18.014 16.745 1.00 34.64 166 SER C CA 1
ATOM 8107 C C . SER C 1 147 ? -68.253 16.679 16.024 1.00 34.07 166 SER C C 1
ATOM 8108 O O . SER C 1 147 ? -67.824 15.660 16.559 1.00 33.53 166 SER C O 1
ATOM 8111 N N . LEU C 1 148 ? -68.834 16.691 14.823 1.00 33.68 167 LEU C N 1
ATOM 8112 C CA . LEU C 1 148 ? -68.925 15.500 13.978 1.00 32.87 167 LEU C CA 1
ATOM 8113 C C . LEU C 1 148 ? -67.526 15.046 13.551 1.00 32.21 167 LEU C C 1
ATOM 8114 O O . LEU C 1 148 ? -67.227 13.852 13.590 1.00 31.82 167 LEU C O 1
ATOM 8119 N N . LEU C 1 149 ? -66.679 16.010 13.174 1.00 31.70 168 LEU C N 1
ATOM 8120 C CA . LEU C 1 149 ? -65.317 15.752 12.684 1.00 31.56 168 LEU C CA 1
ATOM 8121 C C . LEU C 1 149 ? -64.431 15.051 13.717 1.00 31.51 168 LEU C C 1
ATOM 8122 O O . LEU C 1 149 ? -63.914 13.965 13.454 1.00 31.62 168 LEU C O 1
ATOM 8127 N N . THR C 1 150 ? -64.274 15.674 14.885 1.00 31.73 169 THR C N 1
ATOM 8128 C CA . THR C 1 150 ? -63.394 15.168 15.943 1.00 31.85 169 THR C CA 1
ATOM 8129 C C . THR C 1 150 ? -63.931 13.884 16.586 1.00 31.91 169 THR C C 1
ATOM 8130 O O . THR C 1 150 ? -63.151 13.070 17.093 1.00 32.62 169 THR C O 1
ATOM 8134 N N . CYS C 1 151 ? -65.256 13.717 16.557 1.00 31.85 170 CYS C N 1
ATOM 8135 C CA . CYS C 1 151 ? -65.921 12.479 16.989 1.00 31.87 170 CYS C CA 1
ATOM 8136 C C . CYS C 1 151 ? -65.681 11.341 16.007 1.00 31.28 170 CYS C C 1
ATOM 8137 O O . CYS C 1 151 ? -65.431 10.205 16.421 1.00 30.74 170 CYS C O 1
ATOM 8140 N N . SER C 1 152 ? -65.774 11.652 14.712 1.00 30.88 171 SER C N 1
ATOM 8141 C CA . SER C 1 152 ? -65.444 10.699 13.655 1.00 31.05 171 SER C CA 1
ATOM 8142 C C . SER C 1 152 ? -63.978 10.274 13.765 1.00 31.07 171 SER C C 1
ATOM 8143 O O . SER C 1 152 ? -63.700 9.079 13.824 1.00 31.24 171 SER C O 1
ATOM 8146 N N . ILE C 1 153 ? -63.067 11.254 13.847 1.00 30.67 172 ILE C N 1
ATOM 8147 C CA . ILE C 1 153 ? -61.624 11.012 14.019 1.00 30.09 172 ILE C CA 1
ATOM 8148 C C . ILE C 1 153 ? -61.347 9.999 15.136 1.00 30.57 172 ILE C C 1
ATOM 8149 O O . ILE C 1 153 ? -60.690 8.984 14.887 1.00 30.87 172 ILE C O 1
ATOM 8154 N N . ILE C 1 154 ? -61.872 10.260 16.338 1.00 30.67 173 ILE C N 1
ATOM 8155 C CA . ILE C 1 154 ? -61.632 9.382 17.494 1.00 31.31 173 ILE C CA 1
ATOM 8156 C C . ILE C 1 154 ? -62.293 8.003 17.363 1.00 32.34 173 ILE C C 1
ATOM 8157 O O . ILE C 1 154 ? -61.733 7.010 17.827 1.00 32.80 173 ILE C O 1
ATOM 8162 N N . CYS C 1 155 ? -63.450 7.942 16.706 1.00 33.05 174 CYS C N 1
ATOM 8163 C CA . CYS C 1 155 ? -64.120 6.667 16.451 1.00 34.12 174 CYS C CA 1
ATOM 8164 C C . CYS C 1 155 ? -63.375 5.783 15.442 1.00 35.40 174 CYS C C 1
ATOM 8165 O O . CYS C 1 155 ? -63.288 4.573 15.646 1.00 35.56 174 CYS C O 1
ATOM 8168 N N . TYR C 1 156 ? -62.845 6.384 14.371 1.00 36.56 175 TYR C N 1
ATOM 8169 C CA . TYR C 1 156 ? -62.057 5.657 13.361 1.00 38.26 175 TYR C CA 1
ATOM 8170 C C . TYR C 1 156 ? -60.744 5.133 13.938 1.00 37.96 175 TYR C C 1
ATOM 8171 O O . TYR C 1 156 ? -60.339 4.005 13.655 1.00 37.65 175 TYR C O 1
ATOM 8180 N N . LEU C 1 157 ? -60.085 5.964 14.742 1.00 36.89 176 LEU C N 1
ATOM 8181 C CA . LEU C 1 157 ? -58.813 5.598 15.351 1.00 35.66 176 LEU C CA 1
ATOM 8182 C C . LEU C 1 157 ? -58.973 4.574 16.473 1.00 35.37 176 LEU C C 1
ATOM 8183 O O . LEU C 1 157 ? -58.063 3.785 16.718 1.00 36.29 176 LEU C O 1
ATOM 8188 N N . THR C 1 158 ? -60.129 4.581 17.135 1.00 34.99 177 THR C N 1
ATOM 8189 C CA . THR C 1 158 ? -60.431 3.610 18.194 1.00 35.33 177 THR C CA 1
ATOM 8190 C C . THR C 1 158 ? -61.027 2.308 17.640 1.00 35.62 177 THR C C 1
ATOM 8191 O O . THR C 1 158 ? -60.641 1.220 18.076 1.00 35.58 177 THR C O 1
ATOM 8195 N N . PHE C 1 159 ? -61.943 2.424 16.678 1.00 36.31 178 PHE C N 1
ATOM 8196 C CA . PHE C 1 159 ? -62.714 1.274 16.194 1.00 37.26 178 PHE C CA 1
ATOM 8197 C C . PHE C 1 159 ? -62.394 0.790 14.772 1.00 38.58 178 PHE C C 1
ATOM 8198 O O . PHE C 1 159 ? -62.700 -0.352 14.436 1.00 39.92 178 PHE C O 1
ATOM 8206 N N . GLY C 1 160 ? -61.799 1.645 13.943 1.00 40.03 179 GLY C N 1
ATOM 8207 C CA . GLY C 1 160 ? -61.391 1.254 12.586 1.00 43.24 179 GLY C CA 1
ATOM 8208 C C . GLY C 1 160 ? -62.414 1.505 11.490 1.00 46.23 179 GLY C C 1
ATOM 8209 O O . GLY C 1 160 ? -63.241 2.418 11.588 1.00 45.77 179 GLY C O 1
ATOM 8210 N N . ASP C 1 161 ? -62.351 0.671 10.451 1.00 50.04 180 ASP C N 1
ATOM 8211 C CA . ASP C 1 161 ? -63.138 0.833 9.214 1.00 53.10 180 ASP C CA 1
ATOM 8212 C C . ASP C 1 161 ? -64.639 0.561 9.338 1.00 54.59 180 ASP C C 1
ATOM 8213 O O . ASP C 1 161 ? -65.430 1.087 8.546 1.00 56.14 180 ASP C O 1
ATOM 8218 N N . LYS C 1 162 ? -65.021 -0.250 10.325 1.00 55.84 181 LYS C N 1
ATOM 8219 C CA . LYS C 1 162 ? -66.413 -0.690 10.524 1.00 56.93 181 LYS C CA 1
ATOM 8220 C C . LYS C 1 162 ? -67.411 0.457 10.755 1.00 57.01 181 LYS C C 1
ATOM 8221 O O . LYS C 1 162 ? -68.622 0.273 10.592 1.00 58.49 181 LYS C O 1
ATOM 8227 N N . ILE C 1 163 ? -66.888 1.627 11.123 1.00 56.68 182 ILE C N 1
ATOM 8228 C CA . ILE C 1 163 ? -67.679 2.840 11.352 1.00 55.38 182 ILE C CA 1
ATOM 8229 C C . ILE C 1 163 ? -68.291 3.382 10.052 1.00 55.86 182 ILE C C 1
ATOM 8230 O O . ILE C 1 163 ? -69.499 3.631 10.005 1.00 55.34 182 ILE C O 1
ATOM 8235 N N . LYS C 1 164 ? -67.469 3.548 9.012 1.00 57.95 183 LYS C N 1
ATOM 8236 C CA . LYS C 1 164 ? -67.972 3.884 7.675 1.00 61.93 183 LYS C CA 1
ATOM 8237 C C . LYS C 1 164 ? -67.984 2.619 6.832 1.00 62.85 183 LYS C C 1
ATOM 8238 O O . LYS C 1 164 ? -67.079 2.366 6.027 1.00 65.07 183 LYS C O 1
ATOM 8244 N N . ASP C 1 165 ? -69.031 1.831 7.056 1.00 62.74 184 ASP C N 1
ATOM 8245 C CA . ASP C 1 165 ? -69.192 0.495 6.497 1.00 63.87 184 ASP C CA 1
ATOM 8246 C C . ASP C 1 165 ? -70.588 0.037 6.906 1.00 63.91 184 ASP C C 1
ATOM 8247 O O . ASP C 1 165 ? -71.394 -0.372 6.063 1.00 64.28 184 ASP C O 1
ATOM 8252 N N . ASP C 1 166 ? -70.855 0.129 8.210 1.00 62.97 185 ASP C N 1
ATOM 8253 C CA . ASP C 1 166 ? -72.177 -0.100 8.785 1.00 62.55 185 ASP C CA 1
ATOM 8254 C C . ASP C 1 166 ? -72.918 1.222 9.034 1.00 61.26 185 ASP C C 1
ATOM 8255 O O . ASP C 1 166 ? -74.011 1.222 9.620 1.00 61.17 185 ASP C O 1
ATOM 8260 N N . ASN C 1 167 ? -72.319 2.329 8.572 1.00 59.03 186 ASN C N 1
ATOM 8261 C CA . ASN C 1 167 ? -72.854 3.694 8.717 1.00 56.12 186 ASN C CA 1
ATOM 8262 C C . ASN C 1 167 ? -73.165 4.025 10.188 1.00 53.85 186 ASN C C 1
ATOM 8263 O O . ASN C 1 167 ? -74.294 4.380 10.540 1.00 53.96 186 ASN C O 1
ATOM 8268 N N . LEU C 1 168 ? -72.141 3.891 11.033 1.00 51.25 187 LEU C N 1
ATOM 8269 C CA . LEU C 1 168 ? -72.296 3.937 12.496 1.00 49.14 187 LEU C CA 1
ATOM 8270 C C . LEU C 1 168 ? -72.161 5.324 13.138 1.00 47.95 187 LEU C C 1
ATOM 8271 O O . LEU C 1 168 ? -72.530 5.505 14.301 1.00 47.70 187 LEU C O 1
ATOM 8276 N N . MET C 1 169 ? -71.653 6.295 12.379 1.00 47.24 188 MET C N 1
ATOM 8277 C CA . MET C 1 169 ? -71.459 7.665 12.879 1.00 47.10 188 MET C CA 1
ATOM 8278 C C . MET C 1 169 ? -72.692 8.406 13.422 1.00 47.44 188 MET C C 1
ATOM 8279 O O . MET C 1 169 ? -72.556 9.143 14.401 1.00 47.22 188 MET C O 1
ATOM 8284 N N . PRO C 1 170 ? -73.885 8.224 12.802 1.00 46.93 189 PRO C N 1
ATOM 8285 C CA . PRO C 1 170 ? -75.059 8.882 13.390 1.00 45.99 189 PRO C CA 1
ATOM 8286 C C . PRO C 1 170 ? -75.496 8.343 14.760 1.00 44.67 189 PRO C C 1
ATOM 8287 O O . PRO C 1 170 ? -75.939 9.129 15.599 1.00 44.64 189 PRO C O 1
ATOM 8291 N N . ALA C 1 171 ? -75.369 7.034 14.984 1.00 43.48 190 ALA C N 1
ATOM 8292 C CA . ALA C 1 171 ? -75.729 6.430 16.277 1.00 42.65 190 ALA C CA 1
ATOM 8293 C C . ALA C 1 171 ? -74.671 6.670 17.355 1.00 42.02 190 ALA C C 1
ATOM 8294 O O . ALA C 1 171 ? -75.007 6.822 18.530 1.00 42.47 190 ALA C O 1
ATOM 8296 N N . TYR C 1 172 ? -73.404 6.712 16.944 1.00 40.65 191 TYR C N 1
ATOM 8297 C CA . TYR C 1 172 ? -72.277 6.855 17.870 1.00 39.58 191 TYR C CA 1
ATOM 8298 C C . TYR C 1 172 ? -72.114 8.287 18.357 1.00 39.79 191 TYR C C 1
ATOM 8299 O O . TYR C 1 172 ? -71.876 8.511 19.544 1.00 39.90 191 TYR C O 1
ATOM 8308 N N . TYR C 1 173 ? -72.256 9.243 17.436 1.00 40.21 192 TYR C N 1
ATOM 8309 C CA . TYR C 1 173 ? -72.198 10.672 17.748 1.00 40.34 192 TYR C CA 1
ATOM 8310 C C . TYR C 1 173 ? -73.328 11.091 18.692 1.00 40.47 192 TYR C C 1
ATOM 8311 O O . TYR C 1 173 ? -73.078 11.776 19.685 1.00 40.09 192 TYR C O 1
ATOM 8320 N N . LYS C 1 174 ? -74.552 10.656 18.382 1.00 40.90 193 LYS C N 1
ATOM 8321 C CA . LYS C 1 174 ? -75.739 10.909 19.211 1.00 41.55 193 LYS C CA 1
ATOM 8322 C C . LYS C 1 174 ? -75.557 10.346 20.625 1.00 41.18 193 LYS C C 1
ATOM 8323 O O . LYS C 1 174 ? -75.909 11.005 21.613 1.00 40.39 193 LYS C O 1
ATOM 8329 N N . CYS C 1 175 ? -74.988 9.142 20.702 1.00 40.75 194 CYS C N 1
ATOM 8330 C CA . CYS C 1 175 ? -74.693 8.485 21.969 1.00 40.58 194 CYS C CA 1
ATOM 8331 C C . CYS C 1 175 ? -73.607 9.210 22.767 1.00 41.00 194 CYS C C 1
ATOM 8332 O O . CYS C 1 175 ? -73.828 9.524 23.941 1.00 41.52 194 CYS C O 1
ATOM 8335 N N . ILE C 1 176 ? -72.460 9.485 22.130 1.00 40.01 195 ILE C N 1
ATOM 8336 C CA . ILE C 1 176 ? -71.322 10.186 22.772 1.00 39.65 195 ILE C CA 1
ATOM 8337 C C . ILE C 1 176 ? -71.722 11.568 23.326 1.00 39.28 195 ILE C C 1
ATOM 8338 O O . ILE C 1 176 ? -71.339 11.926 24.449 1.00 38.84 195 ILE C O 1
ATOM 8343 N N . GLN C 1 177 ? -72.510 12.315 22.551 1.00 39.68 196 GLN C N 1
ATOM 8344 C CA . GLN C 1 177 ? -72.970 13.648 22.959 1.00 41.16 196 GLN C CA 1
ATOM 8345 C C . GLN C 1 177 ? -73.911 13.615 24.166 1.00 41.91 196 GLN C C 1
ATOM 8346 O O . GLN C 1 177 ? -73.689 14.344 25.135 1.00 40.88 196 GLN C O 1
ATOM 8352 N N . GLU C 1 178 ? -74.936 12.759 24.101 1.00 44.10 197 GLU C N 1
ATOM 8353 C CA . GLU C 1 178 ? -75.878 12.524 25.207 1.00 45.25 197 GLU C CA 1
ATOM 8354 C C . GLU C 1 178 ? -75.201 12.158 26.529 1.00 44.87 197 GLU C C 1
ATOM 8355 O O . GLU C 1 178 ? -75.611 12.634 27.588 1.00 45.03 197 GLU C O 1
ATOM 8361 N N . VAL C 1 179 ? -74.166 11.323 26.449 1.00 44.34 198 VAL C N 1
ATOM 8362 C CA . VAL C 1 179 ? -73.387 10.891 27.611 1.00 44.23 198 VAL C CA 1
ATOM 8363 C C . VAL C 1 179 ? -72.749 12.082 28.347 1.00 44.47 198 VAL C C 1
ATOM 8364 O O . VAL C 1 179 ? -72.896 12.198 29.569 1.00 45.56 198 VAL C O 1
ATOM 8368 N N . LEU C 1 180 ? -72.068 12.964 27.609 1.00 43.62 199 LEU C N 1
ATOM 8369 C CA . LEU C 1 180 ? -71.474 14.170 28.205 1.00 42.65 199 LEU C CA 1
ATOM 8370 C C . LEU C 1 180 ? -72.522 15.210 28.623 1.00 42.46 199 LEU C C 1
ATOM 8371 O O . LEU C 1 180 ? -72.388 15.820 29.689 1.00 41.86 199 LEU C O 1
ATOM 8376 N N . LYS C 1 181 ? -73.551 15.395 27.788 1.00 42.68 200 LYS C N 1
ATOM 8377 C CA . LYS C 1 181 ? -74.644 16.344 28.050 1.00 42.76 200 LYS C CA 1
ATOM 8378 C C . LYS C 1 181 ? -75.350 16.057 29.379 1.00 43.12 200 LYS C C 1
ATOM 8379 O O . LYS C 1 181 ? -75.568 16.978 30.178 1.00 42.05 200 LYS C O 1
ATOM 8385 N N . THR C 1 182 ? -75.690 14.784 29.606 1.00 42.27 201 THR C N 1
ATOM 8386 C CA . THR C 1 182 ? -76.317 14.358 30.857 1.00 42.09 201 THR C CA 1
ATOM 8387 C C . THR C 1 182 ? -75.350 14.520 32.026 1.00 41.90 201 THR C C 1
ATOM 8388 O O . THR C 1 182 ? -75.694 15.170 33.010 1.00 42.19 201 THR C O 1
ATOM 8392 N N . TRP C 1 183 ? -74.141 13.968 31.901 1.00 41.60 202 TRP C N 1
ATOM 8393 C CA . TRP C 1 183 ? -73.179 13.934 33.012 1.00 41.40 202 TRP C CA 1
ATOM 8394 C C . TRP C 1 183 ? -72.796 15.310 33.558 1.00 42.13 202 TRP C C 1
ATOM 8395 O O . TRP C 1 183 ? -72.782 15.514 34.775 1.00 42.55 202 TRP C O 1
ATOM 8406 N N . SER C 1 184 ? -72.510 16.248 32.658 1.00 43.27 203 SER C N 1
ATOM 8407 C CA . SER C 1 184 ? -72.111 17.605 33.040 1.00 44.32 203 SER C CA 1
ATOM 8408 C C . SER C 1 184 ? -73.292 18.518 33.433 1.00 46.18 203 SER C C 1
ATOM 8409 O O . SER C 1 184 ? -73.081 19.667 33.850 1.00 46.63 203 SER C O 1
ATOM 8412 N N . HIS C 1 185 ? -74.518 18.003 33.307 1.00 47.20 204 HIS C N 1
ATOM 8413 C CA . HIS C 1 185 ? -75.727 18.726 33.714 1.00 48.72 204 HIS C CA 1
ATOM 8414 C C . HIS C 1 185 ? -75.803 18.817 35.236 1.00 48.98 204 HIS C C 1
ATOM 8415 O O . HIS C 1 185 ? -75.440 17.868 35.940 1.00 49.11 204 HIS C O 1
ATOM 8422 N N . TRP C 1 186 ? -76.279 19.965 35.723 1.00 49.63 205 TRP C N 1
ATOM 8423 C CA . TRP C 1 186 ? -76.344 20.273 37.158 1.00 49.49 205 TRP C CA 1
ATOM 8424 C C . TRP C 1 186 ? -77.122 19.249 37.983 1.00 49.06 205 TRP C C 1
ATOM 8425 O O . TRP C 1 186 ? -76.754 18.984 39.120 1.00 48.48 205 TRP C O 1
ATOM 8436 N N . SER C 1 187 ? -78.174 18.668 37.400 1.00 48.90 206 SER C N 1
ATOM 8437 C CA . SER C 1 187 ? -78.999 17.658 38.080 1.00 49.21 206 SER C CA 1
ATOM 8438 C C . SER C 1 187 ? -78.226 16.374 38.405 1.00 49.36 206 SER C C 1
ATOM 8439 O O . SER C 1 187 ? -78.627 15.609 39.285 1.00 50.06 206 SER C O 1
ATOM 8442 N N . ILE C 1 188 ? -77.124 16.155 37.687 1.00 48.76 207 ILE C N 1
ATOM 8443 C CA . ILE C 1 188 ? -76.237 15.013 37.916 1.00 47.97 207 ILE C CA 1
ATOM 8444 C C . ILE C 1 188 ? -75.022 15.425 38.751 1.00 47.35 207 ILE C C 1
ATOM 8445 O O . ILE C 1 188 ? -74.603 14.686 39.646 1.00 47.46 207 ILE C O 1
ATOM 8450 N N . GLN C 1 189 ? -74.487 16.611 38.472 1.00 47.43 208 GLN C N 1
ATOM 8451 C CA . GLN C 1 189 ? -73.331 17.141 39.201 1.00 47.57 208 GLN C CA 1
ATOM 8452 C C . GLN C 1 189 ? -73.649 17.540 40.643 1.00 48.54 208 GLN C C 1
ATOM 8453 O O . GLN C 1 189 ? -72.762 17.508 41.501 1.00 50.15 208 GLN C O 1
ATOM 8459 N N . ILE C 1 190 ? -74.911 17.892 40.900 1.00 48.86 209 ILE C N 1
ATOM 8460 C CA . ILE C 1 190 ? -75.388 18.300 42.234 1.00 48.90 209 ILE C CA 1
ATOM 8461 C C . ILE C 1 190 ? -75.242 17.198 43.293 1.00 47.91 209 ILE C C 1
ATOM 8462 O O . ILE C 1 190 ? -75.095 17.488 44.484 1.00 47.81 209 ILE C O 1
ATOM 8467 N N . VAL C 1 191 ? -75.267 15.946 42.833 1.00 46.72 210 VAL C N 1
ATOM 8468 C CA . VAL C 1 191 ? -75.186 14.763 43.691 1.00 46.59 210 VAL C CA 1
ATOM 8469 C C . VAL C 1 191 ? -73.756 14.577 44.216 1.00 47.83 210 VAL C C 1
ATOM 8470 O O . VAL C 1 191 ? -73.561 14.172 45.366 1.00 47.57 210 VAL C O 1
ATOM 8474 N N . ASP C 1 192 ? -72.771 14.897 43.376 1.00 49.41 211 ASP C N 1
ATOM 8475 C CA . ASP C 1 192 ? -71.350 14.846 43.749 1.00 50.31 211 ASP C CA 1
ATOM 8476 C C . ASP C 1 192 ? -70.941 15.860 44.819 1.00 50.53 211 ASP C C 1
ATOM 8477 O O . ASP C 1 192 ? -70.025 15.598 45.603 1.00 50.81 211 ASP C O 1
ATOM 8482 N N . VAL C 1 193 ? -71.616 17.008 44.835 1.00 50.79 212 VAL C N 1
ATOM 8483 C CA . VAL C 1 193 ? -71.301 18.093 45.774 1.00 51.98 212 VAL C CA 1
ATOM 8484 C C . VAL C 1 193 ? -72.191 18.089 47.025 1.00 52.56 212 VAL C C 1
ATOM 8485 O O . VAL C 1 193 ? -71.702 18.336 48.133 1.00 52.91 212 VAL C O 1
ATOM 8489 N N . ILE C 1 194 ? -73.483 17.808 46.835 1.00 51.94 213 ILE C N 1
ATOM 8490 C CA . ILE C 1 194 ? -74.441 17.623 47.930 1.00 50.87 213 ILE C CA 1
ATOM 8491 C C . ILE C 1 194 ? -74.856 16.136 47.930 1.00 51.93 213 ILE C C 1
ATOM 8492 O O . ILE C 1 194 ? -75.845 15.768 47.284 1.00 53.09 213 ILE C O 1
ATOM 8497 N N . PRO C 1 195 ? -74.092 15.279 48.651 1.00 52.23 214 PRO C N 1
ATOM 8498 C CA . PRO C 1 195 ? -74.186 13.817 48.532 1.00 51.98 214 PRO C CA 1
ATOM 8499 C C . PRO C 1 195 ? -75.537 13.198 48.888 1.00 52.42 214 PRO C C 1
ATOM 8500 O O . PRO C 1 195 ? -75.906 12.188 48.283 1.00 53.86 214 PRO C O 1
ATOM 8504 N N . PHE C 1 196 ? -76.265 13.792 49.837 1.00 51.86 215 PHE C N 1
ATOM 8505 C CA . PHE C 1 196 ? -77.540 13.218 50.309 1.00 51.44 215 PHE C CA 1
ATOM 8506 C C . PHE C 1 196 ? -78.694 13.314 49.298 1.00 51.36 215 PHE C C 1
ATOM 8507 O O . PHE C 1 196 ? -79.744 12.687 49.486 1.00 52.29 215 PHE C O 1
ATOM 8515 N N . LEU C 1 197 ? -78.485 14.084 48.230 1.00 50.62 216 LEU C N 1
ATOM 8516 C CA . LEU C 1 197 ? -79.444 14.205 47.128 1.00 50.48 216 LEU C CA 1
ATOM 8517 C C . LEU C 1 197 ? -79.569 12.934 46.275 1.00 50.48 216 LEU C C 1
ATOM 8518 O O . LEU C 1 197 ? -80.424 12.863 45.385 1.00 51.47 216 LEU C O 1
ATOM 8523 N N . ARG C 1 198 ? -78.723 11.942 46.558 1.00 50.05 217 ARG C N 1
ATOM 8524 C CA . ARG C 1 198 ? -78.815 10.610 45.948 1.00 50.12 217 ARG C CA 1
ATOM 8525 C C . ARG C 1 198 ? -80.084 9.850 46.365 1.00 51.62 217 ARG C C 1
ATOM 8526 O O . ARG C 1 198 ? -80.547 8.960 45.642 1.00 52.01 217 ARG C O 1
ATOM 8534 N N . PHE C 1 199 ? -80.622 10.210 47.533 1.00 53.03 218 PHE C N 1
ATOM 8535 C CA . PHE C 1 199 ? -81.864 9.647 48.064 1.00 55.19 218 PHE C CA 1
ATOM 8536 C C . PHE C 1 199 ? -83.102 10.424 47.599 1.00 56.60 218 PHE C C 1
ATOM 8537 O O . PHE C 1 199 ? -84.235 9.956 47.756 1.00 58.08 218 PHE C O 1
ATOM 8545 N N . PHE C 1 200 ? -82.872 11.611 47.040 1.00 56.75 219 PHE C N 1
ATOM 8546 C CA . PHE C 1 200 ? -83.916 12.413 46.411 1.00 56.62 219 PHE C CA 1
ATOM 8547 C C . PHE C 1 200 ? -84.113 11.941 44.968 1.00 55.43 219 PHE C C 1
ATOM 8548 O O . PHE C 1 200 ? -83.122 11.714 44.264 1.00 56.43 219 PHE C O 1
ATOM 8556 N N . PRO C 1 201 ? -85.386 11.773 44.530 1.00 53.58 220 PRO C N 1
ATOM 8557 C CA . PRO C 1 201 ? -85.712 11.413 43.140 1.00 51.75 220 PRO C CA 1
ATOM 8558 C C . PRO C 1 201 ? -85.044 12.354 42.144 1.00 50.36 220 PRO C C 1
ATOM 8559 O O . PRO C 1 201 ? -85.036 13.572 42.349 1.00 50.02 220 PRO C O 1
ATOM 8563 N N . ASN C 1 202 ? -84.471 11.781 41.090 1.00 49.64 221 ASN C N 1
ATOM 8564 C CA . ASN C 1 202 ? -83.653 12.539 40.153 1.00 49.86 221 ASN C CA 1
ATOM 8565 C C . ASN C 1 202 ? -83.856 12.113 38.695 1.00 50.43 221 ASN C C 1
ATOM 8566 O O . ASN C 1 202 ? -83.198 11.172 38.230 1.00 51.32 221 ASN C O 1
ATOM 8571 N N . PRO C 1 203 ? -84.781 12.790 37.974 1.00 50.85 222 PRO C N 1
ATOM 8572 C CA . PRO C 1 203 ? -84.738 12.740 36.512 1.00 50.85 222 PRO C CA 1
ATOM 8573 C C . PRO C 1 203 ? -83.465 13.453 36.063 1.00 51.55 222 PRO C C 1
ATOM 8574 O O . PRO C 1 203 ? -83.282 14.646 36.328 1.00 53.57 222 PRO C O 1
ATOM 8578 N N . GLY C 1 204 ? -82.584 12.698 35.420 1.00 50.90 223 GLY C N 1
ATOM 8579 C CA . GLY C 1 204 ? -81.207 13.117 35.205 1.00 50.84 223 GLY C CA 1
ATOM 8580 C C . GLY C 1 204 ? -80.325 11.911 35.438 1.00 50.98 223 GLY C C 1
ATOM 8581 O O . GLY C 1 204 ? -79.662 11.448 34.512 1.00 50.85 223 GLY C O 1
ATOM 8582 N N . LEU C 1 205 ? -80.344 11.387 36.667 1.00 50.95 224 LEU C N 1
ATOM 8583 C CA . LEU C 1 205 ? -79.661 10.127 36.993 1.00 52.18 224 LEU C CA 1
ATOM 8584 C C . LEU C 1 205 ? -80.207 8.928 36.210 1.00 52.67 224 LEU C C 1
ATOM 8585 O O . LEU C 1 205 ? -79.455 8.002 35.899 1.00 53.42 224 LEU C O 1
ATOM 8590 N N . ARG C 1 206 ? -81.505 8.958 35.897 1.00 53.41 225 ARG C N 1
ATOM 8591 C CA . ARG C 1 206 ? -82.146 7.938 35.051 1.00 54.78 225 ARG C CA 1
ATOM 8592 C C . ARG C 1 206 ? -81.823 8.186 33.578 1.00 54.10 225 ARG C C 1
ATOM 8593 O O . ARG C 1 206 ? -81.634 7.233 32.815 1.00 54.36 225 ARG C O 1
ATOM 8601 N N . ARG C 1 207 ? -81.770 9.465 33.192 1.00 51.68 226 ARG C N 1
ATOM 8602 C CA . ARG C 1 207 ? -81.326 9.890 31.858 1.00 50.07 226 ARG C CA 1
ATOM 8603 C C . ARG C 1 207 ? -79.848 9.535 31.629 1.00 47.91 226 ARG C C 1
ATOM 8604 O O . ARG C 1 207 ? -79.444 9.259 30.494 1.00 48.01 226 ARG C O 1
ATOM 8612 N N . LEU C 1 208 ? -79.066 9.540 32.715 1.00 45.35 227 LEU C N 1
ATOM 8613 C CA . LEU C 1 208 ? -77.656 9.140 32.703 1.00 43.74 227 LEU C CA 1
ATOM 8614 C C . LEU C 1 208 ? -77.484 7.638 32.496 1.00 44.18 227 LEU C C 1
ATOM 8615 O O . LEU C 1 208 ? -76.753 7.227 31.595 1.00 43.97 227 LEU C O 1
ATOM 8620 N N . LYS C 1 209 ? -78.156 6.836 33.328 1.00 44.48 228 LYS C N 1
ATOM 8621 C CA . LYS C 1 209 ? -78.060 5.367 33.286 1.00 44.35 228 LYS C CA 1
ATOM 8622 C C . LYS C 1 209 ? -78.432 4.775 31.926 1.00 43.97 228 LYS C C 1
ATOM 8623 O O . LYS C 1 209 ? -77.840 3.782 31.500 1.00 44.38 228 LYS C O 1
ATOM 8629 N N . GLN C 1 210 ? -79.399 5.402 31.257 1.00 43.83 229 GLN C N 1
ATOM 8630 C CA . GLN C 1 210 ? -79.801 5.042 29.897 1.00 43.69 229 GLN C CA 1
ATOM 8631 C C . GLN C 1 210 ? -78.694 5.320 28.886 1.00 43.21 229 GLN C C 1
ATOM 8632 O O . GLN C 1 210 ? -78.488 4.532 27.960 1.00 43.33 229 GLN C O 1
ATOM 8638 N N . ALA C 1 211 ? -77.999 6.445 29.067 1.00 42.88 230 ALA C N 1
ATOM 8639 C CA . ALA C 1 211 ? -76.856 6.815 28.234 1.00 42.63 230 ALA C CA 1
ATOM 8640 C C . ALA C 1 211 ? -75.635 5.928 28.510 1.00 42.80 230 ALA C C 1
ATOM 8641 O O . ALA C 1 211 ? -74.892 5.596 27.581 1.00 43.11 230 ALA C O 1
ATOM 8643 N N . ILE C 1 212 ? -75.440 5.551 29.780 1.00 42.33 231 ILE C N 1
ATOM 8644 C CA . ILE C 1 212 ? -74.398 4.588 30.186 1.00 42.35 231 ILE C CA 1
ATOM 8645 C C . ILE C 1 212 ? -74.658 3.230 29.523 1.00 43.73 231 ILE C C 1
ATOM 8646 O O . ILE C 1 212 ? -73.746 2.638 28.942 1.00 43.41 231 ILE C O 1
ATOM 8651 N N . GLU C 1 213 ? -75.910 2.769 29.609 1.00 44.89 232 GLU C N 1
ATOM 8652 C CA . GLU C 1 213 ? -76.382 1.547 28.957 1.00 45.50 232 GLU C CA 1
ATOM 8653 C C . GLU C 1 213 ? -76.106 1.570 27.446 1.00 44.73 232 GLU C C 1
ATOM 8654 O O . GLU C 1 213 ? -75.549 0.610 26.903 1.00 44.78 232 GLU C O 1
ATOM 8660 N N . LYS C 1 214 ? -76.477 2.671 26.791 1.00 44.11 233 LYS C N 1
ATOM 8661 C CA . LYS C 1 214 ? -76.279 2.844 25.346 1.00 44.47 233 LYS C CA 1
ATOM 8662 C C . LYS C 1 214 ? -74.796 2.896 24.945 1.00 44.23 233 LYS C C 1
ATOM 8663 O O . LYS C 1 214 ? -74.407 2.259 23.959 1.00 44.63 233 LYS C O 1
ATOM 8665 N N . ARG C 1 215 ? -73.978 3.634 25.707 1.00 43.48 234 ARG C N 1
ATOM 8666 C CA . ARG C 1 215 ? -72.528 3.690 25.445 1.00 43.00 234 ARG C CA 1
ATOM 8667 C C . ARG C 1 215 ? -71.826 2.355 25.722 1.00 42.76 234 ARG C C 1
ATOM 8668 O O . ARG C 1 215 ? -70.895 1.995 24.999 1.00 43.06 234 ARG C O 1
ATOM 8676 N N . ASP C 1 216 ? -72.292 1.627 26.742 1.00 42.24 235 ASP C N 1
ATOM 8677 C CA . ASP C 1 216 ? -71.756 0.299 27.070 1.00 42.21 235 ASP C CA 1
ATOM 8678 C C . ASP C 1 216 ? -72.088 -0.750 26.011 1.00 42.58 235 ASP C C 1
ATOM 8679 O O . ASP C 1 216 ? -71.266 -1.624 25.746 1.00 42.14 235 ASP C O 1
ATOM 8684 N N . HIS C 1 217 ? -73.274 -0.652 25.406 1.00 43.71 236 HIS C N 1
ATOM 8685 C CA . HIS C 1 217 ? -73.655 -1.529 24.291 1.00 44.58 236 HIS C CA 1
ATOM 8686 C C . HIS C 1 217 ? -72.824 -1.265 23.029 1.00 44.21 236 HIS C C 1
ATOM 8687 O O . HIS C 1 217 ? -72.502 -2.198 22.294 1.00 43.86 236 HIS C O 1
ATOM 8694 N N . ILE C 1 218 ? -72.487 0.003 22.791 1.00 44.48 237 ILE C N 1
ATOM 8695 C CA . ILE C 1 218 ? -71.671 0.404 21.637 1.00 45.26 237 ILE C CA 1
ATOM 8696 C C . ILE C 1 218 ? -70.227 -0.117 21.740 1.00 45.95 237 ILE C C 1
ATOM 8697 O O . ILE C 1 218 ? -69.716 -0.714 20.786 1.00 47.36 237 ILE C O 1
ATOM 8702 N N . VAL C 1 219 ? -69.598 0.097 22.897 1.00 45.63 238 VAL C N 1
ATOM 8703 C CA . VAL C 1 219 ? -68.212 -0.322 23.151 1.00 45.25 238 VAL C CA 1
ATOM 8704 C C . VAL C 1 219 ? -68.089 -1.856 23.194 1.00 45.63 238 VAL C C 1
ATOM 8705 O O . VAL C 1 219 ? -67.155 -2.412 22.612 1.00 45.26 238 VAL C O 1
ATOM 8709 N N . GLU C 1 220 ? -69.045 -2.518 23.854 1.00 46.31 239 GLU C N 1
ATOM 8710 C CA . GLU C 1 220 ? -69.060 -3.983 24.026 1.00 46.26 239 GLU C CA 1
ATOM 8711 C C . GLU C 1 220 ? -69.199 -4.750 22.707 1.00 45.56 239 GLU C C 1
ATOM 8712 O O . GLU C 1 220 ? -68.490 -5.737 22.490 1.00 45.25 239 GLU C O 1
ATOM 8718 N N . MET C 1 221 ? -70.113 -4.298 21.847 1.00 45.51 240 MET C N 1
ATOM 8719 C CA . MET C 1 221 ? -70.297 -4.876 20.511 1.00 46.21 240 MET C CA 1
ATOM 8720 C C . MET C 1 221 ? -69.053 -4.706 19.648 1.00 44.96 240 MET C C 1
ATOM 8721 O O . MET C 1 221 ? -68.671 -5.609 18.899 1.00 44.41 240 MET C O 1
ATOM 8726 N N . GLN C 1 222 ? -68.431 -3.538 19.780 1.00 44.22 241 GLN C N 1
ATOM 8727 C CA . GLN C 1 222 ? -67.188 -3.224 19.104 1.00 42.61 241 GLN C CA 1
ATOM 8728 C C . GLN C 1 222 ? -66.030 -4.081 19.621 1.00 43.58 241 GLN C C 1
ATOM 8729 O O . GLN C 1 222 ? -65.186 -4.530 18.837 1.00 42.94 241 GLN C O 1
ATOM 8735 N N . LEU C 1 223 ? -66.020 -4.312 20.936 1.00 44.60 242 LEU C N 1
ATOM 8736 C CA . LEU C 1 223 ? -65.016 -5.137 21.602 1.00 46.11 242 LEU C CA 1
ATOM 8737 C C . LEU C 1 223 ? -65.035 -6.579 21.088 1.00 47.97 242 LEU C C 1
ATOM 8738 O O . LEU C 1 223 ? -63.982 -7.123 20.732 1.00 48.04 242 LEU C O 1
ATOM 8743 N N . ARG C 1 224 ? -66.232 -7.171 21.041 1.00 49.72 243 ARG C N 1
ATOM 8744 C CA . ARG C 1 224 ? -66.452 -8.518 20.503 1.00 51.45 243 ARG C CA 1
ATOM 8745 C C . ARG C 1 224 ? -66.032 -8.648 19.038 1.00 51.53 243 ARG C C 1
ATOM 8746 O O . ARG C 1 224 ? -65.332 -9.599 18.680 1.00 51.64 243 ARG C O 1
ATOM 8754 N N . GLN C 1 225 ? -66.458 -7.685 18.214 1.00 51.29 244 GLN C N 1
ATOM 8755 C CA . GLN C 1 225 ? -66.151 -7.642 16.776 1.00 50.47 244 GLN C CA 1
ATOM 8756 C C . GLN C 1 225 ? -64.649 -7.580 16.466 1.00 48.87 244 GLN C C 1
ATOM 8757 O O . GLN C 1 225 ? -64.194 -8.140 15.465 1.00 48.83 244 GLN C O 1
ATOM 8763 N N . HIS C 1 226 ? -63.896 -6.891 17.323 1.00 47.13 245 HIS C N 1
ATOM 8764 C CA . HIS C 1 226 ? -62.441 -6.818 17.209 1.00 45.01 245 HIS C CA 1
ATOM 8765 C C . HIS C 1 226 ? -61.778 -8.129 17.615 1.00 44.82 245 HIS C C 1
ATOM 8766 O O . HIS C 1 226 ? -60.967 -8.660 16.858 1.00 46.03 245 HIS C O 1
ATOM 8773 N N . LYS C 1 227 ? -62.153 -8.649 18.787 1.00 44.72 246 LYS C N 1
ATOM 8774 C CA . LYS C 1 227 ? -61.637 -9.918 19.330 1.00 44.56 246 LYS C CA 1
ATOM 8775 C C . LYS C 1 227 ? -61.746 -11.105 18.377 1.00 44.56 246 LYS C C 1
ATOM 8776 O O . LYS C 1 227 ? -60.811 -11.898 18.273 1.00 45.56 246 LYS C O 1
ATOM 8782 N N . GLU C 1 228 ? -62.890 -11.214 17.698 1.00 44.83 247 GLU C N 1
ATOM 8783 C CA . GLU C 1 228 ? -63.169 -12.305 16.756 1.00 44.88 247 GLU C CA 1
ATOM 8784 C C . GLU C 1 228 ? -62.365 -12.213 15.448 1.00 44.46 247 GLU C C 1
ATOM 8785 O O . GLU C 1 228 ? -62.074 -13.239 14.833 1.00 44.94 247 GLU C O 1
ATOM 8791 N N . SER C 1 229 ? -62.009 -10.993 15.041 1.00 44.07 248 SER C N 1
ATOM 8792 C CA . SER C 1 229 ? -61.279 -10.761 13.787 1.00 45.03 248 SER C CA 1
ATOM 8793 C C . SER C 1 229 ? -59.780 -10.476 13.982 1.00 45.33 248 SER C C 1
ATOM 8794 O O . SER C 1 229 ? -59.032 -10.370 13.002 1.00 45.56 248 SER C O 1
ATOM 8797 N N . LEU C 1 230 ? -59.360 -10.383 15.245 1.00 45.51 249 LEU C N 1
ATOM 8798 C CA . LEU C 1 230 ? -57.999 -9.989 15.645 1.00 46.60 249 LEU C CA 1
ATOM 8799 C C . LEU C 1 230 ? -56.894 -10.979 15.244 1.00 47.30 249 LEU C C 1
ATOM 8800 O O . LEU C 1 230 ? -57.091 -12.195 15.269 1.00 47.59 249 LEU C O 1
ATOM 8805 N N . VAL C 1 231 ? -55.737 -10.428 14.875 1.00 48.28 250 VAL C N 1
ATOM 8806 C CA . VAL C 1 231 ? -54.515 -11.200 14.617 1.00 49.33 250 VAL C CA 1
ATOM 8807 C C . VAL C 1 231 ? -53.458 -10.779 15.644 1.00 50.09 250 VAL C C 1
ATOM 8808 O O . VAL C 1 231 ? -53.208 -9.587 15.822 1.00 50.51 250 VAL C O 1
ATOM 8812 N N . ALA C 1 232 ? -52.838 -11.768 16.294 1.00 52.17 251 ALA C N 1
ATOM 8813 C CA . ALA C 1 232 ? -51.959 -11.570 17.469 1.00 52.85 251 ALA C CA 1
ATOM 8814 C C . ALA C 1 232 ? -50.722 -10.677 17.278 1.00 53.31 251 ALA C C 1
ATOM 8815 O O . ALA C 1 232 ? -50.173 -10.164 18.260 1.00 53.99 251 ALA C O 1
ATOM 8817 N N . GLY C 1 233 ? -50.296 -10.486 16.030 1.00 53.10 252 GLY C N 1
ATOM 8818 C CA . GLY C 1 233 ? -49.192 -9.578 15.714 1.00 53.52 252 GLY C CA 1
ATOM 8819 C C . GLY C 1 233 ? -49.614 -8.229 15.152 1.00 54.20 252 GLY C C 1
ATOM 8820 O O . GLY C 1 233 ? -48.878 -7.245 15.276 1.00 54.45 252 GLY C O 1
ATOM 8821 N N . GLN C 1 234 ? -50.800 -8.188 14.543 1.00 54.10 253 GLN C N 1
ATOM 8822 C CA . GLN C 1 234 ? -51.280 -7.028 13.781 1.00 52.64 253 GLN C CA 1
ATOM 8823 C C . GLN C 1 234 ? -52.279 -6.181 14.575 1.00 51.89 253 GLN C C 1
ATOM 8824 O O . GLN C 1 234 ? -53.075 -6.717 15.349 1.00 52.60 253 GLN C O 1
ATOM 8830 N N . TRP C 1 235 ? -52.238 -4.863 14.371 1.00 49.66 254 TRP C N 1
ATOM 8831 C CA . TRP C 1 235 ? -53.247 -3.956 14.932 1.00 46.96 254 TRP C CA 1
ATOM 8832 C C . TRP C 1 235 ? -53.718 -2.894 13.941 1.00 44.48 254 TRP C C 1
ATOM 8833 O O . TRP C 1 235 ? -52.931 -2.085 13.448 1.00 43.93 254 TRP C O 1
ATOM 8844 N N . ARG C 1 236 ? -55.018 -2.923 13.663 1.00 42.35 255 ARG C N 1
ATOM 8845 C CA . ARG C 1 236 ? -55.658 -2.030 12.697 1.00 41.38 255 ARG C CA 1
ATOM 8846 C C . ARG C 1 236 ? -55.978 -0.669 13.320 1.00 40.29 255 ARG C C 1
ATOM 8847 O O . ARG C 1 236 ? -55.928 0.361 12.640 1.00 40.55 255 ARG C O 1
ATOM 8855 N N . ASP C 1 237 ? -56.307 -0.685 14.612 1.00 38.17 256 ASP C N 1
ATOM 8856 C CA . ASP C 1 237 ? -56.692 0.507 15.371 1.00 36.22 256 ASP C CA 1
ATOM 8857 C C . ASP C 1 237 ? -56.283 0.373 16.840 1.00 36.10 256 ASP C C 1
ATOM 8858 O O . ASP C 1 237 ? -55.515 -0.528 17.198 1.00 36.17 256 ASP C O 1
ATOM 8863 N N . MET C 1 238 ? -56.818 1.256 17.684 1.00 35.40 257 MET C N 1
ATOM 8864 C CA . MET C 1 238 ? -56.452 1.321 19.102 1.00 35.10 257 MET C CA 1
ATOM 8865 C C . MET C 1 238 ? -57.013 0.201 19.972 1.00 35.33 257 MET C C 1
ATOM 8866 O O . MET C 1 238 ? -56.354 -0.214 20.926 1.00 35.27 257 MET C O 1
ATOM 8871 N N . MET C 1 239 ? -58.215 -0.282 19.650 1.00 35.89 258 MET C N 1
ATOM 8872 C CA . MET C 1 239 ? -58.813 -1.410 20.372 1.00 36.34 258 MET C CA 1
ATOM 8873 C C . MET C 1 239 ? -58.071 -2.723 20.100 1.00 37.01 258 MET C C 1
ATOM 8874 O O . MET C 1 239 ? -57.936 -3.557 21.001 1.00 37.54 258 MET C O 1
ATOM 8879 N N . ASP C 1 240 ? -57.604 -2.894 18.862 1.00 37.45 259 ASP C N 1
ATOM 8880 C CA . ASP C 1 240 ? -56.730 -4.008 18.480 1.00 37.96 259 ASP C CA 1
ATOM 8881 C C . ASP C 1 240 ? -55.474 -4.071 19.362 1.00 38.22 259 ASP C C 1
ATOM 8882 O O . ASP C 1 240 ? -55.136 -5.138 19.889 1.00 38.24 259 ASP C O 1
ATOM 8887 N N . TYR C 1 241 ? -54.812 -2.921 19.522 1.00 38.20 260 TYR C N 1
ATOM 8888 C CA . TYR C 1 241 ? -53.593 -2.797 20.325 1.00 38.28 260 TYR C CA 1
ATOM 8889 C C . TYR C 1 241 ? -53.839 -3.068 21.810 1.00 38.18 260 TYR C C 1
ATOM 8890 O O . TYR C 1 241 ? -53.045 -3.766 22.449 1.00 38.37 260 TYR C O 1
ATOM 8899 N N . MET C 1 242 ? -54.932 -2.518 22.341 1.00 37.44 261 MET C N 1
ATOM 8900 C CA . MET C 1 242 ? -55.260 -2.620 23.768 1.00 37.04 261 MET C CA 1
ATOM 8901 C C . MET C 1 242 ? -55.700 -4.014 24.201 1.00 37.19 261 MET C C 1
ATOM 8902 O O . MET C 1 242 ? -55.378 -4.447 25.312 1.00 36.78 261 MET C O 1
ATOM 8907 N N . LEU C 1 243 ? -56.434 -4.701 23.323 1.00 37.82 262 LEU C N 1
ATOM 8908 C CA . LEU C 1 243 ? -56.862 -6.087 23.539 1.00 38.83 262 LEU C CA 1
ATOM 8909 C C . LEU C 1 243 ? -55.683 -7.062 23.598 1.00 40.09 262 LEU C C 1
ATOM 8910 O O . LEU C 1 243 ? -55.697 -8.016 24.383 1.00 40.74 262 LEU C O 1
ATOM 8915 N N . GLN C 1 244 ? -54.668 -6.803 22.776 1.00 41.04 263 GLN C N 1
ATOM 8916 C CA . GLN C 1 244 ? -53.463 -7.631 22.723 1.00 41.86 263 GLN C CA 1
ATOM 8917 C C . GLN C 1 244 ? -52.538 -7.477 23.931 1.00 42.40 263 GLN C C 1
ATOM 8918 O O . GLN C 1 244 ? -51.780 -8.395 24.247 1.00 42.16 263 GLN C O 1
ATOM 8924 N N . GLY C 1 245 ? -52.606 -6.325 24.596 1.00 44.01 264 GLY C N 1
ATOM 8925 C CA . GLY C 1 245 ? -51.804 -6.063 25.796 1.00 47.10 264 GLY C CA 1
ATOM 8926 C C . GLY C 1 245 ? -52.565 -6.322 27.085 1.00 48.59 264 GLY C C 1
ATOM 8927 O O . GLY C 1 245 ? -52.356 -5.629 28.088 1.00 48.97 264 GLY C O 1
ATOM 8928 N N . VAL C 1 246 ? -53.433 -7.333 27.052 1.00 49.06 265 VAL C N 1
ATOM 8929 C CA . VAL C 1 246 ? -54.364 -7.642 28.134 1.00 51.02 265 VAL C CA 1
ATOM 8930 C C . VAL C 1 246 ? -54.490 -9.159 28.332 1.00 53.01 265 VAL C C 1
ATOM 8931 O O . VAL C 1 246 ? -54.495 -9.920 27.353 1.00 52.97 265 VAL C O 1
ATOM 8935 N N . ALA C 1 247 ? -54.572 -9.570 29.604 1.00 55.19 266 ALA C N 1
ATOM 8936 C CA . ALA C 1 247 ? -54.797 -10.968 30.040 1.00 56.89 266 ALA C CA 1
ATOM 8937 C C . ALA C 1 247 ? -53.776 -11.972 29.490 1.00 58.05 266 ALA C C 1
ATOM 8938 O O . ALA C 1 247 ? -53.454 -12.970 30.138 1.00 58.02 266 ALA C O 1
ATOM 8940 N N . GLY C 1 256 ? -52.087 -8.089 40.089 1.00 57.12 275 GLY C N 1
ATOM 8941 C CA . GLY C 1 256 ? -52.979 -7.147 39.424 1.00 58.21 275 GLY C CA 1
ATOM 8942 C C . GLY C 1 256 ? -52.728 -7.066 37.930 1.00 58.62 275 GLY C C 1
ATOM 8943 O O . GLY C 1 256 ? -51.758 -6.443 37.492 1.00 58.86 275 GLY C O 1
ATOM 8944 N N . GLN C 1 257 ? -53.615 -7.692 37.157 1.00 58.88 276 GLN C N 1
ATOM 8945 C CA . GLN C 1 257 ? -53.505 -7.757 35.694 1.00 58.59 276 GLN C CA 1
ATOM 8946 C C . GLN C 1 257 ? -54.505 -6.815 35.012 1.00 56.21 276 GLN C C 1
ATOM 8947 O O . GLN C 1 257 ? -55.532 -6.454 35.599 1.00 55.15 276 GLN C O 1
ATOM 8953 N N . LEU C 1 258 ? -54.192 -6.419 33.779 1.00 53.21 277 LEU C N 1
ATOM 8954 C CA . LEU C 1 258 ? -55.101 -5.608 32.976 1.00 51.57 277 LEU C CA 1
ATOM 8955 C C . LEU C 1 258 ? -56.092 -6.500 32.241 1.00 51.23 277 LEU C C 1
ATOM 8956 O O . LEU C 1 258 ? -55.701 -7.392 31.481 1.00 52.01 277 LEU C O 1
ATOM 8961 N N . LEU C 1 259 ? -57.374 -6.243 32.490 1.00 49.59 278 LEU C N 1
ATOM 8962 C CA . LEU C 1 259 ? -58.480 -7.039 31.963 1.00 47.43 278 LEU C CA 1
ATOM 8963 C C . LEU C 1 259 ? -59.066 -6.392 30.709 1.00 46.12 278 LEU C C 1
ATOM 8964 O O . LEU C 1 259 ? -58.691 -5.273 30.348 1.00 46.07 278 LEU C O 1
ATOM 8969 N N . GLU C 1 260 ? -59.971 -7.108 30.039 1.00 44.83 279 GLU C N 1
ATOM 8970 C CA . GLU C 1 260 ? -60.697 -6.569 28.882 1.00 43.82 279 GLU C CA 1
ATOM 8971 C C . GLU C 1 260 ? -61.638 -5.423 29.279 1.00 42.68 279 GLU C C 1
ATOM 8972 O O . GLU C 1 260 ? -61.960 -4.564 28.453 1.00 42.91 279 GLU C O 1
ATOM 8978 N N . GLY C 1 261 ? -62.049 -5.414 30.549 1.00 41.08 280 GLY C N 1
ATOM 8979 C CA . GLY C 1 261 ? -62.823 -4.322 31.140 1.00 40.64 280 GLY C CA 1
ATOM 8980 C C . GLY C 1 261 ? -62.086 -2.993 31.160 1.00 40.88 280 GLY C C 1
ATOM 8981 O O . GLY C 1 261 ? -62.708 -1.933 31.023 1.00 40.73 280 GLY C O 1
ATOM 8982 N N . HIS C 1 262 ? -60.763 -3.056 31.335 1.00 40.63 281 HIS C N 1
ATOM 8983 C CA . HIS C 1 262 ? -59.884 -1.885 31.252 1.00 39.79 281 HIS C CA 1
ATOM 8984 C C . HIS C 1 262 ? -59.914 -1.253 29.857 1.00 38.97 281 HIS C C 1
ATOM 8985 O O . HIS C 1 262 ? -59.994 -0.027 29.736 1.00 39.30 281 HIS C O 1
ATOM 8992 N N . VAL C 1 263 ? -59.863 -2.098 28.822 1.00 37.72 282 VAL C N 1
ATOM 8993 C CA . VAL C 1 263 ? -59.941 -1.675 27.414 1.00 36.66 282 VAL C CA 1
ATOM 8994 C C . VAL C 1 263 ? -61.280 -0.985 27.144 1.00 37.28 282 VAL C C 1
ATOM 8995 O O . VAL C 1 263 ? -61.327 0.070 26.498 1.00 38.12 282 VAL C O 1
ATOM 8999 N N . HIS C 1 264 ? -62.353 -1.587 27.658 1.00 37.13 283 HIS C N 1
ATOM 9000 C CA . HIS C 1 264 ? -63.714 -1.067 27.527 1.00 36.23 283 HIS C CA 1
ATOM 9001 C C . HIS C 1 264 ? -63.812 0.396 27.986 1.00 35.50 283 HIS C C 1
ATOM 9002 O O . HIS C 1 264 ? -64.359 1.235 27.267 1.00 34.64 283 HIS C O 1
ATOM 9009 N N . MET C 1 265 ? -63.260 0.691 29.164 1.00 35.08 284 MET C N 1
ATOM 9010 C CA . MET C 1 265 ? -63.323 2.042 29.738 1.00 35.00 284 MET C CA 1
ATOM 9011 C C . MET C 1 265 ? -62.338 3.021 29.109 1.00 34.19 284 MET C C 1
ATOM 9012 O O . MET C 1 265 ? -62.630 4.211 29.019 1.00 33.93 284 MET C O 1
ATOM 9017 N N . ALA C 1 266 ? -61.181 2.514 28.682 1.00 34.33 285 ALA C N 1
ATOM 9018 C CA . ALA C 1 266 ? -60.159 3.321 28.001 1.00 33.82 285 ALA C CA 1
ATOM 9019 C C . ALA C 1 266 ? -60.675 3.854 26.663 1.00 33.38 285 ALA C C 1
ATOM 9020 O O . ALA C 1 266 ? -60.323 4.966 26.256 1.00 33.10 285 ALA C O 1
ATOM 9022 N N . ALA C 1 267 ? -61.505 3.050 25.993 1.00 32.68 286 ALA C N 1
ATOM 9023 C CA . ALA C 1 267 ? -62.211 3.466 24.784 1.00 31.90 286 ALA C CA 1
ATOM 9024 C C . ALA C 1 267 ? -63.276 4.513 25.113 1.00 31.31 286 ALA C C 1
ATOM 9025 O O . ALA C 1 267 ? -63.391 5.510 24.405 1.00 32.24 286 ALA C O 1
ATOM 9027 N N . VAL C 1 268 ? -64.028 4.288 26.195 1.00 30.40 287 VAL C N 1
ATOM 9028 C CA . VAL C 1 268 ? -65.032 5.246 26.707 1.00 29.89 287 VAL C CA 1
ATOM 9029 C C . VAL C 1 268 ? -64.396 6.627 26.947 1.00 29.20 287 VAL C C 1
ATOM 9030 O O . VAL C 1 268 ? -64.949 7.648 26.528 1.00 29.39 287 VAL C O 1
ATOM 9034 N N . ASP C 1 269 ? -63.223 6.633 27.582 1.00 28.98 288 ASP C N 1
ATOM 9035 C CA . ASP C 1 269 ? -62.453 7.858 27.854 1.00 29.01 288 ASP C CA 1
ATOM 9036 C C . ASP C 1 269 ? -61.901 8.528 26.597 1.00 29.18 288 ASP C C 1
ATOM 9037 O O . ASP C 1 269 ? -61.845 9.758 26.524 1.00 29.40 288 ASP C O 1
ATOM 9042 N N . LEU C 1 270 ? -61.492 7.713 25.627 1.00 29.30 289 LEU C N 1
ATOM 9043 C CA . LEU C 1 270 ? -61.056 8.186 24.313 1.00 29.40 289 LEU C CA 1
ATOM 9044 C C . LEU C 1 270 ? -62.191 8.886 23.573 1.00 29.63 289 LEU C C 1
ATOM 9045 O O . LEU C 1 270 ? -62.047 10.038 23.155 1.00 29.54 289 LEU C O 1
ATOM 9050 N N . LEU C 1 271 ? -63.323 8.192 23.456 1.00 30.47 290 LEU C N 1
ATOM 9051 C CA . LEU C 1 271 ? -64.489 8.683 22.722 1.00 31.06 290 LEU C CA 1
ATOM 9052 C C . LEU C 1 271 ? -65.033 9.983 23.301 1.00 31.31 290 LEU C C 1
ATOM 9053 O O . LEU C 1 271 ? -65.021 11.000 22.622 1.00 32.43 290 LEU C O 1
ATOM 9058 N N . ILE C 1 272 ? -65.472 9.951 24.557 1.00 31.46 291 ILE C N 1
ATOM 9059 C CA . ILE C 1 272 ? -66.129 11.102 25.196 1.00 31.95 291 ILE C CA 1
ATOM 9060 C C . ILE C 1 272 ? -65.141 12.252 25.471 1.00 32.39 291 ILE C C 1
ATOM 9061 O O . ILE C 1 272 ? -65.494 13.429 25.332 1.00 32.47 291 ILE C O 1
ATOM 9066 N N . GLY C 1 273 ? -63.905 11.899 25.825 1.00 32.97 292 GLY C N 1
ATOM 9067 C CA . GLY C 1 273 ? -62.848 12.882 26.071 1.00 32.66 292 GLY C CA 1
ATOM 9068 C C . GLY C 1 273 ? -62.294 13.546 24.823 1.00 32.61 292 GLY C C 1
ATOM 9069 O O . GLY C 1 273 ? -61.765 14.658 24.895 1.00 32.40 292 GLY C O 1
ATOM 9070 N N . GLY C 1 274 ? -62.422 12.870 23.681 1.00 32.36 293 GLY C N 1
ATOM 9071 C CA . GLY C 1 274 ? -61.818 13.325 22.433 1.00 32.52 293 GLY C CA 1
ATOM 9072 C C . GLY C 1 274 ? -62.687 14.052 21.421 1.00 33.30 293 GLY C C 1
ATOM 9073 O O . GLY C 1 274 ? -62.213 14.343 20.321 1.00 33.18 293 GLY C O 1
ATOM 9074 N N . THR C 1 275 ? -63.947 14.337 21.763 1.00 34.19 294 THR C N 1
ATOM 9075 C CA . THR C 1 275 ? -64.843 15.046 20.829 1.00 35.47 294 THR C CA 1
ATOM 9076 C C . THR C 1 275 ? -65.034 16.520 21.191 1.00 35.66 294 THR C C 1
ATOM 9077 O O . THR C 1 275 ? -64.490 17.385 20.506 1.00 35.41 294 THR C O 1
ATOM 9081 N N . GLU C 1 276 ? -65.777 16.797 22.266 1.00 36.82 295 GLU C N 1
ATOM 9082 C CA . GLU C 1 276 ? -66.161 18.172 22.628 1.00 38.07 295 GLU C CA 1
ATOM 9083 C C . GLU C 1 276 ? -64.986 19.074 22.992 1.00 37.48 295 GLU C C 1
ATOM 9084 O O . GLU C 1 276 ? -65.058 20.288 22.794 1.00 37.27 295 GLU C O 1
ATOM 9090 N N . THR C 1 277 ? -63.916 18.471 23.512 1.00 36.77 296 THR C N 1
ATOM 9091 C CA . THR C 1 277 ? -62.700 19.188 23.914 1.00 36.68 296 THR C CA 1
ATOM 9092 C C . THR C 1 277 ? -62.011 19.870 22.728 1.00 36.50 296 THR C C 1
ATOM 9093 O O . THR C 1 277 ? -61.877 21.097 22.704 1.00 36.47 296 THR C O 1
ATOM 9097 N N . THR C 1 278 ? -61.599 19.071 21.745 1.00 36.32 297 THR C N 1
ATOM 9098 C CA . THR C 1 278 ? -60.925 19.579 20.545 1.00 35.55 297 THR C CA 1
ATOM 9099 C C . THR C 1 278 ? -61.858 20.365 19.609 1.00 34.80 297 THR C C 1
ATOM 9100 O O . THR C 1 278 ? -61.425 21.338 18.989 1.00 35.36 297 THR C O 1
ATOM 9104 N N . ALA C 1 279 ? -63.122 19.945 19.528 1.00 34.33 298 ALA C N 1
ATOM 9105 C CA . ALA C 1 279 ? -64.140 20.627 18.707 1.00 33.85 298 ALA C CA 1
ATOM 9106 C C . ALA C 1 279 ? -64.411 22.061 19.159 1.00 33.35 298 ALA C C 1
ATOM 9107 O O . ALA C 1 279 ? -64.478 22.969 18.325 1.00 33.41 298 ALA C O 1
ATOM 9109 N N . ASN C 1 280 ? -64.566 22.253 20.470 1.00 33.06 299 ASN C N 1
ATOM 9110 C CA . ASN C 1 280 ? -64.767 23.583 21.046 1.00 33.15 299 ASN C CA 1
ATOM 9111 C C . ASN C 1 280 ? -63.536 24.469 20.907 1.00 33.41 299 ASN C C 1
ATOM 9112 O O . ASN C 1 280 ? -63.667 25.665 20.623 1.00 33.77 299 ASN C O 1
ATOM 9117 N N . THR C 1 281 ? -62.354 23.867 21.086 1.00 32.69 300 THR C N 1
ATOM 9118 C CA . THR C 1 281 ? -61.067 24.541 20.878 1.00 32.07 300 THR C CA 1
ATOM 9119 C C . THR C 1 281 ? -60.994 25.107 19.457 1.00 31.60 300 THR C C 1
ATOM 9120 O O . THR C 1 281 ? -60.617 26.269 19.270 1.00 31.91 300 THR C O 1
ATOM 9124 N N . LEU C 1 282 ? -61.375 24.285 18.476 1.00 30.82 301 LEU C N 1
ATOM 9125 C CA . LEU C 1 282 ? -61.459 24.700 17.073 1.00 30.80 301 LEU C CA 1
ATOM 9126 C C . LEU C 1 282 ? -62.455 25.845 16.863 1.00 31.04 301 LEU C C 1
ATOM 9127 O O . LEU C 1 282 ? -62.141 26.821 16.175 1.00 30.97 301 LEU C O 1
ATOM 9132 N N . SER C 1 283 ? -63.637 25.721 17.471 1.00 30.98 302 SER C N 1
ATOM 9133 C CA . SER C 1 283 ? -64.665 26.757 17.423 1.00 31.30 302 SER C CA 1
ATOM 9134 C C . SER C 1 283 ? -64.171 28.078 18.015 1.00 31.94 302 SER C C 1
ATOM 9135 O O . SER C 1 283 ? -64.374 29.135 17.409 1.00 32.36 302 SER C O 1
ATOM 9138 N N . TRP C 1 284 ? -63.519 28.006 19.182 1.00 32.20 303 TRP C N 1
ATOM 9139 C CA . TRP C 1 284 ? -62.896 29.170 19.832 1.00 32.27 303 TRP C CA 1
ATOM 9140 C C . TRP C 1 284 ? -61.925 29.890 18.902 1.00 32.78 303 TRP C C 1
ATOM 9141 O O . TRP C 1 284 ? -61.994 31.114 18.762 1.00 32.78 303 TRP C O 1
ATOM 9152 N N . ALA C 1 285 ? -61.043 29.116 18.262 1.00 33.56 304 ALA C N 1
ATOM 9153 C CA . ALA C 1 285 ? -60.099 29.625 17.264 1.00 34.36 304 ALA C CA 1
ATOM 9154 C C . ALA C 1 285 ? -60.792 30.410 16.140 1.00 34.92 304 ALA C C 1
ATOM 9155 O O . ALA C 1 285 ? -60.310 31.475 15.754 1.00 35.52 304 ALA C O 1
ATOM 9157 N N . VAL C 1 286 ? -61.925 29.897 15.650 1.00 35.06 305 VAL C N 1
ATOM 9158 C CA . VAL C 1 286 ? -62.727 30.572 14.612 1.00 35.72 305 VAL C CA 1
ATOM 9159 C C . VAL C 1 286 ? -63.217 31.956 15.080 1.00 35.94 305 VAL C C 1
ATOM 9160 O O . VAL C 1 286 ? -63.012 32.947 14.369 1.00 35.74 305 VAL C O 1
ATOM 9164 N N . VAL C 1 287 ? -63.829 32.017 16.270 1.00 36.06 306 VAL C N 1
ATOM 9165 C CA . VAL C 1 287 ? -64.354 33.274 16.850 1.00 36.14 306 VAL C CA 1
ATOM 9166 C C . VAL C 1 287 ? -63.233 34.298 17.059 1.00 36.45 306 VAL C C 1
ATOM 9167 O O . VAL C 1 287 ? -63.408 35.485 16.756 1.00 37.15 306 VAL C O 1
ATOM 9171 N N . PHE C 1 288 ? -62.093 33.830 17.571 1.00 36.74 307 PHE C N 1
ATOM 9172 C CA . PHE C 1 288 ? -60.897 34.660 17.729 1.00 37.25 307 PHE C CA 1
ATOM 9173 C C . PHE C 1 288 ? -60.442 35.267 16.405 1.00 37.58 307 PHE C C 1
ATOM 9174 O O . PHE C 1 288 ? -60.133 36.458 16.342 1.00 38.45 307 PHE C O 1
ATOM 9182 N N . LEU C 1 289 ? -60.419 34.441 15.359 1.00 37.26 308 LEU C N 1
ATOM 9183 C CA . LEU C 1 289 ? -60.091 34.892 14.009 1.00 37.98 308 LEU C CA 1
ATOM 9184 C C . LEU C 1 289 ? -61.149 35.852 13.444 1.00 38.35 308 LEU C C 1
ATOM 9185 O O . LEU C 1 289 ? -60.816 36.744 12.658 1.00 38.56 308 LEU C O 1
ATOM 9190 N N . LEU C 1 290 ? -62.407 35.676 13.856 1.00 38.58 309 LEU C N 1
ATOM 9191 C CA . LEU C 1 290 ? -63.481 36.603 13.484 1.00 39.70 309 LEU C CA 1
ATOM 9192 C C . LEU C 1 290 ? -63.294 37.985 14.129 1.00 41.49 309 LEU C C 1
ATOM 9193 O O . LEU C 1 290 ? -63.654 39.003 13.528 1.00 43.81 309 LEU C O 1
ATOM 9198 N N . HIS C 1 291 ? -62.701 38.010 15.325 1.00 41.75 310 HIS C N 1
ATOM 9199 C CA . HIS C 1 291 ? -62.318 39.253 16.014 1.00 41.38 310 HIS C CA 1
ATOM 9200 C C . HIS C 1 291 ? -60.978 39.848 15.566 1.00 41.00 310 HIS C C 1
ATOM 9201 O O . HIS C 1 291 ? -60.716 41.039 15.780 1.00 40.08 310 HIS C O 1
ATOM 9208 N N . HIS C 1 292 ? -60.137 39.015 14.953 1.00 41.04 311 HIS C N 1
ATOM 9209 C CA . HIS C 1 292 ? -58.791 39.415 14.549 1.00 41.11 311 HIS C CA 1
ATOM 9210 C C . HIS C 1 292 ? -58.491 39.053 13.083 1.00 41.82 311 HIS C C 1
ATOM 9211 O O . HIS C 1 292 ? -57.739 38.104 12.823 1.00 41.17 311 HIS C O 1
ATOM 9218 N N . PRO C 1 293 ? -59.077 39.808 12.115 1.00 42.54 312 PRO C N 1
ATOM 9219 C CA . PRO C 1 293 ? -58.832 39.494 10.696 1.00 43.04 312 PRO C CA 1
ATOM 9220 C C . PRO C 1 293 ? -57.408 39.810 10.216 1.00 44.12 312 PRO C C 1
ATOM 9221 O O . PRO C 1 293 ? -56.990 39.304 9.162 1.00 44.34 312 PRO C O 1
ATOM 9225 N N . GLU C 1 294 ? -56.683 40.636 10.977 1.00 44.15 313 GLU C N 1
ATOM 9226 C CA . GLU C 1 294 ? -55.259 40.888 10.726 1.00 44.35 313 GLU C CA 1
ATOM 9227 C C . GLU C 1 294 ? -54.430 39.612 10.929 1.00 44.52 313 GLU C C 1
ATOM 9228 O O . GLU C 1 294 ? -53.475 39.361 10.189 1.00 44.52 313 GLU C O 1
ATOM 9234 N N . ILE C 1 295 ? -54.831 38.814 11.924 1.00 45.07 314 ILE C N 1
ATOM 9235 C CA . ILE C 1 295 ? -54.174 37.553 12.283 1.00 44.86 314 ILE C CA 1
ATOM 9236 C C . ILE C 1 295 ? -54.419 36.489 11.210 1.00 45.35 314 ILE C C 1
ATOM 9237 O O . ILE C 1 295 ? -53.469 35.832 10.769 1.00 45.57 314 ILE C O 1
ATOM 9242 N N . GLN C 1 296 ? -55.681 36.345 10.790 1.00 45.55 315 GLN C N 1
ATOM 9243 C CA . GLN C 1 296 ? -56.069 35.413 9.724 1.00 45.99 315 GLN C CA 1
ATOM 9244 C C . GLN C 1 296 ? -55.258 35.653 8.451 1.00 46.94 315 GLN C C 1
ATOM 9245 O O . GLN C 1 296 ? -54.716 34.705 7.877 1.00 47.63 315 GLN C O 1
ATOM 9251 N N . GLN C 1 297 ? -55.165 36.919 8.041 1.00 47.81 316 GLN C N 1
ATOM 9252 C CA . GLN C 1 297 ? -54.426 37.316 6.839 1.00 48.87 316 GLN C CA 1
ATOM 9253 C C . GLN C 1 297 ? -52.933 36.985 6.924 1.00 47.68 316 GLN C C 1
ATOM 9254 O O . GLN C 1 297 ? -52.351 36.498 5.950 1.00 48.32 316 GLN C O 1
ATOM 9260 N N . ARG C 1 298 ? -52.335 37.235 8.090 1.00 46.17 317 ARG C N 1
ATOM 9261 C CA . ARG C 1 298 ? -50.935 36.886 8.355 1.00 45.01 317 ARG C CA 1
ATOM 9262 C C . ARG C 1 298 ? -50.699 35.377 8.354 1.00 45.23 317 ARG C C 1
ATOM 9263 O O . ARG C 1 298 ? -49.658 34.911 7.880 1.00 45.72 317 ARG C O 1
ATOM 9271 N N . LEU C 1 299 ? -51.667 34.627 8.885 1.00 44.56 318 LEU C N 1
ATOM 9272 C CA . LEU C 1 299 ? -51.649 33.164 8.841 1.00 44.30 318 LEU C CA 1
ATOM 9273 C C . LEU C 1 299 ? -51.791 32.633 7.414 1.00 44.33 318 LEU C C 1
ATOM 9274 O O . LEU C 1 299 ? -51.165 31.630 7.055 1.00 44.39 318 LEU C O 1
ATOM 9279 N N . GLN C 1 300 ? -52.613 33.317 6.616 1.00 44.78 319 GLN C N 1
ATOM 9280 C CA . GLN C 1 300 ? -52.849 32.968 5.213 1.00 44.90 319 GLN C CA 1
ATOM 9281 C C . GLN C 1 300 ? -51.630 33.234 4.337 1.00 44.54 319 GLN C C 1
ATOM 9282 O O . GLN C 1 300 ? -51.323 32.436 3.452 1.00 44.23 319 GLN C O 1
ATOM 9288 N N . GLU C 1 301 ? -50.950 34.353 4.597 1.00 45.24 320 GLU C N 1
ATOM 9289 C CA . GLU C 1 301 ? -49.693 34.716 3.927 1.00 45.90 320 GLU C CA 1
ATOM 9290 C C . GLU C 1 301 ? -48.585 33.711 4.261 1.00 46.21 320 GLU C C 1
ATOM 9291 O O . GLU C 1 301 ? -47.822 33.305 3.379 1.00 46.74 320 GLU C O 1
ATOM 9297 N N . GLU C 1 302 ? -48.521 33.321 5.535 1.00 46.91 321 GLU C N 1
ATOM 9298 C CA . GLU C 1 302 ? -47.594 32.305 6.029 1.00 46.85 321 GLU C CA 1
ATOM 9299 C C . GLU C 1 302 ? -47.819 30.957 5.342 1.00 46.59 321 GLU C C 1
ATOM 9300 O O . GLU C 1 302 ? -46.854 30.298 4.944 1.00 46.10 321 GLU C O 1
ATOM 9306 N N . LEU C 1 303 ? -49.090 30.565 5.207 1.00 46.53 322 LEU C N 1
ATOM 9307 C CA . LEU C 1 303 ? -49.477 29.330 4.517 1.00 46.63 322 LEU C CA 1
ATOM 9308 C C . LEU C 1 303 ? -49.182 29.365 3.019 1.00 46.30 322 LEU C C 1
ATOM 9309 O O . LEU C 1 303 ? -48.723 28.367 2.455 1.00 46.13 322 LEU C O 1
ATOM 9314 N N . ASP C 1 304 ? -49.441 30.514 2.393 1.00 46.26 323 ASP C N 1
ATOM 9315 C CA . ASP C 1 304 ? -49.167 30.723 0.966 1.00 46.62 323 ASP C CA 1
ATOM 9316 C C . ASP C 1 304 ? -47.680 30.614 0.622 1.00 47.46 323 ASP C C 1
ATOM 9317 O O . ASP C 1 304 ? -47.331 30.147 -0.466 1.00 47.13 323 ASP C O 1
ATOM 9322 N N . HIS C 1 305 ? -46.819 31.036 1.551 1.00 48.43 324 HIS C N 1
ATOM 9323 C CA . HIS C 1 305 ? -45.369 30.974 1.354 1.00 50.24 324 HIS C CA 1
ATOM 9324 C C . HIS C 1 305 ? -44.801 29.539 1.372 1.00 50.77 324 HIS C C 1
ATOM 9325 O O . HIS C 1 305 ? -43.811 29.260 0.685 1.00 51.79 324 HIS C O 1
ATOM 9332 N N . GLU C 1 306 ? -45.413 28.641 2.147 1.00 50.67 325 GLU C N 1
ATOM 9333 C CA . GLU C 1 306 ? -44.955 27.249 2.212 1.00 49.86 325 GLU C CA 1
ATOM 9334 C C . GLU C 1 306 ? -45.587 26.399 1.111 1.00 48.64 325 GLU C C 1
ATOM 9335 O O . GLU C 1 306 ? -44.899 25.626 0.446 1.00 47.47 325 GLU C O 1
ATOM 9337 N N . SER C 1 314 ? -50.090 20.362 -2.058 1.00 60.20 333 SER C N 1
ATOM 9338 C CA . SER C 1 314 ? -50.798 21.554 -1.592 1.00 60.48 333 SER C CA 1
ATOM 9339 C C . SER C 1 314 ? -51.288 21.443 -0.134 1.00 59.47 333 SER C C 1
ATOM 9340 O O . SER C 1 314 ? -52.233 22.131 0.266 1.00 59.82 333 SER C O 1
ATOM 9343 N N . ARG C 1 315 ? -50.641 20.574 0.646 1.00 56.75 334 ARG C N 1
ATOM 9344 C CA . ARG C 1 315 ? -50.855 20.497 2.096 1.00 54.09 334 ARG C CA 1
ATOM 9345 C C . ARG C 1 315 ? -49.529 20.734 2.825 1.00 52.07 334 ARG C C 1
ATOM 9346 O O . ARG C 1 315 ? -48.452 20.561 2.240 1.00 52.02 334 ARG C O 1
ATOM 9354 N N . VAL C 1 316 ? -49.614 21.130 4.093 1.00 49.69 335 VAL C N 1
ATOM 9355 C CA . VAL C 1 316 ? -48.441 21.148 4.966 1.00 47.68 335 VAL C CA 1
ATOM 9356 C C . VAL C 1 316 ? -48.538 19.938 5.906 1.00 46.63 335 VAL C C 1
ATOM 9357 O O . VAL C 1 316 ? -49.516 19.823 6.654 1.00 46.86 335 VAL C O 1
ATOM 9361 N N . PRO C 1 317 ? -47.540 19.022 5.850 1.00 45.58 336 PRO C N 1
ATOM 9362 C CA . 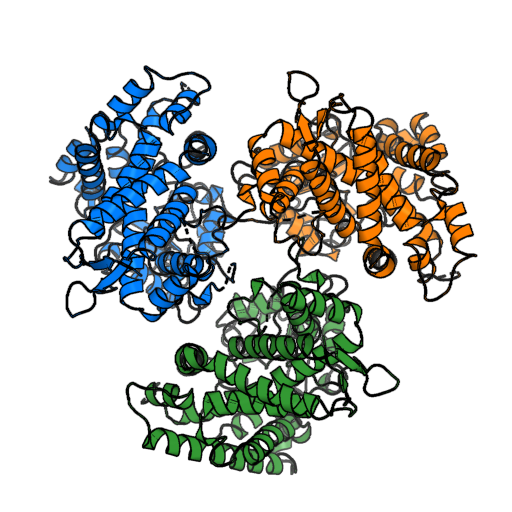PRO C 1 317 ? -47.542 17.852 6.735 1.00 45.16 336 PRO C CA 1
ATOM 9363 C C . PRO C 1 317 ? -47.155 18.214 8.170 1.00 45.02 336 PRO C C 1
ATOM 9364 O O . PRO C 1 317 ? -46.546 19.266 8.401 1.00 45.38 336 PRO C O 1
ATOM 9368 N N . TYR C 1 318 ? -47.506 17.342 9.115 1.00 44.80 337 TYR C N 1
ATOM 9369 C CA . TYR C 1 318 ? -47.319 17.610 10.546 1.00 44.40 337 TYR C CA 1
ATOM 9370 C C . TYR C 1 318 ? -45.857 17.552 11.001 1.00 44.80 337 TYR C C 1
ATOM 9371 O O . TYR C 1 318 ? -45.495 18.151 12.016 1.00 45.09 337 TYR C O 1
ATOM 9380 N N . LYS C 1 319 ? -45.030 16.829 10.249 1.00 45.37 338 LYS C N 1
ATOM 9381 C CA . LYS C 1 319 ? -43.576 16.829 10.440 1.00 46.21 338 LYS C CA 1
ATOM 9382 C C . LYS C 1 319 ? -42.953 18.204 10.143 1.00 46.34 338 LYS C C 1
ATOM 9383 O O . LYS C 1 319 ? -41.898 18.539 10.691 1.00 46.49 338 LYS C O 1
ATOM 9389 N N . ASP C 1 320 ? -43.621 18.988 9.290 1.00 46.01 339 ASP C N 1
ATOM 9390 C CA . ASP C 1 320 ? -43.171 20.330 8.895 1.00 46.43 339 ASP C CA 1
ATOM 9391 C C . ASP C 1 320 ? -43.785 21.470 9.737 1.00 47.52 339 ASP C C 1
ATOM 9392 O O . ASP C 1 320 ? -43.940 22.595 9.247 1.00 47.63 339 ASP C O 1
ATOM 9397 N N . ARG C 1 321 ? -44.109 21.168 11.000 1.00 48.99 340 ARG C N 1
ATOM 9398 C CA . ARG C 1 321 ? -44.654 22.127 11.981 1.00 49.63 340 ARG C CA 1
ATOM 9399 C C . ARG C 1 321 ? -43.899 23.452 12.040 1.00 49.61 340 ARG C C 1
ATOM 9400 O O . ARG C 1 321 ? -44.516 24.520 11.997 1.00 49.22 340 ARG C O 1
ATOM 9408 N N . ALA C 1 322 ? -42.569 23.357 12.133 1.00 50.33 341 ALA C N 1
ATOM 9409 C CA . ALA C 1 322 ? -41.657 24.503 12.269 1.00 50.86 341 ALA C CA 1
ATOM 9410 C C . ALA C 1 322 ? -41.830 25.574 11.187 1.00 51.40 341 ALA C C 1
ATOM 9411 O O . ALA C 1 322 ? -41.679 26.768 11.467 1.00 51.04 341 ALA C O 1
ATOM 9413 N N . ARG C 1 323 ? -42.159 25.134 9.969 1.00 51.46 342 ARG C N 1
ATOM 9414 C CA . ARG C 1 323 ? -42.385 26.015 8.818 1.00 51.35 342 ARG C CA 1
ATOM 9415 C C . ARG C 1 323 ? -43.582 26.972 8.957 1.00 49.32 342 ARG C C 1
ATOM 9416 O O . ARG C 1 323 ? -43.748 27.872 8.132 1.00 49.12 342 ARG C O 1
ATOM 9424 N N . LEU C 1 324 ? -44.405 26.776 9.990 1.00 47.74 343 LEU C N 1
ATOM 9425 C CA . LEU C 1 324 ? -45.526 27.680 10.290 1.00 46.68 343 LEU C CA 1
ATOM 9426 C C . LEU C 1 324 ? -45.492 28.176 11.755 1.00 46.08 343 LEU C C 1
ATOM 9427 O O . LEU C 1 324 ? -46.331 27.760 12.567 1.00 46.56 343 LEU C O 1
ATOM 9432 N N . PRO C 1 325 ? -44.524 29.065 12.097 1.00 45.37 344 PRO C N 1
ATOM 9433 C CA . PRO C 1 325 ? -44.367 29.522 13.490 1.00 44.24 344 PRO C CA 1
ATOM 9434 C C . PRO C 1 325 ? -45.555 30.300 14.069 1.00 42.78 344 PRO C C 1
ATOM 9435 O O . PRO C 1 325 ? -45.929 30.058 15.222 1.00 43.12 344 PRO C O 1
ATOM 9439 N N . LEU C 1 326 ? -46.133 31.210 13.282 1.00 40.75 345 LEU C N 1
ATOM 9440 C CA . LEU C 1 326 ? -47.255 32.044 13.726 1.00 39.97 345 LEU C CA 1
ATOM 9441 C C . LEU C 1 326 ? -48.534 31.227 13.919 1.00 39.70 345 LEU C C 1
ATOM 9442 O O . LEU C 1 326 ? -49.346 31.548 14.785 1.00 39.52 345 LEU C O 1
ATOM 9447 N N . LEU C 1 327 ? -48.686 30.169 13.119 1.00 39.25 346 LEU C N 1
ATOM 9448 C CA . LEU C 1 327 ? -49.797 29.218 13.236 1.00 38.03 346 LEU C CA 1
ATOM 9449 C C . LEU C 1 327 ? -49.787 28.476 14.571 1.00 37.63 346 LEU C C 1
ATOM 9450 O O . LEU C 1 327 ? -50.812 28.416 15.262 1.00 37.67 346 LEU C O 1
ATOM 9455 N N . ASN C 1 328 ? -48.624 27.925 14.922 1.00 36.38 347 ASN C N 1
ATOM 9456 C CA . ASN C 1 328 ? -48.428 27.226 16.190 1.00 35.13 347 ASN C CA 1
ATOM 9457 C C . ASN C 1 328 ? -48.545 28.152 17.397 1.00 34.72 347 ASN C C 1
ATOM 9458 O O . ASN C 1 328 ? -48.986 27.729 18.467 1.00 34.75 347 ASN C O 1
ATOM 9463 N N . ALA C 1 329 ? -48.150 29.411 17.205 1.00 34.09 348 ALA C N 1
ATOM 9464 C CA . ALA C 1 329 ? -48.300 30.460 18.208 1.00 32.78 348 ALA C CA 1
ATOM 9465 C C . ALA C 1 329 ? -49.776 30.810 18.429 1.00 32.26 348 ALA C C 1
ATOM 9466 O O . ALA C 1 329 ? -50.216 30.932 19.577 1.00 32.89 348 ALA C O 1
ATOM 9468 N N . THR C 1 330 ? -50.524 30.953 17.329 1.00 31.17 349 THR C N 1
ATOM 9469 C CA . THR C 1 330 ? -51.964 31.253 17.351 1.00 30.39 349 THR C CA 1
ATOM 9470 C C . THR C 1 330 ? -52.755 30.144 18.059 1.00 30.18 349 THR C C 1
ATOM 9471 O O . THR C 1 330 ? -53.655 30.436 18.854 1.00 29.59 349 THR C O 1
ATOM 9475 N N . ILE C 1 331 ? -52.400 28.888 17.772 1.00 29.98 350 ILE C N 1
ATOM 9476 C CA . ILE C 1 331 ? -52.980 27.716 18.446 1.00 29.70 350 ILE C CA 1
ATOM 9477 C C . ILE C 1 331 ? -52.658 27.732 19.950 1.00 30.42 350 ILE C C 1
ATOM 9478 O O . ILE C 1 331 ? -53.561 27.559 20.781 1.00 30.95 350 ILE C O 1
ATOM 9483 N N . ALA C 1 332 ? -51.388 27.973 20.285 1.00 30.25 351 ALA C N 1
ATOM 9484 C CA . ALA C 1 332 ? -50.948 28.092 21.678 1.00 30.88 351 ALA C CA 1
ATOM 9485 C C . ALA C 1 332 ? -51.680 29.199 22.436 1.00 31.43 351 ALA C C 1
ATOM 9486 O O . ALA C 1 332 ? -51.926 29.052 23.637 1.00 32.30 351 ALA C O 1
ATOM 9488 N N . GLU C 1 333 ? -52.031 30.282 21.733 1.00 30.85 352 GLU C N 1
ATOM 9489 C CA . GLU C 1 333 ? -52.801 31.392 22.311 1.00 30.66 352 GLU C CA 1
ATOM 9490 C C . GLU C 1 333 ? -54.248 31.047 22.625 1.00 30.20 352 GLU C C 1
ATOM 9491 O O . GLU C 1 333 ? -54.750 31.413 23.690 1.00 30.05 352 GLU C O 1
ATOM 9497 N N . VAL C 1 334 ? -54.909 30.358 21.691 1.00 29.91 353 VAL C N 1
ATOM 9498 C CA . VAL C 1 334 ? -56.292 29.888 21.866 1.00 29.61 353 VAL C CA 1
ATOM 9499 C C . VAL C 1 334 ? -56.369 28.961 23.086 1.00 29.53 353 VAL C C 1
ATOM 9500 O O . VAL C 1 334 ? -57.274 29.103 23.912 1.00 28.90 353 VAL C O 1
ATOM 9504 N N . LEU C 1 335 ? -55.398 28.049 23.194 1.00 29.60 354 LEU C N 1
ATOM 9505 C CA . LEU C 1 335 ? -55.259 27.138 24.341 1.00 30.15 354 LEU C CA 1
ATOM 9506 C C . LEU C 1 335 ? -55.004 27.884 25.654 1.00 30.97 354 LEU C C 1
ATOM 9507 O O . LEU C 1 335 ? -55.564 27.524 26.695 1.00 30.86 354 LEU C O 1
ATOM 9512 N N . ARG C 1 336 ? -54.167 28.923 25.582 1.00 32.41 355 ARG C N 1
ATOM 9513 C CA . ARG C 1 336 ? -53.816 29.773 26.724 1.00 33.80 355 ARG C CA 1
ATOM 9514 C C . ARG C 1 336 ? -55.033 30.554 27.208 1.00 34.46 355 ARG C C 1
ATOM 9515 O O . ARG C 1 336 ? -55.426 30.448 28.369 1.00 35.39 355 ARG C O 1
ATOM 9523 N N . LEU C 1 337 ? -55.646 31.303 26.294 1.00 34.75 356 LEU C N 1
ATOM 9524 C CA . LEU C 1 337 ? -56.726 32.220 26.632 1.00 35.49 356 LEU C CA 1
ATOM 9525 C C . LEU C 1 337 ? -58.064 31.522 26.878 1.00 36.04 356 LEU C C 1
ATOM 9526 O O . LEU C 1 337 ? -58.878 32.015 27.662 1.00 37.40 356 LEU C O 1
ATOM 9531 N N . ARG C 1 338 ? -58.272 30.381 26.218 1.00 35.86 357 ARG C N 1
ATOM 9532 C CA . ARG C 1 338 ? -59.511 29.597 26.323 1.00 35.16 357 ARG C CA 1
ATOM 9533 C C . ARG C 1 338 ? -59.263 28.080 26.455 1.00 34.84 357 ARG C C 1
ATOM 9534 O O . ARG C 1 338 ? -59.434 27.334 25.480 1.00 34.87 357 ARG C O 1
ATOM 9542 N N . PRO C 1 339 ? -58.855 27.614 27.659 1.00 34.52 358 PRO C N 1
ATOM 9543 C CA . PRO C 1 339 ? -58.744 26.167 27.848 1.00 34.24 358 PRO C CA 1
ATOM 9544 C C . PRO C 1 339 ? -60.133 25.560 28.049 1.00 34.21 358 PRO C C 1
ATOM 9545 O O . PRO C 1 339 ? -60.889 26.003 28.922 1.00 33.84 358 PRO C O 1
ATOM 9549 N N . VAL C 1 340 ? -60.458 24.567 27.223 1.00 34.28 359 VAL C N 1
ATOM 9550 C CA . VAL C 1 340 ? -61.805 23.974 27.172 1.00 33.16 359 VAL C CA 1
ATOM 9551 C C . VAL C 1 340 ? -62.167 23.117 28.393 1.00 32.55 359 VAL C C 1
ATOM 9552 O O . VAL C 1 340 ? -63.343 22.852 28.640 1.00 32.41 359 VAL C O 1
ATOM 9556 N N . VAL C 1 341 ? -61.154 22.687 29.142 1.00 31.61 360 VAL C N 1
ATOM 9557 C CA . VAL C 1 341 ? -61.349 22.035 30.438 1.00 30.88 360 VAL C CA 1
ATOM 9558 C C . VAL C 1 341 ? -60.765 23.000 31.487 1.00 30.63 360 VAL C C 1
ATOM 9559 O O . VAL C 1 341 ? -59.676 22.747 32.020 1.00 31.39 360 VAL C O 1
ATOM 9563 N N . PRO C 1 342 ? -61.491 24.109 31.789 1.00 30.31 361 PRO C N 1
ATOM 9564 C CA . PRO C 1 342 ? -60.889 25.265 32.477 1.00 30.09 361 PRO C CA 1
ATOM 9565 C C . PRO C 1 342 ? -60.473 25.035 33.933 1.00 30.26 361 PRO C C 1
ATOM 9566 O O . PRO C 1 342 ? -59.635 25.784 34.445 1.00 30.64 361 PRO C O 1
ATOM 9570 N N . LEU C 1 343 ? -61.052 24.026 34.587 1.00 29.79 362 LEU C N 1
ATOM 9571 C CA . LEU C 1 343 ? -60.659 23.665 35.956 1.00 29.67 362 LEU C CA 1
ATOM 9572 C C . LEU C 1 343 ? -60.100 22.250 36.033 1.00 30.29 362 LEU C C 1
ATOM 9573 O O . LEU C 1 343 ? -60.090 21.631 37.108 1.00 30.23 362 LEU C O 1
ATOM 9578 N N . ALA C 1 344 ? -59.616 21.766 34.882 1.00 31.09 363 ALA C N 1
ATOM 9579 C CA . ALA C 1 344 ? -59.104 20.399 34.695 1.00 31.46 363 ALA C CA 1
ATOM 9580 C C . ALA C 1 344 ? -60.091 19.351 35.236 1.00 31.91 363 ALA C C 1
ATOM 9581 O O . ALA C 1 344 ? -61.302 19.466 35.017 1.00 32.08 363 ALA C O 1
ATOM 9583 N N . LEU C 1 345 ? -59.563 18.340 35.922 1.00 32.27 364 LEU C N 1
ATOM 9584 C CA . LEU C 1 345 ? -60.346 17.420 36.733 1.00 32.21 364 LEU C CA 1
ATOM 9585 C C . LEU C 1 345 ? -59.855 17.517 38.181 1.00 32.37 364 LEU C C 1
ATOM 9586 O O . LEU C 1 345 ? -58.693 17.880 38.397 1.00 32.55 364 LEU C O 1
ATOM 9591 N N . PRO C 1 346 ? -60.729 17.216 39.176 1.00 32.54 365 PRO C N 1
ATOM 9592 C CA . PRO C 1 346 ? -60.274 17.276 40.573 1.00 32.60 365 PRO C CA 1
ATOM 9593 C C . PRO C 1 346 ? -59.155 16.273 40.859 1.00 33.25 365 PRO C C 1
ATOM 9594 O O . PRO C 1 346 ? -59.181 15.147 40.351 1.00 33.56 365 PRO C O 1
ATOM 9598 N N . HIS C 1 347 ? -58.165 16.711 41.630 1.00 33.56 366 HIS C N 1
ATOM 9599 C CA . HIS C 1 347 ? -57.063 15.859 42.066 1.00 33.99 366 HIS C CA 1
ATOM 9600 C C . HIS C 1 347 ? -57.243 15.509 43.535 1.00 34.58 366 HIS C C 1
ATOM 9601 O O . HIS C 1 347 ? -57.980 16.189 44.252 1.00 33.73 366 HIS C O 1
ATOM 9608 N N . ARG C 1 348 ? -56.575 14.445 43.975 1.00 35.79 367 ARG C N 1
ATOM 9609 C CA . ARG C 1 348 ? -56.632 14.025 45.370 1.00 37.47 367 ARG C CA 1
ATOM 9610 C C . ARG C 1 348 ? -55.241 13.739 45.933 1.00 37.68 367 ARG C C 1
ATOM 9611 O O . ARG C 1 348 ? -54.408 13.096 45.282 1.00 37.14 367 ARG C O 1
ATOM 9619 N N . THR C 1 349 ? -55.013 14.231 47.150 1.00 37.80 368 THR C N 1
ATOM 9620 C CA . THR C 1 349 ? -53.752 14.055 47.866 1.00 37.74 368 THR C CA 1
ATOM 9621 C C . THR C 1 349 ? -53.603 12.594 48.308 1.00 37.61 368 THR C C 1
ATOM 9622 O O . THR C 1 349 ? -54.461 12.057 49.019 1.00 37.08 368 THR C O 1
ATOM 9626 N N . THR C 1 350 ? -52.511 11.969 47.865 1.00 37.81 369 THR C N 1
ATOM 9627 C CA . THR C 1 350 ? -52.248 10.537 48.080 1.00 37.97 369 THR C CA 1
ATOM 9628 C C . THR C 1 350 ? -51.512 10.245 49.392 1.00 38.70 369 THR C C 1
ATOM 9629 O O . THR C 1 350 ? -51.673 9.168 49.978 1.00 38.76 369 THR C O 1
ATOM 9633 N N . ARG C 1 351 ? -50.695 11.204 49.826 1.00 39.06 370 ARG C N 1
ATOM 9634 C CA . ARG C 1 351 ? -49.904 11.107 51.053 1.00 40.08 370 ARG C CA 1
ATOM 9635 C C . ARG C 1 351 ? -49.752 12.516 51.655 1.00 39.75 370 ARG C C 1
ATOM 9636 O O . ARG C 1 351 ? -49.882 13.498 50.919 1.00 39.47 370 ARG C O 1
ATOM 9644 N N . PRO C 1 352 ? -49.484 12.627 52.982 1.00 39.50 371 PRO C N 1
ATOM 9645 C CA . PRO C 1 352 ? -49.254 13.968 53.550 1.00 39.54 371 PRO C CA 1
ATOM 9646 C C . PRO C 1 352 ? -48.129 14.704 52.811 1.00 39.73 371 PRO C C 1
ATOM 9647 O O . PRO C 1 352 ? -47.045 14.143 52.611 1.00 40.75 371 PRO C O 1
ATOM 9651 N N . SER C 1 353 ? -48.411 15.931 52.379 1.00 39.36 372 SER C N 1
ATOM 9652 C CA . SER C 1 353 ? -47.496 16.702 51.531 1.00 38.66 372 SER C CA 1
ATOM 9653 C C . SER C 1 353 ? -47.632 18.213 51.770 1.00 38.16 372 SER C C 1
ATOM 9654 O O . SER C 1 353 ? -48.262 18.639 52.743 1.00 38.47 372 SER C O 1
ATOM 9657 N N . SER C 1 354 ? -47.019 19.011 50.896 1.00 37.67 373 SER C N 1
ATOM 9658 C CA . SER C 1 354 ? -47.082 20.470 50.969 1.00 37.11 373 SER C CA 1
ATOM 9659 C C . SER C 1 354 ? -47.001 21.117 49.587 1.00 37.01 373 SER C C 1
ATOM 9660 O O . SER C 1 354 ? -46.252 20.655 48.719 1.00 36.56 373 SER C O 1
ATOM 9663 N N . ILE C 1 355 ? -47.794 22.172 49.393 1.00 36.55 374 ILE C N 1
ATOM 9664 C CA . ILE C 1 355 ? -47.664 23.058 48.234 1.00 35.81 374 ILE C CA 1
ATOM 9665 C C . ILE C 1 355 ? -47.395 24.463 48.759 1.00 36.55 374 ILE C C 1
ATOM 9666 O O . ILE C 1 355 ? -48.106 24.945 49.653 1.00 36.27 374 ILE C O 1
ATOM 9671 N N . SER C 1 356 ? -46.345 25.087 48.215 1.00 37.12 375 SER C N 1
ATOM 9672 C CA . SER C 1 356 ? -46.026 26.512 48.417 1.00 37.69 375 SER C CA 1
ATOM 9673 C C . SER C 1 356 ? -45.832 26.912 49.895 1.00 37.56 375 SER C C 1
ATOM 9674 O O . SER C 1 356 ? -46.156 28.034 50.299 1.00 37.85 375 SER C O 1
ATOM 9677 N N . GLY C 1 357 ? -45.295 25.982 50.685 1.00 37.96 376 GLY C N 1
ATOM 9678 C CA . GLY C 1 357 ? -45.049 26.188 52.115 1.00 38.69 376 GLY C CA 1
ATOM 9679 C C . GLY C 1 357 ? -46.158 25.728 53.049 1.00 39.30 376 GLY C C 1
ATOM 9680 O O . GLY C 1 357 ? -45.962 25.674 54.264 1.00 39.15 376 GLY C O 1
ATOM 9681 N N . TYR C 1 358 ? -47.317 25.390 52.486 1.00 40.00 377 TYR C N 1
ATOM 9682 C CA . TYR C 1 358 ? -48.500 25.047 53.273 1.00 41.37 377 TYR C CA 1
ATOM 9683 C C . TYR C 1 358 ? -48.729 23.547 53.355 1.00 42.91 377 TYR C C 1
ATOM 9684 O O . TYR C 1 358 ? -48.639 22.850 52.341 1.00 43.54 377 TYR C O 1
ATOM 9693 N N . ASP C 1 359 ? -49.057 23.072 54.559 1.00 43.90 378 ASP C N 1
ATOM 9694 C CA . ASP C 1 359 ? -49.367 21.661 54.814 1.00 44.74 378 ASP C CA 1
ATOM 9695 C C . ASP C 1 359 ? -50.637 21.231 54.082 1.00 44.16 378 ASP C C 1
ATOM 9696 O O . ASP C 1 359 ? -51.697 21.847 54.239 1.00 44.41 378 ASP C O 1
ATOM 9701 N N . ILE C 1 360 ? -50.503 20.191 53.261 1.00 43.71 379 ILE C N 1
ATOM 9702 C CA . ILE C 1 360 ? -51.628 19.588 52.547 1.00 43.02 379 ILE C CA 1
ATOM 9703 C C . ILE C 1 360 ? -51.828 18.170 53.089 1.00 42.79 379 ILE C C 1
ATOM 9704 O O . ILE C 1 360 ? -51.045 17.265 52.762 1.00 41.90 379 ILE C O 1
ATOM 9709 N N . PRO C 1 361 ? -52.868 17.976 53.934 1.00 43.22 380 PRO C N 1
ATOM 9710 C CA . PRO C 1 361 ? -53.203 16.649 54.467 1.00 43.82 380 PRO C CA 1
ATOM 9711 C C . PRO C 1 361 ? -53.634 15.672 53.375 1.00 44.21 380 PRO C C 1
ATOM 9712 O O . PRO C 1 361 ? -54.036 16.093 52.289 1.00 44.28 380 PRO C O 1
ATOM 9716 N N . GLU C 1 362 ? -53.535 14.380 53.678 1.00 44.99 381 GLU C N 1
ATOM 9717 C CA . GLU C 1 362 ? -53.917 13.305 52.766 1.00 45.47 381 GLU C CA 1
ATOM 9718 C C . GLU C 1 362 ? -55.432 13.255 52.531 1.00 45.18 381 GLU C C 1
ATOM 9719 O O . GLU C 1 362 ? -56.224 13.472 53.455 1.00 44.63 381 GLU C O 1
ATOM 9725 N N . GLY C 1 363 ? -55.820 12.978 51.287 1.00 44.97 382 GLY C N 1
ATOM 9726 C CA . GLY C 1 363 ? -57.226 12.827 50.913 1.00 43.55 382 GLY C CA 1
ATOM 9727 C C . GLY C 1 363 ? -57.956 14.101 50.521 1.00 43.31 382 GLY C C 1
ATOM 9728 O O . GLY C 1 363 ? -59.119 14.039 50.109 1.00 43.68 382 GLY C O 1
ATOM 9729 N N . THR C 1 364 ? -57.285 15.250 50.646 1.00 42.48 383 THR C N 1
ATOM 9730 C CA . THR C 1 364 ? -57.882 16.548 50.297 1.00 42.24 383 THR C CA 1
ATOM 9731 C C . THR C 1 364 ? -57.891 16.811 48.786 1.00 40.36 383 THR C C 1
ATOM 9732 O O . THR C 1 364 ? -56.901 16.554 48.087 1.00 38.24 383 THR C O 1
ATOM 9736 N N . VAL C 1 365 ? -59.029 17.324 48.314 1.00 37.96 384 VAL C N 1
ATOM 9737 C CA . VAL C 1 365 ? -59.297 17.545 46.888 1.00 36.16 384 VAL C CA 1
ATOM 9738 C C . VAL C 1 365 ? -58.662 18.855 46.393 1.00 35.61 384 VAL C C 1
ATOM 9739 O O . VAL C 1 365 ? -58.757 19.892 47.059 1.00 34.73 384 VAL C O 1
ATOM 9743 N N . ILE C 1 366 ? -58.026 18.785 45.221 1.00 35.09 385 ILE C N 1
ATOM 9744 C CA . ILE C 1 366 ? -57.322 19.920 44.608 1.00 35.16 385 ILE C CA 1
ATOM 9745 C C . ILE C 1 366 ? -57.931 20.292 43.256 1.00 34.48 385 ILE C C 1
ATOM 9746 O O . ILE C 1 366 ? -58.070 19.439 42.377 1.00 34.47 385 ILE C O 1
ATOM 9751 N N . ILE C 1 367 ? -58.292 21.568 43.111 1.00 34.17 386 ILE C N 1
ATOM 9752 C CA . ILE C 1 367 ? -58.794 22.113 41.845 1.00 33.51 386 ILE C CA 1
ATOM 9753 C C . ILE C 1 367 ? -57.697 22.962 41.176 1.00 33.50 386 ILE C C 1
ATOM 9754 O O . ILE C 1 367 ? -57.331 24.025 41.699 1.00 33.76 386 ILE C O 1
ATOM 9759 N N . PRO C 1 368 ? -57.163 22.490 40.024 1.00 32.83 387 PRO C N 1
ATOM 9760 C CA . PRO C 1 368 ? -56.149 23.257 39.308 1.00 32.10 387 PRO C CA 1
ATOM 9761 C C . PRO C 1 368 ? -56.784 24.224 38.305 1.00 31.85 387 PRO C C 1
ATOM 9762 O O . PRO C 1 368 ? -57.197 23.813 37.215 1.00 31.92 387 PRO C O 1
ATOM 9766 N N . ASN C 1 369 ? -56.870 25.495 38.695 1.00 31.61 388 ASN C N 1
ATOM 9767 C CA . ASN C 1 369 ? -57.456 26.538 37.853 1.00 31.33 388 ASN C CA 1
ATOM 9768 C C . ASN C 1 369 ? -56.546 26.873 36.672 1.00 31.40 388 ASN C C 1
ATOM 9769 O O . ASN C 1 369 ? -55.589 27.642 36.800 1.00 31.04 388 ASN C O 1
ATOM 9774 N N . LEU C 1 370 ? -56.862 26.283 35.523 1.00 31.72 389 LEU C N 1
ATOM 9775 C CA . LEU C 1 370 ? -56.053 26.453 34.318 1.00 32.05 389 LEU C CA 1
ATOM 9776 C C . LEU C 1 370 ? -56.338 27.765 33.591 1.00 32.77 389 LEU C C 1
ATOM 9777 O O . LEU C 1 370 ? -55.401 28.420 33.133 1.00 32.77 389 LEU C O 1
ATOM 9782 N N . GLN C 1 371 ? -57.617 28.141 33.495 1.00 33.73 390 GLN C N 1
ATOM 9783 C CA . GLN C 1 371 ? -58.021 29.406 32.862 1.00 35.22 390 GLN C CA 1
ATOM 9784 C C . GLN C 1 371 ? -57.467 30.619 33.615 1.00 35.58 390 GLN C C 1
ATOM 9785 O O . GLN C 1 371 ? -56.906 31.527 32.994 1.00 35.10 390 GLN C O 1
ATOM 9791 N N . GLY C 1 372 ? -57.630 30.607 34.941 1.00 35.71 391 GLY C N 1
ATOM 9792 C CA . GLY C 1 372 ? -57.148 31.662 35.834 1.00 35.85 391 GLY C CA 1
ATOM 9793 C C . GLY C 1 372 ? -55.636 31.802 35.869 1.00 36.50 391 GLY C C 1
ATOM 9794 O O . GLY C 1 372 ? -55.121 32.923 35.905 1.00 36.43 391 GLY C O 1
ATOM 9795 N N . ALA C 1 373 ? -54.932 30.666 35.854 1.00 37.24 392 ALA C N 1
ATOM 9796 C CA . ALA C 1 373 ? -53.459 30.636 35.817 1.00 37.63 392 ALA C CA 1
ATOM 9797 C C . ALA C 1 373 ? -52.880 31.225 34.534 1.00 38.23 392 ALA C C 1
ATOM 9798 O O . ALA C 1 373 ? -51.806 31.830 34.563 1.00 39.31 392 ALA C O 1
ATOM 9800 N N . HIS C 1 374 ? -53.596 31.052 33.421 1.00 38.12 393 HIS C N 1
ATOM 9801 C CA . HIS C 1 374 ? -53.191 31.616 32.131 1.00 38.21 393 HIS C CA 1
ATOM 9802 C C . HIS C 1 374 ? -53.451 33.120 32.027 1.00 39.04 393 HIS C C 1
ATOM 9803 O O . HIS C 1 374 ? -52.975 33.779 31.092 1.00 40.04 393 HIS C O 1
ATOM 9810 N N . LEU C 1 375 ? -54.205 33.649 32.986 1.00 38.75 394 LEU C N 1
ATOM 9811 C CA . LEU C 1 375 ? -54.514 35.072 33.059 1.00 39.29 394 LEU C CA 1
ATOM 9812 C C . LEU C 1 375 ? -53.617 35.821 34.064 1.00 39.95 394 LEU C C 1
ATOM 9813 O O . LEU C 1 375 ? -53.941 36.935 34.487 1.00 40.37 394 LEU C O 1
ATOM 9818 N N . ASP C 1 376 ? -52.485 35.207 34.420 1.00 40.63 395 ASP C N 1
ATOM 9819 C CA . ASP C 1 376 ? -51.493 35.805 35.315 1.00 41.71 395 ASP C CA 1
ATOM 9820 C C . ASP C 1 376 ? -50.612 36.811 34.563 1.00 42.33 395 ASP C C 1
ATOM 9821 O O . ASP C 1 376 ? -49.938 36.453 33.590 1.00 41.84 395 ASP C O 1
ATOM 9826 N N . GLU C 1 377 ? -50.627 38.063 35.031 1.00 42.95 396 GLU C N 1
ATOM 9827 C CA . GLU C 1 377 ? -49.808 39.146 34.459 1.00 43.41 396 GLU C CA 1
ATOM 9828 C C . GLU C 1 377 ? -48.322 39.017 34.814 1.00 43.53 396 GLU C C 1
ATOM 9829 O O . GLU C 1 377 ? -47.470 39.616 34.151 1.00 44.08 396 GLU C O 1
ATOM 9835 N N . THR C 1 378 ? -48.034 38.245 35.864 1.00 43.44 397 THR C N 1
ATOM 9836 C CA . THR C 1 378 ? -46.670 37.901 36.286 1.00 43.20 397 THR C CA 1
ATOM 9837 C C . THR C 1 378 ? -45.958 37.038 35.235 1.00 42.35 397 THR C C 1
ATOM 9838 O O . THR C 1 378 ? -44.738 37.131 35.067 1.00 41.47 397 THR C O 1
ATOM 9842 N N . VAL C 1 379 ? -46.732 36.221 34.524 1.00 41.77 398 VAL C N 1
ATOM 9843 C CA . VAL C 1 379 ? -46.190 35.273 33.547 1.00 41.29 398 VAL C CA 1
ATOM 9844 C C . VAL C 1 379 ? -46.461 35.748 32.112 1.00 41.41 398 VAL C C 1
ATOM 9845 O O . VAL C 1 379 ? -45.556 35.758 31.268 1.00 40.96 398 VAL C O 1
ATOM 9849 N N . TRP C 1 380 ? -47.706 36.137 31.851 1.00 41.98 399 TRP C N 1
ATOM 9850 C CA . TRP C 1 380 ? -48.113 36.648 30.550 1.00 43.25 399 TRP C CA 1
ATOM 9851 C C . TRP C 1 380 ? -48.664 38.061 30.717 1.00 45.52 399 TRP C C 1
ATOM 9852 O O . TRP C 1 380 ? -49.785 38.240 31.195 1.00 46.99 399 TRP C O 1
ATOM 9863 N N . GLU C 1 381 ? -47.865 39.065 30.355 1.00 48.03 400 GLU C N 1
ATOM 9864 C CA . GLU C 1 381 ? -48.335 40.454 30.373 1.00 50.16 400 GLU C CA 1
ATOM 9865 C C . GLU C 1 381 ? -49.340 40.699 29.246 1.00 49.50 400 GLU C C 1
ATOM 9866 O O . GLU C 1 381 ? -49.307 40.010 28.219 1.00 49.06 400 GLU C O 1
ATOM 9872 N N . ARG C 1 382 ? -50.231 41.671 29.461 1.00 49.64 401 ARG C N 1
ATOM 9873 C CA . ARG C 1 382 ? -51.492 41.794 28.714 1.00 49.66 401 ARG C CA 1
ATOM 9874 C C . ARG C 1 382 ? -52.243 40.442 28.708 1.00 48.27 401 ARG C C 1
ATOM 9875 O O . ARG C 1 382 ? -52.601 39.947 27.634 1.00 47.98 401 ARG C O 1
ATOM 9883 N N . PRO C 1 383 ? -52.484 39.842 29.905 1.00 47.22 402 PRO C N 1
ATOM 9884 C CA . PRO C 1 383 ? -52.961 38.450 29.960 1.00 46.99 402 PRO C CA 1
ATOM 9885 C C . PRO C 1 383 ? -54.350 38.194 29.371 1.00 47.39 402 PRO C C 1
ATOM 9886 O O . PRO C 1 383 ? -54.661 37.057 29.034 1.00 47.53 402 PRO C O 1
ATOM 9890 N N . HIS C 1 384 ? -55.170 39.235 29.254 1.00 47.83 403 HIS C N 1
ATOM 9891 C CA . HIS C 1 384 ? -56.535 39.092 28.741 1.00 49.16 403 HIS C CA 1
ATOM 9892 C C . HIS C 1 384 ? -56.652 39.256 27.225 1.00 48.78 403 HIS C C 1
ATOM 9893 O O . HIS C 1 384 ? -57.744 39.134 26.661 1.00 47.94 403 HIS C O 1
ATOM 9900 N N . GLU C 1 385 ? -55.521 39.503 26.571 1.00 48.95 404 GLU C N 1
ATOM 9901 C CA . GLU C 1 385 ? -55.514 39.844 25.155 1.00 49.96 404 GLU C CA 1
ATOM 9902 C C . GLU C 1 385 ? -54.998 38.721 24.269 1.00 48.52 404 GLU C C 1
ATOM 9903 O O . GLU C 1 385 ? -53.978 38.090 24.568 1.00 47.52 404 GLU C O 1
ATOM 9909 N N . PHE C 1 386 ? -55.725 38.490 23.177 1.00 46.56 405 PHE C N 1
ATOM 9910 C CA . PHE C 1 386 ? -55.336 37.535 22.152 1.00 45.28 405 PHE C CA 1
ATOM 9911 C C . PHE C 1 386 ? -54.167 38.110 21.365 1.00 45.09 405 PHE C C 1
ATOM 9912 O O . PHE C 1 386 ? -54.340 38.946 20.477 1.00 45.62 405 PHE C O 1
ATOM 9920 N N . TRP C 1 387 ? -52.974 37.657 21.723 1.00 46.02 406 TRP C N 1
ATOM 9921 C CA . TRP C 1 387 ? -51.743 38.180 21.161 1.00 47.67 406 TRP C CA 1
ATOM 9922 C C . TRP C 1 387 ? -50.820 37.014 20.768 1.00 45.87 406 TRP C C 1
ATOM 9923 O O . TRP C 1 387 ? -49.939 36.649 21.540 1.00 46.06 406 TRP C O 1
ATOM 9934 N N . PRO C 1 388 ? -51.039 36.404 19.574 1.00 44.47 407 PRO C N 1
ATOM 9935 C CA . PRO C 1 388 ? -50.208 35.278 19.112 1.00 43.62 407 PRO C CA 1
ATOM 9936 C C . PRO C 1 388 ? -48.704 35.551 19.079 1.00 43.46 407 PRO C C 1
ATOM 9937 O O . PRO C 1 388 ? -47.917 34.636 19.348 1.00 43.03 407 PRO C O 1
ATOM 9941 N N . ASP C 1 389 ? -48.324 36.796 18.779 1.00 42.83 408 ASP C N 1
ATOM 9942 C CA . ASP C 1 389 ? -46.918 37.232 18.718 1.00 43.07 408 ASP C CA 1
ATOM 9943 C C . ASP C 1 389 ? -46.134 37.009 20.014 1.00 42.91 408 ASP C C 1
ATOM 9944 O O . ASP C 1 389 ? -44.904 36.880 19.993 1.00 42.71 408 ASP C O 1
ATOM 9949 N N . ARG C 1 390 ? -46.873 36.983 21.124 1.00 42.58 409 ARG C N 1
ATOM 9950 C CA . ARG C 1 390 ? -46.421 36.557 22.453 1.00 42.14 409 ARG C CA 1
ATOM 9951 C C . ARG C 1 390 ? -45.590 35.264 22.443 1.00 42.30 409 ARG C C 1
ATOM 9952 O O . ARG C 1 390 ? -44.568 35.176 23.130 1.00 41.45 409 ARG C O 1
ATOM 9960 N N . PHE C 1 391 ? -46.027 34.283 21.651 1.00 43.40 410 PHE C N 1
ATOM 9961 C CA . PHE C 1 391 ? -45.366 32.977 21.568 1.00 44.88 410 PHE C CA 1
ATOM 9962 C C . PHE C 1 391 ? -44.322 32.861 20.442 1.00 47.26 410 PHE C C 1
ATOM 9963 O O . PHE C 1 391 ? -44.038 31.758 19.956 1.00 46.30 410 PHE C O 1
ATOM 9971 N N . LEU C 1 392 ? -43.742 33.998 20.051 1.00 50.58 411 LEU C N 1
ATOM 9972 C CA . LEU C 1 392 ? -42.701 34.028 19.021 1.00 52.91 411 LEU C CA 1
ATOM 9973 C C . LEU C 1 392 ? -41.310 34.340 19.585 1.00 56.52 411 LEU C C 1
ATOM 9974 O O . LEU C 1 392 ? -41.168 35.144 20.510 1.00 56.96 411 LEU C O 1
ATOM 9979 N N . GLU C 1 393 ? -40.305 33.713 18.968 1.00 61.04 412 GLU C N 1
ATOM 9980 C CA . GLU C 1 393 ? -38.934 33.510 19.500 1.00 65.07 412 GLU C CA 1
ATOM 9981 C C . GLU C 1 393 ? -38.197 34.680 20.189 1.00 65.89 412 GLU C C 1
ATOM 9982 O O . GLU C 1 393 ? -37.589 34.457 21.245 1.00 67.87 412 GLU C O 1
ATOM 9988 N N . PRO C 1 394 ? -38.210 35.905 19.597 1.00 65.65 413 PRO C N 1
ATOM 9989 C CA . PRO C 1 394 ? -37.616 37.029 20.345 1.00 64.34 413 PRO C CA 1
ATOM 9990 C C . PRO C 1 394 ? -38.418 37.406 21.594 1.00 62.52 413 PRO C C 1
ATOM 9991 O O . PRO C 1 394 ? -39.439 38.102 21.504 1.00 61.92 413 PRO C O 1
ATOM 9995 N N . GLY C 1 395 ? -37.947 36.921 22.742 1.00 61.30 414 GLY C N 1
ATOM 9996 C CA . GLY C 1 395 ? -38.588 37.164 24.036 1.00 59.45 414 GLY C CA 1
ATOM 9997 C C . GLY C 1 395 ? -39.908 36.436 24.231 1.00 57.38 414 GLY C C 1
ATOM 9998 O O . GLY C 1 395 ? -40.843 36.990 24.819 1.00 56.30 414 GLY C O 1
ATOM 9999 N N . LYS C 1 396 ? -39.974 35.199 23.730 1.00 55.66 415 LYS C N 1
ATOM 10000 C CA . LYS C 1 396 ? -41.127 34.313 23.898 1.00 53.65 415 LYS C CA 1
ATOM 10001 C C . LYS C 1 396 ? -41.338 34.008 25.379 1.00 53.30 415 LYS C C 1
ATOM 10002 O O . LYS C 1 396 ? -40.474 33.404 26.025 1.00 53.56 415 LYS C O 1
ATOM 10008 N N . ASN C 1 397 ? -42.476 34.441 25.915 1.00 52.92 416 ASN C N 1
ATOM 10009 C CA . ASN C 1 397 ? -42.832 34.098 27.293 1.00 53.88 416 ASN C CA 1
ATOM 10010 C C . ASN C 1 397 ? -43.245 32.627 27.435 1.00 52.64 416 ASN C C 1
ATOM 10011 O O . ASN C 1 397 ? -43.499 31.941 26.435 1.00 51.11 416 ASN C O 1
ATOM 10016 N N . SER C 1 398 ? -43.300 32.161 28.680 1.00 51.68 417 SER C N 1
ATOM 10017 C CA . SER C 1 398 ? -43.285 30.733 29.000 1.00 51.03 417 SER C CA 1
ATOM 10018 C C . SER C 1 398 ? -44.532 29.926 28.602 1.00 49.82 417 SER C C 1
ATOM 10019 O O . SER C 1 398 ? -45.549 30.482 28.172 1.00 49.06 417 SER C O 1
ATOM 10022 N N . ARG C 1 399 ? -44.410 28.607 28.756 1.00 48.19 418 ARG C N 1
ATOM 10023 C CA . ARG C 1 399 ? -45.367 27.609 28.281 1.00 46.70 418 ARG C CA 1
ATOM 10024 C C . ARG C 1 399 ? -46.649 27.624 29.107 1.00 44.64 418 ARG C C 1
ATOM 10025 O O . ARG C 1 399 ? -46.604 27.744 30.335 1.00 44.29 418 ARG C O 1
ATOM 10033 N N . ALA C 1 400 ? -47.785 27.512 28.422 1.00 41.97 419 ALA C N 1
ATOM 10034 C CA . ALA C 1 400 ? -49.080 27.325 29.076 1.00 39.70 419 ALA C CA 1
ATOM 10035 C C . ALA C 1 400 ? -49.311 25.834 29.340 1.00 38.15 419 ALA C C 1
ATOM 10036 O O . ALA C 1 400 ? -48.529 24.989 28.888 1.00 38.05 419 ALA C O 1
ATOM 10038 N N . LEU C 1 401 ? -50.374 25.513 30.075 1.00 36.12 420 LEU C N 1
ATOM 10039 C CA . LEU C 1 401 ? -50.698 24.118 30.379 1.00 34.97 420 LEU C CA 1
ATOM 10040 C C . LEU C 1 401 ? -52.201 23.808 30.362 1.00 33.74 420 LEU C C 1
ATOM 10041 O O . LEU C 1 401 ? -52.780 23.379 31.365 1.00 33.44 420 LEU C O 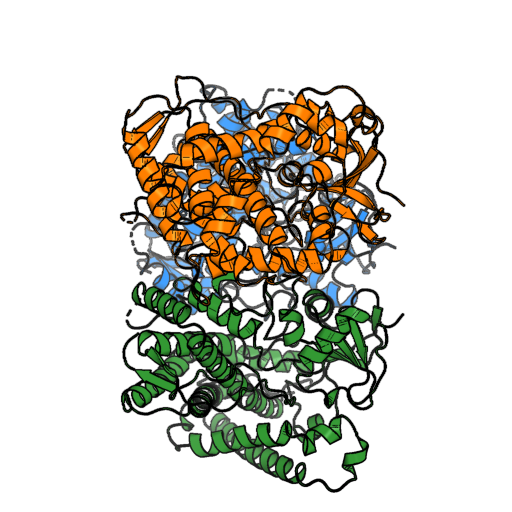1
ATOM 10046 N N . ALA C 1 402 ? -52.809 24.012 29.190 1.00 32.69 421 ALA C N 1
ATOM 10047 C CA . ALA C 1 402 ? -54.233 23.726 28.946 1.00 31.18 421 ALA C CA 1
ATOM 10048 C C . ALA C 1 402 ? -54.561 22.229 28.984 1.00 30.24 421 ALA C C 1
ATOM 10049 O O . ALA C 1 402 ? -55.721 21.846 29.157 1.00 30.04 421 ALA C O 1
ATOM 10051 N N . PHE C 1 403 ? -53.531 21.401 28.812 1.00 29.12 422 PHE C N 1
ATOM 10052 C CA . PHE C 1 403 ? -53.641 19.951 28.899 1.00 27.94 422 PHE C CA 1
ATOM 10053 C C . PHE C 1 403 ? -53.265 19.428 30.285 1.00 27.43 422 PHE C C 1
ATOM 10054 O O . PHE C 1 403 ? -53.280 18.217 30.519 1.00 27.38 422 PHE C O 1
ATOM 10062 N N . GLY C 1 404 ? -52.942 20.345 31.197 1.00 27.34 423 GLY C N 1
ATOM 10063 C CA . GLY C 1 404 ? -52.422 19.997 32.520 1.00 27.27 423 GLY C CA 1
ATOM 10064 C C . GLY C 1 404 ? -50.950 19.627 32.460 1.00 27.75 423 GLY C C 1
ATOM 10065 O O . GLY C 1 404 ? -50.259 19.951 31.486 1.00 28.58 423 GLY C O 1
ATOM 10066 N N . CYS C 1 405 ? -50.477 18.957 33.511 1.00 27.85 424 CYS C N 1
ATOM 10067 C CA . CYS C 1 405 ? -49.089 18.486 33.637 1.00 27.54 424 CYS C CA 1
ATOM 10068 C C . CYS C 1 405 ? -48.990 17.401 34.713 1.00 27.78 424 CYS C C 1
ATOM 10069 O O . CYS C 1 405 ? -49.870 17.292 35.571 1.00 28.39 424 CYS C O 1
ATOM 10072 N N . GLY C 1 406 ? -47.924 16.604 34.663 1.00 27.67 425 GLY C N 1
ATOM 10073 C CA . GLY C 1 406 ? -47.699 15.542 35.642 1.00 27.28 425 GLY C CA 1
ATOM 10074 C C . GLY C 1 406 ? -48.357 14.233 35.254 1.00 27.62 425 GLY C C 1
ATOM 10075 O O . GLY C 1 406 ? -48.662 14.016 34.077 1.00 28.09 425 GLY C O 1
ATOM 10076 N N . ALA C 1 407 ? -48.581 13.369 36.248 1.00 27.19 426 ALA C N 1
ATOM 10077 C CA . ALA C 1 407 ? -49.175 12.035 36.051 1.00 27.09 426 ALA C CA 1
ATOM 10078 C C . ALA C 1 407 ? -50.578 12.046 35.429 1.00 27.69 426 ALA C C 1
ATOM 10079 O O . ALA C 1 407 ? -51.024 11.031 34.872 1.00 27.95 426 ALA C O 1
ATOM 10081 N N . ARG C 1 408 ? -51.262 13.188 35.518 1.00 27.64 427 ARG C N 1
ATOM 10082 C CA . ARG C 1 408 ? -52.629 13.305 35.011 1.00 27.57 427 ARG C CA 1
ATOM 10083 C C . ARG C 1 408 ? -52.776 14.172 33.754 1.00 27.29 427 ARG C C 1
ATOM 10084 O O . ARG C 1 408 ? -53.873 14.654 33.471 1.00 27.16 427 ARG C O 1
ATOM 10092 N N . VAL C 1 409 ? -51.683 14.354 33.002 1.00 27.22 428 VAL C N 1
ATOM 10093 C CA . VAL C 1 409 ? -51.729 15.026 31.685 1.00 27.77 428 VAL C CA 1
ATOM 10094 C C . VAL C 1 409 ? -52.800 14.431 30.789 1.00 28.01 428 VAL C C 1
ATOM 10095 O O . VAL C 1 409 ? -53.029 13.213 30.813 1.00 28.33 428 VAL C O 1
ATOM 10099 N N . CYS C 1 410 ? -53.440 15.294 30.003 1.00 27.70 429 CYS C N 1
ATOM 10100 C CA . CYS C 1 410 ? -54.371 14.861 28.976 1.00 28.09 429 CYS C CA 1
ATOM 10101 C C . CYS C 1 410 ? -53.759 13.734 28.151 1.00 28.88 429 CYS C C 1
ATOM 10102 O O . CYS C 1 410 ? -52.652 13.876 27.616 1.00 29.71 429 CYS C O 1
ATOM 10105 N N . LEU C 1 411 ? -54.480 12.614 28.095 1.00 29.42 430 LEU C N 1
ATOM 10106 C CA . LEU C 1 411 ? -54.046 11.403 27.399 1.00 30.12 430 LEU C CA 1
ATOM 10107 C C . LEU C 1 411 ? -53.936 11.630 25.889 1.00 30.52 430 LEU C C 1
ATOM 10108 O O . LEU C 1 411 ? -53.011 11.123 25.246 1.00 30.11 430 LEU C O 1
ATOM 10113 N N . GLY C 1 412 ? -54.882 12.395 25.342 1.00 30.98 431 GLY C N 1
ATOM 10114 C CA . GLY C 1 412 ? -54.996 12.598 23.901 1.00 31.59 431 GLY C CA 1
ATOM 10115 C C . GLY C 1 412 ? -54.359 13.867 23.377 1.00 32.28 431 GLY C C 1
ATOM 10116 O O . GLY C 1 412 ? -54.703 14.321 22.283 1.00 32.32 431 GLY C O 1
ATOM 10117 N N . GLU C 1 413 ? -53.428 14.428 24.154 1.00 32.74 432 GLU C N 1
ATOM 10118 C CA . GLU C 1 413 ? -52.684 15.636 23.775 1.00 33.27 432 GLU C CA 1
ATOM 10119 C C . GLU C 1 413 ? -51.974 15.555 22.402 1.00 32.81 432 GLU C C 1
ATOM 10120 O O . GLU C 1 413 ? -52.108 16.486 21.614 1.00 33.00 432 GLU C O 1
ATOM 10126 N N . PRO C 1 414 ? -51.229 14.457 22.111 1.00 32.60 433 PRO C N 1
ATOM 10127 C CA . PRO C 1 414 ? -50.635 14.384 20.764 1.00 32.10 433 PRO C CA 1
ATOM 10128 C C . PRO C 1 414 ? -51.673 14.430 19.632 1.00 31.81 433 PRO C C 1
ATOM 10129 O O . PRO C 1 414 ? -51.471 15.146 18.641 1.00 31.46 433 PRO C O 1
ATOM 10133 N N . LEU C 1 415 ? -52.772 13.692 19.802 1.00 31.18 434 LEU C N 1
ATOM 10134 C CA . LEU C 1 415 ? -53.858 13.650 18.822 1.00 30.58 434 LEU C CA 1
ATOM 10135 C C . LEU C 1 415 ? -54.590 14.988 18.715 1.00 30.57 434 LEU C C 1
ATOM 10136 O O . LEU C 1 415 ? -54.947 15.406 17.612 1.00 30.55 434 LEU C O 1
ATOM 10141 N N . ALA C 1 416 ? -54.794 15.651 19.854 1.00 30.49 435 ALA C N 1
ATOM 10142 C CA . ALA C 1 416 ? -55.429 16.971 19.899 1.00 31.06 435 ALA C CA 1
ATOM 10143 C C . ALA C 1 416 ? -54.646 18.018 19.099 1.00 31.85 435 ALA C C 1
ATOM 10144 O O . ALA C 1 416 ? -55.228 18.735 18.280 1.00 31.97 435 ALA C O 1
ATOM 10146 N N . ARG C 1 417 ? -53.332 18.072 19.327 1.00 32.30 436 ARG C N 1
ATOM 10147 C CA . ARG C 1 417 ? -52.439 19.032 18.665 1.00 33.03 436 ARG C CA 1
ATOM 10148 C C . ARG C 1 417 ? -52.317 18.776 17.161 1.00 33.02 436 ARG C C 1
ATOM 10149 O O . ARG C 1 417 ? -52.149 19.717 16.386 1.00 33.64 436 ARG C O 1
ATOM 10157 N N . LEU C 1 418 ? -52.394 17.505 16.767 1.00 33.32 437 LEU C N 1
ATOM 10158 C CA . LEU C 1 418 ? -52.450 17.121 15.355 1.00 34.03 437 LEU C CA 1
ATOM 10159 C C . LEU C 1 418 ? -53.768 17.563 14.707 1.00 34.29 437 LEU C C 1
ATOM 10160 O O . LEU C 1 418 ? -53.756 18.126 13.611 1.00 34.64 437 LEU C O 1
ATOM 10165 N N . GLU C 1 419 ? -54.885 17.294 15.387 1.00 34.43 438 GLU C N 1
ATOM 10166 C CA . GLU C 1 419 ? -56.213 17.721 14.945 1.00 34.26 438 GLU C CA 1
ATOM 10167 C C . GLU C 1 419 ? -56.257 19.232 14.726 1.00 34.35 438 GLU C C 1
ATOM 10168 O O . GLU C 1 419 ? -56.613 19.690 13.637 1.00 35.52 438 GLU C O 1
ATOM 10174 N N . LEU C 1 420 ? -55.849 19.991 15.745 1.00 33.28 439 LEU C N 1
ATOM 10175 C CA . LEU C 1 420 ? -55.820 21.455 15.685 1.00 32.49 439 LEU C CA 1
ATOM 10176 C C . LEU C 1 420 ? -54.958 22.005 14.549 1.00 31.98 439 LEU C C 1
ATOM 10177 O O . LEU C 1 420 ? -55.366 22.954 13.880 1.00 32.34 439 LEU C O 1
ATOM 10182 N N . PHE C 1 421 ? -53.785 21.405 14.331 1.00 31.28 440 PHE C N 1
ATOM 10183 C CA . PHE C 1 421 ? -52.902 21.792 13.228 1.00 31.21 440 PHE C CA 1
ATOM 10184 C C . PHE C 1 421 ? -53.543 21.498 11.872 1.00 31.69 440 PHE C C 1
ATOM 10185 O O . PHE C 1 421 ? -53.751 22.416 11.089 1.00 31.72 440 PHE C O 1
ATOM 10193 N N . VAL C 1 422 ? -53.872 20.227 11.628 1.00 32.25 441 VAL C N 1
ATOM 10194 C CA . VAL C 1 422 ? -54.409 19.749 10.344 1.00 32.99 441 VAL C CA 1
ATOM 10195 C C . VAL C 1 422 ? -55.737 20.421 9.943 1.00 34.12 441 VAL C C 1
ATOM 10196 O O . VAL C 1 422 ? -55.903 20.805 8.779 1.00 34.01 441 VAL C O 1
ATOM 10200 N N . VAL C 1 423 ? -56.658 20.574 10.899 1.00 35.26 442 VAL C N 1
ATOM 10201 C CA . VAL C 1 423 ? -57.987 21.153 10.615 1.00 36.34 442 VAL C CA 1
ATOM 10202 C C . VAL C 1 423 ? -57.900 22.656 10.296 1.00 37.67 442 VAL C C 1
ATOM 10203 O O . VAL C 1 423 ? -58.432 23.093 9.270 1.00 37.97 442 VAL C O 1
ATOM 10207 N N . LEU C 1 424 ? -57.221 23.424 11.156 1.00 38.58 443 LEU C N 1
ATOM 10208 C CA . LEU C 1 424 ? -57.005 24.865 10.932 1.00 38.98 443 LEU C CA 1
ATOM 10209 C C . LEU C 1 424 ? -56.092 25.165 9.742 1.00 40.12 443 LEU C C 1
ATOM 10210 O O . LEU C 1 424 ? -56.274 26.182 9.070 1.00 40.72 443 LEU C O 1
ATOM 10215 N N . THR C 1 425 ? -55.120 24.283 9.493 1.00 41.11 444 THR C N 1
ATOM 10216 C CA . THR C 1 425 ? -54.189 24.425 8.363 1.00 41.99 444 THR C CA 1
ATOM 10217 C C . THR C 1 425 ? -54.903 24.285 7.004 1.00 43.27 444 THR C C 1
ATOM 10218 O O . THR C 1 425 ? -54.549 24.966 6.043 1.00 44.25 444 THR C O 1
ATOM 10222 N N . ARG C 1 426 ? -55.912 23.415 6.952 1.00 44.43 445 ARG C N 1
ATOM 10223 C CA . ARG C 1 426 ? -56.704 23.184 5.745 1.00 46.06 445 ARG C CA 1
ATOM 10224 C C . ARG C 1 426 ? -57.858 24.177 5.607 1.00 46.44 445 ARG C C 1
ATOM 10225 O O . ARG C 1 426 ? -58.203 24.575 4.489 1.00 46.65 445 ARG C O 1
ATOM 10233 N N . LEU C 1 427 ? -58.438 24.572 6.742 1.00 45.68 446 LEU C N 1
ATOM 10234 C CA . LEU C 1 427 ? -59.541 25.535 6.783 1.00 45.78 446 LEU C CA 1
ATOM 10235 C C . LEU C 1 427 ? -59.100 26.911 6.283 1.00 45.34 446 LEU C C 1
ATOM 10236 O O . LEU C 1 427 ? -59.775 27.514 5.452 1.00 44.60 446 LEU C O 1
ATOM 10241 N N . LEU C 1 428 ? -57.958 27.382 6.786 1.00 45.32 447 LEU C N 1
ATOM 10242 C CA . LEU C 1 428 ? -57.456 28.727 6.503 1.00 45.74 447 LEU C CA 1
ATOM 10243 C C . LEU C 1 428 ? -56.934 28.911 5.083 1.00 46.37 447 LEU C C 1
ATOM 10244 O O . LEU C 1 428 ? -57.204 29.938 4.456 1.00 47.22 447 LEU C O 1
ATOM 10249 N N . GLN C 1 429 ? -56.192 27.924 4.582 1.00 46.69 448 GLN C N 1
ATOM 10250 C CA . GLN C 1 429 ? -55.655 27.988 3.222 1.00 47.07 448 GLN C CA 1
ATOM 10251 C C . GLN C 1 429 ? -56.763 27.948 2.158 1.00 45.93 448 GLN C C 1
ATOM 10252 O O . GLN C 1 429 ? -56.726 28.714 1.195 1.00 46.28 448 GLN C O 1
ATOM 10258 N N . ALA C 1 430 ? -57.747 27.070 2.360 1.00 45.12 449 ALA C N 1
ATOM 10259 C CA . ALA C 1 430 ? -58.831 26.863 1.399 1.00 44.28 449 ALA C CA 1
ATOM 10260 C C . ALA C 1 430 ? -59.981 27.868 1.535 1.00 44.30 449 ALA C C 1
ATOM 10261 O O . ALA C 1 430 ? -60.694 28.118 0.560 1.00 45.26 449 ALA C O 1
ATOM 10263 N N . PHE C 1 431 ? -60.155 28.443 2.727 1.00 44.21 450 PHE C N 1
ATOM 10264 C CA . PHE C 1 431 ? -61.275 29.352 2.992 1.00 44.23 450 PHE C CA 1
ATOM 10265 C C . PHE C 1 431 ? -60.889 30.684 3.639 1.00 43.90 450 PHE C C 1
ATOM 10266 O O . PHE C 1 431 ? -59.817 30.821 4.230 1.00 42.89 450 PHE C O 1
ATOM 10274 N N . THR C 1 432 ? -61.785 31.660 3.488 1.00 44.09 451 THR C N 1
ATOM 10275 C CA . THR C 1 432 ? -61.792 32.897 4.263 1.00 44.63 451 THR C CA 1
ATOM 10276 C C . THR C 1 432 ? -63.025 32.831 5.169 1.00 45.38 451 THR C C 1
ATOM 10277 O O . THR C 1 432 ? -64.122 32.471 4.724 1.00 44.36 451 THR C O 1
ATOM 10281 N N . LEU C 1 433 ? -62.828 33.170 6.441 1.00 47.05 452 LEU C N 1
ATOM 10282 C CA . LEU C 1 433 ? -63.887 33.127 7.443 1.00 47.22 452 LEU C CA 1
ATOM 10283 C C . LEU C 1 433 ? -64.514 34.508 7.609 1.00 47.70 452 LEU C C 1
ATOM 10284 O O . LEU C 1 433 ? -63.847 35.468 8.013 1.00 47.83 452 LEU C O 1
ATOM 10289 N N . LEU C 1 434 ? -65.794 34.594 7.261 1.00 48.41 453 LEU C N 1
ATOM 10290 C CA . LEU C 1 434 ? -66.602 35.795 7.453 1.00 48.73 453 LEU C CA 1
ATOM 10291 C C . LEU C 1 434 ? -67.580 35.539 8.602 1.00 48.87 453 LEU C C 1
ATOM 10292 O O . LEU C 1 434 ? -67.969 34.386 8.814 1.00 48.66 453 LEU C O 1
ATOM 10297 N N . PRO C 1 435 ? -67.977 36.600 9.352 1.00 48.83 454 PRO C N 1
ATOM 10298 C CA . PRO C 1 435 ? -69.079 36.447 10.321 1.00 48.80 454 PRO C CA 1
ATOM 10299 C C . PRO C 1 435 ? -70.373 35.976 9.647 1.00 49.50 454 PRO C C 1
ATOM 10300 O O . PRO C 1 435 ? -70.560 36.216 8.448 1.00 48.96 454 PRO C O 1
ATOM 10304 N N . SER C 1 436 ? -71.238 35.303 10.412 1.00 51.58 455 SER C N 1
ATOM 10305 C CA . SER C 1 436 ? -72.536 34.796 9.929 1.00 53.61 455 SER C CA 1
ATOM 10306 C C . SER C 1 436 ? -73.330 35.869 9.193 1.00 55.52 455 SER C C 1
ATOM 10307 O O . SER C 1 436 ? -73.770 35.663 8.056 1.00 56.78 455 SER C O 1
ATOM 10310 N N . GLY C 1 437 ? -73.500 37.009 9.857 1.00 55.90 456 GLY C N 1
ATOM 10311 C CA . GLY C 1 437 ? -74.165 38.155 9.272 1.00 57.65 456 GLY C CA 1
ATOM 10312 C C . GLY C 1 437 ? -73.512 39.453 9.686 1.00 58.44 456 GLY C C 1
ATOM 10313 O O . GLY C 1 437 ? -72.360 39.731 9.340 1.00 58.85 456 GLY C O 1
ATOM 10314 N N . ASP C 1 438 ? -74.262 40.228 10.458 1.00 59.32 457 ASP C N 1
ATOM 10315 C CA . ASP C 1 438 ? -73.934 41.615 10.768 1.00 59.97 457 ASP C CA 1
ATOM 10316 C C . ASP C 1 438 ? -72.792 41.821 11.775 1.00 59.47 457 ASP C C 1
ATOM 10317 O O . ASP C 1 438 ? -71.845 42.562 11.492 1.00 58.56 457 ASP C O 1
ATOM 10322 N N . ALA C 1 439 ? -72.881 41.161 12.930 1.00 58.88 458 ALA C N 1
ATOM 10323 C CA . ALA C 1 439 ? -71.956 41.398 14.043 1.00 57.33 458 ALA C CA 1
ATOM 10324 C C . ALA C 1 439 ? -71.001 40.235 14.310 1.00 56.96 458 ALA C C 1
ATOM 10325 O O . ALA C 1 439 ? -71.226 39.107 13.856 1.00 56.80 458 ALA C O 1
ATOM 10327 N N . LEU C 1 440 ? -69.931 40.539 15.045 1.00 55.48 459 LEU C N 1
ATOM 10328 C CA . LEU C 1 440 ? -68.937 39.560 15.476 1.00 52.90 459 LEU C CA 1
ATOM 10329 C C . LEU C 1 440 ? -69.539 38.684 16.581 1.00 51.40 459 LEU C C 1
ATOM 10330 O O . LEU C 1 440 ? -70.291 39.198 17.416 1.00 50.78 459 LEU C O 1
ATOM 10335 N N . PRO C 1 441 ? -69.233 37.362 16.584 1.00 50.24 460 PRO C N 1
ATOM 10336 C CA . PRO C 1 441 ? -69.748 36.483 17.643 1.00 48.97 460 PRO C CA 1
ATOM 10337 C C . PRO C 1 441 ? -69.136 36.836 18.988 1.00 48.63 460 PRO C C 1
ATOM 10338 O O . PRO C 1 441 ? -67.949 37.180 19.051 1.00 49.72 460 PRO C O 1
ATOM 10342 N N . SER C 1 442 ? -69.952 36.767 20.040 1.00 47.47 461 SER C N 1
ATOM 10343 C CA . SER C 1 442 ? -69.516 37.090 21.397 1.00 46.86 461 SER C CA 1
ATOM 10344 C C . SER C 1 442 ? -68.344 36.209 21.803 1.00 47.34 461 SER C C 1
ATOM 10345 O O . SER C 1 442 ? -68.347 34.997 21.555 1.00 48.12 461 SER C O 1
ATOM 10348 N N . LEU C 1 443 ? -67.337 36.838 22.396 1.00 47.10 462 LEU C N 1
ATOM 10349 C CA . LEU C 1 443 ? -66.144 36.142 22.844 1.00 47.66 462 LEU C CA 1
ATOM 10350 C C . LEU C 1 443 ? -66.345 35.550 24.242 1.00 48.70 462 LEU C C 1
ATOM 10351 O O . LEU C 1 443 ? -65.646 34.610 24.620 1.00 48.90 462 LEU C O 1
ATOM 10356 N N . GLN C 1 444 ? -67.310 36.090 24.991 1.00 49.25 463 GLN C N 1
ATOM 10357 C CA . GLN C 1 444 ? -67.572 35.661 26.370 1.00 49.99 463 GLN C CA 1
ATOM 10358 C C . GLN C 1 444 ? -68.206 34.272 26.439 1.00 49.30 463 GLN C C 1
ATOM 10359 O O . GLN C 1 444 ? -69.192 34.010 25.741 1.00 49.24 463 GLN C O 1
ATOM 10365 N N . PRO C 1 445 ? -67.632 33.375 27.273 1.00 48.58 464 PRO C N 1
ATOM 10366 C CA . PRO C 1 445 ? -68.112 31.996 27.360 1.00 48.01 464 PRO C CA 1
ATOM 10367 C C . PRO C 1 445 ? -69.407 31.875 28.156 1.00 47.78 464 PRO C C 1
ATOM 10368 O O . PRO C 1 445 ? -69.783 32.810 28.873 1.00 48.25 464 PRO C O 1
ATOM 10372 N N . LEU C 1 446 ? -70.075 30.730 28.016 1.00 47.76 465 LEU C N 1
ATOM 10373 C CA . LEU C 1 446 ? -71.281 30.404 28.781 1.00 48.26 465 LEU C CA 1
ATOM 10374 C C . LEU C 1 446 ? -71.033 30.461 30.295 1.00 48.00 465 LEU C C 1
ATOM 10375 O O . LEU C 1 446 ? -70.215 29.693 30.809 1.00 47.17 465 LEU C O 1
ATOM 10380 N N . PRO C 1 447 ? -71.747 31.367 31.008 1.00 48.81 466 PRO C N 1
ATOM 10381 C CA . PRO C 1 447 ? -71.467 31.700 32.419 1.00 49.13 466 PRO C CA 1
ATOM 10382 C C . PRO C 1 447 ? -71.489 30.517 33.387 1.00 49.86 466 PRO C C 1
ATOM 10383 O O . PRO C 1 447 ? -70.835 30.571 34.432 1.00 48.35 466 PRO C O 1
ATOM 10387 N N . HIS C 1 448 ? -72.217 29.459 33.032 1.00 52.48 467 HIS C N 1
ATOM 10388 C CA . HIS C 1 448 ? -72.405 28.337 33.939 1.00 54.90 467 HIS C CA 1
ATOM 10389 C C . HIS C 1 448 ? -71.599 27.078 33.660 1.00 56.39 467 HIS C C 1
ATOM 10390 O O . HIS C 1 448 ? -71.992 26.214 32.866 1.00 56.69 467 HIS C O 1
ATOM 10397 N N . CYS C 1 449 ? -70.444 27.038 34.327 1.00 58.42 468 CYS C N 1
ATOM 10398 C CA . CYS C 1 449 ? -69.657 25.833 34.625 1.00 59.75 468 CYS C CA 1
ATOM 10399 C C . CYS C 1 449 ? -69.404 24.836 33.490 1.00 59.27 468 CYS C C 1
ATOM 10400 O O . CYS C 1 449 ? -68.628 25.126 32.566 1.00 57.85 468 CYS C O 1
ATOM 10403 N N . SER C 1 450 ? -70.067 23.674 33.587 1.00 58.02 469 SER C N 1
ATOM 10404 C CA . SER C 1 450 ? -69.709 22.441 32.874 1.00 56.49 469 SER C CA 1
ATOM 10405 C C . SER C 1 450 ? -68.259 22.019 33.195 1.00 55.41 469 SER C C 1
ATOM 10406 O O . SER C 1 450 ? -67.547 22.692 33.955 1.00 55.91 469 SER C O 1
ATOM 10409 N N . VAL C 1 451 ? -67.838 20.886 32.643 1.00 53.31 470 VAL C N 1
ATOM 10410 C CA . VAL C 1 451 ? -66.424 20.508 32.640 1.00 50.45 470 VAL C CA 1
ATOM 10411 C C . VAL C 1 451 ? -65.839 20.984 31.303 1.00 48.23 470 VAL C C 1
ATOM 10412 O O . VAL C 1 451 ? -64.674 20.725 30.980 1.00 49.29 470 VAL C O 1
ATOM 10416 N N . ILE C 1 452 ? -66.666 21.712 30.550 1.00 45.18 471 ILE C N 1
ATOM 10417 C CA . ILE C 1 452 ? -66.361 22.127 29.188 1.00 43.42 471 ILE C CA 1
ATOM 10418 C C . ILE C 1 452 ? -66.636 23.633 28.985 1.00 42.27 471 ILE C C 1
ATOM 10419 O O . ILE C 1 452 ? -67.753 24.111 29.212 1.00 42.20 471 ILE C O 1
ATOM 10424 N N . LEU C 1 453 ? -65.592 24.371 28.602 1.00 40.99 472 LEU C N 1
ATOM 10425 C CA . LEU C 1 453 ? -65.672 25.814 28.363 1.00 40.26 472 LEU C CA 1
ATOM 10426 C C . LEU C 1 453 ? -66.273 26.081 26.974 1.00 40.91 472 LEU C C 1
ATOM 10427 O O . LEU C 1 453 ? -65.560 26.071 25.959 1.00 39.95 472 LEU C O 1
ATOM 10432 N N . LYS C 1 454 ? -67.587 26.310 26.944 1.00 41.74 473 LYS C N 1
ATOM 10433 C CA . LYS C 1 454 ? -68.346 26.474 25.698 1.00 41.79 473 LYS C CA 1
ATOM 10434 C C . LYS C 1 454 ? -68.745 27.925 25.435 1.00 42.91 473 LYS C C 1
ATOM 10435 O O . LYS C 1 454 ? -69.061 28.671 26.371 1.00 44.21 473 LYS C O 1
ATOM 10437 N N . MET C 1 455 ? -68.729 28.307 24.157 1.00 43.16 474 MET C N 1
ATOM 10438 C CA . MET C 1 455 ? -69.163 29.636 23.707 1.00 43.85 474 MET C CA 1
ATOM 10439 C C . MET C 1 455 ? -70.652 29.662 23.342 1.00 44.56 474 MET C C 1
ATOM 10440 O O . MET C 1 455 ? -71.269 28.606 23.149 1.00 43.94 474 MET C O 1
ATOM 10445 N N . GLN C 1 456 ? -71.212 30.873 23.256 1.00 45.82 475 GLN C N 1
ATOM 10446 C CA . GLN C 1 456 ? -72.580 31.100 22.767 1.00 46.76 475 GLN C CA 1
ATOM 10447 C C . GLN C 1 456 ? -72.688 30.676 21.304 1.00 46.47 475 GLN C C 1
ATOM 10448 O O . GLN C 1 456 ? -71.769 30.961 20.524 1.00 46.10 475 GLN C O 1
ATOM 10454 N N . PRO C 1 457 ? -73.793 29.982 20.929 1.00 46.83 476 PRO C N 1
ATOM 10455 C CA . PRO C 1 457 ? -73.962 29.484 19.554 1.00 46.61 476 PRO C CA 1
ATOM 10456 C C . PRO C 1 457 ? -73.818 30.571 18.489 1.00 46.54 476 PRO C C 1
ATOM 10457 O O . PRO C 1 457 ? -74.246 31.712 18.693 1.00 47.40 476 PRO C O 1
ATOM 10461 N N . PHE C 1 458 ? -73.190 30.205 17.377 1.00 46.64 477 PHE C N 1
ATOM 10462 C CA . PHE C 1 458 ? -72.881 31.131 16.292 1.00 47.49 477 PHE C CA 1
ATOM 10463 C C . PHE C 1 458 ? -72.778 30.382 14.967 1.00 48.40 477 PHE C C 1
ATOM 10464 O O . PHE C 1 458 ? -72.571 29.162 14.943 1.00 48.26 477 PHE C O 1
ATOM 10472 N N . GLN C 1 459 ? -72.928 31.121 13.873 1.00 49.78 478 GLN C N 1
ATOM 10473 C CA . GLN C 1 459 ? -72.680 30.582 12.540 1.00 50.03 478 GLN C CA 1
ATOM 10474 C C . GLN C 1 459 ? -71.512 31.309 11.870 1.00 49.26 478 GLN C C 1
ATOM 10475 O O . GLN C 1 459 ? -71.091 32.372 12.333 1.00 50.17 478 GLN C O 1
ATOM 10481 N N . VAL C 1 460 ? -70.966 30.716 10.811 1.00 48.87 479 VAL C N 1
ATOM 10482 C CA . VAL C 1 460 ? -69.815 31.284 10.103 1.00 48.60 479 VAL C CA 1
ATOM 10483 C C . VAL C 1 460 ? -70.010 31.159 8.587 1.00 48.77 479 VAL C C 1
ATOM 10484 O O . VAL C 1 460 ? -70.781 30.315 8.121 1.00 47.09 479 VAL C O 1
ATOM 10488 N N . ARG C 1 461 ? -69.328 32.017 7.833 1.00 51.69 480 ARG C N 1
ATOM 10489 C CA . ARG C 1 461 ? -69.374 31.979 6.379 1.00 54.44 480 ARG C CA 1
ATOM 10490 C C . ARG C 1 461 ? -68.001 31.605 5.840 1.00 54.46 480 ARG C C 1
ATOM 10491 O O . ARG C 1 461 ? -66.988 32.184 6.246 1.00 54.55 480 ARG C O 1
ATOM 10499 N N . LEU C 1 462 ? -67.980 30.627 4.937 1.00 55.57 481 LEU C N 1
ATOM 10500 C CA . LEU C 1 462 ? -66.736 30.149 4.333 1.00 55.82 481 LEU C CA 1
ATOM 10501 C C . LEU C 1 462 ? -66.687 30.461 2.838 1.00 57.67 481 LEU C C 1
ATOM 10502 O O . LEU C 1 462 ? -67.509 29.973 2.055 1.00 58.72 481 LEU C O 1
ATOM 10507 N N . GLN C 1 463 ? -65.717 31.292 2.469 1.00 59.20 482 GLN C N 1
ATOM 10508 C CA . GLN C 1 463 ? -65.530 31.743 1.101 1.00 61.56 482 GLN C CA 1
ATOM 10509 C C . GLN C 1 463 ? -64.120 31.385 0.620 1.00 62.12 482 GLN C C 1
ATOM 10510 O O . GLN C 1 463 ? -63.139 31.791 1.245 1.00 61.54 482 GLN C O 1
ATOM 10516 N N . PRO C 1 464 ? -64.015 30.617 -0.487 1.00 62.95 483 PRO C N 1
ATOM 10517 C CA . PRO C 1 464 ? -62.704 30.339 -1.093 1.00 63.47 483 PRO C CA 1
ATOM 10518 C C . PRO C 1 464 ? -62.154 31.578 -1.814 1.00 64.08 483 PRO C C 1
ATOM 10519 O O . PRO C 1 464 ? -62.935 32.291 -2.447 1.00 64.22 483 PRO C O 1
ATOM 10523 N N . ARG C 1 465 ? -60.848 31.861 -1.740 1.00 66.54 484 ARG C N 1
ATOM 10524 C CA . ARG C 1 465 ? -59.827 31.070 -1.030 1.00 67.76 484 ARG C CA 1
ATOM 10525 C C . ARG C 1 465 ? -59.137 31.904 0.065 1.00 68.20 484 ARG C C 1
ATOM 10526 O O . ARG C 1 465 ? -59.506 33.061 0.300 1.00 70.02 484 ARG C O 1
ATOM 10534 N N . GLY C 1 466 ? -58.136 31.313 0.721 1.00 66.14 485 GLY C N 1
ATOM 10535 C CA . GLY C 1 466 ? -57.343 31.999 1.743 1.00 64.41 485 GLY C CA 1
ATOM 10536 C C . GLY C 1 466 ? -56.227 32.837 1.148 1.00 63.33 485 GLY C C 1
ATOM 10537 O O . GLY C 1 466 ? -55.082 32.391 1.056 1.00 60.84 485 GLY C O 1
#

CATH classification: 1.10.630.10

Sequence (1322 aa):
KLPPLAPGFLHLLQPDLPIYLLGLTQKFGPIYRLHLGLQDVVVLNSKRTIEEAMVKKWADFAGRPEPLTYKLVSRNYPDLSLGDYSLLWKAHKKLTRSALLLGIRDSMEPVVEQLTQEFCERMRAQPGTPVAIEEEFSLLTCSIICYLTFGDKIKDDNLMPAYYKCIQEVLKTWSHWSIQIVDVIPFLRFFPNPGLRRLKQAIEKRDHIVEMQLRQHKESLVAGQWRDMMDYMLQGVAQLLEGHVHMAAVDLLIGGTETTANTLSWAVVFLLHHPEIQQRLQEELDHELSRVPYKDRARLPLLNATIAEVLRLRPVVPLALPHRTTRPSSISGYDIPEGTVIIPNLQGAHLDETVWERPHEFWPDRFLGKNSRALAFGCGARVCLGEPLARLELFVVLTRLLQAFTLLPSGDALPSLQPLPHCSVILKMQPFQVRLQPRGKLPPLAPGFLHLLQPDLPIYLLGLTQKFGPIYRLHLGLQDVVVLNSKRTIEEAMVKKWADFAGRPEPLTYKLVSRNYPDLSLGDYSLLWKAHKKLTRSALLLGIRDSMEPVVEQLTQEFCERMRAQPGTPVAIEEEFSLLTCSIICYLTFGDKIKDDNLMPAYYKCIQEVLKTWSHWSIQIVDVIPFLRFFPNPGLRRLKQAIEKRDHIVEMQLRQHKESLVAGQWRDMMDYMLQGVAQQLLEGHVHMAAVDLLIGGTETTANTLSWAVVFLLHHPEIQQRLQEELDHSRVPYKDRARLPLLNATIAEVLRLRPVVPLALPHRTTRPSSISGYDIPEGTVIIPNLQGAHLDETVWERPHEFWPDRFLEPGKNSRALAFGCGARVCLGEPLARLELFVVLTRLLQAFTLLPSGDALPSLQPLPHCSVILKMQPFQVRLQPRKLPPLAPGFLHLLQPDLPIYLLGLTQKFGPIYRLHLGLQDVVVLNSKRTIEEAMVKKWADFAGRPEPLTYKLVSRNYPDLSLGDYSLLWKAHKKLTRSALLLGIRDSMEPVVEQLTQEFCERMRAQPGTPVAIEEEFSLLTCSIICYLTFGDKIKDDNLMPAYYKCIQEVLKTWSHWSIQIVDVIPFLRFFPNPGLRRLKQAIEKRDHIVEMQLRQHKESLVAGQWRDMMDYMLQGVAGQLLEGHVHMAAVDLLIGGTETTANTLSWAVVFLLHHPEIQQRLQEELDHESRVPYKDRARLPLLNATIAEVLRLRPVVPLALPHRTTRPSSISGYDIPEGTVIIPNLQGAHLDETVWERPHEFWPDRFLEPGKNSRALAFGCGARVCLGEPLARLELFVVLTRLLQAFTLLPSGDALPSLQPLPHCSVILKMQPFQVRLQPRG

Solvent-accessible surface area: 56013 Å² total; per-residue (Å²): 101,83,0,48,75,2,105,39,155,41,12,46,127,66,78,36,26,14,66,65,0,35,48,32,33,173,173,44,23,60,4,0,49,0,63,18,0,98,82,54,8,2,0,0,5,15,14,126,2,2,52,40,0,8,54,108,39,50,26,15,0,3,0,12,14,113,34,21,0,13,86,20,15,11,129,127,140,46,14,9,44,25,17,67,45,51,139,62,15,60,31,4,23,101,9,1,16,1,0,0,18,56,7,2,112,105,44,27,44,69,35,0,50,102,8,0,69,62,1,2,100,95,12,97,82,128,72,21,57,66,26,36,0,40,112,39,0,5,54,4,0,0,4,0,4,0,46,2,0,3,9,113,86,0,85,114,86,67,46,2,95,62,12,46,58,20,8,26,52,7,23,120,4,29,25,87,178,12,0,37,41,3,15,31,23,82,117,45,103,169,111,111,16,122,7,8,124,130,0,100,134,10,16,103,32,12,29,118,30,0,83,105,1,10,122,49,9,95,114,76,53,98,91,60,53,107,119,2,0,0,2,37,0,13,64,41,22,104,149,22,102,60,31,14,1,30,6,1,0,6,26,12,4,30,43,13,0,20,26,8,2,6,6,0,0,0,3,0,0,2,2,11,57,39,92,62,5,9,107,91,2,31,105,36,6,85,152,50,90,140,34,16,53,38,119,38,41,83,149,0,58,6,3,45,4,3,15,26,0,2,11,0,4,28,0,14,27,9,34,22,45,34,10,72,2,42,131,98,21,38,0,56,76,68,80,2,59,110,39,28,13,0,14,4,0,3,5,0,0,0,14,32,77,43,48,5,77,33,23,124,84,19,47,1,43,36,28,60,132,35,119,33,173,30,17,16,29,21,16,6,12,25,40,50,26,20,35,41,6,10,51,6,0,3,2,0,2,4,0,36,0,1,47,33,0,32,5,74,38,20,48,158,75,98,25,49,40,110,12,49,70,134,42,42,45,13,8,73,2,91,114,15,87,0,71,4,68,61,87,26,100,84,1,44,82,2,100,50,116,91,12,59,116,70,73,40,28,10,63,61,0,34,45,32,34,163,181,50,26,56,2,0,44,0,55,20,3,95,99,53,7,3,0,0,4,14,34,122,3,2,64,37,0,9,50,112,52,33,27,24,1,3,0,13,15,120,33,17,0,15,77,12,15,28,147,114,93,72,9,8,42,30,12,62,46,51,158,62,16,61,36,5,20,114,14,0,49,1,0,1,14,56,5,1,94,109,38,33,58,51,33,0,59,120,10,0,74,88,0,4,101,86,8,101,81,120,86,26,50,49,32,43,0,47,99,35,0,5,54,1,0,1,3,0,5,0,45,3,0,3,9,126,103,0,79,116,73,96,50,6,95,57,9,41,58,20,7,26,50,7,25,125,2,30,20,84,180,15,0,48,39,2,24,35,36,81,122,48,96,166,122,130,34,104,9,22,146,113,0,113,92,11,14,116,24,12,37,111,20,0,67,82,1,17,143,38,8,106,143,58,47,99,90,60,53,105,138,4,0,0,1,33,1,15,57,37,28,58,129,172,25,101,42,7,7,1,6,3,1,0,8,25,11,4,31,43,13,2,30,32,7,1,10,9,0,1,0,3,0,1,1,2,11,62,45,88,46,7,8,108,54,2,39,94,32,12,101,193,135,132,39,46,28,104,25,32,70,132,5,63,2,2,49,3,2,14,22,0,2,13,0,2,26,0,11,33,4,34,23,47,34,10,70,3,36,110,99,21,36,0,51,76,74,71,2,59,105,38,34,16,0,14,4,0,3,3,0,0,0,12,35,74,35,46,4,62,24,16,121,63,15,56,0,42,15,14,38,94,73,65,92,47,48,106,29,12,19,32,21,19,6,8,24,30,49,20,22,35,35,5,10,42,1,0,4,3,8,1,4,2,37,0,1,76,20,1,29,5,70,40,32,48,142,92,83,17,51,45,104,11,48,63,135,36,42,37,10,6,56,4,83,121,17,84,0,71,3,76,73,80,97,83,1,44,84,1,100,46,153,71,12,46,120,68,75,32,8,10,60,55,0,35,46,30,33,165,173,55,25,57,4,0,41,0,59,18,2,106,104,37,10,4,0,0,5,16,18,125,2,2,52,38,0,9,53,116,43,49,21,23,1,3,0,13,19,122,33,20,0,14,78,16,17,27,142,114,61,67,11,8,41,23,16,59,47,52,146,74,14,52,34,4,24,133,23,1,30,22,0,2,23,61,9,1,93,110,38,27,43,71,35,0,26,102,18,0,77,61,2,13,104,125,3,140,86,56,58,60,65,51,9,37,0,43,112,44,0,7,71,9,0,0,7,0,5,0,37,2,0,3,11,120,84,0,112,111,72,103,38,9,86,59,12,48,154,16,9,40,51,9,20,136,1,31,23,78,176,12,1,50,49,3,26,42,30,77,114,42,112,165,120,116,13,116,8,9,124,108,0,109,120,6,18,128,46,12,23,118,25,1,65,81,3,16,145,48,9,105,143,57,51,76,91,57,117,108,128,3,0,0,2,41,0,16,54,38,23,124,113,139,26,103,62,14,7,1,5,0,1,0,7,27,13,5,29,40,14,1,35,31,7,2,14,7,0,1,0,4,0,0,0,4,12,60,44,72,51,8,8,114,82,2,17,88,32,16,107,122,76,153,125,14,19,40,151,31,76,92,139,0,46,10,2,50,4,5,15,24,0,3,13,0,4,23,1,14,31,8,31,19,44,31,10,62,0,32,123,105,21,37,0,54,72,76,70,2,60,109,35,31,15,0,16,4,0,3,3,0,1,1,14,32,67,34,38,1,76,31,18,120,58,15,62,2,40,4,21,11,82,43,39,116,38,34,152,32,14,18,34,20,18,6,14,22,44,51,23,24,42,37,6,13,89,2,1,4,2,1,0,6,2,32,0,0,61,30,2,41,10,65,38,38,47,154,69,96,18,51,46,106,6,75,65,114,51,45,34,24,10,21,3,83,117,22,79,0,72,1,92,41,201,25

B-factor: mean 42.68, std 9.73, range [3.58, 90.2]

Secondary structure (DSSP, 8-state):
-PPPB---S-GGGSTTHHHHHHHTHHHH-SEEEEEETTEEEEEE-SHHHHHIIIIITHHHHBB----HHHHHT-SS---STTPPS-HHHHHHHHHHHHIIIIITTTTHHHHHHHHHHHHHHHHTTSTTS-B-HHHHHHHHHHHHHHHHHH-GGGGTTT-HHHHHHHHHHHHHHHTSHHHHHHHHSGGGGSS--TTHHHHHHHHHHHHHHHHHHHHHHHTT--TT--SSHHHHHHTT-----HHHHHHHHHHHHHHHHHHHHHHHHHHHHHHHH-HHHHHHHHHHHHHH-----TTT-TT-HHHHHHHHHHHHHS-SSTT---EE--SSEEETTEEE-TT-EEEE-HHHHHT-TTTSSSTTS--GGGG---S----TT--STT--TTHHHHHHHHHHHHHHHHTTEEEEESSSSPPP-PBPSS--SS-PBP---EEEEE--/-PPPBPP-S-GGG-SSHHHHHHHTHHHH-SEEEEEETTEEEEEE-SHHHHHIIIIITTTTT-B----HHHHHT-SSS--STTPPS-HHHHHHHHHHHHIIIIITTTTHHHHHHHHHHHHHHHTSSSTT-EE-HHHHHHHHHHHHHHHHHH-GGGTTTT-HHHHHHHHHHHHHHHTSHHHHHHHHSGGGGSS--HHHHHHHHHHTTTTTTHHHHHHHHSSS-BTTB-SSHHHHHHHTS-----HHHHHHHHHHHHHHHHHHHHHHHHHHHHHHHH-HHHHHHHHHHH------GGG-TT-HHHHHHHHHHHHHS-SSTT---EE--SSEEETTEEE-TT-EEEE-HHHHTT-TTTSSSTTS--GGGGSTTS------TT--GGG--TTHHHHHHHHHHHHHHHHHHEEEEESSSSPPP-PBPSS--SS-PBPP--EEEEE-/-PPPEEEEE-GGGSSSHHHHHHHTHHHH-SEEEEEETTEEEEEE-SHHHHHIIIIITTTTT-B----HHHHHT-SSS--STT--S-HHHHHHHHHHHHIIIIITTTTHHHHHHHHHHHHHHHHHT-SSSEE-HHHHHHHHHHHHHHHHHH-GGGTTTT-HHHHHHHHHHHHHHHTSHHHHHHHHSGGGGSS--TTHHHHHHHHHHHHHHHHHHHHHHHHH--TT--SSHHHHHHHT------HHHHHHHHHHHHHHTTHHHHHHHHHHHHHHHH-HHHHHHHHHHHHH-----GGGGGG-HHHHHHHHHHHHH--SSTT---EE--SSEEETTEEE-TT-EEEE-HHHHTT-TTTSSSTTS--GGGGSSTTPPPPP-TT--GGG--TTHHHHHHHHHHHHHHHHHH-EEEESSSSPPP-SBPSS--SS--BPP--EEEES--

Foldseek 3Di:
DFQAEDDDDQLLPFQASLVVLLVCCVPRNQWHWYQNQNDIFIEGQAPQLQCCVFPVVFQQWQFADDFDLCCLLAVVDDAQLRHTDDPVSLVLLVQLLCQQCPLPVDPLQVLLLVLLVVLLVVCVPDFQAWFQLLVSQLLSFLSSLCCQAQNDVCCVVVPSVVLSVLLCQLCVLCQDCQVVVCRSVVVCPVPDTPSSVSNSVSSVPVQVVLVVSLVVCVVVADPPHHRHSSSRSCNVEPVRHVNSSSNSSSCSNNVGRNQLSQLLVLLLLVCQVCVVLLVVQLVQCVVVPPQQGPVRVVSRLLLLLQSQLSCLQFLFQQFPHKIFGCAWDDGPPRTDHGGHIYTHRQNSNSQDCVQPPPRNDRDSVCPCCDDDGGPSQRDHPSGNSCVVSSVSSSCRNVSVQSAQWDKHASDPDRADSDFGGNGGRTGHGDRGIIGIHTGD/DFQAEDDDACLCVFFPSLVVLLVCCVPRNQWHWYHDQHDIFIEGQAPQQQCCQFPVVFPFWAFADDFVLLCLLAVDHHAQLRHTDDPLSLVLLVQLLCQLPVVCPVPLQVLLQVLLVVLLVVQVPDAQAWDLQLVSLLLSQLSSLCCQAQNDVCPVVVVSVVSSVLLCQLCVLCQDCLNVVCRNVVVCVPPDGPSSVSNNVSSVVVVPVLVVSLVCVVPVADAPDHRHSSNRSVNVAPCVRHVSSSSNSSSCSNNVGRSQLSQLLVLLLQQCQVPVVLLVVQQVLCVVVQDGPVPPVSRLLLVLSSQLSLLQFQFQQFPHKIFGCQWDDTPPRTDHGGHIYTHRQNSNSQDCVFPNPSNDRDSCACPPDNDDPGGQSQRDHPSGNSCVVSSSSSSCRNCSVQSNFWDKYANDDDRADSDFDRDDGSTTHGDRGIIHTHTD/DFQAEDDDECLQPFFPSLQVVLVCCVPRNQWHWYHNQHDIFIEGQAPQLQCCVFPVVFLFWFFADDFDVCCLLAVPFHAQLRHTDDPLSLVLLVQLLCLLCVVCVPPLQVLLLVLLVVLVVVQVVCQPAWFQQLVSLLLRQLSSLCCQLQNDVCVVVVPSVLLSVLLVLLQVLCLDCLNVVCRRVVVCVVPDGPSSVSNSVSSVSLLVVLVVSLVVCVVVADLVHHRHSSNSSVNCADVGRHNSSSSNSSVCSNNVRRNQLSQLLVLLLLVCQVPVVLLVVQLVLCVVPPADGPVNVVSRLLLVLLSQLSLLQDQFQQQPHKIFGCQFDDGPPRTDHGGHIYTYGQNSNSQDCVQPNVSNDSDSCCCDDPNNTDGGQSQRDHPSGNSCVVSSSSSSCSNCRVQSAFWDKHFNDDDRFDSDFDRNDGSTTHRDGGIIRTHDDD

Radius of gyration: 33.38 Å; Cα contacts (8 Å, |Δi|>4): 2206; chains: 3; bounding box: 96×90×60 Å

GO terms:
  GO:0034651 cortisol biosynthetic process (P, IDA)
  GO:0006694 steroid biosynthetic process (P, IDA)
  GO:0103069 17-hydroxyprogesterone 21-hydroxylase activity (F, IDA)
  GO:0106309 progesterone 21-hydroxylase activity (F, IDA)
  GO:0020037 heme binding (F, IDA)
  GO:0103069 17-hydroxyprogesterone 21-hydroxylase activity (F, EXP)
  GO:0106309 progesterone 21-hydroxylase activity (F, EXP)
  GO:0008395 steroid hydroxylase activity (F, IMP)
  GO:0008202 steroid metabolic process (P, IMP)
  GO:0008395 steroid hydroxylase activity (F, TAS)
  GO:0005789 endoplasmic reticulum membrane (C, TAS)
  GO:0016125 sterol metabolic process (P, TAS)
  GO:0004509 steroid 21-monooxygenase activity (F, TAS)
  GO:0106309 progesterone 21-hydroxylase activity (F, TAS)
  GO:0006704 glucocorticoid biosynthetic process (P, TAS)
  GO:0006705 mineralocorticoid biosynthetic process (P, TAS)

InterPro domains:
  IPR001128 Cytochrome P450 [PF00067] (49-479)
  IPR001128 Cytochrome P450 [PR00385] (292-309)
  IPR001128 Cytochrome P450 [PR00385] (348-359)
  IPR001128 Cytochrome P450 [PR00385] (420-429)
  IPR001128 Cytochrome P450 [PR00385] (429-440)
  IPR002401 Cytochrome P450, E-class, group I [PR00463] (53-72)
  IPR002401 Cytochrome P450, E-class, group I [PR00463] (77-98)
  IPR002401 Cytochrome P450, E-class, group I [PR00463] (168-186)
  IPR002401 Cytochrome P450, E-class, group I [PR00463] (281-298)
  IPR002401 Cytochrome P450, E-class, group I [PR00463] (301-327)
  IPR002401 Cytochrome P450, E-class, group I [PR00463] (347-365)
  IPR002401 Cytochrome P450, E-class, group I [PR00463] (388-412)
  IPR002401 Cytochrome P450, E-class, group I [PR00463] (419-429)
  IPR002401 Cytochrome P450, E-class, group I [PR00463] (429-452)
  IPR017972 Cytochrome P450, conserved site [PS00086] (422-431)
  IPR036396 Cytochrome P450 superfamily [G3DSA:1.10.630.10] (23-485)
  IPR036396 Cytochrome P450 superfamily [SSF48264] (36-484)

Organism: Homo sapiens (NCBI:txid9606)